Protein AF-A0A969AGQ4-F1 (afdb_monomer)

Foldseek 3Di:
DKAKEWEDELQQLGADDFPNHTFIDIAPQFQLCVVQNPNKHKYWYFDFFLRRDLVSQQDHPCWHFQAADFRTTITINDPPPNCQQAVDLLQRLLPVCLGRQHFPHKDKDFQFKEFEAALVQLDAPPLDDSVVSNQADHQQEHEFEQVVCVVRVHQGQWKFWKWKWFADDVLANGIKIFFFIYGYDHQVPPRNGGRIYHYLNRISRRYDQWDQDPVVRDTDGDSRRRDRYMDGGIMTMGGRGIFWKFWFFCWQLNQQQQQQLLVPQLLVLLLVLLVLCLVPQFPLLSLLVVLLVVVCNRLVRLVCSVPPPDDPPDDDCVVPPPSLVVSDPDVVSSCSNVVSVCCSVDPVDCSQAPVNLVVSLVSSLVSLLCLLGSRSDIFIWFQEDEGQVDDAQEKEDPVDDAQFWKWKAFPPRLHLQLIDTGGYHHDPPDRDHHNYMYDHNVNCVSNVHGRSGTIMGMDGCVSRVSSNVSSVVCNPPVNDFPDADQDDFAGDDDDSSVSNSQLNDFCLVVLSLLSSLLSQLLQQLVQPDLVCLLVQLLVLLVLLLVLLPDDDDPLCPVLNVLSVVSVLVNVLSVVVVCCVPPVVVVVCVVVPDPPDVSDADSVRSNVSSVSSSVSSSNLSNSSVNQSSQRVCSSSHSGHRDPVSSVSSCSSSVPPDAQLSVCSPPPCDLQPDQGDADGDGSSSVSSVSSRVSRDHRPSHHDPPVVCVVVCPPPDDDPVRVVVVVVLCVVLVSLVVSLVVLVVLQVVCVPGQFKWKWWADPVGDIFIFTADSVFAPQPCLSPDQKWFWKWADDPPWIWIKTFDPPAWDQDPVRDTDGDIGTRHTTDPVRCVVCVVVVVVQCVVVVHSMGGPGMTGIDIDGGRHVVSSVSSVVVSVVSVVVVVVVPD

Radius of gyration: 31.11 Å; Cα contacts (8 Å, |Δi|>4): 1659; chains: 1; bounding box: 88×91×69 Å

pLDDT: mean 85.8, std 12.48, range [37.34, 98.5]

Secondary structure (DSSP, 8-state):
--EEEEEEETTT-PBPEETTEE-EEEE-S-HHHHHHGGGS-EEEEEP-TTT--HHHHS-BTTBEEEEEETTEEEEESSTTHHHHH-SSHHHHHHSTHHHH---SEEEEEEEEEEEEE-TTT--STTSS-HHHHTTT-BTTEEEEEHHHHHHTT--TT--EEEEEEEPSBTTB-S-EEEEEEEEEE--TTSTT--SEEEEGGGB-TT--SEEE-TTT--EEEPTTSPPSEEEEEEEEEEEEEE---EEEE--HHHHTT-HHHIIIIIHHHHHHHHHHHHHHTT-HHHHHHHHHHHHHHHHHHHHHHHHTT--GGG--GGG-HHHHHHH-S-HHHHHHHHHHHHHHHTT--STTSHHHHHHHHHHHHHHHHHHHTTTTSEEEE-EEEE-TTSPTTEEE-TTS-TT-EEEEE-SS-SSGGGEEEEEE---TTPPP-TTEEEE-HHHHHHTT--TTT---EEEEGGG-HHHHHHHHHHTSTTTSPPPPP-PPPPPP-S-HHHHHHHHT---HHHHHHHHHHHHHHHHHHHHS-TTTHHHHHHHHHHHHHHHHTS---GGGGGGHHHHHHHHHHHHHHHHHHHHTSHHHHHHHHHHT------SPPHHHHHHHHHHHHHHHHHHHHHHHHHHHHHHTGGG-S----HHHHHHHHHHTTSS--HHHHGGG-TTBTTTBPPP--S-SHHHHHHHHHHHH-------PPPGGGGGGGGTT-PPPHHHHHHHHHHHHHHHHHHHHHHHHHHHHHHTTT----EEEEE-TTS-EEEEE--TTT---TTTTT-SEEEEEEEEETTEEEEEEEEEEEEEE-TTS-EEEEEEEEEEE-HHHHHHTHHHHHHHHHHHTSSEEEEEEEEEEEEPPP-HHHHHHHHHHHHHHHHHHHHH--

Solvent-accessible surface area (backbone atoms only — not comparable to full-atom values): 46843 Å² total; per-residue (Å²): 127,62,38,59,32,40,34,27,28,32,77,74,70,42,66,39,62,58,95,90,36,72,40,64,45,77,48,45,41,22,51,45,40,77,74,43,45,84,83,53,58,44,28,34,35,40,67,36,82,78,67,51,50,49,78,42,43,60,59,55,98,78,16,28,66,43,34,18,42,45,51,44,32,37,22,23,58,59,79,69,60,32,56,59,55,18,72,43,57,51,26,22,33,44,43,28,50,63,31,75,42,57,22,81,39,53,45,76,46,70,76,38,37,34,39,28,29,32,50,87,70,11,48,24,72,78,70,50,61,32,77,62,42,34,69,55,30,19,67,15,22,22,30,28,11,54,67,56,43,49,74,66,72,50,64,84,58,38,26,28,24,39,36,30,38,31,61,58,48,85,95,33,77,43,35,29,38,37,45,13,26,35,34,56,43,87,26,64,81,49,85,87,39,36,43,32,36,41,15,48,70,19,44,40,72,36,55,73,51,58,44,76,38,85,90,77,75,46,74,44,73,41,82,62,55,79,70,47,22,80,46,67,41,54,36,38,45,21,42,52,44,72,35,47,51,36,78,39,59,57,22,50,63,55,33,36,77,30,49,60,17,28,61,70,44,46,40,60,57,36,52,53,49,48,56,53,44,68,77,22,61,78,35,68,66,49,43,47,50,52,51,44,51,52,51,49,60,62,41,47,52,62,54,45,66,78,59,64,77,67,70,78,87,80,73,73,70,87,83,45,62,69,60,54,62,70,70,40,95,43,71,68,61,46,49,51,46,55,51,50,50,53,28,71,75,60,77,65,71,59,62,38,31,60,71,45,36,52,50,52,48,53,48,52,16,49,53,48,47,24,34,25,33,45,32,67,49,61,29,45,23,26,26,41,38,58,32,72,87,44,51,81,59,31,31,31,44,90,91,51,61,70,71,36,51,30,34,39,37,43,84,82,51,62,59,67,71,40,47,48,78,28,37,26,45,75,66,86,96,57,85,76,42,57,23,44,32,33,28,10,60,70,39,32,52,69,39,78,44,58,15,56,60,40,56,39,36,36,43,59,27,83,82,27,55,47,36,43,52,48,51,57,54,42,59,34,85,91,54,39,62,54,87,57,71,81,73,82,72,40,79,53,79,79,56,51,45,49,40,32,61,64,34,30,61,71,53,42,70,61,42,48,52,49,20,48,48,27,39,32,51,25,42,28,50,76,52,56,54,82,89,49,43,60,61,51,49,46,56,39,17,49,51,37,29,64,54,51,76,52,88,67,53,81,84,48,48,87,47,48,67,62,33,51,54,24,39,52,54,28,49,28,51,50,49,42,65,42,61,75,35,74,72,52,45,53,50,44,65,71,73,68,58,75,90,66,80,45,66,75,50,73,67,56,45,52,52,51,28,54,51,48,26,53,46,28,44,52,48,33,21,49,40,39,36,35,34,52,37,23,74,36,20,54,69,18,58,49,62,54,54,68,66,57,54,49,51,55,48,56,61,52,57,53,71,76,62,41,46,71,66,37,69,81,44,85,50,38,50,52,76,40,69,63,51,64,87,65,62,23,34,44,22,52,32,30,53,55,40,48,76,66,61,67,72,75,70,69,70,54,54,68,75,75,73,58,54,68,83,50,71,90,64,85,74,55,73,66,57,49,52,50,51,49,50,54,50,55,52,46,54,50,36,45,50,53,20,49,54,43,39,54,51,19,60,79,24,66,91,57,60,35,42,34,36,40,38,31,38,99,85,66,56,68,42,39,31,41,32,44,58,90,50,38,63,37,92,58,71,90,76,51,57,58,44,43,34,33,34,38,61,53,92,95,44,41,38,32,28,31,55,46,88,97,41,71,38,73,46,101,84,73,44,83,40,75,24,67,31,34,44,17,36,51,37,68,66,40,49,62,79,40,40,69,60,52,51,54,45,32,71,71,57,78,40,63,49,38,82,72,44,72,23,42,44,45,76,43,76,50,60,46,70,67,53,29,54,47,35,45,48,52,32,49,52,51,52,51,55,48,60,76,67,56,131

Nearest PDB structures (foldseek):
  7y7p-assembly1_B  TM=4.458E-01  e=4.172E-10  Neurospora crassa
  8q3b-assembly1_A  TM=5.374E-01  e=2.418E-01  African swine fever virus BA71V
  8yqt-assembly1_A  TM=3.810E-01  e=1.226E-01  African swine fever virus

Structure (mmCIF, N/CA/C/O backbone):
data_AF-A0A969AGQ4-F1
#
_entry.id   AF-A0A969AGQ4-F1
#
loop_
_atom_site.group_PDB
_atom_site.id
_atom_site.type_symbol
_atom_site.label_atom_id
_atom_site.label_alt_id
_atom_site.label_comp_id
_atom_site.label_asym_id
_atom_site.label_entity_id
_atom_site.label_seq_id
_atom_site.pdbx_PDB_ins_code
_atom_site.Cartn_x
_atom_site.Cartn_y
_atom_site.Cartn_z
_atom_site.occupancy
_atom_site.B_iso_or_equiv
_atom_site.auth_seq_id
_atom_site.auth_comp_id
_atom_site.auth_asym_id
_atom_site.auth_atom_id
_atom_site.pdbx_PDB_model_num
ATOM 1 N N . MET A 1 1 ? -17.184 -13.479 21.673 1.00 61.53 1 MET A N 1
ATOM 2 C CA . MET A 1 1 ? -17.716 -12.237 22.286 1.00 61.53 1 MET A CA 1
ATOM 3 C C . MET A 1 1 ? -17.306 -11.111 21.332 1.00 61.53 1 MET A C 1
ATOM 5 O O . MET A 1 1 ? -16.893 -11.427 20.228 1.00 61.53 1 MET A O 1
ATOM 9 N N . SER A 1 2 ? -17.476 -9.827 21.642 1.00 82.44 2 SER A N 1
ATOM 10 C CA . SER A 1 2 ? -16.958 -8.757 20.772 1.00 82.44 2 SER A CA 1
ATOM 11 C C . SER A 1 2 ? -16.582 -7.532 21.597 1.00 82.44 2 SER A C 1
ATOM 13 O O . SER A 1 2 ? -17.134 -7.312 22.680 1.00 82.44 2 SER A O 1
ATOM 15 N N . ILE A 1 3 ? -15.619 -6.744 21.116 1.00 89.44 3 ILE A N 1
ATOM 16 C CA . ILE A 1 3 ? -15.271 -5.451 21.722 1.00 89.44 3 ILE A CA 1
ATOM 17 C C . ILE A 1 3 ? -15.960 -4.323 20.952 1.00 89.44 3 ILE A C 1
ATOM 19 O O . ILE A 1 3 ? -15.864 -4.246 19.730 1.00 89.44 3 ILE A O 1
ATOM 23 N N . ALA A 1 4 ? -16.649 -3.434 21.671 1.00 90.38 4 ALA A N 1
ATOM 24 C CA . ALA A 1 4 ? -17.336 -2.279 21.095 1.00 90.38 4 ALA A CA 1
ATOM 25 C C . ALA A 1 4 ? -16.501 -0.998 21.250 1.00 90.38 4 ALA A C 1
ATOM 27 O O . ALA A 1 4 ? -16.007 -0.687 22.338 1.00 90.38 4 ALA A O 1
ATOM 28 N N . LEU A 1 5 ? -16.365 -0.244 20.160 1.00 90.25 5 LEU A N 1
ATOM 29 C CA . LEU A 1 5 ? -15.481 0.911 20.026 1.00 90.25 5 LEU A CA 1
ATOM 30 C C . LEU A 1 5 ? -16.274 2.139 19.578 1.00 90.25 5 LEU A C 1
ATOM 32 O O . LEU A 1 5 ? -16.629 2.271 18.411 1.00 90.25 5 LEU A O 1
ATOM 36 N N . GLU A 1 6 ? -16.536 3.056 20.505 1.00 91.50 6 GLU A N 1
ATOM 37 C CA . GLU A 1 6 ? -17.199 4.330 20.201 1.00 91.50 6 GLU A CA 1
ATOM 38 C C . GLU A 1 6 ? -16.200 5.356 19.648 1.00 91.50 6 GLU A C 1
ATOM 40 O O . GLU A 1 6 ? -15.173 5.629 20.284 1.00 91.50 6 GLU A O 1
ATOM 45 N N . T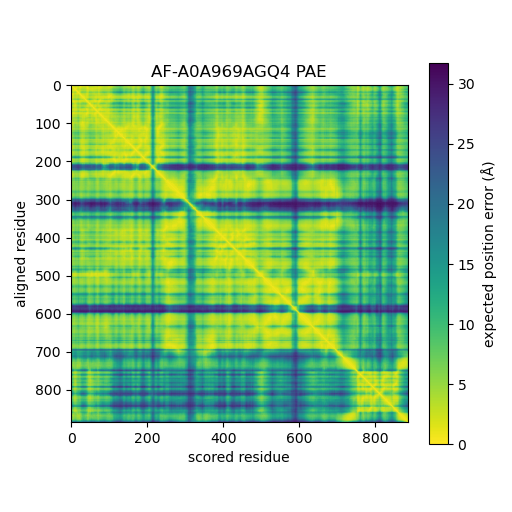YR A 1 7 ? -16.502 5.947 18.490 1.00 89.56 7 TYR A N 1
ATOM 46 C CA . TYR A 1 7 ? -15.660 6.968 17.865 1.00 89.56 7 TYR A CA 1
ATOM 47 C C . TYR A 1 7 ? -15.855 8.350 1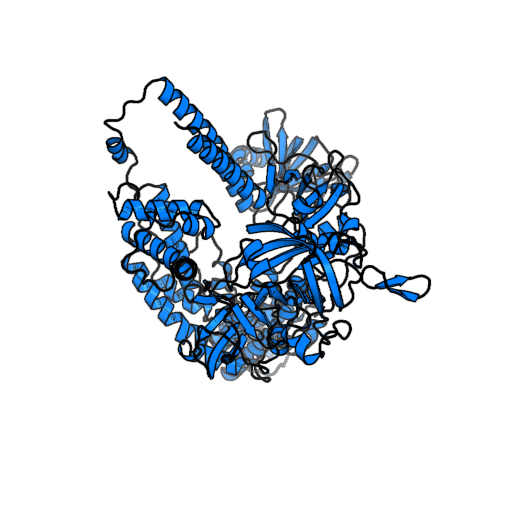8.482 1.00 89.56 7 TYR A C 1
ATOM 49 O O . TYR A 1 7 ? -16.978 8.810 18.689 1.00 89.56 7 TYR A O 1
ATOM 57 N N . PHE A 1 8 ? -14.753 9.077 18.671 1.00 89.69 8 PHE A N 1
ATOM 58 C CA . PHE A 1 8 ? -14.789 10.481 19.068 1.00 89.69 8 PHE A CA 1
ATOM 59 C C . PHE A 1 8 ? -13.665 11.308 18.432 1.00 89.69 8 PHE A C 1
ATOM 61 O O . PHE A 1 8 ? -12.603 10.822 18.034 1.00 89.69 8 PHE A O 1
ATOM 68 N N . CYS A 1 9 ? -13.896 12.614 18.359 1.00 86.94 9 CYS A N 1
ATOM 69 C CA . CYS A 1 9 ? -12.924 13.591 17.896 1.00 86.94 9 CYS A CA 1
ATOM 70 C C . CYS A 1 9 ? -12.016 14.009 19.052 1.00 86.94 9 CYS A C 1
ATOM 72 O O . CYS A 1 9 ? -12.480 14.684 19.972 1.00 86.94 9 CYS A O 1
ATOM 74 N N . THR A 1 10 ? -10.721 13.679 18.986 1.00 87.00 10 THR A N 1
ATOM 75 C CA . THR A 1 10 ? -9.775 14.005 20.075 1.00 87.00 10 THR A CA 1
ATOM 76 C C . THR A 1 10 ? -9.729 15.500 20.362 1.00 87.00 10 THR A C 1
ATOM 78 O O . THR A 1 10 ? -9.738 15.902 21.517 1.00 87.00 10 THR A O 1
ATOM 81 N N . LYS A 1 11 ? -9.802 16.338 19.318 1.00 85.81 11 LYS A N 1
ATOM 82 C CA . LYS A 1 11 ? -9.702 17.792 19.481 1.00 85.81 11 LYS A CA 1
ATOM 83 C C . LYS A 1 11 ? -10.901 18.436 20.174 1.00 85.81 11 LYS A C 1
ATOM 85 O O . LYS A 1 11 ? -10.750 19.433 20.869 1.00 85.81 11 LYS A O 1
ATOM 90 N N . THR A 1 12 ? -12.106 17.928 19.926 1.00 83.88 12 THR A N 1
ATOM 91 C CA . THR A 1 12 ? -13.344 18.526 20.466 1.00 83.88 12 THR A CA 1
ATOM 92 C C . THR A 1 12 ? -13.901 17.752 21.655 1.00 83.88 12 THR A C 1
ATOM 94 O O . THR A 1 12 ? -14.784 18.255 22.344 1.00 83.88 12 THR A O 1
ATOM 97 N N . GLY A 1 13 ? -13.437 16.518 21.867 1.00 86.12 13 GLY A N 1
ATOM 98 C CA . GLY A 1 13 ? -13.985 15.581 22.842 1.00 86.12 13 GLY A CA 1
ATOM 99 C C . GLY A 1 13 ? -15.405 15.101 22.524 1.00 86.12 13 GLY A C 1
ATOM 100 O O . GLY A 1 13 ? -16.003 14.436 23.365 1.00 86.12 13 GLY A O 1
ATOM 101 N N . LYS A 1 14 ? -15.965 15.443 21.356 1.00 85.31 14 LYS A N 1
ATOM 102 C CA . LYS A 1 14 ? -17.327 15.063 20.960 1.00 85.31 14 LYS A CA 1
ATOM 103 C C . LYS A 1 14 ? -17.347 13.687 20.287 1.00 85.31 14 LYS A C 1
ATOM 105 O O . LYS A 1 14 ? -16.404 13.395 19.539 1.00 85.31 14 LYS A O 1
ATOM 110 N N . PRO A 1 15 ? -18.404 12.881 20.501 1.00 87.38 15 PRO A N 1
ATOM 111 C CA . PRO A 1 15 ? -18.605 11.655 19.741 1.00 87.38 15 PRO A CA 1
ATOM 112 C C . PRO A 1 15 ? -18.725 11.973 18.249 1.00 87.38 15 PRO A C 1
ATOM 114 O O . PRO A 1 15 ? -19.138 13.069 17.853 1.00 87.38 15 PRO A O 1
ATOM 117 N N . ILE A 1 16 ? -18.333 11.017 17.418 1.00 82.94 16 ILE A N 1
ATOM 118 C CA . ILE A 1 16 ? -18.663 11.048 15.998 1.00 82.94 16 ILE A CA 1
ATOM 119 C C . ILE A 1 16 ? -20.050 10.448 15.869 1.00 82.94 16 ILE A C 1
ATOM 121 O O . ILE A 1 16 ? -20.261 9.309 16.274 1.00 82.94 16 ILE A O 1
ATOM 125 N N . GLU A 1 17 ? -20.992 11.217 15.338 1.00 80.19 17 GLU A N 1
ATOM 126 C CA . GLU A 1 17 ? -22.386 10.802 15.254 1.00 80.19 17 GLU A CA 1
ATOM 127 C C . GLU A 1 17 ? -22.818 10.559 13.808 1.00 80.19 17 GLU A C 1
ATOM 129 O O . GLU A 1 17 ? -22.425 11.287 12.895 1.00 80.19 17 GLU A O 1
ATOM 134 N N . VAL A 1 18 ? -23.680 9.561 13.625 1.00 68.62 18 VAL A N 1
ATOM 135 C CA . VAL A 1 18 ? -24.434 9.302 12.396 1.00 68.62 18 VAL A CA 1
ATOM 136 C C . VAL A 1 18 ? -25.914 9.316 12.776 1.00 68.62 18 VAL A C 1
ATOM 138 O O . VAL A 1 18 ? -26.334 8.560 13.648 1.00 68.62 18 VAL A O 1
ATOM 141 N N . ASP A 1 19 ? -26.692 10.223 12.176 1.00 67.81 19 ASP A N 1
ATOM 142 C CA . ASP A 1 19 ? -28.117 10.444 12.499 1.00 67.81 19 ASP A CA 1
ATOM 143 C C . ASP A 1 19 ? -28.388 10.689 14.004 1.00 67.81 19 ASP A C 1
ATOM 145 O O . ASP A 1 19 ? -29.305 10.135 14.610 1.00 67.81 19 ASP A O 1
ATOM 149 N N . GLY A 1 20 ? -27.530 11.494 14.645 1.00 73.38 20 GLY A N 1
ATOM 150 C CA . GLY A 1 20 ? -27.658 11.859 16.063 1.00 73.38 20 GLY A CA 1
ATOM 151 C C . GLY A 1 20 ? -27.362 10.726 17.053 1.00 73.38 20 GLY A C 1
ATOM 152 O O . GLY A 1 20 ? -27.701 10.840 18.232 1.00 73.38 20 GLY A O 1
ATOM 153 N N . LYS A 1 21 ? -26.757 9.623 16.593 1.00 78.00 21 LYS A N 1
ATOM 154 C CA . LYS A 1 21 ? -26.288 8.519 17.440 1.00 78.00 21 LYS A CA 1
ATOM 155 C C . LYS A 1 21 ? -24.775 8.354 17.327 1.00 78.00 21 LYS A C 1
ATOM 157 O O . LYS A 1 21 ? -24.261 8.479 16.216 1.00 78.00 21 LYS A O 1
ATOM 162 N N . PRO A 1 22 ? -24.066 8.017 18.419 1.00 84.50 22 PRO A N 1
ATOM 163 C CA . PRO A 1 22 ? -22.644 7.706 18.357 1.00 84.50 22 PRO A CA 1
ATOM 164 C C . PRO A 1 22 ? -22.358 6.559 17.390 1.00 84.50 22 PRO A C 1
ATOM 166 O O . PRO A 1 22 ? -23.046 5.536 17.386 1.00 84.50 22 PRO A O 1
ATOM 169 N N . LEU A 1 23 ? -21.321 6.735 16.584 1.00 83.44 23 LEU A N 1
ATOM 170 C CA . LEU A 1 23 ? -20.797 5.717 15.695 1.00 83.44 23 LEU A CA 1
ATOM 171 C C . LEU A 1 23 ? -19.988 4.702 16.508 1.00 83.44 23 LEU A C 1
ATOM 173 O O . LEU A 1 23 ? -19.036 5.070 17.200 1.00 83.44 23 LEU A O 1
ATOM 177 N N . ILE A 1 24 ? -20.365 3.427 16.414 1.00 86.31 24 ILE A N 1
ATOM 178 C CA . ILE A 1 24 ? -19.746 2.321 17.152 1.00 86.31 24 ILE A CA 1
ATOM 179 C C . ILE A 1 24 ? -19.251 1.270 16.155 1.00 86.31 24 ILE A C 1
ATOM 181 O O . ILE A 1 24 ? -19.992 0.857 15.268 1.00 86.31 24 ILE A O 1
ATOM 185 N N . GLU A 1 25 ? -18.007 0.825 16.316 1.00 85.31 25 GLU A N 1
ATOM 186 C CA . GLU A 1 25 ? -17.419 -0.315 15.603 1.00 85.31 25 GLU A CA 1
ATOM 187 C C . GLU A 1 25 ? -17.310 -1.507 16.560 1.00 85.31 25 GLU A C 1
ATOM 189 O O . GLU A 1 25 ? -16.776 -1.378 17.659 1.00 85.31 25 GLU A O 1
ATOM 194 N N . ALA A 1 26 ? -17.813 -2.670 16.151 1.00 86.25 26 ALA A N 1
ATOM 195 C CA . ALA A 1 26 ? -17.558 -3.934 16.837 1.00 86.25 26 ALA A CA 1
ATOM 196 C C . ALA A 1 26 ? -16.375 -4.650 16.172 1.00 86.25 26 ALA A C 1
ATOM 198 O O . ALA A 1 26 ? -16.351 -4.731 14.939 1.00 86.25 26 ALA A O 1
ATOM 199 N N . LEU A 1 27 ? -15.433 -5.152 16.980 1.00 86.19 27 LEU A N 1
ATOM 200 C CA . LEU A 1 27 ? -14.355 -6.045 16.540 1.00 86.19 27 LEU A CA 1
ATOM 201 C C . LEU A 1 27 ? -14.487 -7.417 17.199 1.00 86.19 27 LEU A C 1
ATOM 203 O O . LEU A 1 27 ? -14.771 -7.514 18.398 1.00 86.19 27 LEU A O 1
ATOM 207 N N . GLU A 1 28 ? -14.196 -8.449 16.419 1.00 89.38 28 GLU A N 1
ATOM 208 C CA . GLU A 1 28 ? -14.287 -9.859 16.809 1.00 89.38 28 GLU A CA 1
ATOM 209 C C . GLU A 1 28 ? -12.995 -10.604 16.462 1.00 89.38 28 GLU A C 1
ATOM 211 O O . GLU A 1 28 ? -12.220 -10.174 15.600 1.00 89.38 28 GLU A O 1
ATOM 216 N N . ASN A 1 29 ? -12.737 -11.718 17.152 1.00 92.12 29 ASN A N 1
ATOM 217 C CA . ASN A 1 29 ? -11.579 -12.585 16.911 1.00 92.12 29 ASN A CA 1
ATOM 218 C C . ASN A 1 29 ? -10.251 -11.819 17.019 1.00 92.12 29 ASN A C 1
ATOM 220 O O . ASN A 1 29 ? -9.354 -11.950 16.184 1.00 92.12 29 ASN A O 1
ATOM 224 N N . THR A 1 30 ? -10.129 -10.968 18.038 1.00 93.88 30 THR A N 1
ATOM 225 C CA . THR A 1 30 ? -8.931 -10.143 18.255 1.00 93.88 30 THR A CA 1
ATOM 226 C C . THR A 1 30 ? -8.157 -10.585 19.491 1.00 93.88 30 THR A C 1
ATOM 228 O O . THR A 1 30 ? -8.722 -11.048 20.480 1.00 93.88 30 THR A O 1
ATOM 231 N N . ALA A 1 31 ? -6.847 -10.334 19.499 1.00 94.12 31 ALA A N 1
ATOM 232 C CA . ALA A 1 31 ? -6.041 -10.510 20.705 1.00 94.12 31 ALA A CA 1
ATOM 233 C C . ALA A 1 31 ? -6.490 -9.579 21.853 1.00 94.12 31 ALA A C 1
ATOM 235 O O . ALA A 1 31 ? -6.373 -9.942 23.022 1.00 94.12 31 ALA A O 1
ATOM 236 N N . ALA A 1 32 ? -7.026 -8.392 21.544 1.00 93.69 32 ALA A N 1
ATOM 237 C CA . ALA A 1 32 ? -7.621 -7.496 22.536 1.00 93.69 32 ALA A CA 1
ATOM 238 C C . ALA A 1 32 ? -8.873 -8.107 23.189 1.00 93.69 32 ALA A C 1
ATOM 240 O O . ALA A 1 32 ? -9.026 -8.007 24.405 1.00 93.69 32 ALA A O 1
ATOM 241 N N . GLU A 1 33 ? -9.734 -8.764 22.408 1.00 93.56 33 GLU A N 1
ATOM 242 C CA . GLU A 1 33 ? -10.885 -9.510 22.928 1.00 93.56 33 GLU A CA 1
ATOM 243 C C . GLU A 1 33 ? -10.426 -10.641 23.853 1.00 93.56 33 GLU A C 1
ATOM 245 O O . GLU A 1 33 ? -10.896 -10.729 24.983 1.00 93.56 33 GLU A O 1
ATOM 250 N N . TYR A 1 34 ? -9.449 -11.444 23.425 1.00 93.75 34 TYR A N 1
ATOM 251 C CA . TYR A 1 34 ? -8.895 -12.536 24.231 1.00 93.75 34 TYR A CA 1
ATOM 252 C C . TYR A 1 34 ? -8.281 -12.067 25.565 1.00 93.75 34 TYR A C 1
ATOM 254 O O . TYR A 1 34 ? -8.389 -12.743 26.592 1.00 93.75 34 TYR A O 1
ATOM 262 N N . LEU A 1 35 ? -7.616 -10.909 25.565 1.00 92.38 35 LEU A N 1
ATOM 263 C CA . LEU A 1 35 ? -6.961 -10.367 26.757 1.00 92.38 35 LEU A CA 1
ATOM 264 C C . LEU A 1 35 ? -7.925 -9.689 27.730 1.00 92.38 35 LEU A C 1
ATOM 266 O O . LEU A 1 35 ? -7.689 -9.734 28.937 1.00 92.38 35 LEU A O 1
ATOM 270 N N . TYR A 1 36 ? -8.949 -9.005 27.219 1.00 91.69 36 TYR A N 1
ATOM 271 C CA . TYR A 1 36 ? -9.719 -8.040 28.008 1.00 91.69 36 TYR A CA 1
ATOM 272 C C . TYR A 1 36 ? -11.230 -8.285 28.009 1.00 91.69 36 TYR A C 1
ATOM 274 O O . TYR A 1 36 ? -11.911 -7.782 28.902 1.00 91.69 36 TYR A O 1
ATOM 282 N N . GLY A 1 37 ? -11.755 -9.034 27.037 1.00 85.31 37 GLY A N 1
ATOM 283 C CA . GLY A 1 37 ? -13.174 -9.357 26.908 1.00 85.31 37 GLY A CA 1
ATOM 284 C C . GLY A 1 37 ? -14.096 -8.144 27.066 1.00 85.31 37 GLY A C 1
ATOM 285 O O . GLY A 1 37 ? -13.789 -7.032 26.632 1.00 85.31 37 GLY A O 1
ATOM 286 N N . SER A 1 38 ? -15.227 -8.360 27.739 1.00 84.00 38 SER A N 1
ATOM 287 C CA . SER A 1 38 ? -16.198 -7.317 28.098 1.00 84.00 38 SER A CA 1
ATOM 288 C C . SER A 1 38 ? -15.804 -6.483 29.323 1.00 84.00 38 SER A C 1
ATOM 290 O O . SER A 1 38 ? -16.528 -5.559 29.695 1.00 84.00 38 SER A O 1
ATOM 292 N N . ASP A 1 39 ? -14.681 -6.795 29.972 1.00 87.44 39 ASP A N 1
ATOM 293 C CA . ASP A 1 39 ? -14.287 -6.161 31.232 1.00 87.44 39 ASP A CA 1
ATOM 294 C C . ASP A 1 39 ? -13.720 -4.752 31.044 1.00 87.44 39 ASP A C 1
ATOM 296 O O . ASP A 1 39 ? -13.500 -4.045 32.030 1.00 87.44 39 ASP A O 1
ATOM 300 N N . VAL A 1 40 ? -13.428 -4.355 29.804 1.00 92.38 40 VAL A N 1
ATOM 301 C CA . VAL A 1 40 ? -12.838 -3.063 29.450 1.00 92.38 40 VAL A CA 1
ATOM 302 C C . VAL A 1 40 ? -13.738 -2.337 28.462 1.00 92.38 40 VAL A C 1
ATOM 304 O O . VAL A 1 40 ? -14.127 -2.892 27.434 1.00 92.38 40 VAL A O 1
ATOM 307 N N . LYS A 1 41 ? -14.037 -1.067 28.744 1.00 93.50 41 LYS A N 1
ATOM 308 C CA . LYS A 1 41 ? -14.806 -0.208 27.840 1.00 93.50 41 LYS A CA 1
ATOM 309 C C . LYS A 1 41 ? -13.871 0.611 26.975 1.00 93.50 41 LYS A C 1
ATOM 311 O O . LYS A 1 41 ? -13.093 1.424 27.479 1.00 93.50 41 LYS A O 1
ATOM 316 N N . TRP A 1 42 ? -14.033 0.475 25.667 1.00 94.00 42 TRP A N 1
ATOM 317 C CA . TRP A 1 42 ? -13.162 1.122 24.702 1.00 94.00 42 TRP A CA 1
ATOM 318 C C . TRP A 1 42 ? -13.795 2.351 24.039 1.00 94.00 42 TRP A C 1
ATOM 320 O O . TRP A 1 42 ? -15.013 2.544 24.044 1.00 94.00 42 TRP A O 1
ATOM 330 N N . SER A 1 43 ? -12.942 3.214 23.495 1.00 94.19 43 SER A N 1
ATOM 331 C CA . SER A 1 43 ? -13.278 4.276 22.540 1.00 94.19 43 SER A CA 1
ATOM 332 C C . SER A 1 43 ? -12.134 4.436 21.543 1.00 94.19 43 SER A C 1
ATOM 334 O O . SER A 1 43 ? -10.977 4.181 21.888 1.00 94.19 43 SER A O 1
ATOM 336 N N . ILE A 1 44 ? -12.437 4.903 20.333 1.00 92.00 44 ILE A N 1
ATOM 337 C CA . ILE A 1 44 ? -11.435 5.255 19.324 1.00 92.00 44 ILE A CA 1
ATOM 338 C C . ILE A 1 44 ? -11.413 6.769 19.147 1.00 92.00 44 ILE A C 1
ATOM 340 O O . ILE A 1 44 ? -12.376 7.376 18.683 1.00 92.00 44 ILE A O 1
ATOM 344 N N . GLY A 1 45 ? -10.285 7.371 19.509 1.00 90.00 45 GLY A N 1
ATOM 345 C CA . GLY A 1 45 ? -10.006 8.774 19.258 1.00 90.00 45 GLY A CA 1
ATOM 346 C C . GLY A 1 45 ? -9.392 8.972 17.879 1.00 90.00 45 GLY A C 1
ATOM 347 O O . GLY A 1 45 ? -8.486 8.237 17.483 1.00 90.00 45 GLY A O 1
ATOM 348 N N . ILE A 1 46 ? -9.858 9.998 17.171 1.00 81.06 46 ILE A N 1
ATOM 349 C CA . ILE A 1 46 ? -9.295 10.416 15.883 1.00 81.06 46 ILE A CA 1
ATOM 350 C C . ILE A 1 46 ? -8.442 11.651 16.050 1.00 81.06 46 ILE A C 1
ATOM 352 O O . ILE A 1 46 ? -8.884 12.652 16.627 1.00 81.06 46 ILE A O 1
ATOM 356 N N . VAL A 1 47 ? -7.233 11.573 15.506 1.00 81.25 47 VAL A N 1
ATOM 357 C CA . VAL A 1 47 ? -6.265 12.665 15.480 1.00 81.25 47 VAL A CA 1
ATOM 358 C C . VAL A 1 47 ? -6.288 13.404 14.159 1.00 81.25 47 VAL A C 1
ATOM 360 O O . VAL A 1 47 ? -6.511 12.825 13.101 1.00 81.25 47 VAL A O 1
ATOM 363 N N . TYR A 1 48 ? -6.009 14.699 14.239 1.00 77.06 48 TYR A N 1
ATOM 364 C CA . TYR A 1 48 ? -5.880 15.568 13.082 1.00 77.06 48 TYR A CA 1
ATOM 365 C C . TYR A 1 48 ? -4.421 16.018 12.990 1.00 77.06 48 TYR A C 1
ATOM 367 O O . TYR A 1 48 ? -3.951 16.704 13.909 1.00 77.06 48 TYR A O 1
ATOM 375 N N . PRO A 1 49 ? -3.683 15.628 11.935 1.00 71.62 49 PRO A N 1
ATOM 376 C CA . PRO A 1 49 ? -2.262 15.934 11.815 1.00 71.62 49 PRO A CA 1
ATOM 377 C C . PRO A 1 49 ? -1.994 17.433 11.967 1.00 71.62 49 PRO A C 1
ATOM 379 O O . PRO A 1 49 ? -2.634 18.272 11.331 1.00 71.62 49 PRO A O 1
ATOM 382 N N . GLY A 1 50 ? -1.057 17.772 12.855 1.00 73.00 50 GLY A N 1
ATOM 383 C CA . GLY A 1 50 ? -0.671 19.157 13.128 1.00 73.00 50 GLY A CA 1
ATOM 384 C C . GLY A 1 50 ? -1.712 20.007 13.868 1.00 73.00 50 GLY A C 1
ATOM 385 O O . GLY A 1 50 ? -1.480 21.203 14.050 1.00 73.00 50 GLY A O 1
ATOM 386 N N . ILE A 1 51 ? -2.841 19.423 14.283 1.00 79.38 51 ILE A N 1
ATOM 387 C CA . ILE A 1 51 ? -3.924 20.098 15.014 1.00 79.38 51 ILE A CA 1
ATOM 388 C C . ILE A 1 51 ? -4.148 19.466 16.392 1.00 79.38 51 ILE A C 1
ATOM 390 O O . ILE A 1 51 ? -4.277 20.197 17.379 1.00 79.38 51 ILE A O 1
ATOM 394 N N . SER A 1 52 ? -4.227 18.134 16.459 1.00 85.06 52 SER A N 1
ATOM 395 C CA . SER A 1 52 ? -4.319 17.414 17.731 1.00 85.06 52 SER A CA 1
ATOM 396 C C . SER A 1 52 ? -3.017 17.582 18.517 1.00 85.06 52 SER A C 1
ATOM 398 O O . SER A 1 52 ? -1.926 17.452 17.963 1.00 85.06 52 SER A O 1
ATOM 400 N N . THR A 1 53 ? -3.141 17.889 19.803 1.00 88.06 53 THR A N 1
ATOM 401 C CA . THR A 1 53 ? -2.041 18.097 20.753 1.00 88.06 53 THR A CA 1
ATOM 402 C C . THR A 1 53 ? -2.000 16.976 21.783 1.00 88.06 53 THR A C 1
ATOM 404 O O . THR A 1 53 ? -2.980 16.257 21.950 1.00 88.06 53 THR A O 1
ATOM 407 N N . GLU A 1 54 ? -0.888 16.842 22.510 1.00 91.31 54 GLU A N 1
ATOM 408 C CA . GLU A 1 54 ? -0.751 15.837 23.578 1.00 91.31 54 GLU A CA 1
ATOM 409 C C . GLU A 1 54 ? -1.894 15.931 24.600 1.00 91.31 54 GLU A C 1
ATOM 411 O O . GLU A 1 54 ? -2.520 14.925 24.920 1.00 91.31 54 GLU A O 1
ATOM 416 N N . ASP A 1 55 ? -2.247 17.153 25.013 1.00 89.31 55 ASP A N 1
ATOM 417 C CA . ASP A 1 55 ? -3.332 17.398 25.969 1.00 89.31 55 ASP A CA 1
ATOM 418 C C . ASP A 1 55 ? -4.696 16.873 25.494 1.00 89.31 55 ASP A C 1
ATOM 420 O O . ASP A 1 55 ? -5.499 16.428 26.316 1.00 89.31 55 ASP A O 1
ATOM 424 N N . ASP A 1 56 ? -4.943 16.869 24.177 1.00 90.00 56 ASP A N 1
ATOM 425 C CA . ASP A 1 56 ? -6.195 16.364 23.598 1.00 90.00 56 ASP A CA 1
ATOM 426 C C . ASP A 1 56 ? -6.309 14.832 23.753 1.00 90.00 56 ASP A C 1
ATOM 428 O O . ASP A 1 56 ? -7.393 14.263 23.610 1.00 90.00 56 ASP A O 1
ATOM 432 N N . LEU A 1 57 ? -5.190 14.146 24.019 1.00 92.44 57 LEU A N 1
ATOM 433 C CA . LEU A 1 57 ? -5.092 12.688 24.090 1.00 92.44 57 LEU A CA 1
ATOM 434 C C . LEU A 1 57 ? -4.997 12.136 25.511 1.00 92.44 57 LEU A C 1
ATOM 436 O O . LEU A 1 57 ? -5.109 10.926 25.698 1.00 92.44 57 LEU A O 1
ATOM 440 N N . THR A 1 58 ? -4.830 12.994 26.514 1.00 86.00 58 THR A N 1
ATOM 441 C CA . THR A 1 58 ? -4.615 12.560 27.899 1.00 86.00 58 THR A CA 1
ATOM 442 C C . THR A 1 58 ? -5.813 11.788 28.455 1.00 86.00 58 THR A C 1
ATOM 444 O O . THR A 1 58 ? -5.657 10.772 29.140 1.00 86.00 58 THR A O 1
ATOM 447 N N . LYS A 1 59 ? -7.036 12.280 28.209 1.00 87.75 59 LYS A N 1
ATOM 448 C CA . LYS A 1 59 ? -8.256 11.694 28.778 1.00 87.75 59 LYS A CA 1
ATOM 449 C C . LYS A 1 59 ? -9.505 12.063 27.987 1.00 87.75 59 LYS A C 1
ATOM 451 O O . LYS A 1 59 ? -9.723 13.226 27.666 1.00 87.75 59 LYS A O 1
ATOM 456 N N . HIS A 1 60 ? -10.389 11.091 27.799 1.00 88.31 60 HIS A N 1
ATOM 457 C CA . HIS A 1 60 ? -11.718 11.294 27.230 1.00 88.31 60 HIS A CA 1
ATOM 458 C C . HIS A 1 60 ? -12.764 10.547 28.062 1.00 88.31 60 HIS A C 1
ATOM 460 O O . HIS A 1 60 ? -12.702 9.330 28.175 1.00 88.31 60 HIS A O 1
ATOM 466 N N . GLN A 1 61 ? -13.709 11.268 28.676 1.00 88.75 61 GLN A N 1
ATOM 467 C CA . GLN A 1 61 ? -14.825 10.685 29.446 1.00 88.75 61 GLN A CA 1
ATOM 468 C C . GLN A 1 61 ? -14.419 9.583 30.452 1.00 88.75 61 GLN A C 1
ATOM 470 O O . GLN A 1 61 ? -15.070 8.551 30.573 1.00 88.75 61 GLN A O 1
ATOM 475 N N . GLY A 1 62 ? -13.314 9.772 31.179 1.00 90.19 62 GLY A N 1
ATOM 476 C CA . GLY A 1 62 ? -12.835 8.748 32.120 1.00 90.19 62 GLY A CA 1
ATOM 477 C C . GLY A 1 62 ? -11.915 7.689 31.508 1.00 90.19 62 GLY A C 1
ATOM 478 O O . GLY A 1 62 ? -11.276 6.973 32.268 1.00 90.19 62 GLY A O 1
ATOM 479 N N . LYS A 1 63 ? -11.792 7.634 30.179 1.00 94.69 63 LYS A N 1
ATOM 480 C CA . LYS A 1 63 ? -10.918 6.721 29.436 1.00 94.69 63 LYS A CA 1
ATOM 481 C C . LYS A 1 63 ? -9.568 7.368 29.118 1.00 94.69 63 LYS A C 1
ATOM 483 O O . LYS A 1 63 ? -9.485 8.578 28.905 1.00 94.69 63 LYS A O 1
ATOM 488 N N . TYR A 1 64 ? -8.525 6.551 29.052 1.00 94.31 64 TYR A N 1
ATOM 489 C CA . TYR A 1 64 ? -7.126 6.944 28.874 1.00 94.31 64 TYR A CA 1
ATOM 490 C C . TYR A 1 64 ? -6.538 6.270 27.642 1.00 94.31 64 TYR A C 1
ATOM 492 O O . TYR A 1 64 ? -6.820 5.093 27.405 1.00 94.31 64 TYR A O 1
ATOM 500 N N . LEU A 1 65 ? -5.679 6.968 26.902 1.00 95.00 65 LEU A N 1
ATOM 501 C CA . LEU A 1 65 ? -4.999 6.407 25.739 1.00 95.00 65 LEU A CA 1
ATOM 502 C C . LEU A 1 65 ? -4.112 5.215 26.149 1.00 95.00 65 LEU A C 1
ATOM 504 O O . LEU A 1 65 ? -3.221 5.354 26.985 1.00 95.00 65 LEU A O 1
ATOM 508 N N . GLN A 1 66 ? -4.363 4.032 25.579 1.00 93.69 66 GLN A N 1
ATOM 509 C CA . GLN A 1 66 ? -3.598 2.808 25.872 1.00 93.69 66 GLN A CA 1
ATOM 510 C C . GLN A 1 66 ? -2.808 2.296 24.669 1.00 93.69 66 GLN A C 1
ATOM 512 O O . GLN A 1 66 ? -1.671 1.862 24.826 1.00 93.69 66 GLN A O 1
ATOM 517 N N . PHE A 1 67 ? -3.370 2.361 23.462 1.00 93.69 67 PHE A N 1
ATOM 518 C CA . PHE A 1 67 ? -2.724 1.824 22.261 1.00 93.69 67 PHE A CA 1
ATOM 519 C C . PHE A 1 67 ? -2.956 2.737 21.060 1.00 93.69 67 PHE A C 1
ATOM 521 O O . PHE A 1 67 ? -3.911 3.513 21.047 1.00 93.69 67 PHE A O 1
ATOM 528 N N . SER A 1 68 ? -2.133 2.611 20.019 1.00 90.50 68 SER A N 1
ATOM 529 C CA . SER A 1 68 ? -2.414 3.249 18.732 1.00 90.50 68 SER A CA 1
ATOM 530 C C . SER A 1 68 ? -2.074 2.364 17.535 1.00 90.50 68 SER A C 1
ATOM 532 O O . SER A 1 68 ? -1.286 1.421 17.609 1.00 90.50 68 SER A O 1
ATOM 534 N N . LYS A 1 69 ? -2.742 2.648 16.416 1.00 85.31 69 LYS A N 1
ATOM 535 C CA . LYS A 1 69 ? -2.509 2.056 15.098 1.00 85.31 69 LYS A CA 1
ATOM 536 C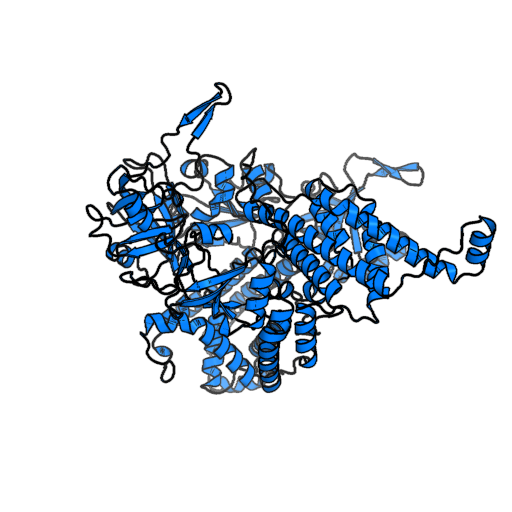 C . LYS A 1 69 ? -2.701 3.158 14.063 1.00 85.31 69 LYS A C 1
ATOM 538 O O . LYS A 1 69 ? -3.834 3.421 13.668 1.00 85.31 69 LYS A O 1
ATOM 543 N N . LYS A 1 70 ? -1.599 3.773 13.622 1.00 79.75 70 LYS A N 1
ATOM 544 C CA . LYS A 1 70 ? -1.636 4.969 12.768 1.00 79.75 70 LYS A CA 1
ATOM 545 C C . LYS A 1 70 ? -2.565 6.032 13.385 1.00 79.75 70 LYS A C 1
ATOM 547 O O . LYS A 1 70 ? -2.388 6.389 14.546 1.00 79.75 70 LYS A O 1
ATOM 552 N N . ASP A 1 71 ? -3.564 6.488 12.647 1.00 77.38 71 ASP A N 1
ATOM 553 C CA . ASP A 1 71 ? -4.546 7.499 13.036 1.00 77.38 71 ASP A CA 1
ATOM 554 C C . ASP A 1 71 ? -5.634 6.997 14.008 1.00 77.38 71 ASP A C 1
ATOM 556 O O . ASP A 1 71 ? -6.427 7.800 14.503 1.00 77.38 71 ASP A O 1
ATOM 560 N N . ARG A 1 72 ? -5.667 5.693 14.325 1.00 85.62 72 ARG A N 1
ATOM 561 C CA . ARG A 1 72 ? -6.603 5.091 15.292 1.00 85.62 72 ARG A CA 1
ATOM 562 C C . ARG A 1 72 ? -5.975 5.027 16.683 1.00 85.62 72 ARG A C 1
ATOM 564 O O . ARG A 1 72 ? -5.029 4.266 16.904 1.00 85.62 72 ARG A O 1
ATOM 571 N N . LEU A 1 73 ? -6.528 5.780 17.633 1.00 91.94 73 LEU A N 1
ATOM 572 C CA . LEU A 1 73 ? -6.077 5.811 19.027 1.00 91.94 73 LEU A CA 1
ATOM 573 C C . LEU A 1 73 ? -7.074 5.113 19.955 1.00 91.94 73 LEU A C 1
ATOM 575 O O . LEU A 1 73 ? -8.223 5.532 20.042 1.00 91.94 73 LEU A O 1
ATOM 579 N N . TYR A 1 74 ? -6.646 4.083 20.680 1.00 94.00 74 TYR A N 1
ATOM 580 C CA . TYR A 1 74 ? -7.519 3.263 21.524 1.00 94.00 74 TYR A CA 1
ATOM 581 C C . TYR A 1 74 ? -7.475 3.729 22.978 1.00 94.00 74 TYR A C 1
ATOM 583 O O . TYR A 1 74 ? -6.443 3.631 23.652 1.00 94.00 74 TYR A O 1
ATOM 591 N N . PHE A 1 75 ? -8.616 4.207 23.463 1.00 95.62 75 PHE A N 1
ATOM 592 C CA . PHE A 1 75 ? -8.832 4.669 24.829 1.00 95.62 75 PHE A CA 1
ATOM 593 C C . PHE A 1 75 ? -9.579 3.610 25.636 1.00 95.62 75 PHE A C 1
ATOM 595 O O . PHE A 1 75 ? -10.532 3.022 25.134 1.00 95.62 75 PHE A O 1
ATOM 602 N N . SER A 1 76 ? -9.181 3.409 26.891 1.00 95.19 76 SER A N 1
ATOM 603 C CA . SER A 1 76 ? -9.785 2.439 27.816 1.00 95.19 76 SER A CA 1
ATOM 604 C C . SER A 1 76 ? -10.124 3.090 29.151 1.00 95.19 76 SER A C 1
ATOM 606 O O . SER A 1 76 ? -9.379 3.945 29.635 1.00 95.19 76 SER A O 1
ATOM 608 N N . ASP A 1 77 ? -11.223 2.665 29.768 1.00 95.19 77 ASP A N 1
ATOM 609 C CA . ASP A 1 77 ? -11.596 3.041 31.136 1.00 95.19 77 ASP A CA 1
ATOM 610 C C . ASP A 1 77 ? -10.663 2.447 32.206 1.00 95.19 77 ASP A C 1
ATOM 612 O O . ASP A 1 77 ? -10.568 2.985 33.310 1.00 95.19 77 ASP A O 1
ATOM 616 N N . LYS A 1 78 ? -9.910 1.396 31.869 1.00 93.50 78 LYS A N 1
ATOM 617 C CA . LYS A 1 78 ? -8.816 0.865 32.690 1.00 93.50 78 LYS A CA 1
ATOM 618 C C . LYS A 1 78 ? -7.462 1.430 32.241 1.00 93.50 78 LYS A C 1
ATOM 620 O O . LYS A 1 78 ? -7.052 1.177 31.102 1.00 93.50 78 LYS A O 1
ATOM 625 N N . PRO A 1 79 ? -6.737 2.162 33.105 1.00 90.50 79 PRO A N 1
ATOM 626 C CA . PRO A 1 79 ? -5.383 2.613 32.807 1.00 90.50 79 PRO A CA 1
ATOM 627 C C . PRO A 1 79 ? -4.363 1.472 32.954 1.00 90.50 79 PRO A C 1
ATOM 629 O O . PRO A 1 79 ? -4.583 0.504 33.678 1.00 90.50 79 PRO A O 1
ATOM 632 N N . GLY A 1 80 ? -3.207 1.607 32.301 1.00 89.50 80 GLY A N 1
ATOM 633 C CA . GLY A 1 80 ? -2.056 0.716 32.488 1.00 89.50 80 GLY A CA 1
ATOM 634 C C . GLY A 1 80 ? -2.085 -0.578 31.670 1.00 89.50 80 GLY A C 1
ATOM 635 O O . GLY A 1 80 ? -1.123 -1.343 31.740 1.00 89.50 80 GLY A O 1
ATOM 636 N N . LEU A 1 81 ? -3.122 -0.805 30.855 1.00 92.69 81 LEU A N 1
ATOM 637 C CA . LEU A 1 81 ? -3.233 -1.987 29.989 1.00 92.69 81 LEU A CA 1
ATOM 638 C C . LEU A 1 81 ? -2.067 -2.083 29.003 1.00 92.69 81 LEU A C 1
ATOM 640 O O . LEU A 1 81 ? -1.541 -3.171 28.780 1.00 92.69 81 LEU A O 1
ATOM 644 N N . ARG A 1 82 ? -1.600 -0.939 28.479 1.00 92.06 82 ARG A N 1
ATOM 645 C CA . ARG A 1 82 ? -0.434 -0.884 27.585 1.00 92.06 82 ARG A CA 1
ATOM 646 C C . ARG A 1 82 ? 0.771 -1.596 28.182 1.00 92.06 82 ARG A C 1
ATOM 648 O O . ARG A 1 82 ? 1.332 -2.473 27.539 1.00 92.06 82 ARG A O 1
ATOM 655 N N . SER A 1 83 ? 1.138 -1.237 29.411 1.00 88.94 83 SER A N 1
ATOM 656 C CA . SER A 1 83 ? 2.345 -1.724 30.089 1.00 88.94 83 SER A CA 1
ATOM 657 C C . SER A 1 83 ? 2.310 -3.224 30.386 1.00 88.94 83 SER A C 1
ATOM 659 O O . SER A 1 83 ? 3.358 -3.828 30.604 1.00 88.94 83 SER A O 1
ATOM 661 N N . GLN A 1 84 ? 1.122 -3.839 30.368 1.0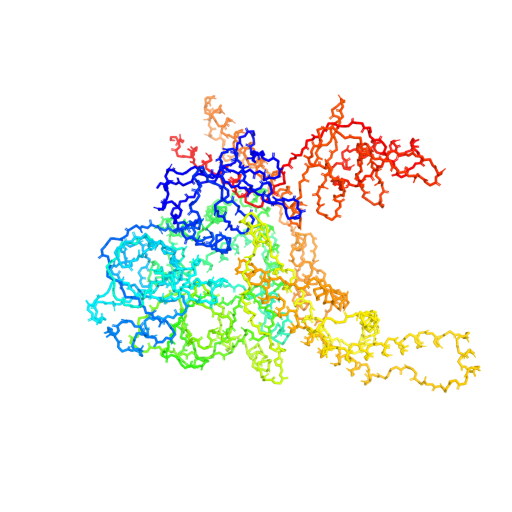0 88.38 84 GLN A N 1
ATOM 662 C CA . GLN A 1 84 ? 0.977 -5.286 30.516 1.00 88.38 84 GLN A CA 1
ATOM 663 C C . GLN A 1 84 ? 1.479 -6.046 29.289 1.00 88.38 84 GLN A C 1
ATOM 665 O O . GLN A 1 84 ? 1.875 -7.194 29.443 1.00 88.38 84 GLN A O 1
ATOM 670 N N . ILE A 1 85 ? 1.487 -5.424 28.103 1.00 88.56 85 ILE A N 1
ATOM 671 C CA . ILE A 1 85 ? 1.914 -6.031 26.830 1.00 88.56 85 ILE A CA 1
ATOM 672 C C . ILE A 1 85 ? 3.196 -5.374 26.305 1.00 88.56 85 ILE A C 1
ATOM 674 O O . ILE A 1 85 ? 4.152 -6.057 25.953 1.00 88.56 85 ILE A O 1
ATOM 678 N N . PHE A 1 86 ? 3.222 -4.043 26.285 1.00 89.31 86 PHE A N 1
ATOM 679 C CA . PHE A 1 86 ? 4.288 -3.217 25.735 1.00 89.31 86 PHE A CA 1
ATOM 680 C C . PHE A 1 86 ? 4.941 -2.409 26.851 1.00 89.31 86 PHE A C 1
ATOM 682 O O . PHE A 1 86 ? 4.351 -1.472 27.394 1.00 89.31 86 PHE A O 1
ATOM 689 N N . ASP A 1 87 ? 6.173 -2.760 27.195 1.00 82.38 87 ASP A N 1
ATOM 690 C CA . ASP A 1 87 ? 6.882 -2.192 28.344 1.00 82.38 87 ASP A CA 1
ATOM 691 C C . ASP A 1 87 ? 7.266 -0.712 28.165 1.00 82.38 87 ASP A C 1
ATOM 693 O O . ASP A 1 87 ? 7.440 0.004 29.151 1.00 82.38 87 ASP A O 1
ATOM 697 N N . GLU A 1 88 ? 7.306 -0.225 26.924 1.00 85.31 88 GLU A N 1
ATOM 698 C CA . GLU A 1 88 ? 7.595 1.167 26.584 1.00 85.31 88 GLU A CA 1
ATOM 699 C C . GLU A 1 88 ? 6.494 1.819 25.735 1.00 85.31 88 GLU A C 1
ATOM 701 O O . GLU A 1 88 ? 5.872 1.157 24.896 1.00 85.31 88 GLU A O 1
ATOM 706 N N . PRO A 1 89 ? 6.248 3.134 25.913 1.00 88.25 89 PRO A N 1
ATOM 707 C CA . PRO A 1 89 ? 5.280 3.885 25.115 1.00 88.25 89 PRO A CA 1
ATOM 708 C C . PRO A 1 89 ? 5.464 3.714 23.602 1.00 88.25 89 PRO A C 1
ATOM 710 O O . PRO A 1 89 ? 4.495 3.476 22.888 1.00 88.25 89 PRO A O 1
ATOM 713 N N . HIS A 1 90 ? 6.711 3.743 23.123 1.00 88.06 90 HIS A N 1
ATOM 714 C CA . HIS A 1 90 ? 7.051 3.546 21.714 1.00 88.06 90 HIS A CA 1
ATOM 715 C C . HIS A 1 90 ? 6.399 2.296 21.101 1.00 88.06 90 HIS A C 1
ATOM 717 O O . HIS A 1 90 ? 5.820 2.351 20.014 1.00 88.06 90 HIS A O 1
ATOM 723 N N . PHE A 1 91 ? 6.446 1.176 21.815 1.00 87.38 91 PHE A N 1
ATOM 724 C CA . PHE A 1 91 ? 5.924 -0.091 21.322 1.00 87.38 91 PHE A CA 1
ATOM 725 C C . PHE A 1 91 ? 4.399 -0.141 21.286 1.00 87.38 91 PHE A C 1
ATOM 727 O O . PHE A 1 91 ? 3.839 -0.746 20.373 1.00 87.38 91 PHE A O 1
ATOM 734 N N . GLY A 1 92 ? 3.728 0.564 22.202 1.00 87.38 92 GLY A N 1
ATOM 735 C CA . GLY A 1 92 ? 2.273 0.726 22.163 1.00 87.38 92 GLY A CA 1
ATOM 736 C C . GLY A 1 92 ? 1.771 1.422 20.897 1.00 87.38 92 GLY A C 1
ATOM 737 O O . GLY A 1 92 ? 0.642 1.164 20.480 1.00 87.38 92 GLY A O 1
ATOM 738 N N . ALA A 1 93 ? 2.615 2.250 20.272 1.00 85.69 93 ALA A N 1
ATOM 739 C CA . ALA A 1 93 ? 2.304 2.917 19.013 1.00 85.69 93 ALA A CA 1
ATOM 740 C C . ALA A 1 93 ? 2.741 2.107 17.790 1.00 85.69 93 ALA A C 1
ATOM 742 O O . ALA A 1 93 ? 2.006 2.006 16.810 1.00 85.69 93 ALA A O 1
ATOM 743 N N . ALA A 1 94 ? 3.909 1.467 17.864 1.00 82.69 94 ALA A N 1
ATOM 744 C CA . ALA A 1 94 ? 4.437 0.668 16.763 1.00 82.69 94 ALA A CA 1
ATOM 745 C C . ALA A 1 94 ? 3.675 -0.641 16.527 1.00 82.69 94 ALA A C 1
ATOM 747 O O . ALA A 1 94 ? 3.549 -1.101 15.389 1.00 82.69 94 ALA A O 1
ATOM 748 N N . TYR A 1 95 ? 3.172 -1.250 17.601 1.00 86.88 95 TYR A N 1
ATOM 749 C CA . TYR A 1 95 ? 2.637 -2.609 17.588 1.00 86.88 95 TYR A CA 1
ATOM 750 C C . TYR A 1 95 ? 1.210 -2.715 18.131 1.00 86.88 95 TYR A C 1
ATOM 752 O O . TYR A 1 95 ? 0.692 -3.824 18.224 1.00 86.88 95 TYR A O 1
ATOM 760 N N . GLY A 1 96 ? 0.515 -1.601 18.399 1.00 87.19 96 GLY A N 1
ATOM 761 C CA . GLY A 1 96 ? -0.888 -1.642 18.838 1.00 87.19 96 GLY A CA 1
ATOM 762 C C . GLY A 1 96 ? -1.809 -2.375 17.851 1.00 87.19 96 GLY A C 1
ATOM 763 O O . GLY A 1 96 ? -2.777 -3.018 18.251 1.00 87.19 96 GLY A O 1
ATOM 764 N N . SER A 1 97 ? -1.450 -2.394 16.563 1.00 85.31 97 SER A N 1
ATOM 765 C CA . SER A 1 97 ? -2.144 -3.184 15.536 1.00 85.31 97 SER A CA 1
ATOM 766 C C . SER A 1 97 ? -2.173 -4.698 15.776 1.00 85.31 97 SER A C 1
ATOM 768 O O . SER A 1 97 ? -3.049 -5.356 15.220 1.00 85.31 97 SER A O 1
ATOM 770 N N . LEU A 1 98 ? -1.260 -5.245 16.588 1.00 90.25 98 LEU A N 1
ATOM 771 C CA . LEU A 1 98 ? -1.241 -6.668 16.935 1.00 90.25 98 LEU A CA 1
ATOM 772 C C . LEU A 1 98 ? -2.426 -7.068 17.817 1.00 90.25 98 LEU A C 1
ATOM 774 O O . LEU A 1 98 ? -2.828 -8.223 17.783 1.00 90.25 98 LEU A O 1
ATOM 778 N N . LEU A 1 99 ? -2.982 -6.124 18.583 1.00 92.25 99 LEU A N 1
ATOM 779 C CA . LEU A 1 99 ? -4.073 -6.399 19.516 1.00 92.25 99 LEU A CA 1
ATOM 780 C C . LEU A 1 99 ? -5.449 -6.238 18.870 1.00 92.25 99 LEU A C 1
ATOM 782 O O . LEU A 1 99 ? -6.328 -7.052 19.108 1.00 92.25 99 LEU A O 1
ATOM 786 N N . PHE A 1 100 ? -5.623 -5.208 18.040 1.00 91.06 100 PHE A N 1
ATOM 787 C CA . PHE A 1 100 ? -6.922 -4.829 17.460 1.00 91.06 100 PHE A CA 1
ATOM 788 C C . PHE A 1 100 ? -7.098 -5.270 15.998 1.00 91.06 100 PHE A C 1
ATOM 790 O O . PHE A 1 100 ? -8.005 -4.808 15.312 1.00 91.06 100 PHE A O 1
ATOM 797 N N . GLY A 1 101 ? -6.187 -6.087 15.466 1.00 88.19 101 GLY A N 1
ATOM 798 C CA . GLY A 1 101 ? -6.379 -6.723 14.165 1.00 88.19 101 GLY A CA 1
ATOM 799 C C . GLY A 1 101 ? -7.280 -7.944 14.309 1.00 88.19 101 GLY A C 1
ATOM 800 O O . GLY A 1 101 ? -6.901 -8.873 15.014 1.00 88.19 101 GLY A O 1
ATOM 801 N N . GLU A 1 102 ? -8.436 -7.939 13.647 1.00 88.00 102 GLU A N 1
ATOM 802 C CA . GLU A 1 102 ? -9.347 -9.095 13.598 1.00 88.00 102 GLU A CA 1
ATOM 803 C C . GLU A 1 102 ? -8.635 -10.306 12.989 1.00 88.00 102 GLU A C 1
ATOM 805 O O . GLU A 1 102 ? -7.742 -10.157 12.159 1.00 88.00 102 GLU A O 1
ATOM 810 N N . CYS A 1 103 ? -8.999 -11.510 13.380 1.00 91.25 103 CYS A N 1
ATOM 811 C CA . CYS A 1 103 ? -8.567 -12.743 12.729 1.00 91.25 103 CYS A CA 1
ATOM 812 C C . CYS A 1 103 ? -9.789 -13.411 12.094 1.00 91.25 103 CYS A C 1
ATOM 814 O O . CYS A 1 103 ? -10.918 -13.084 12.455 1.00 91.25 103 CYS A O 1
ATOM 816 N N . LYS A 1 104 ? -9.584 -14.337 11.150 1.00 88.00 104 LYS A N 1
ATOM 817 C CA . LYS A 1 104 ? -10.668 -15.229 10.711 1.00 88.00 104 LYS A CA 1
ATOM 818 C C . LYS A 1 104 ? -11.209 -15.996 11.917 1.00 88.00 104 LYS A C 1
ATOM 820 O O . LYS A 1 104 ? -12.398 -15.961 12.194 1.00 88.00 104 LYS A O 1
ATOM 825 N N . TYR A 1 105 ? -10.284 -16.570 12.683 1.00 88.06 105 TYR A N 1
ATOM 826 C CA . TYR A 1 105 ? -10.544 -17.296 13.919 1.00 88.06 105 TYR A CA 1
ATOM 827 C C . TYR A 1 105 ? -9.501 -16.908 14.966 1.00 88.06 105 TYR A C 1
ATOM 829 O O . TYR A 1 105 ? -8.355 -16.599 14.617 1.00 88.06 105 TYR A O 1
ATOM 837 N N . PHE A 1 106 ? -9.890 -16.913 16.238 1.00 93.62 106 PHE A N 1
ATOM 838 C CA . PHE A 1 106 ? -8.985 -16.717 17.368 1.00 93.62 106 PHE A CA 1
ATOM 839 C C . PHE A 1 106 ? -9.409 -17.638 18.511 1.00 93.62 106 PHE A C 1
ATOM 841 O O . PHE A 1 106 ? -10.558 -17.593 18.949 1.00 93.62 106 PHE A O 1
ATOM 848 N N . SER A 1 107 ? -8.498 -18.474 18.998 1.00 93.50 107 SER A N 1
ATOM 849 C CA . SER A 1 107 ? -8.809 -19.499 19.997 1.00 93.50 107 SER A CA 1
ATOM 850 C C . SER A 1 107 ? -7.703 -19.615 21.037 1.00 93.50 107 SER A C 1
ATOM 852 O O . SER A 1 107 ? -6.536 -19.354 20.755 1.00 93.50 107 SER A O 1
ATOM 854 N N . GLU A 1 108 ? -8.080 -19.992 22.256 1.00 95.81 108 GLU A N 1
ATOM 855 C CA . GLU A 1 108 ? -7.130 -20.405 23.287 1.00 95.81 108 GLU A CA 1
ATOM 856 C C . GLU A 1 108 ? -6.854 -21.901 23.139 1.00 95.81 108 GLU A C 1
ATOM 858 O O . GLU A 1 108 ? -7.777 -22.693 22.943 1.00 95.81 108 GLU A O 1
ATOM 863 N N . VAL A 1 109 ? -5.581 -22.270 23.210 1.00 96.25 109 VAL A N 1
ATOM 864 C CA . VAL A 1 109 ? -5.121 -23.658 23.271 1.00 96.25 109 VAL A CA 1
ATOM 865 C C . VAL A 1 109 ? -4.270 -23.824 24.519 1.00 96.25 109 VAL A C 1
ATOM 867 O O . VAL A 1 109 ? -3.448 -22.961 24.828 1.00 96.25 109 VAL A O 1
ATOM 870 N N . GLU A 1 110 ? -4.511 -24.900 25.257 1.00 96.50 110 GLU A N 1
ATOM 871 C CA . GLU A 1 110 ? -3.939 -25.149 26.581 1.00 96.50 110 GLU A CA 1
ATOM 872 C C . GLU A 1 110 ? -2.952 -26.313 26.535 1.00 96.50 110 GLU A C 1
ATOM 874 O O . GLU A 1 110 ? -3.104 -27.226 25.722 1.00 96.50 110 GLU A O 1
ATOM 879 N N . ASP A 1 111 ? -1.954 -26.269 27.421 1.00 95.38 111 ASP A N 1
ATOM 880 C CA . ASP A 1 111 ? -0.979 -27.342 27.647 1.00 95.38 111 ASP A CA 1
ATOM 881 C C . ASP A 1 111 ? -0.271 -27.855 26.377 1.00 95.38 111 ASP A C 1
ATOM 883 O O . ASP A 1 111 ? 0.117 -29.023 26.296 1.00 95.38 111 ASP A O 1
ATOM 887 N N . ILE A 1 112 ? -0.063 -26.980 25.385 1.00 96.44 112 ILE A N 1
ATOM 888 C CA . ILE A 1 112 ? 0.630 -27.347 24.147 1.00 96.44 112 ILE A CA 1
ATOM 889 C C . ILE A 1 112 ? 2.143 -27.305 24.332 1.00 96.44 112 ILE A C 1
ATOM 891 O O . ILE A 1 112 ? 2.689 -26.431 25.015 1.00 96.44 112 ILE A O 1
ATOM 895 N N . LYS A 1 113 ? 2.840 -28.235 23.685 1.00 97.06 113 LYS A N 1
ATOM 896 C CA . LYS A 1 113 ? 4.292 -28.347 23.747 1.00 97.06 113 LYS A CA 1
ATOM 897 C C . LYS A 1 113 ? 4.944 -27.524 22.646 1.00 97.06 113 LYS A C 1
ATOM 899 O O . LYS A 1 113 ? 4.769 -27.786 21.455 1.00 97.06 113 LYS A O 1
ATOM 904 N N . VAL A 1 114 ? 5.719 -26.526 23.055 1.00 97.25 114 VAL A N 1
ATOM 905 C CA . VAL A 1 114 ? 6.291 -25.508 22.173 1.00 97.25 114 VAL A CA 1
ATOM 906 C C . VAL A 1 114 ? 7.812 -25.545 22.228 1.00 97.25 114 VAL A C 1
ATOM 908 O O . VAL A 1 114 ? 8.398 -25.459 23.307 1.00 97.25 114 VAL A O 1
ATOM 911 N N . LEU A 1 115 ? 8.454 -25.615 21.063 1.00 97.62 115 LEU A N 1
ATOM 912 C CA . LEU A 1 115 ? 9.893 -25.401 20.918 1.00 97.62 115 LEU A CA 1
ATOM 913 C C . LEU A 1 115 ? 10.156 -23.976 20.428 1.00 97.62 115 LEU A C 1
ATOM 915 O O . LEU A 1 115 ? 9.630 -23.556 19.399 1.00 97.62 115 LEU A O 1
ATOM 919 N N . ILE A 1 116 ? 10.996 -23.236 21.142 1.00 96.69 116 ILE A N 1
ATOM 920 C CA . ILE A 1 116 ? 11.432 -21.894 20.752 1.00 96.69 116 ILE A CA 1
ATOM 921 C C . ILE A 1 116 ? 12.874 -21.972 20.267 1.00 96.69 116 ILE A C 1
ATOM 923 O O . ILE A 1 116 ? 13.752 -22.444 20.993 1.00 96.69 116 ILE A O 1
ATOM 927 N N . VAL A 1 117 ? 13.113 -21.489 19.050 1.00 96.19 117 VAL A N 1
ATOM 928 C CA . VAL A 1 117 ? 14.417 -21.540 18.376 1.00 96.19 117 VAL A CA 1
ATOM 929 C C . VAL A 1 117 ? 14.890 -20.126 18.057 1.00 96.19 117 VAL A C 1
ATOM 931 O O . VAL A 1 117 ? 14.118 -19.305 17.560 1.00 96.19 117 VAL A O 1
ATOM 934 N N . ASP A 1 118 ? 16.160 -19.826 18.315 1.00 94.06 118 ASP A N 1
ATOM 935 C CA . ASP A 1 118 ? 16.792 -18.613 17.796 1.00 94.06 118 ASP A CA 1
ATOM 936 C C . ASP A 1 118 ? 17.019 -18.767 16.284 1.00 94.06 118 ASP A C 1
ATOM 938 O O . ASP A 1 118 ? 17.796 -19.609 15.839 1.00 94.06 118 ASP A O 1
ATOM 942 N N . ASP A 1 119 ? 16.315 -17.980 15.471 1.00 90.94 119 ASP A N 1
ATOM 943 C CA . ASP A 1 119 ? 16.373 -18.087 14.013 1.00 90.94 119 ASP A CA 1
ATOM 944 C C . ASP A 1 119 ? 17.691 -17.589 13.405 1.00 90.94 119 ASP A C 1
ATOM 946 O O . ASP A 1 119 ? 17.922 -17.805 12.215 1.00 90.94 119 ASP A O 1
ATOM 950 N N . GLU A 1 120 ? 18.575 -16.939 14.168 1.00 89.94 120 GLU A N 1
ATOM 951 C CA . GLU A 1 120 ? 19.928 -16.564 13.732 1.00 89.94 120 GLU A CA 1
ATOM 952 C C . GLU A 1 120 ? 20.953 -17.667 13.969 1.00 89.94 120 GLU A C 1
ATOM 954 O O . GLU A 1 120 ? 21.798 -17.896 13.100 1.00 89.94 120 GLU A O 1
ATOM 959 N N . THR A 1 121 ? 20.885 -18.343 15.116 1.00 93.31 121 THR A N 1
ATOM 960 C CA . THR A 1 121 ? 21.920 -19.298 15.543 1.00 93.31 121 THR A CA 1
ATOM 961 C C . THR A 1 121 ? 21.478 -20.755 15.491 1.00 93.31 121 THR A C 1
ATOM 963 O O . THR A 1 121 ? 22.329 -21.630 15.402 1.00 93.31 121 THR A O 1
ATOM 966 N N . GLY A 1 122 ? 20.176 -21.040 15.536 1.00 93.69 122 GLY A N 1
ATOM 967 C CA . GLY A 1 122 ? 19.641 -22.390 15.731 1.00 93.69 122 GLY A CA 1
ATOM 968 C C . GLY A 1 122 ? 19.622 -22.843 17.191 1.00 93.69 122 GLY A C 1
ATOM 969 O O . GLY A 1 122 ? 19.235 -23.979 17.472 1.00 93.69 122 GLY A O 1
ATOM 970 N N . GLU A 1 123 ? 20.025 -21.985 18.133 1.00 96.62 123 GLU A N 1
ATOM 971 C CA . GLU A 1 123 ? 19.993 -22.311 19.556 1.00 96.62 123 GLU A CA 1
ATOM 972 C C . GLU A 1 123 ? 18.557 -22.637 19.988 1.00 96.62 123 GLU A C 1
ATOM 974 O O . GLU A 1 123 ? 17.618 -21.894 19.712 1.00 96.62 123 GLU A O 1
ATOM 979 N N . CYS A 1 124 ? 18.386 -23.765 20.675 1.00 95.69 124 CYS A N 1
ATOM 980 C CA . CYS A 1 124 ? 17.096 -24.245 21.176 1.00 95.69 124 CYS A CA 1
ATOM 981 C C . CYS A 1 124 ? 17.257 -24.978 22.519 1.00 95.69 124 CYS A C 1
ATOM 983 O O . CYS A 1 124 ? 16.649 -26.017 22.761 1.00 95.69 124 CYS A O 1
ATOM 985 N N . GLY A 1 125 ? 18.157 -24.489 23.380 1.00 92.50 125 GLY A N 1
ATOM 986 C CA . GLY A 1 125 ? 18.437 -25.109 24.682 1.00 92.50 125 GLY A CA 1
ATOM 987 C C . GLY A 1 125 ? 19.166 -26.460 24.603 1.00 92.50 125 GLY A C 1
ATOM 988 O O . GLY A 1 125 ? 19.111 -27.239 25.550 1.00 92.50 125 GLY A O 1
ATOM 989 N N . GLY A 1 126 ? 19.832 -26.756 23.481 1.00 92.31 126 GLY A N 1
ATOM 990 C CA . GLY A 1 126 ? 20.554 -28.018 23.262 1.00 92.31 126 GLY A CA 1
ATOM 991 C C . GLY A 1 126 ? 19.660 -29.221 22.941 1.00 92.31 126 GLY A C 1
ATOM 992 O O . GLY A 1 126 ? 20.128 -30.355 23.009 1.00 92.31 126 GLY A O 1
ATOM 993 N N . ILE A 1 127 ? 18.388 -28.985 22.604 1.00 94.12 127 ILE A N 1
ATOM 994 C CA . ILE A 1 127 ? 17.401 -30.032 22.304 1.00 94.12 127 ILE A CA 1
ATOM 995 C C . ILE A 1 127 ? 17.660 -30.665 20.932 1.00 94.12 127 ILE A C 1
ATOM 997 O O . ILE A 1 127 ? 17.614 -31.886 20.791 1.00 94.12 127 ILE A O 1
ATOM 1001 N N . LEU A 1 128 ? 17.954 -29.836 19.927 1.00 94.94 128 LEU A N 1
ATOM 1002 C CA . LEU A 1 128 ? 18.310 -30.248 18.571 1.00 94.94 128 LEU A CA 1
ATOM 1003 C C . LEU A 1 128 ? 19.680 -29.667 18.186 1.00 94.94 128 LEU A C 1
ATOM 1005 O O . LEU A 1 128 ? 20.064 -28.613 18.701 1.00 94.94 128 LEU A O 1
ATOM 1009 N N . PRO A 1 129 ? 20.414 -30.303 17.254 1.00 95.44 129 PRO A N 1
ATOM 1010 C CA . PRO A 1 129 ? 21.550 -29.661 16.601 1.00 95.44 129 PRO A CA 1
ATOM 1011 C C . PRO A 1 129 ? 21.121 -28.349 15.927 1.00 95.44 129 PRO A C 1
ATOM 1013 O O . PRO A 1 129 ? 20.098 -28.319 15.243 1.00 95.44 129 PRO A O 1
ATOM 1016 N N . GLU A 1 130 ? 21.923 -27.292 16.069 1.00 95.00 130 GLU A N 1
ATOM 1017 C CA . GLU A 1 130 ? 21.613 -25.939 15.569 1.00 95.00 130 GLU A CA 1
ATOM 1018 C C . GLU A 1 130 ? 21.233 -25.926 14.079 1.00 95.00 130 GLU A C 1
ATOM 1020 O O . GLU A 1 130 ? 20.224 -25.341 13.691 1.00 95.00 130 GLU A O 1
ATOM 1025 N N . GLU A 1 131 ? 21.980 -26.655 13.245 1.00 91.81 131 GLU A N 1
ATOM 1026 C CA . GLU A 1 131 ? 21.698 -26.765 11.809 1.00 91.81 131 GLU A CA 1
ATOM 1027 C C . GLU A 1 131 ? 20.332 -27.399 11.511 1.00 91.81 131 GLU A C 1
ATOM 1029 O O . GLU A 1 131 ? 19.684 -27.015 10.542 1.00 91.81 131 GLU A O 1
ATOM 1034 N N . GLN A 1 132 ? 19.874 -28.345 12.340 1.00 91.94 132 GLN A N 1
ATOM 1035 C CA . GLN A 1 132 ? 18.557 -28.972 12.187 1.00 91.94 132 GLN A CA 1
ATOM 1036 C C . GLN A 1 132 ? 17.444 -28.049 12.681 1.00 91.94 132 GLN A C 1
ATOM 1038 O O . GLN A 1 132 ? 16.407 -27.936 12.030 1.00 91.94 132 GLN A O 1
ATOM 1043 N N . ALA A 1 133 ? 17.670 -27.346 13.792 1.00 93.50 133 ALA A N 1
ATOM 1044 C CA . ALA A 1 133 ? 16.718 -26.380 14.327 1.00 93.50 133 ALA A CA 1
ATOM 1045 C C . ALA A 1 133 ? 16.474 -25.223 13.339 1.00 93.50 133 ALA A C 1
ATOM 1047 O O . ALA A 1 133 ? 15.329 -24.826 13.123 1.00 93.50 133 ALA A O 1
ATOM 1048 N N . LEU A 1 134 ? 17.520 -24.754 12.648 1.00 92.06 134 LEU A N 1
ATOM 1049 C CA . LEU A 1 134 ? 17.420 -23.733 11.596 1.00 92.06 134 LEU A CA 1
ATOM 1050 C C . LEU A 1 134 ? 16.587 -24.164 10.380 1.00 92.06 134 LEU A C 1
ATOM 1052 O O . LEU A 1 134 ? 16.183 -23.308 9.596 1.00 92.06 134 LEU A O 1
ATOM 1056 N N . LEU A 1 135 ? 16.313 -25.454 10.176 1.00 90.31 135 LEU A N 1
ATOM 1057 C CA . LEU A 1 135 ? 15.403 -25.898 9.109 1.00 90.31 135 LEU A CA 1
ATOM 1058 C C . LEU A 1 135 ? 13.928 -25.665 9.467 1.00 90.31 135 LEU A C 1
ATOM 1060 O O . LEU A 1 135 ? 13.076 -25.603 8.578 1.00 90.31 135 LEU A O 1
ATOM 1064 N N . LEU A 1 136 ? 13.629 -25.525 10.759 1.00 91.50 136 LEU A N 1
ATOM 1065 C CA . LEU A 1 136 ? 12.271 -25.385 11.278 1.00 91.50 136 LEU A CA 1
ATOM 1066 C C . LEU A 1 136 ? 11.827 -23.923 11.391 1.00 91.50 136 LEU A C 1
ATOM 1068 O O . LEU A 1 136 ? 10.635 -23.674 11.516 1.00 91.50 136 LEU A O 1
ATOM 1072 N N . VAL A 1 137 ? 12.739 -22.951 11.341 1.00 91.75 137 VAL A N 1
ATOM 1073 C CA . VAL A 1 137 ? 12.412 -21.538 11.590 1.00 91.75 137 VAL A CA 1
ATOM 1074 C C . VAL A 1 137 ? 13.089 -20.576 10.617 1.00 91.75 137 VAL A C 1
ATOM 1076 O O . VAL A 1 137 ? 14.091 -20.893 9.976 1.00 91.75 137 VAL A O 1
ATOM 1079 N N . GLY A 1 138 ? 12.548 -19.361 10.543 1.00 86.44 138 GLY A N 1
ATOM 1080 C CA . GLY A 1 138 ? 13.147 -18.219 9.855 1.00 86.44 138 GLY A CA 1
ATOM 1081 C C . GLY A 1 138 ? 12.724 -16.893 10.489 1.00 86.44 138 GLY A C 1
ATOM 1082 O O . GLY A 1 138 ? 12.011 -16.870 11.496 1.00 86.44 138 GLY A O 1
ATOM 1083 N N . ASP A 1 139 ? 13.131 -15.773 9.885 1.00 84.81 139 ASP A N 1
ATOM 1084 C CA . ASP A 1 139 ? 12.756 -14.452 10.402 1.00 84.81 139 ASP A CA 1
ATOM 1085 C C . ASP A 1 139 ? 11.249 -14.204 10.201 1.00 84.81 139 ASP A C 1
ATOM 1087 O O . ASP A 1 139 ? 10.786 -13.909 9.096 1.00 84.81 139 ASP A O 1
ATOM 1091 N N . GLY A 1 140 ? 10.476 -14.358 11.279 1.00 87.69 140 GLY A N 1
ATOM 1092 C CA . GLY A 1 140 ? 9.018 -14.277 11.285 1.00 87.69 140 GLY A CA 1
ATOM 1093 C C . GLY A 1 140 ? 8.305 -15.573 10.886 1.00 87.69 140 GLY A C 1
ATOM 1094 O O . GLY A 1 140 ? 7.080 -15.556 10.785 1.00 87.69 140 GLY A O 1
ATOM 1095 N N . ASP A 1 141 ? 9.021 -16.683 10.699 1.00 91.25 141 ASP A N 1
ATOM 1096 C CA . ASP A 1 141 ? 8.500 -17.962 10.189 1.00 91.25 141 ASP A CA 1
ATOM 1097 C C . ASP A 1 141 ? 8.674 -19.101 11.209 1.00 91.25 141 ASP A C 1
ATOM 1099 O O . ASP A 1 141 ? 9.743 -19.242 11.805 1.00 91.25 141 ASP A O 1
ATOM 1103 N N . GLY A 1 142 ? 7.634 -19.924 11.376 1.00 94.88 142 GLY A N 1
ATOM 1104 C CA . GLY A 1 142 ? 7.610 -21.066 12.298 1.00 94.88 142 GLY A CA 1
ATOM 1105 C C . GLY A 1 142 ? 6.769 -22.239 11.781 1.00 94.88 142 GLY A C 1
ATOM 1106 O O . GLY A 1 142 ? 6.259 -22.222 10.654 1.00 94.88 142 GLY A O 1
ATOM 1107 N N . ARG A 1 143 ? 6.622 -23.287 12.594 1.00 95.25 143 ARG A N 1
ATOM 1108 C CA . ARG A 1 143 ? 5.933 -24.537 12.222 1.00 95.25 143 ARG A CA 1
ATOM 1109 C C . ARG A 1 143 ? 4.866 -24.901 13.236 1.00 95.25 143 ARG A C 1
ATOM 1111 O O . ARG A 1 143 ? 4.997 -24.585 14.413 1.00 95.25 143 ARG A O 1
ATOM 1118 N N . ILE A 1 144 ? 3.826 -25.573 12.774 1.00 96.44 144 ILE A N 1
ATOM 1119 C CA . ILE A 1 144 ? 2.706 -26.036 13.594 1.00 96.44 144 ILE A CA 1
ATOM 1120 C C . ILE A 1 144 ? 2.390 -27.481 13.221 1.00 96.44 144 ILE A C 1
ATOM 1122 O O . ILE A 1 144 ? 2.475 -27.837 12.048 1.00 96.44 144 ILE A O 1
ATOM 1126 N N . ASP A 1 145 ? 2.059 -28.314 14.200 1.00 96.38 145 ASP A N 1
ATOM 1127 C CA . ASP A 1 145 ? 1.679 -29.696 13.926 1.00 96.38 145 ASP A CA 1
ATOM 1128 C C . ASP A 1 145 ? 0.319 -29.750 13.222 1.00 96.38 145 ASP A C 1
ATOM 1130 O O . ASP A 1 145 ? -0.556 -28.918 13.484 1.00 96.38 145 ASP A O 1
ATOM 1134 N N . HIS A 1 146 ? 0.109 -30.739 12.351 1.00 94.38 146 HIS A N 1
ATOM 1135 C CA . HIS A 1 146 ? -1.160 -30.907 11.636 1.00 94.38 146 HIS A CA 1
ATOM 1136 C C . HIS A 1 146 ? -2.367 -30.986 12.575 1.00 94.38 146 HIS A C 1
ATOM 1138 O O . HIS A 1 146 ? -3.408 -30.408 12.267 1.00 94.38 146 HIS A O 1
ATOM 1144 N N . LYS A 1 147 ? -2.232 -31.642 13.733 1.00 93.88 147 LYS A N 1
ATOM 1145 C CA . LYS A 1 147 ? -3.335 -31.796 14.686 1.00 93.88 147 LYS A CA 1
ATOM 1146 C C . LYS A 1 147 ? -3.743 -30.460 15.302 1.00 93.88 147 LYS A C 1
ATOM 1148 O O . LYS A 1 147 ? -4.930 -30.147 15.362 1.00 93.88 147 LYS A O 1
ATOM 1153 N N . LEU A 1 148 ? -2.769 -29.666 15.754 1.00 95.69 148 LEU A N 1
ATOM 1154 C CA . LEU A 1 148 ? -3.047 -28.338 16.307 1.00 95.69 148 LEU A CA 1
ATOM 1155 C C . LEU A 1 148 ? -3.549 -27.390 15.212 1.00 95.69 148 LEU A C 1
ATOM 1157 O O . LEU A 1 148 ? -4.445 -26.582 15.443 1.00 95.69 148 LEU A O 1
ATOM 1161 N N . HIS A 1 149 ? -2.996 -27.501 14.007 1.00 95.31 149 HIS A N 1
ATOM 1162 C CA . HIS A 1 149 ? -3.419 -26.723 12.849 1.00 95.31 149 HIS A CA 1
ATOM 1163 C C . HIS A 1 149 ? -4.902 -26.955 12.513 1.00 95.31 149 HIS A C 1
ATOM 1165 O O . HIS A 1 149 ? -5.637 -25.972 12.383 1.00 95.31 149 HIS A O 1
ATOM 1171 N N . GLU A 1 150 ? -5.351 -28.213 12.479 1.00 93.38 150 GLU A N 1
ATOM 1172 C CA . GLU A 1 150 ? -6.756 -28.603 12.277 1.00 93.38 150 GLU A CA 1
ATOM 1173 C C . GLU A 1 150 ? -7.655 -28.151 13.436 1.00 93.38 150 GLU A C 1
ATOM 1175 O O . GLU A 1 150 ? -8.725 -27.589 13.203 1.00 93.38 150 GLU A O 1
ATOM 1180 N N . GLN A 1 151 ? -7.208 -28.312 14.689 1.00 93.44 151 GLN A N 1
ATOM 1181 C CA . GLN A 1 151 ? -7.957 -27.881 15.879 1.00 93.44 151 GLN A CA 1
ATOM 1182 C C . GLN A 1 151 ? -8.317 -26.386 15.849 1.00 93.44 151 GLN A C 1
ATOM 1184 O O . GLN A 1 151 ? -9.351 -25.987 16.382 1.00 93.44 151 GLN A O 1
ATOM 1189 N N . LEU A 1 152 ? -7.478 -25.557 15.226 1.00 92.00 152 LEU A N 1
ATOM 1190 C CA . LEU A 1 152 ? -7.701 -24.116 15.079 1.00 92.00 152 LEU A CA 1
ATOM 1191 C C . LEU A 1 152 ? -8.646 -23.747 13.921 1.00 92.00 152 LEU A C 1
ATOM 1193 O O . LEU A 1 152 ? -8.852 -22.559 13.669 1.00 92.00 152 LEU A O 1
ATOM 1197 N N . GLY A 1 153 ? -9.200 -24.732 13.207 1.00 88.50 153 GLY A N 1
ATOM 1198 C CA . GLY A 1 153 ? -10.090 -24.512 12.065 1.00 88.50 153 GLY A CA 1
ATOM 1199 C C . GLY A 1 153 ? -9.369 -23.983 10.824 1.00 88.50 153 GLY A C 1
ATOM 1200 O O . GLY A 1 153 ? -9.974 -23.318 9.985 1.00 88.50 153 GLY A O 1
ATOM 1201 N N . ASN A 1 154 ? -8.058 -24.214 10.712 1.00 90.06 154 ASN A N 1
ATOM 1202 C CA . ASN A 1 154 ? -7.288 -23.769 9.555 1.00 90.06 154 ASN A CA 1
ATOM 1203 C C . ASN A 1 154 ? -7.481 -24.708 8.353 1.00 90.06 154 ASN A C 1
ATOM 1205 O O . ASN A 1 154 ? -7.780 -25.890 8.498 1.00 90.06 154 ASN A O 1
ATOM 1209 N N . ILE A 1 155 ? -7.229 -24.190 7.148 1.00 86.81 155 ILE A N 1
ATOM 1210 C CA . ILE A 1 155 ? -7.336 -24.964 5.903 1.00 86.81 155 ILE A CA 1
ATOM 1211 C C . ILE A 1 155 ? -6.167 -25.958 5.807 1.00 86.81 155 ILE A C 1
ATOM 1213 O O . ILE A 1 155 ? -5.022 -25.493 5.783 1.00 86.81 155 ILE A O 1
ATOM 1217 N N . PRO A 1 156 ? -6.402 -27.280 5.685 1.00 86.50 156 PRO A N 1
ATOM 1218 C CA . PRO A 1 156 ? -5.349 -28.297 5.696 1.00 86.50 156 PRO A CA 1
ATOM 1219 C C . PRO A 1 156 ? -4.134 -27.964 4.817 1.00 86.50 156 PRO A C 1
ATOM 1221 O O . PRO A 1 156 ? -4.263 -27.393 3.731 1.00 86.50 156 PRO A O 1
ATOM 1224 N N . SER A 1 157 ? -2.938 -28.299 5.311 1.00 87.19 157 SER A N 1
ATOM 1225 C CA . SER A 1 157 ? -1.646 -28.092 4.629 1.00 87.19 157 SER A CA 1
ATOM 1226 C C . SER A 1 157 ? -1.339 -26.641 4.209 1.00 87.19 157 SER A C 1
ATOM 1228 O O . SER A 1 157 ? -0.428 -26.402 3.420 1.00 87.19 157 SER A O 1
ATOM 1230 N N . THR A 1 158 ? -2.077 -25.649 4.719 1.00 91.12 158 THR A N 1
ATOM 1231 C CA . THR A 1 158 ? -1.938 -24.246 4.307 1.00 91.12 158 THR A CA 1
ATOM 1232 C C . THR A 1 158 ? -1.215 -23.424 5.372 1.00 91.12 158 THR A C 1
ATOM 1234 O O . THR A 1 158 ? -1.634 -23.371 6.532 1.00 91.12 158 THR A O 1
ATOM 1237 N N . GLN A 1 159 ? -0.137 -22.745 4.968 1.00 94.19 159 GLN A N 1
ATOM 1238 C CA . GLN A 1 159 ? 0.522 -21.730 5.795 1.00 94.19 159 GLN A CA 1
ATOM 1239 C C . GLN A 1 159 ? -0.463 -20.596 6.106 1.00 94.19 159 GLN A C 1
ATOM 1241 O O . GLN A 1 159 ? -1.292 -20.245 5.271 1.00 94.19 159 GLN A O 1
ATOM 1246 N N . PHE A 1 160 ? -0.353 -19.963 7.269 1.00 94.75 160 PHE A N 1
ATOM 1247 C CA . PHE A 1 160 ? -1.161 -18.789 7.592 1.00 94.75 160 PHE A CA 1
ATOM 1248 C C . PHE A 1 160 ? -0.367 -17.719 8.338 1.00 94.75 160 PHE A C 1
ATOM 1250 O O . PHE A 1 160 ? 0.635 -17.997 8.999 1.00 94.75 160 PHE A O 1
ATOM 1257 N N . GLN A 1 161 ? -0.827 -16.471 8.247 1.00 95.31 161 GLN A N 1
ATOM 1258 C CA . GLN A 1 161 ? -0.308 -15.366 9.040 1.00 95.31 161 GLN A CA 1
ATOM 1259 C C . GLN A 1 161 ? -0.884 -15.439 10.458 1.00 95.31 161 GLN A C 1
ATOM 1261 O O . GLN A 1 161 ? -2.091 -15.300 10.658 1.00 95.31 161 GLN A O 1
ATOM 1266 N N . VAL A 1 162 ? -0.015 -15.590 11.456 1.00 95.00 162 VAL A N 1
ATOM 1267 C CA . VAL A 1 162 ? -0.406 -15.725 12.861 1.00 95.00 162 VAL A CA 1
ATOM 1268 C C . VAL A 1 162 ? -0.444 -14.373 13.579 1.00 95.00 162 VAL A C 1
ATOM 1270 O O . VAL A 1 162 ? 0.410 -13.489 13.390 1.00 95.00 162 VAL A O 1
ATOM 1273 N N . ARG A 1 163 ? -1.447 -14.209 14.440 1.00 94.25 163 ARG A N 1
ATOM 1274 C CA . ARG A 1 163 ? -1.480 -13.222 15.526 1.00 94.25 163 ARG A CA 1
ATOM 1275 C C . ARG A 1 163 ? -1.785 -13.968 16.809 1.00 94.25 163 ARG A C 1
ATOM 1277 O O . ARG A 1 163 ? -2.739 -14.727 16.846 1.00 94.25 163 ARG A O 1
ATOM 1284 N N . GLY A 1 164 ? -1.006 -13.755 17.857 1.00 94.31 164 GLY A N 1
ATOM 1285 C CA . GLY A 1 164 ? -1.258 -14.448 19.114 1.00 94.31 164 GLY A CA 1
ATOM 1286 C C . GLY A 1 164 ? -0.751 -13.701 20.328 1.00 94.31 164 GLY A C 1
ATOM 1287 O O . GLY A 1 164 ? -0.033 -12.702 20.215 1.00 94.31 164 GLY A O 1
ATOM 1288 N N . VAL A 1 165 ? -1.153 -14.190 21.494 1.00 95.25 165 VAL A N 1
ATOM 1289 C CA . VAL A 1 165 ? -0.711 -13.702 22.794 1.00 95.25 165 VAL A CA 1
ATOM 1290 C C . VAL A 1 165 ? -0.512 -14.881 23.737 1.00 95.25 165 VAL A C 1
ATOM 1292 O O . VAL A 1 165 ? -1.415 -15.684 23.949 1.00 95.25 165 VAL A O 1
ATOM 1295 N N . ILE A 1 166 ? 0.661 -14.932 24.352 1.00 94.88 166 ILE A N 1
ATOM 1296 C CA . ILE A 1 166 ? 0.979 -15.814 25.472 1.00 94.88 166 ILE A CA 1
ATOM 1297 C C . ILE A 1 166 ? 0.798 -14.977 26.736 1.00 94.88 166 ILE A C 1
ATOM 1299 O O . ILE A 1 166 ? 1.472 -13.954 26.880 1.00 94.88 166 ILE A O 1
ATOM 1303 N N . LYS A 1 167 ? -0.117 -15.351 27.633 1.00 94.06 167 LYS A N 1
ATOM 1304 C CA . LYS A 1 167 ? -0.239 -14.694 28.947 1.00 94.06 167 LYS A CA 1
ATOM 1305 C C . LYS A 1 167 ? 0.955 -15.087 29.828 1.00 94.06 167 LYS A C 1
ATOM 1307 O O . LYS A 1 167 ? 1.571 -16.126 29.614 1.00 94.06 167 LYS A O 1
ATOM 1312 N N . SER A 1 168 ? 1.311 -14.250 30.801 1.00 91.31 168 SER A N 1
ATOM 1313 C CA . SER A 1 168 ? 2.365 -14.588 31.763 1.00 91.31 168 SER A CA 1
ATOM 1314 C C . SER A 1 168 ? 2.019 -15.881 32.503 1.00 91.31 168 SER A C 1
ATOM 1316 O O . SER A 1 168 ? 0.934 -15.976 33.078 1.00 91.31 168 SER A O 1
ATOM 1318 N N . GLN A 1 169 ? 2.945 -16.833 32.507 1.00 93.25 169 GLN A N 1
ATOM 1319 C CA . GLN A 1 169 ? 2.796 -18.168 33.087 1.00 93.25 169 GLN A CA 1
ATOM 1320 C C . GLN A 1 169 ? 4.177 -18.740 33.443 1.00 93.25 169 GLN A C 1
ATOM 1322 O O . GLN A 1 169 ? 5.187 -18.042 33.330 1.00 93.25 169 GLN A O 1
ATOM 1327 N N . GLU A 1 170 ? 4.246 -19.988 33.907 1.00 88.56 170 GLU A N 1
ATOM 1328 C CA . GLU A 1 170 ? 5.525 -20.626 34.234 1.00 88.56 170 GLU A CA 1
ATOM 1329 C C . GLU A 1 170 ? 6.483 -20.600 33.027 1.00 88.56 170 GLU A C 1
ATOM 1331 O O . GLU A 1 170 ? 6.088 -20.834 31.888 1.00 88.56 170 GLU A O 1
ATOM 1336 N N . GLY A 1 171 ? 7.738 -20.202 33.254 1.00 85.06 171 GLY A N 1
ATOM 1337 C CA . GLY A 1 171 ? 8.733 -20.006 32.191 1.00 85.06 171 GLY A CA 1
ATOM 1338 C C . GLY A 1 171 ? 8.572 -18.725 31.354 1.00 85.06 171 GLY A C 1
ATOM 1339 O O . GLY A 1 171 ? 9.533 -18.312 30.704 1.00 85.06 171 GLY A O 1
ATOM 1340 N N . ILE A 1 172 ? 7.420 -18.042 31.410 1.00 88.94 172 ILE A N 1
ATOM 1341 C CA . ILE A 1 172 ? 7.112 -16.817 30.653 1.00 88.94 172 ILE A CA 1
ATOM 1342 C C . ILE A 1 172 ? 6.677 -15.694 31.607 1.00 88.94 172 ILE A C 1
ATOM 1344 O O . ILE A 1 172 ? 5.507 -15.516 31.937 1.00 88.94 172 ILE A O 1
ATOM 1348 N N . ASN A 1 173 ? 7.630 -14.855 32.008 1.00 86.75 173 ASN A N 1
ATOM 1349 C CA . ASN A 1 173 ? 7.432 -13.872 33.086 1.00 86.75 173 ASN A CA 1
ATOM 1350 C C . ASN A 1 173 ? 6.590 -12.635 32.711 1.00 86.75 173 ASN A C 1
ATOM 1352 O O . ASN A 1 173 ? 6.392 -11.747 33.541 1.00 86.75 173 ASN A O 1
ATOM 1356 N N . ALA A 1 174 ? 6.136 -12.517 31.463 1.00 88.25 174 ALA A N 1
ATOM 1357 C CA . ALA A 1 174 ? 5.318 -11.401 30.997 1.00 88.25 174 ALA A CA 1
ATOM 1358 C C . ALA A 1 174 ? 4.535 -11.785 29.740 1.00 88.25 174 ALA A C 1
ATOM 1360 O O . ALA A 1 174 ? 5.000 -12.625 28.976 1.00 88.25 174 ALA A O 1
ATOM 1361 N N . ASN A 1 175 ? 3.403 -11.119 29.486 1.00 91.44 175 ASN A N 1
ATOM 1362 C CA . ASN A 1 175 ? 2.611 -11.375 28.283 1.00 91.44 175 ASN A CA 1
ATOM 1363 C C . ASN A 1 175 ? 3.444 -11.146 27.009 1.00 91.44 175 ASN A C 1
ATOM 1365 O O . ASN A 1 175 ? 4.022 -10.064 26.850 1.00 91.44 175 ASN A O 1
ATOM 1369 N N . GLN A 1 176 ? 3.465 -12.111 26.093 1.00 92.00 176 GLN A N 1
ATOM 1370 C CA . GLN A 1 176 ? 4.217 -12.050 24.837 1.00 92.00 176 GLN A CA 1
ATOM 1371 C C . GLN A 1 176 ? 3.268 -12.009 23.652 1.00 92.00 176 GLN A C 1
ATOM 1373 O O . GLN A 1 176 ? 2.337 -12.800 23.571 1.00 92.00 176 GLN A O 1
ATOM 1378 N N . THR A 1 177 ? 3.515 -11.105 22.711 1.00 93.69 177 THR A N 1
ATOM 1379 C CA . THR A 1 177 ? 2.835 -11.120 21.415 1.00 93.69 177 THR A CA 1
ATOM 1380 C C . THR A 1 177 ? 3.495 -12.140 20.492 1.00 93.69 177 THR A C 1
ATOM 1382 O O . THR A 1 177 ? 4.706 -12.351 20.559 1.00 93.69 177 THR A O 1
ATOM 1385 N N . ILE A 1 178 ? 2.695 -12.738 19.611 1.00 93.94 178 ILE A N 1
ATOM 1386 C CA . ILE A 1 178 ? 3.136 -13.606 18.520 1.00 93.94 178 ILE A CA 1
ATOM 1387 C C . ILE A 1 178 ? 2.777 -12.911 17.207 1.00 93.94 178 ILE A C 1
ATOM 1389 O O . ILE A 1 178 ? 1.619 -12.530 16.989 1.00 93.94 178 ILE A O 1
ATOM 1393 N N . LYS A 1 179 ? 3.764 -12.731 16.327 1.00 93.06 179 LYS A N 1
ATOM 1394 C CA . LYS A 1 179 ? 3.567 -12.193 14.977 1.00 93.06 179 LYS A CA 1
ATOM 1395 C C . LYS A 1 179 ? 4.467 -12.916 13.983 1.00 93.06 179 LYS A C 1
ATOM 1397 O O . LYS A 1 179 ? 5.681 -12.894 14.139 1.00 93.06 179 LYS A O 1
ATOM 1402 N N . GLY A 1 180 ? 3.878 -13.437 12.915 1.00 94.12 180 GLY A N 1
ATOM 1403 C CA . GLY A 1 180 ? 4.634 -14.042 11.829 1.00 94.12 180 GLY A CA 1
ATOM 1404 C C . GLY A 1 180 ? 3.749 -14.899 10.943 1.00 94.12 180 GLY A C 1
ATOM 1405 O O . GLY A 1 180 ? 2.560 -14.606 10.794 1.00 94.12 180 GLY A O 1
ATOM 1406 N N . THR A 1 181 ? 4.312 -15.983 10.429 1.00 95.69 181 THR A N 1
ATOM 1407 C CA . THR A 1 181 ? 3.596 -17.047 9.731 1.00 95.69 181 THR A CA 1
ATOM 1408 C C . THR A 1 181 ? 3.880 -18.418 10.348 1.00 95.69 181 THR A C 1
ATOM 1410 O O . THR A 1 181 ? 4.919 -18.628 10.973 1.00 95.69 181 THR A O 1
ATOM 1413 N N . LEU A 1 182 ? 2.936 -19.346 10.204 1.00 95.88 182 LEU A N 1
ATOM 1414 C CA . LEU A 1 182 ? 3.084 -20.741 10.616 1.00 95.88 182 LEU A CA 1
ATOM 1415 C C . LEU A 1 182 ? 2.715 -21.646 9.451 1.00 95.88 182 LEU A C 1
ATOM 1417 O O . LEU A 1 182 ? 1.677 -21.439 8.821 1.00 95.88 182 LEU A O 1
ATOM 1421 N N . ALA A 1 183 ? 3.558 -22.638 9.179 1.00 94.25 183 ALA A N 1
ATOM 1422 C CA . ALA A 1 183 ? 3.294 -23.664 8.178 1.00 94.25 183 ALA A CA 1
ATOM 1423 C C . ALA A 1 183 ? 3.091 -25.036 8.837 1.00 94.25 183 ALA A C 1
ATOM 1425 O O . ALA A 1 183 ? 3.883 -25.393 9.718 1.00 94.25 183 ALA A O 1
ATOM 1426 N N . PRO A 1 184 ? 2.051 -25.788 8.438 1.00 94.06 184 PRO A N 1
ATOM 1427 C CA . PRO A 1 184 ? 1.812 -27.121 8.962 1.00 94.06 184 PRO A CA 1
ATOM 1428 C C . PRO A 1 184 ? 2.890 -28.097 8.488 1.00 94.06 184 PRO A C 1
ATOM 1430 O O . PRO A 1 184 ? 3.230 -28.109 7.308 1.00 94.06 184 PRO A O 1
ATOM 1433 N N . VAL A 1 185 ? 3.424 -28.893 9.409 1.00 91.94 185 VAL A N 1
ATOM 1434 C CA . VAL A 1 185 ? 4.336 -30.017 9.139 1.00 91.94 185 VAL A CA 1
ATOM 1435 C C . VAL A 1 185 ? 4.141 -31.080 10.217 1.00 91.94 185 VAL A C 1
ATOM 1437 O O . VAL A 1 185 ? 3.668 -30.766 11.310 1.00 91.94 185 VAL A O 1
ATOM 1440 N N . ASN A 1 186 ? 4.569 -32.315 9.964 1.00 91.62 186 ASN A N 1
ATOM 1441 C CA . ASN A 1 186 ? 4.617 -33.323 11.016 1.00 91.62 186 ASN A CA 1
ATOM 1442 C C . ASN A 1 186 ? 5.718 -32.991 12.042 1.00 91.62 186 ASN A C 1
ATOM 1444 O O . ASN A 1 186 ? 6.912 -33.113 11.751 1.00 91.62 186 ASN A O 1
ATOM 1448 N N . LEU A 1 187 ? 5.313 -32.584 13.245 1.00 94.19 187 LEU A N 1
ATOM 1449 C CA . LEU A 1 187 ? 6.223 -32.275 14.348 1.00 94.19 187 LEU A CA 1
ATOM 1450 C C . LEU A 1 187 ? 6.318 -33.408 15.379 1.00 94.19 187 LEU A C 1
ATOM 1452 O O . LEU A 1 187 ? 7.129 -33.302 16.304 1.00 94.19 187 LEU A O 1
ATOM 1456 N N . SER A 1 188 ? 5.559 -34.502 15.225 1.00 87.06 188 SER A N 1
ATOM 1457 C CA . SER A 1 188 ? 5.574 -35.633 16.167 1.00 87.06 188 SER A CA 1
ATOM 1458 C C . SER A 1 188 ? 6.940 -36.304 16.267 1.00 87.06 188 SER A C 1
ATOM 1460 O O . SER A 1 188 ? 7.321 -36.779 17.335 1.00 87.06 188 SER A O 1
ATOM 1462 N N . ASP A 1 189 ? 7.681 -36.309 15.159 1.00 84.94 189 ASP A N 1
ATOM 1463 C CA . ASP A 1 189 ? 8.953 -37.024 15.025 1.00 84.94 189 ASP A CA 1
ATOM 1464 C C . ASP A 1 189 ? 10.170 -36.118 15.280 1.00 84.94 189 ASP A C 1
ATOM 1466 O O . ASP A 1 189 ? 11.319 -36.562 15.227 1.00 84.94 189 ASP A O 1
ATOM 1470 N N . ILE A 1 190 ? 9.938 -34.834 15.570 1.00 87.81 190 ILE A N 1
ATOM 1471 C CA . ILE A 1 190 ? 10.993 -33.869 15.870 1.00 87.81 190 ILE A CA 1
ATOM 1472 C C . ILE A 1 190 ? 11.293 -33.897 17.367 1.00 87.81 190 ILE A C 1
ATOM 1474 O O . ILE A 1 190 ? 10.460 -33.529 18.193 1.00 87.81 190 ILE A O 1
ATOM 1478 N N . GLY A 1 191 ? 12.512 -34.304 17.731 1.00 85.44 191 GLY A N 1
ATOM 1479 C CA . GLY A 1 191 ? 12.952 -34.365 19.124 1.00 85.44 191 GLY A CA 1
ATOM 1480 C C . GLY A 1 191 ? 12.070 -35.296 19.957 1.00 85.44 191 GLY A C 1
ATOM 1481 O O . GLY A 1 191 ? 12.154 -36.514 19.830 1.00 85.44 191 GLY A O 1
ATOM 1482 N N . SER A 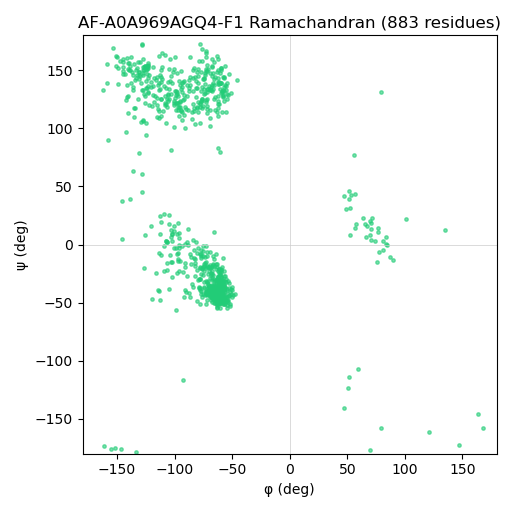1 192 ? 11.238 -34.720 20.825 1.00 87.19 192 SER A N 1
ATOM 1483 C CA . SER A 1 192 ? 10.301 -35.458 21.683 1.00 87.19 192 SER A CA 1
ATOM 1484 C C . SER A 1 192 ? 8.826 -35.230 21.315 1.00 87.19 192 SER A C 1
ATOM 1486 O O . SER A 1 192 ? 7.947 -35.467 22.147 1.00 87.19 192 SER A O 1
ATOM 1488 N N . GLY A 1 193 ? 8.568 -34.752 20.094 1.00 93.69 193 GLY A N 1
ATOM 1489 C CA . GLY A 1 193 ? 7.253 -34.358 19.592 1.00 93.69 193 GLY A CA 1
ATOM 1490 C C . GLY A 1 193 ? 6.845 -32.972 20.089 1.00 93.69 193 GLY A C 1
ATOM 1491 O O . GLY A 1 193 ? 6.941 -32.701 21.290 1.00 93.69 193 GLY A O 1
ATOM 1492 N N . TYR A 1 194 ? 6.394 -32.108 19.179 1.00 96.94 194 TYR A N 1
ATOM 1493 C CA . TYR A 1 194 ? 5.962 -30.733 19.466 1.00 96.94 194 TYR A CA 1
ATOM 1494 C C . TYR A 1 194 ? 4.634 -30.422 18.781 1.00 96.94 194 TYR A C 1
ATOM 1496 O O . TYR A 1 194 ? 4.373 -30.925 17.697 1.00 96.94 194 TYR A O 1
ATOM 1504 N N . ASP A 1 195 ? 3.828 -29.545 19.374 1.00 97.38 195 ASP A N 1
ATOM 1505 C CA . ASP A 1 195 ? 2.622 -29.016 18.729 1.00 97.38 195 ASP A CA 1
ATOM 1506 C C . ASP A 1 195 ? 2.938 -27.743 17.924 1.00 97.38 195 ASP A C 1
ATOM 1508 O O . ASP A 1 195 ? 2.263 -27.414 16.945 1.00 97.38 195 ASP A O 1
ATOM 1512 N N . LEU A 1 196 ? 3.976 -27.008 18.338 1.00 97.31 196 LEU A N 1
ATOM 1513 C CA . LEU A 1 196 ? 4.356 -25.724 17.758 1.00 97.31 196 LEU A CA 1
ATOM 1514 C C . LEU A 1 196 ? 5.873 -25.498 17.848 1.00 97.31 196 LEU A C 1
ATOM 1516 O O . LEU A 1 196 ? 6.490 -25.732 18.886 1.00 97.31 196 LEU A O 1
ATOM 1520 N N . VAL A 1 197 ? 6.469 -24.970 16.781 1.00 97.31 197 VAL A N 1
ATOM 1521 C CA . VAL A 1 197 ? 7.841 -24.449 16.770 1.00 97.31 197 VAL A CA 1
ATOM 1522 C C . VAL A 1 197 ? 7.791 -22.973 16.402 1.00 97.31 197 VAL A C 1
ATOM 1524 O O . VAL A 1 197 ? 7.331 -22.614 15.316 1.00 97.31 197 VAL A O 1
ATOM 1527 N N . LEU A 1 198 ? 8.269 -22.113 17.298 1.00 96.56 198 LEU A N 1
ATOM 1528 C CA . LEU A 1 198 ? 8.305 -20.667 17.093 1.00 96.56 198 LEU A CA 1
ATOM 1529 C C . LEU A 1 198 ? 9.738 -20.179 16.960 1.00 96.56 198 LEU A C 1
ATOM 1531 O O . LEU A 1 198 ? 10.623 -20.583 17.719 1.00 96.56 198 LEU A O 1
ATOM 1535 N N . SER A 1 199 ? 9.951 -19.240 16.044 1.00 94.25 199 SER A N 1
ATOM 1536 C CA . SER A 1 199 ? 11.195 -18.489 16.034 1.00 94.25 199 SER A CA 1
ATOM 1537 C C . SER A 1 199 ? 11.190 -17.423 17.124 1.00 94.25 199 SER A C 1
ATOM 1539 O O . SER A 1 199 ? 10.155 -16.835 17.464 1.00 94.25 199 SER A O 1
ATOM 1541 N N . LYS A 1 200 ? 12.368 -17.119 17.663 1.00 91.69 200 LYS A N 1
ATOM 1542 C CA . LYS A 1 200 ? 12.541 -16.030 18.622 1.00 91.69 200 LYS A CA 1
ATOM 1543 C C . LYS A 1 200 ? 12.085 -14.702 18.024 1.00 91.69 200 LYS A C 1
ATOM 1545 O O . LYS A 1 200 ? 11.473 -13.894 18.727 1.00 91.69 200 LYS A O 1
ATOM 1550 N N . SER A 1 201 ? 12.307 -14.481 16.726 1.00 89.62 201 SER A N 1
ATOM 1551 C CA . SER A 1 201 ? 11.856 -13.261 16.066 1.00 89.62 201 SER A CA 1
ATOM 1552 C C . SER A 1 201 ? 10.326 -13.140 15.965 1.00 89.62 201 SER A C 1
ATOM 1554 O O . SER A 1 201 ? 9.837 -12.012 15.857 1.00 89.62 201 SER A O 1
ATOM 1556 N N . GLN A 1 202 ? 9.545 -14.222 16.091 1.00 92.50 202 GLN A N 1
ATOM 1557 C CA . GLN A 1 202 ? 8.075 -14.156 16.153 1.00 92.50 202 GLN A CA 1
ATOM 1558 C C . GLN A 1 202 ? 7.534 -13.653 17.498 1.00 92.50 202 GLN A C 1
ATOM 1560 O O . GLN A 1 202 ? 6.385 -13.203 17.563 1.00 92.50 202 GLN A O 1
ATOM 1565 N N . LEU A 1 203 ? 8.341 -13.707 18.561 1.00 91.75 203 LEU A N 1
ATOM 1566 C CA . LEU A 1 203 ? 7.910 -13.469 19.936 1.00 91.75 203 LEU A CA 1
ATOM 1567 C C . LEU A 1 203 ? 8.246 -12.066 20.444 1.00 91.75 203 LEU A C 1
ATOM 1569 O O . LEU A 1 203 ? 9.221 -11.430 20.044 1.00 91.75 203 LEU A O 1
ATOM 1573 N N . GLY A 1 204 ? 7.422 -11.583 21.375 1.00 83.88 204 GLY A N 1
ATOM 1574 C CA . GLY A 1 204 ? 7.740 -10.420 22.206 1.00 83.88 204 GLY A CA 1
ATOM 1575 C C . GLY A 1 204 ? 7.895 -9.113 21.431 1.00 83.88 204 GLY A C 1
ATOM 1576 O O . GLY A 1 204 ? 8.547 -8.180 21.912 1.00 83.88 204 GLY A O 1
ATOM 1577 N N . LYS A 1 205 ? 7.295 -9.011 20.232 1.00 84.06 205 LYS A N 1
ATOM 1578 C CA . LYS A 1 205 ? 7.290 -7.765 19.457 1.00 84.06 205 LYS A CA 1
ATOM 1579 C C . LYS A 1 205 ? 6.701 -6.656 20.328 1.00 84.06 205 LYS A C 1
ATOM 1581 O O . LYS A 1 205 ? 5.517 -6.672 20.661 1.00 84.06 205 LYS A O 1
ATOM 1586 N N . GLY A 1 206 ? 7.542 -5.685 20.672 1.00 76.06 206 GLY A N 1
ATOM 1587 C CA . GLY A 1 206 ? 7.159 -4.562 21.518 1.00 76.06 206 GLY A CA 1
ATOM 1588 C C . GLY A 1 206 ? 7.583 -4.655 22.988 1.00 76.06 206 GLY A C 1
ATOM 1589 O O . GLY A 1 206 ? 6.983 -3.978 23.822 1.00 76.06 206 GLY A O 1
ATOM 1590 N N . ARG A 1 207 ? 8.610 -5.453 23.308 1.00 80.00 207 ARG A N 1
ATOM 1591 C CA . ARG A 1 207 ? 9.317 -5.416 24.597 1.00 80.00 207 ARG A CA 1
ATOM 1592 C C . ARG A 1 207 ? 10.823 -5.222 24.424 1.00 80.00 207 ARG A C 1
ATOM 1594 O O . ARG A 1 207 ? 11.398 -5.653 23.425 1.00 80.00 207 ARG A O 1
ATOM 1601 N N . LYS A 1 208 ? 11.479 -4.588 25.402 1.00 68.31 208 LYS A N 1
ATOM 1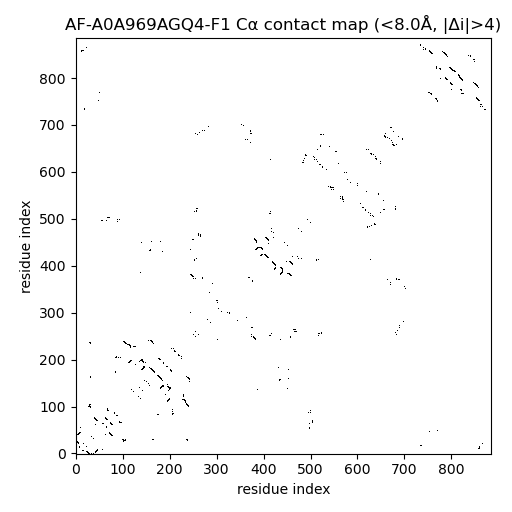602 C CA . LYS A 1 208 ? 12.946 -4.549 25.498 1.00 68.31 208 LYS A CA 1
ATOM 1603 C C . LYS A 1 208 ? 13.464 -5.732 26.308 1.00 68.31 208 LYS A C 1
ATOM 1605 O O . LYS A 1 208 ? 13.126 -5.896 27.476 1.00 68.31 208 LYS A O 1
ATOM 1610 N N . ASN A 1 209 ? 14.417 -6.455 25.729 1.00 59.84 209 ASN A N 1
ATOM 1611 C CA . ASN A 1 209 ? 15.134 -7.532 26.420 1.00 59.84 209 ASN A CA 1
ATOM 1612 C C . ASN A 1 209 ? 16.222 -6.997 27.379 1.00 59.84 209 ASN A C 1
ATOM 1614 O O . ASN A 1 209 ? 16.642 -7.677 28.312 1.00 59.84 209 ASN A O 1
ATOM 1618 N N . LYS A 1 210 ? 16.661 -5.741 27.194 1.00 57.16 210 LYS A N 1
ATOM 1619 C CA . LYS A 1 210 ? 17.718 -5.094 27.989 1.00 57.16 210 LYS A CA 1
ATOM 1620 C C . LYS A 1 210 ? 17.279 -3.700 28.441 1.00 57.16 210 LYS A C 1
ATOM 1622 O O . LYS A 1 210 ? 16.914 -2.865 27.614 1.00 57.16 210 LYS A O 1
ATOM 1627 N N . LEU A 1 211 ? 17.338 -3.447 29.746 1.00 51.78 211 LEU A N 1
ATOM 1628 C CA . LEU A 1 211 ? 17.242 -2.114 30.342 1.00 51.78 211 LEU A CA 1
ATOM 1629 C C . LEU A 1 211 ? 18.628 -1.471 30.318 1.00 51.78 211 LEU A C 1
ATOM 1631 O O . LEU A 1 211 ? 19.608 -2.098 30.718 1.00 51.78 211 LEU A O 1
ATOM 1635 N N . TYR A 1 212 ? 18.714 -0.225 29.868 1.00 46.72 212 TYR A N 1
ATOM 1636 C CA . TYR A 1 212 ? 19.910 0.586 30.061 1.00 46.72 212 TYR A CA 1
ATOM 1637 C C . TYR A 1 212 ? 19.712 1.421 31.322 1.00 46.72 212 TYR A C 1
ATOM 1639 O O . TYR A 1 212 ? 18.795 2.239 31.376 1.00 46.72 212 TYR A O 1
ATOM 1647 N N . ASP A 1 213 ? 20.526 1.186 32.347 1.00 49.34 213 ASP A N 1
ATOM 1648 C CA . ASP A 1 213 ? 20.565 2.062 33.510 1.00 49.34 213 ASP A CA 1
ATOM 1649 C C . ASP A 1 213 ? 21.470 3.257 33.190 1.00 49.34 213 ASP A C 1
ATOM 1651 O O . ASP A 1 213 ? 22.696 3.153 33.173 1.00 49.34 213 ASP A O 1
ATOM 1655 N N . GLU A 1 214 ? 20.851 4.405 32.916 1.00 47.16 214 GLU A N 1
ATOM 1656 C CA . GLU A 1 214 ? 21.553 5.645 32.572 1.00 47.16 214 GLU A CA 1
ATOM 1657 C C . GLU A 1 214 ? 22.461 6.167 33.696 1.00 47.16 214 GLU A C 1
ATOM 1659 O O . GLU A 1 214 ? 23.407 6.901 33.416 1.00 47.16 214 GLU A O 1
ATOM 1664 N N . LYS A 1 215 ? 22.215 5.792 34.960 1.00 48.41 215 LYS A N 1
ATOM 1665 C CA . LYS A 1 215 ? 23.020 6.245 36.107 1.00 48.41 215 LYS A CA 1
ATOM 1666 C C . LYS A 1 215 ? 24.256 5.389 36.329 1.00 48.41 215 LYS A C 1
ATOM 1668 O O . LYS A 1 215 ? 25.271 5.908 36.784 1.00 48.41 215 LYS A O 1
ATOM 1673 N N . THR A 1 216 ? 24.165 4.093 36.052 1.00 58.00 216 THR A N 1
ATOM 1674 C CA . THR A 1 216 ? 25.274 3.153 36.276 1.00 58.00 216 THR A CA 1
ATOM 1675 C C . THR A 1 216 ? 26.014 2.791 34.990 1.00 58.00 216 THR A C 1
ATOM 1677 O O . THR A 1 216 ? 27.121 2.264 35.057 1.00 58.00 216 THR A O 1
ATOM 1680 N N . GLY A 1 217 ? 25.437 3.076 33.818 1.00 49.97 217 GLY A N 1
ATOM 1681 C CA . GLY A 1 217 ? 25.963 2.655 32.516 1.00 49.97 217 GLY A CA 1
ATOM 1682 C C . GLY A 1 217 ? 25.853 1.144 32.277 1.00 49.97 217 GLY A C 1
ATOM 1683 O O . GLY A 1 217 ? 26.404 0.631 31.301 1.00 49.97 217 GLY A O 1
ATOM 1684 N N . ILE A 1 218 ? 25.163 0.414 33.159 1.00 45.50 218 ILE A N 1
ATOM 1685 C CA . ILE A 1 218 ? 25.061 -1.045 33.124 1.00 45.50 218 ILE A CA 1
ATOM 1686 C C . ILE A 1 218 ? 23.803 -1.447 32.353 1.00 45.50 218 ILE A C 1
ATOM 1688 O O . ILE A 1 218 ? 22.697 -0.962 32.599 1.00 45.50 218 ILE A O 1
ATOM 1692 N N . ARG A 1 219 ? 23.967 -2.384 31.415 1.00 48.06 219 ARG A N 1
ATOM 1693 C CA . ARG A 1 219 ? 22.841 -3.071 30.776 1.00 48.06 219 ARG A CA 1
ATOM 1694 C C . ARG A 1 219 ? 22.344 -4.163 31.716 1.00 48.06 219 ARG A C 1
ATOM 1696 O O . ARG A 1 219 ? 23.060 -5.128 31.963 1.00 48.06 219 ARG A O 1
ATOM 1703 N N . ILE A 1 220 ? 21.125 -4.016 32.218 1.00 53.06 220 ILE A N 1
ATOM 1704 C CA . ILE A 1 220 ? 20.460 -5.023 33.047 1.00 53.06 220 ILE A CA 1
ATOM 1705 C C . ILE A 1 220 ? 19.550 -5.840 32.126 1.00 53.06 220 ILE A C 1
ATOM 1707 O O . ILE A 1 220 ? 18.673 -5.282 31.461 1.00 53.06 220 ILE A O 1
ATOM 1711 N N . ASN A 1 221 ? 19.753 -7.156 32.057 1.00 52.00 221 ASN A N 1
ATOM 1712 C CA . ASN A 1 221 ? 18.829 -8.039 31.344 1.00 52.00 221 ASN A CA 1
ATOM 1713 C C . ASN A 1 221 ? 17.472 -8.012 32.056 1.00 52.00 221 ASN A C 1
ATOM 1715 O O . ASN A 1 221 ? 17.400 -8.237 33.267 1.00 52.00 221 ASN A O 1
ATOM 1719 N N . ARG A 1 222 ? 16.389 -7.739 31.323 1.00 55.12 222 ARG A N 1
ATOM 1720 C CA . ARG A 1 222 ? 15.046 -7.966 31.867 1.00 55.12 222 ARG A CA 1
ATOM 1721 C C . ARG A 1 222 ? 14.771 -9.468 31.817 1.00 55.12 222 ARG A C 1
ATOM 1723 O O . ARG A 1 222 ? 14.976 -10.090 30.783 1.00 55.12 222 ARG A O 1
ATOM 1730 N N . GLN A 1 223 ? 14.221 -10.031 32.892 1.00 59.47 223 GLN A N 1
ATOM 1731 C CA . GLN A 1 223 ? 13.748 -11.428 32.953 1.00 59.47 223 GLN A CA 1
ATOM 1732 C C . GLN A 1 223 ? 12.542 -11.720 32.026 1.00 59.47 223 GLN A C 1
ATOM 1734 O O . GLN A 1 223 ? 11.899 -12.754 32.161 1.00 59.47 223 GLN A O 1
ATOM 1739 N N . THR A 1 224 ? 12.184 -10.804 31.121 1.00 65.00 224 THR A N 1
ATOM 1740 C CA . THR A 1 224 ? 11.000 -10.893 30.253 1.00 65.00 224 THR A CA 1
ATOM 1741 C C . THR A 1 224 ? 11.305 -11.416 28.851 1.00 65.00 224 THR A C 1
ATOM 1743 O O . THR A 1 224 ? 10.365 -11.629 28.088 1.00 65.00 224 THR A O 1
ATOM 1746 N N . GLU A 1 225 ? 12.583 -11.572 28.488 1.00 78.69 225 GLU A N 1
ATOM 1747 C CA . GLU A 1 225 ? 12.985 -12.207 27.229 1.00 78.69 225 GLU A CA 1
ATOM 1748 C C . GLU A 1 225 ? 12.748 -13.713 27.317 1.00 78.69 225 GLU A C 1
ATOM 1750 O O . GLU A 1 225 ? 13.276 -14.379 28.212 1.00 78.69 225 GLU A O 1
ATOM 1755 N N . VAL A 1 226 ? 11.977 -14.237 26.368 1.00 86.81 226 VAL A N 1
ATOM 1756 C CA . VAL A 1 226 ? 11.773 -15.677 26.238 1.00 86.81 226 VAL A CA 1
ATOM 1757 C C . VAL A 1 226 ? 13.057 -16.302 25.707 1.00 86.81 226 VAL A C 1
ATOM 1759 O O . VAL A 1 226 ? 13.592 -15.853 24.691 1.00 86.81 226 VAL A O 1
ATOM 1762 N N . GLN A 1 227 ? 13.577 -17.289 26.430 1.00 90.44 227 GLN A N 1
ATOM 1763 C CA . GLN A 1 227 ? 14.796 -17.984 26.037 1.00 90.44 227 GLN A CA 1
ATOM 1764 C C . GLN A 1 227 ? 14.468 -19.086 25.023 1.00 90.44 227 GLN A C 1
ATOM 1766 O O . GLN A 1 227 ? 13.353 -19.609 25.032 1.00 90.44 227 GLN A O 1
ATOM 1771 N N . PRO A 1 228 ? 15.406 -19.451 24.138 1.00 94.75 228 PRO A N 1
ATOM 1772 C CA . PRO A 1 228 ? 15.247 -20.651 23.333 1.00 94.75 228 PRO A CA 1
ATOM 1773 C C . PRO A 1 228 ? 15.184 -21.906 24.213 1.00 94.75 228 PRO A C 1
ATOM 1775 O O . PRO A 1 228 ? 15.888 -22.003 25.220 1.00 94.75 228 PRO A O 1
ATOM 1778 N N . GLY A 1 229 ? 14.354 -22.873 23.829 1.00 95.56 229 GLY A N 1
ATOM 1779 C CA . GLY A 1 229 ? 14.116 -24.089 24.606 1.00 95.56 229 GLY A CA 1
ATOM 1780 C C . GLY A 1 229 ? 12.694 -24.625 24.475 1.00 95.56 229 GLY A C 1
ATOM 1781 O O . GLY A 1 229 ? 11.905 -24.151 23.659 1.00 95.56 229 GLY A O 1
ATOM 1782 N N . GLU A 1 230 ? 12.382 -25.633 25.285 1.00 95.69 230 GLU A N 1
ATOM 1783 C CA . GLU A 1 230 ? 11.071 -26.284 25.334 1.00 95.69 230 GLU A CA 1
ATOM 1784 C C . GLU A 1 230 ? 10.193 -25.706 26.443 1.00 95.69 230 GLU A C 1
ATOM 1786 O O . GLU A 1 230 ? 10.659 -25.426 27.550 1.00 95.69 230 GLU A O 1
ATOM 1791 N N . TYR A 1 231 ? 8.907 -25.565 26.132 1.00 96.00 231 TYR A N 1
ATOM 1792 C CA . TYR A 1 231 ? 7.891 -25.023 27.017 1.00 96.00 231 TYR A CA 1
ATOM 1793 C C . TYR A 1 231 ? 6.581 -25.804 26.886 1.00 96.00 231 TYR A C 1
ATOM 1795 O O . TYR A 1 231 ? 6.254 -26.306 25.812 1.00 96.00 231 TYR A O 1
ATOM 1803 N N . ILE A 1 232 ? 5.801 -25.839 27.966 1.00 97.00 232 ILE A N 1
ATOM 1804 C CA . ILE A 1 232 ? 4.379 -26.200 27.938 1.00 97.00 232 ILE A CA 1
ATOM 1805 C C . ILE A 1 232 ? 3.602 -24.911 28.183 1.00 97.00 232 ILE A C 1
ATOM 1807 O O . ILE A 1 232 ? 3.837 -24.245 29.192 1.00 97.00 232 ILE A O 1
ATOM 1811 N N . LEU A 1 233 ? 2.753 -24.513 27.236 1.00 96.62 233 LEU A N 1
ATOM 1812 C CA . LEU A 1 233 ? 2.154 -23.180 27.219 1.00 96.62 233 LEU A CA 1
ATOM 1813 C C . LEU A 1 233 ? 0.653 -23.226 26.946 1.00 96.62 233 LEU A C 1
ATOM 1815 O O . LEU A 1 233 ? 0.199 -23.939 26.057 1.00 96.62 233 LEU A O 1
ATOM 1819 N N . THR A 1 234 ? -0.081 -22.336 27.612 1.00 97.44 234 THR A N 1
ATOM 1820 C CA . THR A 1 234 ? -1.396 -21.878 27.149 1.00 97.44 234 THR A CA 1
ATOM 1821 C C . THR A 1 234 ? -1.235 -20.622 26.294 1.00 97.44 234 THR A C 1
ATOM 1823 O O . THR A 1 234 ? -0.567 -19.662 26.703 1.00 97.44 234 THR A O 1
ATOM 1826 N N . ILE A 1 235 ? -1.818 -20.615 25.093 1.00 96.56 235 ILE A N 1
ATOM 1827 C CA . ILE A 1 235 ? -1.643 -19.554 24.089 1.00 96.56 235 ILE A CA 1
ATOM 1828 C C . ILE A 1 235 ? -2.989 -19.178 23.465 1.00 96.56 235 ILE A C 1
ATOM 1830 O O . ILE A 1 235 ? -3.733 -20.038 23.006 1.00 96.56 235 ILE A O 1
ATOM 1834 N N . GLY A 1 236 ? -3.267 -17.876 23.364 1.00 96.88 236 GLY A N 1
ATOM 1835 C CA . GLY A 1 236 ? -4.280 -17.357 22.447 1.00 96.88 236 GLY A CA 1
ATOM 1836 C C . GLY A 1 236 ? -3.684 -17.208 21.050 1.00 96.88 236 GLY A C 1
ATOM 1837 O O . GLY A 1 236 ? -2.775 -16.396 20.861 1.00 96.88 236 GLY A O 1
ATOM 1838 N N . ILE A 1 237 ? -4.166 -17.970 20.076 1.00 96.62 237 ILE A N 1
ATOM 1839 C CA . ILE A 1 237 ? -3.648 -18.003 18.707 1.00 96.62 237 ILE A CA 1
ATOM 1840 C C . ILE A 1 237 ? -4.765 -17.711 17.706 1.00 96.62 237 ILE A C 1
ATOM 1842 O O . ILE A 1 237 ? -5.876 -18.226 17.802 1.00 96.62 237 ILE A O 1
ATOM 1846 N N . GLY A 1 238 ? -4.463 -16.855 16.737 1.00 95.38 238 GLY A N 1
ATOM 1847 C CA . GLY A 1 238 ? -5.393 -16.441 15.703 1.00 95.38 238 GLY A CA 1
ATOM 1848 C C . GLY A 1 238 ? -4.796 -16.533 14.312 1.00 95.38 238 GLY A C 1
ATOM 1849 O O . GLY A 1 238 ? -3.622 -16.214 14.081 1.00 95.38 238 GLY A O 1
ATOM 1850 N N . ASN A 1 239 ? -5.646 -16.934 13.374 1.00 94.88 239 ASN A N 1
ATOM 1851 C CA . ASN A 1 239 ? -5.347 -16.953 11.953 1.00 94.88 239 ASN A CA 1
ATOM 1852 C C . ASN A 1 239 ? -5.823 -15.649 11.316 1.00 94.88 239 ASN A C 1
ATOM 1854 O O . ASN A 1 239 ? -7.022 -15.423 11.146 1.00 94.88 239 ASN A O 1
ATOM 1858 N N . ARG A 1 240 ? -4.884 -14.772 10.955 1.00 91.75 240 ARG A N 1
ATOM 1859 C CA . ARG A 1 240 ? -5.210 -13.502 10.300 1.00 91.75 240 ARG A CA 1
ATOM 1860 C C . ARG A 1 240 ? -5.553 -13.693 8.827 1.00 91.75 240 ARG A C 1
ATOM 1862 O O . ARG A 1 240 ? -6.461 -13.029 8.334 1.00 91.75 240 ARG A O 1
ATOM 1869 N N . GLU A 1 241 ? -4.793 -14.527 8.128 1.00 90.00 241 GLU A N 1
ATOM 1870 C CA . GLU A 1 241 ? -4.970 -14.790 6.703 1.00 90.00 241 GLU A CA 1
ATOM 1871 C C . GLU A 1 241 ? -4.260 -16.087 6.297 1.00 90.00 241 GLU A C 1
ATOM 1873 O O . GLU A 1 241 ? -3.079 -16.263 6.593 1.00 90.00 241 GLU A O 1
ATOM 1878 N N . ASN A 1 242 ? -4.949 -16.949 5.547 1.00 90.88 242 ASN A N 1
ATOM 1879 C CA . ASN A 1 242 ? -4.354 -18.129 4.923 1.00 90.88 242 ASN A CA 1
ATOM 1880 C C . ASN A 1 242 ? -3.506 -17.746 3.701 1.00 90.88 242 ASN A C 1
ATOM 1882 O O . ASN A 1 242 ? -3.877 -16.872 2.912 1.00 90.88 242 ASN A O 1
ATOM 1886 N N . ALA A 1 243 ? -2.384 -18.435 3.507 1.00 91.25 243 ALA A N 1
ATOM 1887 C CA . ALA A 1 243 ? -1.579 -18.338 2.301 1.00 91.25 243 ALA A CA 1
ATOM 1888 C C . ALA A 1 243 ? -2.425 -18.733 1.097 1.00 91.25 243 ALA A C 1
ATOM 1890 O O . ALA A 1 243 ? -3.087 -19.767 1.109 1.00 91.25 243 ALA A O 1
ATOM 1891 N N . ARG A 1 244 ? -2.404 -17.915 0.047 1.00 86.19 244 ARG A N 1
ATOM 1892 C CA . ARG A 1 244 ? -3.123 -18.147 -1.206 1.00 86.19 244 ARG A CA 1
ATOM 1893 C C . ARG A 1 244 ? -2.305 -17.670 -2.380 1.00 86.19 244 ARG A C 1
ATOM 1895 O O . ARG A 1 244 ? -1.581 -16.685 -2.271 1.00 86.19 244 ARG A O 1
ATOM 1902 N N . THR A 1 245 ? -2.456 -18.385 -3.484 1.00 84.75 245 THR A N 1
ATOM 1903 C CA . THR A 1 245 ? -1.917 -17.975 -4.769 1.00 84.75 245 THR A CA 1
ATOM 1904 C C . THR A 1 245 ? -2.988 -17.172 -5.487 1.00 84.75 245 THR A C 1
ATOM 1906 O O . THR A 1 245 ? -4.014 -17.726 -5.871 1.00 84.75 245 THR A O 1
ATOM 1909 N N . VAL A 1 246 ? -2.755 -15.872 -5.643 1.00 83.94 246 VAL A N 1
ATOM 1910 C CA . VAL A 1 246 ? -3.681 -14.948 -6.314 1.00 83.94 246 VAL A CA 1
ATOM 1911 C C . VAL A 1 246 ? -2.977 -14.228 -7.452 1.00 83.94 246 VAL A C 1
ATOM 1913 O O . VAL A 1 246 ? -1.766 -14.024 -7.416 1.00 83.94 246 VAL A O 1
ATOM 1916 N N . GLU A 1 247 ? -3.736 -13.798 -8.450 1.00 86.75 247 GLU A N 1
ATOM 1917 C CA . GLU A 1 247 ? -3.234 -12.872 -9.459 1.00 86.75 247 GLU A CA 1
ATOM 1918 C C . GLU A 1 247 ? -3.176 -11.451 -8.885 1.00 86.75 247 GLU A C 1
ATOM 1920 O O . GLU A 1 247 ? -4.171 -10.915 -8.391 1.00 86.75 247 GLU A O 1
ATOM 1925 N N . ALA A 1 248 ? -2.004 -10.826 -8.954 1.00 88.81 248 ALA A N 1
ATOM 1926 C CA . ALA A 1 248 ? -1.770 -9.464 -8.499 1.00 88.81 248 ALA A CA 1
ATOM 1927 C C . ALA A 1 248 ? -1.213 -8.604 -9.637 1.00 88.81 248 ALA A C 1
ATOM 1929 O O . ALA A 1 248 ? -0.332 -9.014 -10.389 1.00 88.81 248 ALA A O 1
ATOM 1930 N N . ALA A 1 249 ? -1.739 -7.387 -9.756 1.00 91.19 249 ALA A N 1
ATOM 1931 C CA . ALA A 1 249 ? -1.315 -6.425 -10.767 1.00 91.19 249 ALA A CA 1
ATOM 1932 C C . ALA A 1 249 ? 0.101 -5.893 -10.491 1.00 91.19 249 ALA A C 1
ATOM 1934 O O . ALA A 1 249 ? 0.390 -5.497 -9.360 1.00 91.19 249 ALA A O 1
ATOM 1935 N N . THR A 1 250 ? 0.944 -5.796 -11.523 1.00 90.44 250 THR A N 1
ATOM 1936 C CA . THR A 1 250 ? 2.284 -5.182 -11.427 1.00 90.44 250 THR A CA 1
ATOM 1937 C C . THR A 1 250 ? 2.199 -3.653 -11.307 1.00 90.44 250 THR A C 1
ATOM 1939 O O . THR A 1 250 ? 2.723 -3.060 -10.362 1.00 90.44 250 THR A O 1
ATOM 1942 N N . GLY A 1 251 ? 1.455 -3.012 -12.217 1.00 91.69 251 GLY A N 1
ATOM 1943 C CA . GLY A 1 251 ? 1.114 -1.586 -12.199 1.00 91.69 251 GLY A CA 1
ATOM 1944 C C . GLY A 1 251 ? 2.272 -0.613 -12.473 1.00 91.69 251 GLY A C 1
ATOM 1945 O O . GLY A 1 251 ? 3.407 -1.005 -12.736 1.00 91.69 251 GLY A O 1
ATOM 1946 N N . ALA A 1 252 ? 1.984 0.692 -12.392 1.00 93.69 252 ALA A N 1
ATOM 1947 C CA . ALA A 1 252 ? 2.904 1.741 -12.851 1.00 93.69 252 ALA A CA 1
ATOM 1948 C C . ALA A 1 252 ? 4.256 1.768 -12.111 1.00 93.69 252 ALA A C 1
ATOM 1950 O O . ALA A 1 252 ? 5.277 2.075 -12.718 1.00 93.69 252 ALA A O 1
ATOM 1951 N N . GLN A 1 253 ? 4.281 1.406 -10.821 1.00 89.56 253 GLN A N 1
ATOM 1952 C CA . GLN A 1 253 ? 5.526 1.314 -10.043 1.00 89.56 253 GLN A CA 1
ATOM 1953 C C . GLN A 1 253 ? 6.495 0.264 -10.598 1.00 89.56 253 GLN A C 1
ATOM 1955 O O . GLN A 1 253 ? 7.704 0.439 -10.488 1.00 89.56 253 GLN A O 1
ATOM 1960 N N . TYR A 1 254 ? 5.975 -0.815 -11.187 1.00 93.56 254 TYR A N 1
ATOM 1961 C CA . TYR A 1 254 ? 6.791 -1.851 -11.808 1.00 93.56 254 TYR A CA 1
ATOM 1962 C C . TYR A 1 254 ? 7.292 -1.397 -13.185 1.00 93.56 254 TYR A C 1
ATOM 1964 O O . TYR A 1 254 ? 8.492 -1.411 -13.449 1.00 93.56 254 TYR A O 1
ATOM 1972 N N . TRP A 1 255 ? 6.381 -0.924 -14.041 1.00 95.69 255 TRP A N 1
ATOM 1973 C CA . TRP A 1 255 ? 6.690 -0.630 -15.444 1.00 95.69 255 TRP A CA 1
ATOM 1974 C C . TRP A 1 255 ? 7.500 0.648 -15.670 1.00 95.69 255 TRP A C 1
ATOM 1976 O O . TRP A 1 255 ? 8.233 0.719 -16.652 1.00 95.69 255 TRP A O 1
ATOM 1986 N N . VAL A 1 256 ? 7.431 1.644 -14.775 1.00 94.81 256 VAL A N 1
ATOM 1987 C CA . VAL A 1 256 ? 8.139 2.927 -14.966 1.00 94.81 256 VAL A CA 1
ATOM 1988 C C . VAL A 1 256 ? 9.655 2.753 -15.115 1.00 94.81 256 VAL A C 1
ATOM 1990 O O . VAL A 1 256 ? 10.288 3.486 -15.867 1.00 94.81 256 VAL A O 1
ATOM 1993 N N . GLY A 1 257 ? 10.230 1.759 -14.430 1.00 93.88 257 GLY A N 1
ATOM 1994 C CA . GLY A 1 257 ? 11.657 1.442 -14.479 1.00 93.88 257 GLY A CA 1
ATOM 1995 C C . GLY A 1 257 ? 12.047 0.423 -15.548 1.00 93.88 257 GLY A C 1
ATOM 1996 O O . GLY A 1 257 ? 13.233 0.105 -15.641 1.00 93.88 257 GLY A O 1
ATOM 1997 N N . LEU A 1 258 ? 11.092 -0.083 -16.332 1.00 96.31 258 LEU A N 1
ATOM 1998 C CA . LEU A 1 258 ? 11.276 -1.175 -17.293 1.00 96.31 258 LEU A CA 1
ATOM 1999 C C . LEU A 1 258 ? 10.748 -0.795 -18.689 1.00 96.31 258 LEU A C 1
ATOM 2001 O O . LEU A 1 258 ? 9.808 -1.417 -19.183 1.00 96.31 258 LEU A O 1
ATOM 2005 N N . PRO A 1 259 ? 11.293 0.254 -19.332 1.00 95.75 259 PRO A N 1
ATOM 2006 C CA . PRO A 1 259 ? 10.809 0.721 -20.625 1.00 95.75 259 PRO A CA 1
ATOM 2007 C C . PRO A 1 259 ? 10.817 -0.320 -21.744 1.00 95.75 259 PRO A C 1
ATOM 2009 O O . PRO A 1 259 ? 9.930 -0.259 -22.592 1.00 95.75 259 PRO A O 1
ATOM 2012 N N . LYS A 1 260 ? 11.797 -1.232 -21.792 1.00 96.88 260 LYS A N 1
ATOM 2013 C CA . LYS A 1 260 ? 11.845 -2.273 -22.835 1.00 96.88 260 LYS A CA 1
ATOM 2014 C C . LYS A 1 260 ? 10.862 -3.396 -22.526 1.00 96.88 260 LYS A C 1
ATOM 2016 O O . LYS A 1 260 ? 10.210 -3.898 -23.435 1.00 96.88 260 LYS A O 1
ATOM 2021 N N . GLY A 1 261 ? 10.740 -3.774 -21.254 1.00 97.38 261 GLY A N 1
ATOM 2022 C CA . GLY A 1 261 ? 9.722 -4.719 -20.797 1.00 97.38 261 GLY A CA 1
ATOM 2023 C C . GLY A 1 261 ? 8.301 -4.204 -21.039 1.00 97.38 261 GLY A C 1
ATOM 2024 O O . GLY A 1 261 ? 7.454 -4.936 -21.544 1.00 97.38 261 GLY A O 1
ATOM 2025 N N . ALA A 1 262 ? 8.048 -2.925 -20.753 1.00 97.56 262 ALA A N 1
ATOM 2026 C CA . ALA A 1 262 ? 6.755 -2.292 -20.990 1.00 97.56 262 ALA A CA 1
ATOM 2027 C C . ALA A 1 262 ? 6.382 -2.293 -22.480 1.00 97.56 262 ALA A C 1
ATOM 2029 O O . ALA A 1 262 ? 5.260 -2.641 -22.826 1.00 97.56 262 ALA A O 1
ATOM 2030 N N . GLU A 1 263 ? 7.326 -1.954 -23.357 1.00 97.88 263 GLU A N 1
ATOM 2031 C CA . GLU A 1 263 ? 7.111 -1.900 -24.807 1.00 97.88 263 GLU A CA 1
ATOM 2032 C C . GLU A 1 263 ? 6.914 -3.283 -25.436 1.00 97.88 263 GLU A C 1
ATOM 2034 O O . GLU A 1 263 ? 5.997 -3.476 -26.225 1.00 97.88 263 GLU A O 1
ATOM 2039 N N . ASN A 1 264 ? 7.745 -4.261 -25.073 1.00 98.12 264 ASN A N 1
ATOM 2040 C CA . ASN A 1 264 ? 7.776 -5.538 -25.787 1.00 98.12 264 ASN A CA 1
ATOM 2041 C C . ASN A 1 264 ? 6.961 -6.648 -25.116 1.00 98.12 264 ASN A C 1
ATOM 2043 O O . ASN A 1 264 ? 6.531 -7.572 -25.802 1.00 98.12 264 ASN A O 1
ATOM 2047 N N . ASP A 1 265 ? 6.738 -6.578 -23.800 1.00 97.88 265 ASP A N 1
ATOM 2048 C CA . ASP A 1 265 ? 6.012 -7.622 -23.071 1.00 97.88 265 ASP A CA 1
ATOM 2049 C C . ASP A 1 265 ? 4.665 -7.124 -22.516 1.00 97.88 265 ASP A C 1
ATOM 2051 O O . ASP A 1 265 ? 3.676 -7.862 -22.568 1.00 97.88 265 ASP A O 1
ATOM 2055 N N . ALA A 1 266 ? 4.581 -5.896 -21.988 1.00 97.88 266 ALA A N 1
ATOM 2056 C CA . ALA A 1 266 ? 3.330 -5.374 -21.423 1.00 97.88 266 ALA A CA 1
ATOM 2057 C C . ALA A 1 266 ? 2.369 -4.846 -22.497 1.00 97.88 266 ALA A C 1
ATOM 2059 O O . ALA A 1 266 ? 1.192 -5.209 -22.493 1.00 97.88 266 ALA A O 1
ATOM 2060 N N . LEU A 1 267 ? 2.862 -4.012 -23.417 1.00 98.19 267 LEU A N 1
ATOM 2061 C CA . LEU A 1 267 ? 2.051 -3.343 -24.433 1.00 98.19 267 LEU A CA 1
ATOM 2062 C C . LEU A 1 267 ? 1.253 -4.327 -25.303 1.00 98.19 267 LEU A C 1
ATOM 2064 O O . LEU A 1 267 ? 0.054 -4.102 -25.433 1.00 98.19 267 LEU A O 1
ATOM 2068 N N . PRO A 1 268 ? 1.800 -5.459 -25.799 1.00 98.06 268 PRO A N 1
ATOM 2069 C CA . PRO A 1 268 ? 1.001 -6.407 -26.582 1.00 98.06 268 PRO A CA 1
ATOM 2070 C C . PRO A 1 268 ? -0.192 -6.988 -25.808 1.00 98.06 268 PRO A C 1
ATOM 2072 O O . PRO A 1 268 ? -1.272 -7.186 -26.362 1.00 98.06 268 PRO A O 1
ATOM 2075 N N . ARG A 1 269 ? -0.026 -7.224 -24.499 1.00 97.50 269 ARG A N 1
ATOM 2076 C CA . ARG A 1 269 ? -1.102 -7.712 -23.618 1.00 97.50 269 ARG A CA 1
ATOM 2077 C C . ARG A 1 269 ? -2.153 -6.631 -23.373 1.00 97.50 269 ARG A C 1
ATOM 2079 O O . ARG A 1 269 ? -3.343 -6.928 -23.312 1.00 97.50 269 ARG A O 1
ATOM 2086 N N . ILE A 1 270 ? -1.713 -5.380 -23.254 1.00 98.00 270 ILE A N 1
ATOM 2087 C CA . ILE A 1 270 ? -2.592 -4.213 -23.142 1.00 98.00 270 ILE A CA 1
ATOM 2088 C C . ILE A 1 270 ? -3.394 -4.025 -24.427 1.00 98.00 270 ILE A C 1
ATOM 2090 O O . ILE A 1 270 ? -4.608 -3.904 -24.352 1.00 98.00 270 ILE A O 1
ATOM 2094 N N . GLN A 1 271 ? -2.753 -4.085 -25.592 1.00 98.31 271 GLN A N 1
ATOM 2095 C CA . GLN A 1 271 ? -3.412 -3.992 -26.897 1.00 98.31 271 GLN A CA 1
ATOM 2096 C C . GLN A 1 271 ? -4.485 -5.062 -27.068 1.00 98.31 271 GLN A C 1
ATOM 2098 O O . GLN A 1 271 ? -5.612 -4.757 -27.449 1.00 98.31 271 GLN A O 1
ATOM 2103 N N . GLN A 1 272 ? -4.166 -6.309 -26.714 1.00 97.62 272 GLN A N 1
ATOM 2104 C CA . GLN A 1 272 ? -5.149 -7.385 -26.733 1.00 97.62 272 GLN A CA 1
ATOM 2105 C C . GLN A 1 272 ? -6.344 -7.072 -25.826 1.00 97.62 272 GLN A C 1
ATOM 2107 O O . GLN A 1 272 ? -7.490 -7.210 -26.253 1.00 97.62 272 GLN A O 1
ATOM 2112 N N . ARG A 1 273 ? -6.092 -6.591 -24.603 1.00 96.69 273 ARG A N 1
ATOM 2113 C CA . ARG A 1 273 ? -7.168 -6.210 -23.688 1.00 96.69 273 ARG A CA 1
ATOM 2114 C C . ARG A 1 273 ? -7.995 -5.033 -24.207 1.00 96.69 273 ARG A C 1
ATOM 2116 O O . ARG A 1 273 ? -9.210 -5.051 -24.063 1.00 96.69 273 ARG A O 1
ATOM 2123 N N . LEU A 1 274 ? -7.376 -4.026 -24.812 1.00 97.19 274 LEU A N 1
ATOM 2124 C CA . LEU A 1 274 ? -8.082 -2.870 -25.367 1.00 97.19 274 LEU A CA 1
ATOM 2125 C C . LEU A 1 274 ? -9.012 -3.281 -26.518 1.00 97.19 274 LEU A C 1
ATOM 2127 O O . LEU A 1 274 ? -10.162 -2.857 -26.540 1.00 97.19 274 LEU A O 1
ATOM 2131 N N . ILE A 1 275 ? -8.579 -4.200 -27.389 1.00 96.56 275 ILE A N 1
ATOM 2132 C CA . ILE A 1 275 ? -9.436 -4.783 -28.439 1.00 96.56 275 ILE A CA 1
ATOM 2133 C C . ILE A 1 275 ? -10.649 -5.508 -27.831 1.00 96.56 275 ILE A C 1
ATOM 2135 O O . ILE A 1 275 ? -11.766 -5.400 -28.345 1.00 96.56 275 ILE A O 1
ATOM 2139 N N . GLU A 1 276 ? -10.459 -6.246 -26.731 1.00 95.44 276 GLU A N 1
ATOM 2140 C CA . GLU A 1 276 ? -11.577 -6.862 -26.005 1.00 95.44 276 GLU A CA 1
ATOM 2141 C C . GLU A 1 276 ? -12.533 -5.797 -25.459 1.00 95.44 276 GLU A C 1
ATOM 2143 O O . GLU A 1 276 ? -13.745 -5.926 -25.647 1.00 95.44 276 GLU A O 1
ATOM 2148 N N . LEU A 1 277 ? -12.004 -4.736 -24.837 1.00 94.94 277 LEU A N 1
ATOM 2149 C CA . LEU A 1 277 ? -12.798 -3.637 -24.285 1.00 94.94 277 LEU A CA 1
ATOM 2150 C C . LEU A 1 277 ? -13.639 -2.944 -25.362 1.00 94.94 277 LEU A C 1
ATOM 2152 O O . LEU A 1 277 ? -14.846 -2.801 -25.170 1.00 94.94 277 LEU A O 1
ATOM 2156 N N . ASP A 1 278 ? -13.064 -2.627 -26.521 1.00 93.19 278 ASP A N 1
ATOM 2157 C CA . ASP A 1 278 ? -13.795 -2.028 -27.649 1.00 93.19 278 ASP A CA 1
ATOM 2158 C C . ASP A 1 278 ? -14.987 -2.891 -28.087 1.00 93.19 278 ASP A C 1
ATOM 2160 O O . ASP A 1 278 ? -16.057 -2.391 -28.441 1.00 93.19 278 ASP A O 1
ATOM 2164 N N . SER A 1 279 ? -14.829 -4.217 -28.031 1.00 93.44 279 SER A N 1
ATOM 2165 C CA . SER A 1 279 ? -15.865 -5.167 -28.447 1.00 93.44 279 SER A CA 1
ATOM 2166 C C . SER A 1 279 ? -17.039 -5.295 -27.460 1.00 93.44 279 SER A C 1
ATOM 2168 O O . SER A 1 279 ? -18.106 -5.819 -27.830 1.00 93.44 279 SER A O 1
ATOM 2170 N N . ILE A 1 280 ? -16.853 -4.837 -26.212 1.00 93.88 280 ILE A N 1
ATOM 2171 C CA . ILE A 1 280 ? -17.831 -4.962 -25.121 1.00 93.88 280 ILE A CA 1
ATOM 2172 C C . ILE A 1 280 ? -18.366 -3.623 -24.605 1.00 93.88 280 ILE A C 1
ATOM 2174 O O . ILE A 1 280 ? -19.479 -3.613 -24.088 1.00 93.88 280 ILE A O 1
ATOM 2178 N N . ALA A 1 281 ? -17.633 -2.515 -24.753 1.00 91.38 281 ALA A N 1
ATOM 2179 C CA . ALA A 1 281 ? -17.875 -1.254 -24.038 1.00 91.38 281 ALA A CA 1
ATOM 2180 C C . ALA A 1 281 ? -19.294 -0.682 -24.206 1.00 91.38 281 ALA A C 1
ATOM 2182 O O . ALA A 1 281 ? -19.820 -0.047 -23.295 1.00 91.38 281 ALA A O 1
ATOM 2183 N N . ASN A 1 282 ? -19.938 -0.953 -25.344 1.00 90.81 282 ASN A N 1
ATOM 2184 C CA . ASN A 1 282 ? -21.278 -0.461 -25.672 1.00 90.81 282 ASN A CA 1
ATOM 2185 C C . ASN A 1 282 ? -22.417 -1.453 -25.358 1.00 90.81 282 ASN A C 1
ATOM 2187 O O . ASN A 1 282 ? -23.567 -1.192 -25.709 1.00 90.81 282 ASN A O 1
ATOM 2191 N N . ASP A 1 283 ? -22.132 -2.597 -24.726 1.00 91.81 283 ASP A N 1
ATOM 2192 C CA . ASP A 1 283 ? -23.133 -3.612 -24.382 1.00 91.81 283 ASP A CA 1
ATOM 2193 C C . ASP A 1 283 ? -23.067 -3.972 -22.887 1.00 91.81 283 ASP A C 1
ATOM 2195 O O . ASP A 1 283 ? -22.162 -4.706 -22.478 1.00 91.81 283 ASP A O 1
ATOM 2199 N N . PRO A 1 284 ? -24.045 -3.546 -22.060 1.00 92.50 284 PRO A N 1
ATOM 2200 C CA . PRO A 1 284 ? -23.995 -3.769 -20.614 1.00 92.50 284 PRO A CA 1
ATOM 2201 C C . PRO A 1 284 ? -23.951 -5.257 -20.247 1.00 92.50 284 PRO A C 1
ATOM 2203 O O . PRO A 1 284 ? -23.379 -5.617 -19.221 1.00 92.50 284 PRO A O 1
ATOM 2206 N N . ARG A 1 285 ? -24.474 -6.144 -21.104 1.00 93.12 285 ARG A N 1
ATOM 2207 C CA . ARG A 1 285 ? -24.410 -7.599 -20.896 1.00 93.12 285 ARG A CA 1
ATOM 2208 C C . ARG A 1 285 ? -22.986 -8.104 -21.007 1.00 93.12 285 ARG A C 1
ATOM 2210 O O . ARG A 1 285 ? -22.530 -8.848 -20.149 1.00 93.12 285 ARG A O 1
ATOM 2217 N N . LYS A 1 286 ? -22.261 -7.669 -22.036 1.00 94.38 286 LYS A N 1
ATOM 2218 C CA . LYS A 1 286 ? -20.870 -8.083 -22.239 1.00 94.38 286 LYS A CA 1
ATOM 2219 C C . LYS A 1 286 ? -19.945 -7.498 -21.176 1.00 94.38 286 LYS A C 1
ATOM 2221 O O . LYS A 1 286 ? -19.055 -8.197 -20.711 1.00 94.38 286 LYS A O 1
ATOM 2226 N N . VAL A 1 287 ? -20.190 -6.257 -20.754 1.00 94.75 287 VAL A N 1
ATOM 2227 C CA . VAL A 1 287 ? -19.450 -5.634 -19.645 1.00 94.75 287 VAL A CA 1
ATOM 2228 C C . VAL A 1 287 ? -19.697 -6.380 -18.332 1.00 94.75 287 VAL A C 1
ATOM 2230 O O . VAL A 1 287 ? -18.758 -6.619 -17.578 1.00 94.75 287 VAL A O 1
ATOM 2233 N N . ALA A 1 288 ? -20.935 -6.804 -18.067 1.00 94.12 288 ALA A N 1
ATOM 2234 C CA . ALA A 1 288 ? -21.241 -7.621 -16.897 1.00 94.12 288 ALA A CA 1
ATOM 2235 C C . ALA A 1 288 ? -20.557 -8.994 -16.949 1.00 94.12 288 ALA A C 1
ATOM 2237 O O . ALA A 1 288 ? -19.996 -9.419 -15.943 1.00 94.12 288 ALA A O 1
ATOM 2238 N N . ILE A 1 289 ? -20.543 -9.658 -18.112 1.00 94.31 289 ILE A N 1
ATOM 2239 C CA . ILE A 1 289 ? -19.805 -10.918 -18.311 1.00 94.31 289 ILE A CA 1
ATOM 2240 C C . ILE A 1 289 ? -18.312 -10.712 -18.040 1.00 94.31 289 ILE A C 1
ATOM 2242 O O . ILE A 1 289 ? -17.700 -11.515 -17.345 1.00 94.31 289 ILE A O 1
ATOM 2246 N N . ASP A 1 290 ? -17.728 -9.625 -18.541 1.00 94.50 290 ASP A N 1
ATOM 2247 C CA . ASP A 1 290 ? -16.325 -9.294 -18.300 1.00 94.50 290 ASP A CA 1
ATOM 2248 C C . ASP A 1 290 ? -16.018 -9.079 -16.807 1.00 94.50 290 ASP A C 1
ATOM 2250 O O . ASP A 1 290 ? -15.033 -9.613 -16.288 1.00 94.50 290 ASP A O 1
ATOM 2254 N N . TYR A 1 291 ? -16.892 -8.363 -16.093 1.00 92.75 291 TYR A N 1
ATOM 2255 C CA . TYR A 1 291 ? -16.802 -8.202 -14.641 1.00 92.75 291 TYR A CA 1
ATOM 2256 C C . TYR A 1 291 ? -16.893 -9.547 -13.904 1.00 92.75 291 TYR A C 1
ATOM 2258 O O . TYR A 1 291 ? -16.050 -9.841 -13.055 1.00 92.75 291 TYR A O 1
ATOM 2266 N N . ILE A 1 292 ? -17.869 -10.390 -14.254 1.00 89.50 292 ILE A N 1
ATOM 2267 C CA . ILE A 1 292 ? -18.048 -11.731 -13.676 1.00 89.50 292 ILE A CA 1
ATOM 2268 C C . ILE A 1 292 ? -16.792 -12.570 -13.893 1.00 89.50 292 ILE A C 1
ATOM 2270 O O . ILE A 1 292 ? -16.243 -13.097 -12.932 1.00 89.50 292 ILE A O 1
ATOM 2274 N N . GLN A 1 293 ? -16.270 -12.619 -15.119 1.00 88.38 293 GLN A N 1
ATOM 2275 C CA . GLN A 1 293 ? -15.053 -13.366 -15.436 1.00 88.38 293 GLN A CA 1
ATOM 2276 C C . GLN A 1 293 ? -13.833 -12.837 -14.679 1.00 88.38 293 GLN A C 1
ATOM 2278 O O . GLN A 1 293 ? -12.981 -13.617 -14.253 1.00 88.38 293 GLN A O 1
ATOM 2283 N N . MET A 1 294 ? -13.715 -11.519 -14.495 1.00 86.56 294 MET A N 1
ATOM 2284 C CA . MET A 1 294 ? -12.660 -10.929 -13.670 1.00 86.56 294 MET A CA 1
ATOM 2285 C C . MET A 1 294 ? -12.757 -11.415 -12.218 1.00 86.56 294 MET A C 1
ATOM 2287 O O . MET A 1 294 ? -11.739 -11.801 -11.636 1.00 86.56 294 MET A O 1
ATOM 2291 N N . VAL A 1 295 ? -13.959 -11.404 -11.642 1.00 82.38 295 VAL A N 1
ATOM 2292 C CA . VAL A 1 295 ? -14.206 -11.888 -10.281 1.00 82.38 295 VAL A CA 1
ATOM 2293 C C . VAL A 1 295 ? -13.918 -13.388 -10.185 1.00 82.38 295 VAL A C 1
ATOM 2295 O O . VAL A 1 295 ? -13.120 -13.795 -9.348 1.00 82.38 295 VAL A O 1
ATOM 2298 N N . GLU A 1 296 ? -14.444 -14.209 -11.091 1.00 80.25 296 GLU A N 1
ATOM 2299 C CA . GLU A 1 296 ? -14.210 -15.658 -11.118 1.00 80.25 296 GLU A CA 1
ATOM 2300 C C . GLU A 1 296 ? -12.725 -16.008 -11.276 1.00 80.25 296 GLU A C 1
ATOM 2302 O O . GLU A 1 296 ? -12.229 -16.890 -10.576 1.00 80.25 296 GLU A O 1
ATOM 2307 N N . ARG A 1 297 ? -11.965 -15.290 -12.120 1.00 76.94 297 ARG A N 1
ATOM 2308 C CA . ARG A 1 297 ? -10.500 -15.458 -12.223 1.00 76.94 297 ARG A CA 1
ATOM 2309 C C . ARG A 1 297 ? -9.806 -15.211 -10.886 1.00 76.94 297 ARG A C 1
ATOM 2311 O O . ARG A 1 297 ? -8.930 -15.987 -10.508 1.00 76.94 297 ARG A O 1
ATOM 2318 N N . ARG A 1 298 ? -10.222 -14.174 -10.153 1.00 69.38 298 ARG A N 1
ATOM 2319 C CA . ARG A 1 298 ? -9.695 -13.861 -8.817 1.00 69.38 298 ARG A CA 1
ATOM 2320 C C . ARG A 1 298 ? -10.025 -14.956 -7.798 1.00 69.38 298 ARG A C 1
ATOM 2322 O O . ARG A 1 298 ? -9.191 -15.236 -6.943 1.00 69.38 298 ARG A O 1
ATOM 2329 N N . LEU A 1 299 ? -11.202 -15.570 -7.904 1.00 67.12 299 LEU A N 1
ATOM 2330 C CA . LEU A 1 299 ? -11.678 -16.617 -6.994 1.00 67.12 299 LEU A CA 1
ATOM 2331 C C . LEU A 1 299 ? -11.208 -18.029 -7.359 1.00 67.12 299 LEU A C 1
ATOM 2333 O O . LEU A 1 299 ? -11.244 -18.934 -6.530 1.00 67.12 299 LEU A O 1
ATOM 2337 N N . LYS A 1 300 ? -10.737 -18.242 -8.590 1.00 65.06 300 LYS A N 1
ATOM 2338 C CA . LYS A 1 300 ? -10.341 -19.554 -9.126 1.00 65.06 300 LYS A CA 1
ATOM 2339 C C . LYS A 1 300 ? -9.336 -20.303 -8.242 1.00 65.06 300 LYS A C 1
ATOM 2341 O O . LYS A 1 300 ? -9.358 -21.533 -8.206 1.00 65.06 300 LYS A O 1
ATOM 2346 N N . GLY A 1 301 ? -8.452 -19.580 -7.551 1.00 55.34 301 GLY A N 1
ATOM 2347 C CA . GLY A 1 301 ? -7.485 -20.151 -6.606 1.00 55.34 301 GLY A CA 1
ATOM 2348 C C . GLY A 1 301 ? -8.121 -20.680 -5.317 1.00 55.34 301 GLY A C 1
ATOM 2349 O O . GLY A 1 301 ? -7.676 -21.709 -4.807 1.00 55.34 301 GLY A O 1
ATOM 2350 N N . ASP A 1 302 ? -9.175 -20.020 -4.841 1.00 56.34 302 ASP A N 1
ATOM 2351 C CA . ASP A 1 302 ? -9.925 -20.416 -3.648 1.00 56.34 302 ASP A CA 1
ATOM 2352 C C . ASP A 1 302 ? -10.833 -21.622 -3.987 1.00 56.34 302 ASP A C 1
ATOM 2354 O O . ASP A 1 302 ? -10.738 -22.662 -3.337 1.00 56.34 302 ASP A O 1
ATOM 2358 N N . PHE A 1 303 ? -11.549 -21.590 -5.122 1.00 52.66 303 PHE A N 1
ATOM 2359 C CA . PHE A 1 303 ? -12.380 -22.716 -5.588 1.00 52.66 303 PHE A CA 1
ATOM 2360 C C . PHE A 1 303 ? -11.596 -24.008 -5.869 1.00 52.66 303 PHE A C 1
ATOM 2362 O O . PHE A 1 303 ? -12.043 -25.100 -5.516 1.00 52.66 303 PHE A O 1
ATOM 2369 N N . LYS A 1 304 ? -10.410 -23.927 -6.494 1.00 53.53 304 LYS A N 1
ATOM 2370 C CA . LYS A 1 304 ? -9.584 -25.117 -6.792 1.00 53.53 304 LYS A CA 1
ATOM 2371 C C . LYS A 1 304 ? -9.115 -25.862 -5.541 1.00 53.53 304 LYS A C 1
ATOM 2373 O O . LYS A 1 304 ? -8.881 -27.068 -5.619 1.00 53.53 304 LYS A O 1
ATOM 2378 N N . ARG A 1 305 ? -8.926 -25.155 -4.423 1.00 54.22 305 ARG A N 1
ATOM 2379 C CA . ARG A 1 305 ? -8.461 -25.750 -3.162 1.00 54.22 305 ARG A CA 1
ATOM 2380 C C . ARG A 1 305 ? -9.529 -26.583 -2.492 1.00 54.22 305 ARG A C 1
ATOM 2382 O O . ARG A 1 305 ? -9.221 -27.672 -2.030 1.00 54.22 305 ARG A O 1
ATOM 2389 N N . GLU A 1 306 ? -10.755 -26.084 -2.471 1.00 49.06 306 GLU A N 1
ATOM 2390 C CA . GLU A 1 306 ? -11.853 -26.776 -1.803 1.00 49.06 306 GLU A CA 1
ATOM 2391 C C . GLU A 1 306 ? -12.403 -27.943 -2.627 1.00 49.06 306 GLU A C 1
ATOM 2393 O O . GLU A 1 306 ? -12.833 -28.952 -2.078 1.00 49.06 306 GLU A O 1
ATOM 2398 N N . THR A 1 307 ? -12.331 -27.852 -3.958 1.00 41.09 307 THR A N 1
ATOM 2399 C CA . THR A 1 307 ? -12.981 -28.819 -4.860 1.00 41.09 307 THR A CA 1
ATOM 2400 C C . THR A 1 307 ? -12.068 -29.928 -5.383 1.00 41.09 307 THR A C 1
ATOM 2402 O O . THR A 1 307 ? -12.553 -30.854 -6.035 1.00 41.09 307 THR A O 1
ATOM 2405 N N . GLY A 1 308 ? -10.757 -29.858 -5.121 1.00 46.72 308 GLY A N 1
ATOM 2406 C CA . GLY A 1 308 ? -9.785 -30.865 -5.552 1.00 46.72 308 GLY A CA 1
ATOM 2407 C C . GLY A 1 308 ? -9.797 -31.098 -7.068 1.00 46.72 308 GLY A C 1
ATOM 2408 O O . GLY A 1 308 ? -10.314 -32.103 -7.541 1.00 46.72 308 GLY A O 1
ATOM 2409 N N . ASN A 1 309 ? -9.204 -30.185 -7.844 1.00 38.62 309 ASN A N 1
ATOM 2410 C CA . ASN A 1 309 ? -8.959 -30.305 -9.296 1.00 38.62 309 ASN A CA 1
ATOM 2411 C C . ASN A 1 309 ? -10.158 -30.655 -10.212 1.00 38.62 309 ASN A C 1
ATOM 2413 O O . ASN A 1 309 ? -9.939 -30.859 -11.409 1.00 38.62 309 ASN A O 1
ATOM 2417 N N . LYS A 1 310 ? -11.408 -30.680 -9.732 1.00 38.12 310 LYS A N 1
ATOM 2418 C CA . LYS A 1 310 ? -12.569 -30.762 -10.628 1.00 38.12 310 LYS A CA 1
ATOM 2419 C C . LYS A 1 310 ? -12.596 -29.515 -11.520 1.00 38.12 310 LYS A C 1
ATOM 2421 O O . LYS A 1 310 ? -12.520 -28.387 -11.038 1.00 38.12 310 LYS A O 1
ATOM 2426 N N . LEU A 1 311 ? -12.595 -29.739 -12.835 1.00 37.97 311 LEU A N 1
ATOM 2427 C CA . LEU A 1 311 ? -12.636 -28.688 -13.849 1.00 37.97 311 LEU A CA 1
ATOM 2428 C C . LEU A 1 311 ? -13.903 -27.843 -13.685 1.00 37.97 311 LEU A C 1
ATOM 2430 O O . LEU A 1 311 ? -14.979 -28.379 -13.456 1.00 37.97 311 LEU A O 1
ATOM 2434 N N . ILE A 1 312 ? -13.736 -26.531 -13.850 1.00 44.59 312 ILE A N 1
ATOM 2435 C CA . ILE A 1 312 ? -14.753 -25.476 -13.686 1.00 44.59 312 ILE A CA 1
ATOM 2436 C C . ILE A 1 312 ? -15.902 -25.591 -14.708 1.00 44.59 312 ILE A C 1
ATOM 2438 O O . ILE A 1 312 ? -16.912 -24.912 -14.582 1.00 44.59 312 ILE A O 1
ATOM 2442 N N . ASP A 1 313 ? -15.775 -26.475 -15.697 1.00 37.34 313 ASP A N 1
ATOM 2443 C CA . ASP A 1 313 ? -16.648 -26.490 -16.870 1.00 37.34 313 ASP A CA 1
ATOM 2444 C C . ASP A 1 313 ? -18.052 -27.092 -16.623 1.00 37.34 313 ASP A C 1
ATOM 2446 O O . ASP A 1 313 ? -18.916 -26.902 -17.470 1.00 37.34 313 ASP A O 1
ATOM 2450 N N . ASP A 1 314 ? -18.313 -27.727 -15.468 1.00 39.50 314 ASP A N 1
ATOM 2451 C CA . ASP A 1 314 ? -19.630 -28.290 -15.078 1.00 39.50 314 ASP A CA 1
ATOM 2452 C C . ASP A 1 314 ? -20.089 -27.801 -13.676 1.00 39.50 314 ASP A C 1
ATOM 2454 O O . ASP A 1 314 ? -20.490 -28.597 -12.824 1.00 39.50 314 ASP A O 1
ATOM 2458 N N . PHE A 1 315 ? -19.966 -26.502 -13.373 1.00 38.59 315 PHE A N 1
ATOM 2459 C CA . PHE A 1 315 ? -20.231 -25.969 -12.024 1.00 38.59 315 PHE A CA 1
ATOM 2460 C C . PHE A 1 315 ? -21.626 -25.347 -11.848 1.00 38.59 315 PHE A C 1
ATOM 2462 O O . PHE A 1 315 ? -21.949 -24.354 -12.497 1.00 38.59 315 PHE A O 1
ATOM 2469 N N . ASP A 1 316 ? -22.386 -25.880 -10.886 1.00 42.59 316 ASP A N 1
ATOM 2470 C CA . ASP A 1 316 ? -23.591 -25.273 -10.308 1.00 42.59 316 ASP A CA 1
ATOM 2471 C C . ASP A 1 316 ? -23.201 -24.597 -8.975 1.00 42.59 316 ASP A C 1
ATOM 2473 O O . ASP A 1 316 ? -22.588 -25.225 -8.109 1.00 42.59 316 ASP A O 1
ATOM 2477 N N . LEU A 1 317 ? -23.438 -23.288 -8.838 1.00 44.06 317 LEU A N 1
ATOM 2478 C CA . LEU A 1 317 ? -22.885 -22.462 -7.745 1.00 44.06 317 LEU A CA 1
ATOM 2479 C C . LEU A 1 317 ? -23.709 -22.479 -6.455 1.00 44.06 317 LEU A C 1
ATOM 2481 O O . LEU A 1 317 ? -23.210 -22.024 -5.423 1.00 44.06 317 LEU A O 1
ATOM 2485 N N . ASP A 1 318 ? -24.923 -23.026 -6.498 1.00 43.88 318 ASP A N 1
ATOM 2486 C CA . ASP A 1 318 ? -25.788 -23.161 -5.321 1.00 43.88 318 ASP A CA 1
ATOM 2487 C C . ASP A 1 318 ? -25.176 -24.085 -4.244 1.00 43.88 318 ASP A C 1
ATOM 2489 O O . ASP A 1 318 ? -25.523 -23.978 -3.068 1.00 43.88 318 ASP A O 1
ATOM 2493 N N . ASP A 1 319 ? -24.203 -24.930 -4.609 1.00 42.31 319 ASP A N 1
ATOM 2494 C CA . ASP A 1 319 ? -23.545 -25.880 -3.702 1.00 42.31 319 ASP A CA 1
ATOM 2495 C C . ASP A 1 319 ? -22.430 -25.264 -2.817 1.00 42.31 319 ASP A C 1
ATOM 2497 O O . ASP A 1 319 ? -21.916 -25.953 -1.935 1.00 42.31 319 ASP A O 1
ATOM 2501 N N . PHE A 1 320 ? -22.031 -23.993 -3.015 1.00 44.84 320 PHE A N 1
ATOM 2502 C 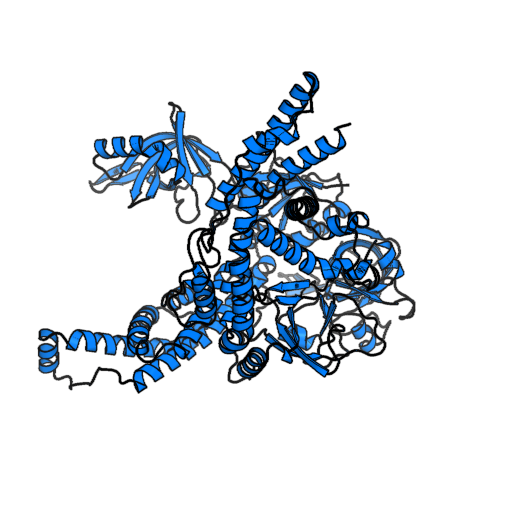CA . PHE A 1 320 ? -20.820 -23.416 -2.385 1.00 44.84 320 PHE A CA 1
ATOM 2503 C C . PHE A 1 320 ? -20.963 -21.972 -1.858 1.00 44.84 320 PHE A C 1
ATOM 2505 O O . PHE A 1 320 ? -20.026 -21.172 -1.953 1.00 44.84 320 PHE A O 1
ATOM 2512 N N . GLY A 1 321 ? -22.111 -21.633 -1.260 1.00 45.66 321 GLY A N 1
ATOM 2513 C CA . GLY A 1 321 ? -22.345 -20.319 -0.632 1.00 45.66 321 GLY A CA 1
ATOM 2514 C C . GLY A 1 321 ? -21.246 -19.883 0.353 1.00 45.66 321 GLY A C 1
ATOM 2515 O O . GLY A 1 321 ? -20.811 -18.737 0.314 1.00 45.66 321 GLY A O 1
ATOM 2516 N N . ASP A 1 322 ? -20.695 -20.811 1.140 1.00 40.22 322 ASP A N 1
ATOM 2517 C CA . ASP A 1 322 ? -19.676 -20.503 2.156 1.00 40.22 322 ASP A CA 1
ATOM 2518 C C . ASP A 1 322 ? -18.326 -20.033 1.556 1.00 40.22 322 ASP A C 1
ATOM 2520 O O . ASP A 1 322 ? -17.631 -19.200 2.140 1.00 40.22 322 ASP A O 1
ATOM 2524 N N . VAL A 1 323 ? -17.962 -20.507 0.357 1.00 42.34 323 VAL A N 1
ATOM 2525 C CA . VAL A 1 323 ? -16.706 -20.146 -0.348 1.00 42.34 323 VAL A CA 1
ATOM 2526 C C . VAL A 1 323 ? -16.785 -18.745 -0.928 1.00 42.34 323 VAL A C 1
ATOM 2528 O O . VAL A 1 323 ? -15.809 -17.992 -0.940 1.00 42.34 323 VAL A O 1
ATOM 2531 N N . ILE A 1 324 ? -17.973 -18.408 -1.426 1.00 42.91 324 ILE A N 1
ATOM 2532 C CA . ILE A 1 324 ? -18.319 -17.081 -1.913 1.00 42.91 324 ILE A CA 1
ATOM 2533 C C . ILE A 1 324 ? -18.231 -16.112 -0.727 1.00 42.91 324 ILE A C 1
ATOM 2535 O O . ILE A 1 324 ? -17.410 -15.192 -0.767 1.00 42.91 324 ILE A O 1
ATOM 2539 N N . ASP A 1 325 ? -18.934 -16.391 0.368 1.00 42.03 325 ASP A N 1
ATOM 2540 C CA . ASP A 1 325 ? -18.936 -15.557 1.576 1.00 42.03 325 ASP A CA 1
ATOM 2541 C C . ASP A 1 325 ? -17.519 -15.347 2.161 1.00 42.03 325 ASP A C 1
ATOM 2543 O O . ASP A 1 325 ? -17.168 -14.241 2.584 1.00 42.03 325 ASP A O 1
ATOM 2547 N N . GLU A 1 326 ? -16.655 -16.372 2.152 1.00 43.31 326 GLU A N 1
ATOM 2548 C CA . GLU A 1 326 ? -15.272 -16.262 2.643 1.00 43.31 326 GLU A CA 1
ATOM 2549 C C . GLU A 1 326 ? -14.321 -15.497 1.708 1.00 43.31 326 GLU A C 1
ATOM 2551 O O . GLU A 1 326 ? -13.364 -14.853 2.174 1.00 43.31 326 GLU A O 1
ATOM 2556 N N . ALA A 1 327 ? -14.521 -15.577 0.391 1.00 41.78 327 ALA A N 1
ATOM 2557 C CA . ALA A 1 327 ? -13.617 -14.965 -0.578 1.00 41.78 327 ALA A CA 1
ATOM 2558 C C . ALA A 1 327 ? -13.889 -13.467 -0.783 1.00 41.78 327 ALA A C 1
ATOM 2560 O O . ALA A 1 327 ? -12.967 -12.690 -1.094 1.00 41.78 327 ALA A O 1
ATOM 2561 N N . PHE A 1 328 ? -15.130 -13.033 -0.557 1.00 49.00 328 PHE A N 1
ATOM 2562 C CA . PHE A 1 328 ? -15.523 -11.634 -0.630 1.00 49.00 328 PHE A CA 1
ATOM 2563 C C . PHE A 1 328 ? -15.391 -10.936 0.731 1.00 49.00 328 PHE A C 1
ATOM 2565 O O . PHE A 1 328 ? -16.260 -10.955 1.588 1.00 49.00 328 PHE A O 1
ATOM 2572 N N . GLY A 1 329 ? -14.297 -10.188 0.912 1.00 40.94 329 GLY A N 1
ATOM 2573 C CA . GLY A 1 329 ? -14.149 -9.266 2.053 1.00 40.94 329 GLY A CA 1
ATOM 2574 C C . GLY A 1 329 ? -15.011 -7.993 1.963 1.00 40.94 329 GLY A C 1
ATOM 2575 O O . GLY A 1 329 ? -14.936 -7.145 2.855 1.00 40.94 329 GLY A O 1
ATOM 2576 N N . ASP A 1 330 ? -15.774 -7.835 0.877 1.00 54.50 330 ASP A N 1
ATOM 2577 C CA . ASP A 1 330 ? -16.653 -6.703 0.583 1.00 54.50 330 ASP A CA 1
ATOM 2578 C C . ASP A 1 330 ? -18.001 -7.226 0.066 1.00 54.50 330 ASP A C 1
ATOM 2580 O O . ASP A 1 330 ? -18.094 -7.734 -1.055 1.00 54.50 330 ASP A O 1
ATOM 2584 N N . LYS A 1 331 ? -19.039 -7.078 0.897 1.00 58.75 331 LYS A N 1
ATOM 2585 C CA . LYS A 1 331 ? -20.403 -7.546 0.616 1.00 58.75 331 LYS A CA 1
ATOM 2586 C C . LYS A 1 331 ? -21.010 -6.895 -0.629 1.00 58.75 331 LYS A C 1
ATOM 2588 O O . LYS A 1 331 ? -21.900 -7.477 -1.241 1.00 58.75 331 LYS A O 1
ATOM 2593 N N . ASP A 1 332 ? -20.544 -5.709 -1.026 1.00 62.19 332 ASP A N 1
ATOM 2594 C CA . ASP A 1 332 ? -21.057 -5.037 -2.222 1.00 62.19 332 ASP A CA 1
ATOM 2595 C C . ASP A 1 332 ? -20.537 -5.687 -3.511 1.00 62.19 332 ASP A C 1
ATOM 2597 O O . ASP A 1 332 ? -21.280 -5.788 -4.489 1.00 62.19 332 ASP A O 1
ATOM 2601 N N . ILE A 1 333 ? -19.283 -6.159 -3.514 1.00 68.44 333 ILE A N 1
ATOM 2602 C CA . ILE A 1 333 ? -18.691 -6.881 -4.653 1.00 68.44 333 ILE A CA 1
ATOM 2603 C C . ILE A 1 333 ? -19.399 -8.224 -4.831 1.00 68.44 333 ILE A C 1
ATOM 2605 O O . ILE A 1 333 ? -19.790 -8.566 -5.945 1.00 68.44 333 ILE A O 1
ATOM 2609 N N . GLU A 1 334 ? -19.596 -8.953 -3.734 1.00 69.56 334 GLU A N 1
ATOM 2610 C CA . GLU A 1 334 ? -20.321 -10.223 -3.726 1.00 69.56 334 GLU A CA 1
ATOM 2611 C C . GLU A 1 334 ? -21.747 -10.060 -4.261 1.00 69.56 334 GLU A C 1
ATOM 2613 O O . GLU A 1 334 ? -22.145 -10.751 -5.200 1.00 69.56 334 GLU A O 1
ATOM 2618 N N . LEU A 1 335 ? -22.487 -9.083 -3.723 1.00 75.06 335 LEU A N 1
ATOM 2619 C CA . LEU A 1 335 ? -23.855 -8.805 -4.138 1.00 75.06 335 LEU A CA 1
ATOM 2620 C C . LEU A 1 335 ? -23.923 -8.455 -5.624 1.00 75.06 335 LEU A C 1
ATOM 2622 O O . LEU A 1 335 ? -24.779 -8.980 -6.324 1.00 75.06 335 LEU A O 1
ATOM 2626 N N . MET A 1 336 ? -23.049 -7.575 -6.124 1.00 83.94 336 MET A N 1
ATOM 2627 C CA . MET A 1 336 ? -23.049 -7.204 -7.544 1.00 83.94 336 MET A CA 1
ATOM 2628 C C . MET A 1 336 ? -22.693 -8.383 -8.450 1.00 83.94 336 MET A C 1
ATOM 2630 O O . MET A 1 336 ? -23.314 -8.537 -9.500 1.00 83.94 336 MET A O 1
ATOM 2634 N N . TYR A 1 337 ? -21.741 -9.226 -8.049 1.00 86.25 337 TYR A N 1
ATOM 2635 C CA . TYR A 1 337 ? -21.402 -10.455 -8.764 1.00 86.25 337 TYR A CA 1
ATOM 2636 C C . TYR A 1 337 ? -22.598 -11.414 -8.847 1.00 86.25 337 TYR A C 1
ATOM 2638 O O . TYR A 1 337 ? -23.005 -11.771 -9.954 1.00 86.25 337 TYR A O 1
ATOM 2646 N N . GLN A 1 338 ? -23.205 -11.762 -7.707 1.00 82.50 338 GLN A N 1
ATOM 2647 C CA . GLN A 1 338 ? -24.378 -12.645 -7.642 1.00 82.50 338 GLN A CA 1
ATOM 2648 C C . GLN A 1 338 ? -25.546 -12.074 -8.457 1.00 82.50 338 GLN A C 1
ATOM 2650 O O . GLN A 1 338 ? -26.173 -12.780 -9.243 1.00 82.50 338 GLN A O 1
ATOM 2655 N N . LEU A 1 339 ? -25.802 -10.772 -8.308 1.00 85.50 339 LEU A N 1
ATOM 2656 C CA . LEU A 1 339 ? -26.878 -10.056 -8.985 1.00 85.50 339 LEU A CA 1
ATOM 2657 C C . LEU A 1 339 ? -26.734 -10.105 -10.509 1.00 85.50 339 LEU A C 1
ATOM 2659 O O . LEU A 1 339 ? -27.691 -10.423 -11.211 1.00 85.50 339 LEU A O 1
ATOM 2663 N N . LEU A 1 340 ? -25.548 -9.770 -11.022 1.00 90.38 340 LEU A N 1
ATOM 2664 C CA . LEU A 1 340 ? -25.277 -9.761 -12.459 1.00 90.38 340 LEU A CA 1
ATOM 2665 C C . LEU A 1 340 ? -25.326 -11.168 -13.043 1.00 90.38 340 LEU A C 1
ATOM 2667 O O . LEU A 1 340 ? -25.873 -11.351 -14.129 1.00 90.38 340 LEU A O 1
ATOM 2671 N N . LYS A 1 341 ? -24.778 -12.150 -12.324 1.00 88.19 341 LYS A N 1
ATOM 2672 C CA . LYS A 1 341 ? -24.768 -13.542 -12.765 1.00 88.19 341 LYS A CA 1
ATOM 2673 C C . LYS A 1 341 ? -26.186 -14.100 -12.881 1.00 88.19 341 LYS A C 1
ATOM 2675 O O . LYS A 1 341 ? -26.573 -14.536 -13.962 1.00 88.19 341 LYS A O 1
ATOM 2680 N N . ALA A 1 342 ? -26.987 -13.955 -11.825 1.00 86.00 342 ALA A N 1
ATOM 2681 C CA . ALA A 1 342 ? -28.378 -14.399 -11.817 1.00 86.00 342 ALA A CA 1
ATOM 2682 C C . ALA A 1 342 ? -29.225 -13.705 -12.899 1.00 86.00 342 ALA A C 1
ATOM 2684 O O . ALA A 1 342 ? -30.065 -14.341 -13.534 1.00 86.00 342 ALA A O 1
ATOM 2685 N N . ASP A 1 343 ? -29.013 -12.408 -13.151 1.00 88.06 343 ASP A N 1
ATOM 2686 C CA . ASP A 1 343 ? -29.764 -11.699 -14.195 1.00 88.06 343 ASP A CA 1
ATOM 2687 C C . ASP A 1 343 ? -29.382 -12.144 -15.613 1.00 88.06 343 ASP A C 1
ATOM 2689 O O . ASP A 1 343 ? -30.257 -12.228 -16.478 1.00 88.06 343 ASP A O 1
ATOM 2693 N N . LEU A 1 344 ? -28.097 -12.442 -15.848 1.00 89.44 344 LEU A N 1
ATOM 2694 C CA . LEU A 1 344 ? -27.589 -12.938 -17.131 1.00 89.44 344 LEU A CA 1
ATOM 2695 C C . LEU A 1 344 ? -28.068 -14.357 -17.453 1.00 89.44 344 LEU A C 1
ATOM 2697 O O . LEU A 1 344 ? -28.328 -14.648 -18.620 1.00 89.44 344 LEU A O 1
ATOM 2701 N N . GLU A 1 345 ? -28.195 -15.215 -16.443 1.00 85.31 345 GLU A N 1
ATOM 2702 C CA . GLU A 1 345 ? -28.736 -16.576 -16.576 1.00 85.31 345 GLU A CA 1
ATOM 2703 C C . GLU A 1 345 ? -30.271 -16.584 -16.668 1.00 85.31 345 GLU A C 1
ATOM 2705 O O . GLU A 1 345 ? -30.861 -17.452 -17.313 1.00 85.31 345 GLU A O 1
ATOM 2710 N N . GLY A 1 346 ? -30.917 -15.602 -16.036 1.00 80.19 346 GLY A N 1
ATOM 2711 C CA . GLY A 1 346 ? -32.364 -15.467 -15.962 1.00 80.19 346 GLY A CA 1
ATOM 2712 C C . GLY A 1 346 ? -32.967 -14.591 -17.062 1.00 80.19 346 GLY A C 1
ATOM 2713 O O . GLY A 1 346 ? -32.995 -14.932 -18.244 1.00 80.19 346 GLY A O 1
ATOM 2714 N N . HIS A 1 347 ? -33.580 -13.479 -16.651 1.00 74.12 347 HIS A N 1
ATOM 2715 C CA . HIS A 1 347 ? -34.509 -12.719 -17.493 1.00 74.12 347 HIS A CA 1
ATOM 2716 C C . HIS A 1 347 ? -33.959 -11.392 -18.039 1.00 74.12 347 HIS A C 1
ATOM 2718 O O . HIS A 1 347 ? -34.708 -10.697 -18.733 1.00 74.12 347 HIS A O 1
ATOM 2724 N N . LEU A 1 348 ? -32.696 -11.034 -17.766 1.00 81.25 348 LEU A N 1
ATOM 2725 C CA . LEU A 1 348 ? -32.061 -9.787 -18.230 1.00 81.25 348 LEU A CA 1
ATOM 2726 C C . LEU A 1 348 ? -32.892 -8.538 -17.907 1.00 81.25 348 LEU A C 1
ATOM 2728 O O . LEU A 1 348 ? -33.155 -7.686 -18.766 1.00 81.25 348 LEU A O 1
ATOM 2732 N N . GLN A 1 349 ? -33.385 -8.466 -16.679 1.00 76.56 349 GLN A N 1
ATOM 2733 C CA . GLN A 1 349 ? -34.278 -7.405 -16.246 1.00 76.56 349 GLN A CA 1
ATOM 2734 C C . GLN A 1 349 ? -33.495 -6.256 -15.634 1.00 76.56 349 GLN A C 1
ATOM 2736 O O . GLN A 1 349 ? -33.759 -5.106 -15.974 1.00 76.56 349 GLN A O 1
ATOM 2741 N N . ILE A 1 350 ? -32.529 -6.537 -14.762 1.00 82.81 350 ILE A N 1
ATOM 2742 C CA . ILE A 1 350 ? -31.925 -5.529 -13.879 1.00 82.81 350 ILE A CA 1
ATOM 2743 C C . ILE A 1 350 ? -30.612 -4.933 -14.394 1.00 82.81 350 ILE A C 1
ATOM 2745 O O . ILE A 1 350 ? -30.185 -3.889 -13.886 1.00 82.81 350 ILE A O 1
ATOM 2749 N N . ILE A 1 351 ? -30.005 -5.530 -15.421 1.00 87.88 351 ILE A N 1
ATOM 2750 C CA . ILE A 1 351 ? -28.709 -5.115 -15.973 1.00 87.88 351 ILE A CA 1
ATOM 2751 C C . ILE A 1 351 ? -28.679 -3.676 -16.511 1.00 87.88 351 ILE A C 1
ATOM 2753 O O . ILE A 1 351 ? -27.646 -3.014 -16.464 1.00 87.88 351 ILE A O 1
ATOM 2757 N N . GLU A 1 352 ? -29.822 -3.149 -16.958 1.00 88.00 352 GLU A N 1
ATOM 2758 C CA . GLU A 1 352 ? -29.953 -1.757 -17.418 1.00 88.00 352 GLU A CA 1
ATOM 2759 C C . GLU A 1 352 ? -30.569 -0.823 -16.370 1.00 88.00 352 GLU A C 1
ATOM 2761 O O . GLU A 1 352 ? -31.000 0.289 -16.691 1.00 88.00 352 GLU A O 1
ATOM 2766 N N . THR A 1 353 ? -30.630 -1.228 -15.101 1.00 87.56 353 THR A N 1
ATOM 2767 C CA . THR A 1 353 ? -31.004 -0.287 -14.038 1.00 87.56 353 THR A CA 1
ATOM 2768 C C . THR A 1 353 ? -29.919 0.786 -13.871 1.00 87.56 353 THR A C 1
ATOM 2770 O O . THR A 1 353 ? -28.733 0.490 -14.020 1.00 87.56 353 THR A O 1
ATOM 2773 N N . PRO A 1 354 ? -30.268 2.032 -13.490 1.00 86.69 354 PRO A N 1
ATOM 2774 C CA . PRO A 1 354 ? -29.283 3.099 -13.294 1.00 86.69 354 PRO A CA 1
ATOM 2775 C C . PRO A 1 354 ? -28.130 2.735 -12.350 1.00 86.69 354 PRO A C 1
ATOM 2777 O O . PRO A 1 354 ? -26.991 3.116 -12.604 1.00 86.69 354 PRO A O 1
ATOM 2780 N N . LYS A 1 355 ? -28.411 1.974 -11.280 1.00 85.56 355 LYS A N 1
ATOM 2781 C CA . LYS A 1 355 ? -27.385 1.526 -10.327 1.00 85.56 355 LYS A CA 1
ATOM 2782 C C . LYS A 1 355 ? -26.388 0.574 -10.992 1.00 85.56 355 LYS A C 1
ATOM 2784 O O . LYS A 1 355 ? -25.187 0.766 -10.836 1.00 85.56 355 LYS A O 1
ATOM 2789 N N . VAL A 1 356 ? -26.884 -0.416 -11.738 1.00 89.94 356 VAL A N 1
ATOM 2790 C CA . VAL A 1 356 ? -26.035 -1.397 -12.424 1.00 89.94 356 VAL A CA 1
ATOM 2791 C C . VAL A 1 356 ? -25.261 -0.742 -13.565 1.00 89.94 356 VAL A C 1
ATOM 2793 O O . VAL A 1 356 ? -24.061 -0.947 -13.666 1.00 89.94 356 VAL A O 1
ATOM 2796 N N . ILE A 1 357 ? -25.886 0.127 -14.360 1.00 91.88 357 ILE A N 1
ATOM 2797 C CA . ILE A 1 357 ? -25.184 0.851 -15.429 1.00 91.88 357 ILE A CA 1
ATOM 2798 C C . ILE A 1 357 ? -24.061 1.732 -14.880 1.00 91.88 357 ILE A C 1
ATOM 2800 O O . ILE A 1 357 ? -22.965 1.718 -15.438 1.00 91.88 357 ILE A O 1
ATOM 2804 N N . ASN A 1 358 ? -24.282 2.457 -13.778 1.00 88.69 358 ASN A N 1
ATOM 2805 C CA . ASN A 1 358 ? -23.212 3.237 -13.153 1.00 88.69 358 ASN A CA 1
ATOM 2806 C C . ASN A 1 358 ? -22.062 2.334 -12.687 1.00 88.69 358 ASN A C 1
ATOM 2808 O O . ASN A 1 358 ? -20.904 2.626 -12.962 1.00 88.69 358 ASN A O 1
ATOM 2812 N N . PHE A 1 359 ? -22.385 1.203 -12.058 1.00 90.81 359 PHE A N 1
ATOM 2813 C CA . PHE A 1 359 ? -21.391 0.214 -11.648 1.00 90.81 359 PHE A CA 1
ATOM 2814 C C . PHE A 1 359 ? -20.583 -0.344 -12.832 1.00 90.81 359 PHE A C 1
ATOM 2816 O O . PHE A 1 359 ? -19.358 -0.353 -12.795 1.00 90.81 359 PHE A O 1
ATOM 2823 N N . LEU A 1 360 ? -21.249 -0.762 -13.912 1.00 93.31 360 LEU A N 1
ATOM 2824 C CA . LEU A 1 360 ? -20.588 -1.275 -15.117 1.00 93.31 360 LEU A CA 1
ATOM 2825 C C . LEU A 1 360 ? -19.738 -0.194 -15.804 1.00 93.31 360 LEU A C 1
ATOM 2827 O O . LEU A 1 360 ? -18.696 -0.493 -16.383 1.00 93.31 360 LEU A O 1
ATOM 2831 N N . SER A 1 361 ? -20.151 1.070 -15.697 1.00 91.56 361 SER A N 1
ATOM 2832 C CA . SER A 1 361 ? -19.384 2.216 -16.190 1.00 91.56 361 SER A CA 1
ATOM 2833 C C . SER A 1 361 ? -18.109 2.453 -15.386 1.00 91.56 361 SER A C 1
ATOM 2835 O O . SER A 1 361 ? -17.053 2.690 -15.968 1.00 91.56 361 SER A O 1
ATOM 2837 N N . GLU A 1 362 ? -18.191 2.350 -14.059 1.00 90.06 362 GLU A N 1
ATOM 2838 C CA . GLU A 1 362 ? -17.033 2.403 -13.160 1.00 90.06 362 GLU A CA 1
ATOM 2839 C C . GLU A 1 362 ? -16.093 1.205 -13.380 1.00 90.06 362 GLU A C 1
ATOM 2841 O O . GLU A 1 362 ? -14.873 1.380 -13.363 1.00 90.06 362 GLU A O 1
ATOM 2846 N N . HIS A 1 363 ? -16.636 0.015 -13.671 1.00 93.06 363 HIS A N 1
ATOM 2847 C CA . HIS A 1 363 ? -15.842 -1.155 -14.064 1.00 93.06 363 HIS A CA 1
ATOM 2848 C C . HIS A 1 363 ? -15.068 -0.892 -15.358 1.00 93.06 363 HIS A C 1
ATOM 2850 O O . HIS A 1 363 ? -13.849 -1.040 -15.361 1.00 93.06 363 HIS A O 1
ATOM 2856 N N . LEU A 1 364 ? -15.720 -0.424 -16.433 1.00 93.31 364 LEU A N 1
ATOM 2857 C CA . LEU A 1 364 ? -15.032 -0.066 -17.685 1.00 93.31 364 LEU A CA 1
ATOM 2858 C C . LEU A 1 364 ? -13.949 0.990 -17.462 1.00 93.31 364 LEU A C 1
ATOM 2860 O O . LEU A 1 364 ? -12.825 0.833 -17.940 1.00 93.31 364 LEU A O 1
ATOM 2864 N N . GLN A 1 365 ? -14.262 2.035 -16.692 1.00 93.06 365 GLN A N 1
ATOM 2865 C CA . GLN A 1 365 ? -13.289 3.050 -16.300 1.00 93.06 365 GLN A CA 1
ATOM 2866 C C . GLN A 1 365 ? -12.055 2.412 -15.643 1.00 93.06 365 GLN A C 1
ATOM 2868 O O . GLN A 1 365 ? -10.917 2.764 -15.967 1.00 93.06 365 GLN A O 1
ATOM 2873 N N . GLU A 1 366 ? -12.258 1.497 -14.693 1.00 92.62 366 GLU A N 1
ATOM 2874 C CA . GLU A 1 366 ? -11.168 0.776 -14.041 1.00 92.62 366 GLU A CA 1
ATOM 2875 C C . GLU A 1 366 ? -10.379 -0.084 -15.030 1.00 92.62 366 GLU A C 1
ATOM 2877 O O . GLU A 1 366 ? -9.153 -0.048 -14.978 1.00 92.62 366 GLU A O 1
ATOM 2882 N N . GLN A 1 367 ? -11.031 -0.758 -15.983 1.00 95.19 367 GLN A N 1
ATOM 2883 C CA . GLN A 1 367 ? -10.341 -1.553 -17.005 1.00 95.19 367 GLN A CA 1
ATOM 2884 C C . GLN A 1 367 ? -9.429 -0.701 -17.904 1.00 95.19 367 GLN A C 1
ATOM 2886 O O . GLN A 1 367 ? -8.275 -1.075 -18.131 1.00 95.19 367 GLN A O 1
ATOM 2891 N N . TYR A 1 368 ? -9.890 0.467 -18.366 1.00 96.12 368 TYR A N 1
ATOM 2892 C CA . TYR A 1 368 ? -9.049 1.392 -19.138 1.00 96.12 368 TYR A CA 1
ATOM 2893 C C . TYR A 1 368 ? -7.898 1.960 -18.295 1.00 96.12 368 TYR A C 1
ATOM 2895 O O . TYR A 1 368 ? -6.760 2.024 -18.765 1.00 96.12 368 TYR A O 1
ATOM 2903 N N . ARG A 1 369 ? -8.140 2.309 -17.021 1.00 95.81 369 ARG A N 1
ATOM 2904 C CA . ARG A 1 369 ? -7.058 2.710 -16.099 1.00 95.81 369 ARG A CA 1
ATOM 2905 C C . ARG A 1 369 ? -6.054 1.583 -15.869 1.00 95.81 369 ARG A C 1
ATOM 2907 O O . ARG A 1 369 ? -4.852 1.846 -15.784 1.00 95.81 369 ARG A O 1
ATOM 2914 N N . ASP A 1 370 ? -6.518 0.343 -15.768 1.00 95.94 370 ASP A N 1
ATOM 2915 C CA . ASP A 1 370 ? -5.659 -0.820 -15.581 1.00 95.94 370 ASP A CA 1
ATOM 2916 C C . ASP A 1 370 ? -4.768 -1.055 -16.810 1.00 95.94 370 ASP A C 1
ATOM 2918 O O . ASP A 1 370 ? -3.588 -1.377 -16.650 1.00 95.94 370 ASP A O 1
ATOM 2922 N N . CYS A 1 371 ? -5.282 -0.815 -18.019 1.00 97.44 371 CYS A N 1
ATOM 2923 C CA . CYS A 1 371 ? -4.492 -0.806 -19.254 1.00 97.44 371 CYS A CA 1
ATOM 2924 C C . CYS A 1 371 ? -3.435 0.309 -19.230 1.00 97.44 371 CYS A C 1
ATOM 2926 O O . CYS A 1 371 ? -2.238 0.035 -19.321 1.00 97.44 371 CYS A O 1
ATOM 2928 N N . ALA A 1 372 ? -3.858 1.548 -18.972 1.00 97.31 372 ALA A N 1
ATOM 2929 C CA . ALA A 1 372 ? -3.000 2.734 -19.000 1.00 97.31 372 ALA A CA 1
ATOM 2930 C C . ALA A 1 372 ? -1.888 2.735 -17.939 1.00 97.31 372 ALA A C 1
ATOM 2932 O O . ALA A 1 372 ? -0.888 3.437 -18.061 1.00 97.31 372 ALA A O 1
ATOM 2933 N N . THR A 1 373 ? -2.054 1.954 -16.872 1.00 94.75 373 THR A N 1
ATOM 2934 C CA . THR A 1 373 ? -1.073 1.831 -15.785 1.00 94.75 373 THR A CA 1
ATOM 2935 C C . THR A 1 373 ? -0.339 0.491 -15.786 1.00 94.75 373 THR A C 1
ATOM 2937 O O . THR A 1 373 ? 0.447 0.228 -14.873 1.00 94.75 373 THR A O 1
ATOM 2940 N N . GLY A 1 374 ? -0.598 -0.373 -16.773 1.00 95.31 374 GLY A N 1
ATOM 2941 C CA . GLY A 1 374 ? -0.017 -1.713 -16.876 1.00 95.31 374 GLY A CA 1
ATOM 2942 C C . GLY A 1 374 ? -0.466 -2.684 -15.780 1.00 95.31 374 GLY A C 1
ATOM 2943 O O . GLY A 1 374 ? 0.157 -3.726 -15.583 1.00 95.31 374 GLY A O 1
ATOM 2944 N N . ARG A 1 375 ? -1.543 -2.363 -15.054 1.00 94.75 375 ARG A N 1
ATOM 2945 C CA . ARG A 1 375 ? -2.165 -3.241 -14.051 1.00 94.75 375 ARG A CA 1
ATOM 2946 C C . ARG A 1 375 ? -2.923 -4.406 -14.677 1.00 94.75 375 ARG A C 1
ATOM 2948 O O . ARG A 1 375 ? -3.209 -5.358 -13.953 1.00 94.75 375 ARG A O 1
ATOM 2955 N N . VAL A 1 376 ? -3.220 -4.366 -15.979 1.00 94.31 376 VAL A N 1
ATOM 2956 C CA . VAL A 1 376 ? -3.753 -5.527 -16.712 1.00 94.31 376 VAL A CA 1
ATOM 2957 C C . VAL A 1 376 ? -2.786 -6.714 -16.674 1.00 94.31 376 VAL A C 1
ATOM 2959 O O . VAL A 1 376 ? -3.225 -7.858 -16.628 1.00 94.31 376 VAL A O 1
ATOM 2962 N N . VAL A 1 377 ? -1.472 -6.459 -16.616 1.00 95.56 377 VAL A N 1
ATOM 2963 C CA . VAL A 1 377 ? -0.478 -7.523 -16.474 1.00 95.56 377 VAL A CA 1
ATOM 2964 C C . VAL A 1 377 ? -0.484 -8.013 -15.030 1.00 95.56 377 VAL A C 1
ATOM 2966 O O . VAL A 1 377 ? -0.192 -7.258 -14.094 1.00 95.56 377 VAL A O 1
ATOM 2969 N N . LYS A 1 378 ? -0.836 -9.286 -14.852 1.00 91.94 378 LYS A N 1
ATOM 2970 C CA . LYS A 1 378 ? -0.910 -9.937 -13.547 1.00 91.94 378 LYS A CA 1
ATOM 2971 C C . LYS A 1 378 ? 0.238 -10.918 -13.377 1.00 91.94 378 LYS A C 1
ATOM 2973 O O . LYS A 1 378 ? 0.522 -11.707 -14.274 1.00 91.94 378 LYS A O 1
ATOM 2978 N N . PHE A 1 379 ? 0.872 -10.870 -12.214 1.00 94.12 379 PHE A N 1
ATOM 2979 C CA . PHE A 1 379 ? 1.818 -11.878 -11.746 1.00 94.12 379 PHE A CA 1
ATOM 2980 C C . PHE A 1 379 ? 1.182 -12.678 -10.614 1.00 94.12 379 PHE A C 1
ATOM 2982 O O . PHE A 1 379 ? 0.204 -12.259 -9.991 1.00 94.12 379 PHE A O 1
ATOM 2989 N N . GLN A 1 380 ? 1.766 -13.830 -10.324 1.00 92.56 380 GLN A N 1
ATOM 2990 C CA . GLN A 1 380 ? 1.347 -14.673 -9.223 1.00 92.56 380 GLN A CA 1
ATOM 2991 C C . GLN A 1 380 ? 1.845 -14.094 -7.897 1.00 92.56 380 GLN A C 1
ATOM 2993 O O . GLN A 1 380 ? 3.040 -13.890 -7.728 1.00 92.56 380 GLN A O 1
ATOM 2998 N N . SER A 1 381 ? 0.960 -13.864 -6.935 1.00 92.19 381 SER A N 1
ATOM 2999 C CA . SER A 1 381 ? 1.312 -13.462 -5.574 1.00 92.19 381 SER A CA 1
ATOM 3000 C C . SER A 1 381 ? 1.068 -14.619 -4.614 1.00 92.19 381 SER A C 1
ATOM 3002 O O . SER A 1 381 ? -0.018 -15.198 -4.605 1.00 92.19 381 SER A O 1
ATOM 3004 N N . SER A 1 382 ? 2.084 -14.949 -3.821 1.00 92.69 382 SER A N 1
ATOM 3005 C CA . SER A 1 382 ? 2.082 -16.067 -2.871 1.00 92.69 382 SER A CA 1
ATOM 3006 C C . SER A 1 382 ? 2.746 -15.631 -1.567 1.00 92.69 382 SER A C 1
ATOM 3008 O O . SER A 1 382 ? 3.642 -14.790 -1.591 1.00 92.69 382 SER A O 1
ATOM 3010 N N . MET A 1 383 ? 2.335 -16.203 -0.434 1.00 93.88 383 MET A N 1
ATOM 3011 C CA . MET A 1 383 ? 2.936 -15.899 0.871 1.00 93.88 383 MET A CA 1
ATOM 3012 C C . MET A 1 383 ? 4.375 -16.423 0.943 1.00 93.88 383 MET A C 1
ATOM 3014 O O . MET A 1 383 ? 4.664 -17.536 0.502 1.00 93.88 383 MET A O 1
ATOM 3018 N N . LEU A 1 384 ? 5.291 -15.611 1.467 1.00 93.81 384 LEU A N 1
ATOM 3019 C CA . LEU A 1 384 ? 6.698 -15.979 1.567 1.00 93.81 384 LEU A CA 1
ATOM 3020 C C . LEU A 1 384 ? 6.977 -16.861 2.797 1.00 93.81 384 LEU A C 1
ATOM 3022 O O . LEU A 1 384 ? 6.449 -16.636 3.888 1.00 93.81 384 LEU A O 1
ATOM 3026 N N . MET A 1 385 ? 7.854 -17.843 2.603 1.00 91.62 385 MET A N 1
ATOM 3027 C CA . MET A 1 385 ? 8.466 -18.692 3.623 1.00 91.62 385 MET A CA 1
ATOM 3028 C C . MET A 1 385 ? 9.989 -18.672 3.488 1.00 91.62 385 MET A C 1
ATOM 3030 O O . MET A 1 385 ? 10.526 -18.571 2.380 1.00 91.62 385 MET A O 1
ATOM 3034 N N . THR A 1 386 ? 10.700 -18.848 4.601 1.00 88.12 386 THR A N 1
ATOM 3035 C CA . THR A 1 386 ? 12.150 -19.070 4.563 1.00 88.12 386 THR A CA 1
ATOM 3036 C C . THR A 1 386 ? 12.440 -20.562 4.404 1.00 88.12 386 THR A C 1
ATOM 3038 O O . THR A 1 386 ? 11.774 -21.406 4.998 1.00 88.12 386 THR A O 1
ATOM 3041 N N . CYS A 1 387 ? 13.456 -20.904 3.614 1.00 89.50 387 CYS A N 1
ATOM 3042 C CA . CYS A 1 387 ? 13.994 -22.256 3.537 1.00 89.50 387 CYS A CA 1
ATOM 3043 C C . CYS A 1 387 ? 15.518 -22.220 3.423 1.00 89.50 387 CYS A C 1
ATOM 3045 O O . CYS A 1 387 ? 16.075 -21.807 2.405 1.00 89.50 387 CYS A O 1
ATOM 3047 N N . ASN A 1 388 ? 16.197 -22.707 4.462 1.00 85.75 388 ASN A N 1
ATOM 3048 C CA . ASN A 1 388 ? 17.659 -22.727 4.526 1.00 85.75 388 ASN A CA 1
ATOM 3049 C C . ASN A 1 388 ? 18.303 -23.848 3.682 1.00 85.75 388 ASN A C 1
ATOM 3051 O O . ASN A 1 388 ? 19.524 -23.881 3.557 1.00 85.75 388 ASN A O 1
ATOM 3055 N N . ARG A 1 389 ? 17.509 -24.734 3.056 1.00 88.81 389 ARG A N 1
ATOM 3056 C CA . ARG A 1 389 ? 18.006 -25.737 2.088 1.00 88.81 389 ARG A CA 1
ATOM 3057 C C . ARG A 1 389 ? 18.241 -25.163 0.690 1.00 88.81 389 ARG A C 1
ATOM 3059 O O . ARG A 1 389 ? 18.997 -25.750 -0.079 1.00 88.81 389 ARG A O 1
ATOM 3066 N N . LEU A 1 390 ? 17.592 -24.047 0.356 1.00 92.94 390 LEU A N 1
ATOM 3067 C CA . LEU A 1 390 ? 17.806 -23.345 -0.909 1.00 92.94 390 LEU A CA 1
ATOM 3068 C C . LEU A 1 390 ? 19.145 -22.607 -0.880 1.00 92.94 390 LEU A C 1
ATOM 3070 O O . LEU A 1 390 ? 19.518 -22.038 0.150 1.00 92.94 390 LEU A O 1
ATOM 3074 N N . LYS A 1 391 ? 19.855 -22.565 -2.010 1.00 95.00 391 LYS A N 1
ATOM 3075 C CA . LYS A 1 391 ? 21.044 -21.714 -2.157 1.00 95.00 391 LYS A CA 1
ATOM 3076 C C . LYS A 1 391 ? 20.639 -20.255 -2.357 1.00 95.00 391 LYS A C 1
ATOM 3078 O O . LYS A 1 391 ? 19.480 -19.931 -2.619 1.00 95.00 391 LYS A O 1
ATOM 3083 N N . ASP A 1 392 ? 21.623 -19.367 -2.263 1.00 94.94 392 ASP A N 1
ATOM 3084 C CA . ASP A 1 392 ? 21.442 -17.966 -2.634 1.00 94.94 392 ASP A CA 1
ATOM 3085 C C . ASP A 1 392 ? 20.920 -17.870 -4.083 1.00 94.94 392 ASP A C 1
ATOM 3087 O O . ASP A 1 392 ? 21.411 -18.563 -4.977 1.00 94.94 392 ASP A O 1
ATOM 3091 N N . TRP A 1 393 ? 19.930 -17.002 -4.307 1.00 95.25 393 TRP A N 1
ATOM 3092 C CA . TRP A 1 393 ? 19.259 -16.767 -5.594 1.00 95.25 393 TRP A CA 1
ATOM 3093 C C . TRP A 1 393 ? 18.439 -17.947 -6.152 1.00 95.25 393 TRP A C 1
ATOM 3095 O O . TRP A 1 393 ? 18.070 -17.954 -7.335 1.00 95.25 393 TRP A O 1
ATOM 3105 N N . GLU A 1 394 ? 18.099 -18.920 -5.303 1.00 96.88 394 GLU A N 1
ATOM 3106 C CA . GLU A 1 394 ? 17.111 -19.963 -5.593 1.00 96.88 394 GLU A CA 1
ATOM 3107 C C . GLU A 1 394 ? 15.758 -19.659 -4.929 1.00 96.88 394 GLU A C 1
ATOM 3109 O O . GLU A 1 394 ? 15.675 -19.053 -3.857 1.00 96.88 394 GLU A O 1
ATOM 3114 N N . ILE A 1 395 ? 14.686 -20.095 -5.588 1.00 96.88 395 ILE A N 1
ATOM 3115 C CA . ILE A 1 395 ? 13.298 -20.033 -5.116 1.00 96.88 395 ILE A CA 1
ATOM 3116 C C . ILE A 1 395 ? 12.692 -21.431 -5.211 1.00 96.88 395 ILE A C 1
ATOM 3118 O O . ILE A 1 395 ? 13.020 -22.162 -6.135 1.00 96.88 395 ILE A O 1
ATOM 3122 N N . CYS A 1 396 ? 11.808 -21.808 -4.292 1.00 96.00 396 CYS A N 1
ATOM 3123 C CA . CYS A 1 396 ? 10.949 -22.979 -4.466 1.00 96.00 396 CYS A CA 1
ATOM 3124 C C . CYS A 1 396 ? 9.507 -22.513 -4.633 1.00 96.00 396 CYS A C 1
ATOM 3126 O O . CYS A 1 396 ? 8.879 -22.040 -3.682 1.00 96.00 396 CYS A O 1
ATOM 3128 N N . ASP A 1 397 ? 8.987 -22.676 -5.841 1.00 94.31 397 ASP A N 1
ATOM 3129 C CA . ASP A 1 397 ? 7.589 -22.485 -6.191 1.00 94.31 397 ASP A CA 1
ATOM 3130 C C . ASP A 1 397 ? 7.090 -23.747 -6.903 1.00 94.31 397 ASP A C 1
ATOM 3132 O O . ASP A 1 397 ? 7.429 -24.004 -8.060 1.00 94.31 397 ASP A O 1
ATOM 3136 N N . TYR A 1 398 ? 6.274 -24.539 -6.200 1.00 90.56 398 TYR A N 1
ATOM 3137 C CA . TYR A 1 398 ? 5.723 -25.797 -6.717 1.00 90.56 398 TYR A CA 1
ATOM 3138 C C . TYR A 1 398 ? 4.736 -25.603 -7.877 1.00 90.56 398 TYR A C 1
ATOM 3140 O O . TYR A 1 398 ? 4.355 -26.575 -8.524 1.00 90.56 398 TYR A O 1
ATOM 3148 N N . THR A 1 399 ? 4.324 -24.365 -8.166 1.00 89.50 399 THR A N 1
ATOM 3149 C CA . THR A 1 399 ? 3.500 -24.049 -9.344 1.00 89.50 399 THR A CA 1
ATOM 3150 C C . THR A 1 399 ? 4.326 -23.878 -10.620 1.00 89.50 399 THR A C 1
ATOM 3152 O O . THR A 1 399 ? 3.755 -23.700 -11.695 1.00 89.50 399 THR A O 1
ATOM 3155 N N . LYS A 1 400 ? 5.662 -23.924 -10.525 1.00 92.94 400 LYS A N 1
ATOM 3156 C CA . LYS A 1 400 ? 6.591 -23.693 -11.638 1.00 92.94 400 LYS A CA 1
ATOM 3157 C C . LYS A 1 400 ? 7.517 -24.901 -11.840 1.00 92.94 400 LYS A C 1
ATOM 3159 O O . LYS A 1 400 ? 7.812 -25.607 -10.875 1.00 92.94 400 LYS A O 1
ATOM 3164 N N . PRO A 1 401 ? 8.010 -25.153 -13.068 1.00 95.81 401 PRO A N 1
ATOM 3165 C CA . PRO A 1 401 ? 8.921 -26.269 -13.331 1.00 95.81 401 PRO A CA 1
ATOM 3166 C C . PRO A 1 401 ? 10.250 -26.143 -12.572 1.00 95.81 401 PRO A C 1
ATOM 3168 O O . PRO A 1 401 ? 10.744 -25.031 -12.358 1.00 95.81 401 PRO A O 1
ATOM 3171 N N . ASP A 1 402 ? 10.860 -27.272 -12.200 1.00 96.75 402 ASP A N 1
ATOM 3172 C CA . ASP A 1 402 ? 12.225 -27.276 -11.659 1.00 96.75 402 ASP A CA 1
ATOM 3173 C C . ASP A 1 402 ? 13.223 -26.718 -12.688 1.00 96.75 402 ASP A C 1
ATOM 3175 O O . ASP A 1 402 ? 13.120 -26.982 -13.887 1.00 96.75 402 ASP A O 1
ATOM 3179 N N . GLY A 1 403 ? 14.181 -25.911 -12.234 1.00 97.56 403 GLY A N 1
ATOM 3180 C CA . GLY A 1 403 ? 15.189 -25.272 -13.082 1.00 97.56 403 GLY A CA 1
ATOM 3181 C C . GLY A 1 403 ? 14.703 -24.051 -13.872 1.00 97.56 403 GLY A C 1
ATOM 3182 O O . GLY A 1 403 ? 15.535 -23.364 -14.472 1.00 97.56 403 GLY A O 1
ATOM 3183 N N . ALA A 1 404 ? 13.402 -23.737 -13.854 1.00 98.12 404 ALA A N 1
ATOM 3184 C CA . ALA A 1 404 ? 12.847 -22.575 -14.543 1.00 98.12 404 ALA A CA 1
ATOM 3185 C C . ALA A 1 404 ? 13.418 -21.253 -14.005 1.00 98.12 404 ALA A C 1
ATOM 3187 O O . ALA A 1 404 ? 13.757 -21.124 -12.826 1.00 98.12 404 ALA A O 1
ATOM 3188 N N . LYS A 1 405 ? 13.493 -20.237 -14.870 1.00 98.50 405 LYS A N 1
ATOM 3189 C CA . LYS A 1 405 ? 13.811 -18.865 -14.458 1.00 98.50 405 LYS A CA 1
ATOM 3190 C C . LYS A 1 405 ? 12.533 -18.137 -14.065 1.00 98.50 405 LYS A C 1
ATOM 3192 O O . LYS A 1 405 ? 11.544 -18.179 -14.793 1.00 98.50 405 LYS A O 1
ATOM 3197 N N . VAL A 1 406 ? 12.565 -17.476 -12.913 1.00 98.38 406 VAL A N 1
ATOM 3198 C CA . VAL A 1 406 ? 11.390 -16.862 -12.289 1.00 98.38 406 VAL A CA 1
ATOM 3199 C C . VAL A 1 406 ? 11.672 -15.393 -12.017 1.00 98.38 406 VAL A C 1
ATOM 3201 O O . VAL A 1 406 ? 12.620 -15.065 -11.304 1.00 98.38 406 VAL A O 1
ATOM 3204 N N . LEU A 1 407 ? 10.854 -14.509 -12.584 1.00 97.81 407 LEU A N 1
ATOM 3205 C CA . LEU A 1 407 ? 10.837 -13.099 -12.210 1.00 97.81 407 LEU A CA 1
ATOM 3206 C C . LEU A 1 407 ? 10.332 -12.965 -10.778 1.00 97.81 407 LEU A C 1
ATOM 3208 O O . LEU A 1 407 ? 9.376 -13.637 -10.400 1.00 97.81 407 LEU A O 1
ATOM 3212 N N . TYR A 1 408 ? 10.949 -12.082 -10.004 1.00 96.19 408 TYR A N 1
ATOM 3213 C CA . TYR A 1 408 ? 10.573 -11.794 -8.625 1.00 96.19 408 TYR A CA 1
ATOM 3214 C C . TYR A 1 408 ? 10.577 -10.288 -8.381 1.00 96.19 408 TYR A C 1
ATOM 3216 O O . TYR A 1 408 ? 11.544 -9.608 -8.733 1.00 96.19 408 TYR A O 1
ATOM 3224 N N . HIS A 1 409 ? 9.547 -9.772 -7.711 1.00 91.81 409 HIS A N 1
ATOM 3225 C CA . HIS A 1 409 ? 9.621 -8.467 -7.054 1.00 91.81 409 HIS A CA 1
ATOM 3226 C C . HIS A 1 409 ? 8.700 -8.384 -5.831 1.00 91.81 409 HIS A C 1
ATOM 3228 O O . HIS A 1 409 ? 7.660 -9.042 -5.770 1.00 91.81 409 HIS A O 1
ATOM 3234 N N . ARG A 1 410 ? 9.049 -7.521 -4.868 1.00 85.44 410 ARG A N 1
ATOM 3235 C CA . ARG A 1 410 ? 8.207 -7.215 -3.702 1.00 85.44 410 ARG A CA 1
ATOM 3236 C C . ARG A 1 410 ? 7.734 -5.753 -3.735 1.00 85.44 410 ARG A C 1
ATOM 3238 O O . ARG A 1 410 ? 8.574 -4.859 -3.666 1.00 85.44 410 ARG A O 1
ATOM 3245 N N . PRO A 1 411 ? 6.422 -5.476 -3.832 1.00 81.06 411 PRO A N 1
ATOM 3246 C CA . PRO A 1 411 ? 5.893 -4.116 -3.713 1.00 81.06 411 PRO A CA 1
ATOM 3247 C C . PRO A 1 411 ? 6.052 -3.519 -2.294 1.00 81.06 411 PRO A C 1
ATOM 3249 O O . PRO A 1 411 ? 6.028 -4.272 -1.318 1.00 81.06 411 PRO A O 1
ATOM 3252 N N . PRO A 1 412 ? 6.126 -2.178 -2.146 1.00 74.69 412 PRO A N 1
ATOM 3253 C CA . PRO A 1 412 ? 6.266 -1.184 -3.212 1.00 74.69 412 PRO A CA 1
ATOM 3254 C C . PRO A 1 412 ? 7.668 -1.212 -3.835 1.00 74.69 412 PRO A C 1
ATOM 3256 O O . PRO A 1 412 ? 8.655 -1.502 -3.163 1.00 74.69 412 PRO A O 1
ATOM 3259 N N . VAL A 1 413 ? 7.748 -0.872 -5.120 1.00 77.19 413 VAL A N 1
ATOM 3260 C CA . VAL A 1 413 ? 9.010 -0.826 -5.870 1.00 77.19 413 VAL A CA 1
ATOM 3261 C C . VAL A 1 413 ? 9.528 0.613 -5.866 1.00 77.19 413 VAL A C 1
ATOM 3263 O O . VAL A 1 413 ? 8.917 1.487 -6.479 1.00 77.19 413 VAL A O 1
ATOM 3266 N N . GLY A 1 414 ? 10.631 0.866 -5.154 1.00 77.94 414 GLY A N 1
ATOM 3267 C CA . GLY A 1 414 ? 11.328 2.159 -5.191 1.00 77.94 414 GLY A CA 1
ATOM 3268 C C . GLY A 1 414 ? 12.126 2.345 -6.483 1.00 77.94 414 GLY A C 1
ATOM 3269 O O . GLY A 1 414 ? 12.070 3.402 -7.101 1.00 77.94 414 GLY A O 1
ATOM 3270 N N . ASN A 1 415 ? 12.822 1.288 -6.908 1.00 89.31 415 ASN A N 1
ATOM 3271 C CA . ASN A 1 415 ? 13.557 1.169 -8.167 1.00 89.31 415 ASN A CA 1
ATOM 3272 C C . ASN A 1 415 ? 13.813 -0.326 -8.476 1.00 89.31 415 ASN A C 1
ATOM 3274 O O . ASN A 1 415 ? 13.316 -1.207 -7.770 1.00 89.31 415 ASN A O 1
ATOM 3278 N N . THR A 1 416 ? 14.590 -0.643 -9.514 1.00 91.69 416 THR A N 1
ATOM 3279 C CA . THR A 1 416 ? 14.824 -2.033 -9.950 1.00 91.69 416 THR A CA 1
ATOM 3280 C C . THR A 1 416 ? 15.711 -2.867 -9.015 1.00 91.69 416 THR A C 1
ATOM 3282 O O . THR A 1 416 ? 15.803 -4.075 -9.216 1.00 91.69 416 THR A O 1
ATOM 3285 N N . ASN A 1 417 ? 16.324 -2.296 -7.969 1.00 89.50 417 ASN A N 1
ATOM 3286 C CA . ASN A 1 417 ? 17.205 -3.039 -7.051 1.00 89.50 417 ASN A CA 1
ATOM 3287 C C . ASN A 1 417 ? 16.465 -4.100 -6.214 1.00 89.50 417 ASN A C 1
ATOM 3289 O O . ASN A 1 417 ? 17.107 -4.999 -5.672 1.00 89.50 417 ASN A O 1
ATOM 3293 N N . VAL A 1 418 ? 15.132 -4.009 -6.108 1.00 86.44 418 VAL A N 1
ATOM 3294 C CA . VAL A 1 418 ? 14.271 -4.993 -5.416 1.00 86.44 418 VAL A CA 1
ATOM 3295 C C . VAL A 1 418 ? 13.652 -6.034 -6.358 1.00 86.44 418 VAL A C 1
ATOM 3297 O O . VAL A 1 418 ? 12.749 -6.775 -5.962 1.00 86.44 418 VAL A O 1
ATOM 3300 N N . MET A 1 419 ? 14.103 -6.073 -7.613 1.00 93.38 419 MET A N 1
ATOM 3301 C CA . MET A 1 419 ? 13.696 -7.061 -8.610 1.00 93.38 419 MET A CA 1
ATOM 3302 C C . MET A 1 419 ? 14.808 -8.087 -8.831 1.00 93.38 419 MET A C 1
ATOM 3304 O O . MET A 1 419 ? 15.990 -7.768 -8.705 1.00 93.38 419 MET A O 1
ATOM 3308 N N . ALA A 1 420 ? 14.442 -9.315 -9.194 1.00 95.56 420 ALA A N 1
ATOM 3309 C CA . ALA A 1 420 ? 15.409 -10.361 -9.507 1.00 95.56 420 ALA A CA 1
ATOM 3310 C C . ALA A 1 420 ? 14.880 -11.373 -10.525 1.00 95.56 420 ALA A C 1
ATOM 3312 O O . ALA A 1 420 ? 13.674 -11.515 -10.728 1.00 95.56 420 ALA A O 1
ATOM 3313 N N . VAL A 1 421 ? 15.817 -12.117 -11.117 1.00 97.50 421 VAL A N 1
ATOM 3314 C CA . VAL A 1 421 ? 15.545 -13.345 -11.870 1.00 97.50 421 VAL A CA 1
ATOM 3315 C C . VAL A 1 421 ? 16.158 -14.510 -11.099 1.00 97.50 421 VAL A C 1
ATOM 3317 O O . VAL A 1 421 ? 17.379 -14.643 -11.028 1.00 97.50 421 VAL A O 1
ATOM 3320 N N . LEU A 1 422 ? 15.308 -15.339 -10.503 1.00 97.75 422 LEU A N 1
ATOM 3321 C CA . LEU A 1 422 ? 15.688 -16.451 -9.632 1.00 97.75 422 LEU A CA 1
ATOM 3322 C C . LEU A 1 422 ? 15.643 -17.783 -10.386 1.00 97.75 422 LEU A C 1
ATOM 3324 O O . LEU A 1 422 ? 15.017 -17.891 -11.443 1.00 97.75 422 LEU A O 1
ATOM 3328 N N . THR A 1 423 ? 16.310 -18.807 -9.851 1.00 98.25 423 THR A N 1
ATOM 3329 C CA . THR A 1 423 ? 16.211 -20.184 -10.374 1.00 98.25 423 THR A CA 1
ATOM 3330 C C . THR A 1 423 ? 15.270 -20.996 -9.499 1.00 98.25 423 THR A C 1
ATOM 3332 O O . THR A 1 423 ? 15.508 -21.103 -8.297 1.00 98.25 423 THR A O 1
ATOM 3335 N N . ASN A 1 424 ? 14.222 -21.571 -10.087 1.00 98.00 424 ASN A N 1
ATOM 3336 C CA . ASN A 1 424 ? 13.298 -22.427 -9.358 1.00 98.00 424 ASN A CA 1
ATOM 3337 C C . ASN A 1 424 ? 13.955 -23.770 -9.023 1.00 98.00 424 ASN A C 1
ATOM 3339 O O . ASN A 1 424 ? 14.574 -24.385 -9.895 1.00 98.00 424 ASN A O 1
ATOM 3343 N N . ARG A 1 425 ? 13.811 -24.217 -7.778 1.00 97.12 425 ARG A N 1
ATOM 3344 C CA . ARG A 1 425 ? 14.277 -25.504 -7.268 1.00 97.12 425 ARG A CA 1
ATOM 3345 C C . ARG A 1 425 ? 13.200 -26.160 -6.429 1.00 97.12 425 ARG A C 1
ATOM 3347 O O . ARG A 1 425 ? 12.827 -25.628 -5.387 1.00 97.12 425 ARG A O 1
ATOM 3354 N N . LEU A 1 426 ? 12.724 -27.319 -6.871 1.00 94.56 426 LEU A N 1
ATOM 3355 C CA . LEU A 1 426 ? 11.781 -28.121 -6.099 1.00 94.56 426 LEU A CA 1
ATOM 3356 C C . LEU A 1 426 ? 12.536 -28.919 -5.031 1.00 94.56 426 LEU A C 1
ATOM 3358 O O . LEU A 1 426 ? 13.582 -29.510 -5.294 1.00 94.56 426 LEU A O 1
ATOM 3362 N N . LEU A 1 427 ? 12.006 -28.925 -3.810 1.00 90.44 427 LEU A N 1
ATOM 3363 C CA . LEU A 1 427 ? 12.626 -29.599 -2.672 1.00 90.44 427 LEU A CA 1
ATOM 3364 C C . LEU A 1 427 ? 12.044 -31.006 -2.519 1.00 90.44 427 LEU A C 1
ATOM 3366 O O . LEU A 1 427 ? 10.861 -31.167 -2.216 1.00 90.44 427 LEU A O 1
ATOM 3370 N N . GLU A 1 428 ? 12.885 -32.024 -2.717 1.00 86.00 428 GLU A N 1
ATOM 3371 C CA . GLU A 1 428 ? 12.508 -33.425 -2.515 1.00 86.00 428 GLU A CA 1
ATOM 3372 C C . GLU A 1 428 ? 12.214 -33.722 -1.037 1.00 86.00 428 GLU A C 1
ATOM 3374 O O . GLU A 1 428 ? 12.951 -33.297 -0.135 1.00 86.00 428 GLU A O 1
ATOM 3379 N N . GLY A 1 429 ? 11.137 -34.482 -0.811 1.00 78.56 429 GLY A N 1
ATOM 3380 C CA . GLY A 1 429 ? 10.710 -34.944 0.511 1.00 78.56 429 GLY A CA 1
ATOM 3381 C C . GLY A 1 429 ? 10.073 -33.874 1.400 1.00 78.56 429 GLY A C 1
ATOM 3382 O O . GLY A 1 429 ? 9.743 -34.182 2.539 1.00 78.56 429 GLY A O 1
ATOM 3383 N N . GLU A 1 430 ? 9.896 -32.641 0.915 1.00 79.25 430 GLU A N 1
ATOM 3384 C CA . GLU A 1 430 ? 9.134 -31.624 1.644 1.00 79.25 430 GLU A CA 1
ATOM 3385 C C . GLU A 1 430 ? 7.681 -31.593 1.206 1.00 79.25 430 GLU A C 1
ATOM 3387 O O . GLU A 1 430 ? 7.368 -31.631 0.013 1.00 79.25 430 GLU A O 1
ATOM 3392 N N . GLU A 1 431 ? 6.800 -31.442 2.188 1.00 77.56 431 GLU A N 1
ATOM 3393 C CA . GLU A 1 431 ? 5.405 -31.132 1.937 1.00 77.56 431 GLU A CA 1
ATOM 3394 C C . GLU A 1 431 ? 5.277 -29.790 1.205 1.00 77.56 431 GLU A C 1
ATOM 3396 O O . GLU A 1 431 ? 5.919 -28.778 1.533 1.00 77.56 431 GLU A O 1
ATOM 3401 N N . ALA A 1 432 ? 4.442 -29.798 0.168 1.00 82.62 432 ALA A N 1
ATOM 3402 C CA . ALA A 1 432 ? 4.053 -28.588 -0.523 1.00 82.62 432 ALA A CA 1
ATOM 3403 C C . ALA A 1 432 ? 3.067 -27.818 0.359 1.00 82.62 432 ALA A C 1
ATOM 3405 O O . ALA A 1 432 ? 2.067 -28.377 0.796 1.00 82.62 432 ALA A O 1
ATOM 3406 N N . ASN A 1 433 ? 3.331 -26.528 0.564 1.00 87.50 433 ASN A N 1
ATOM 3407 C CA . ASN A 1 433 ? 2.411 -25.604 1.223 1.00 87.50 433 ASN A CA 1
ATOM 3408 C C . ASN A 1 433 ? 1.697 -24.793 0.132 1.00 87.50 433 ASN A C 1
ATOM 3410 O O . ASN A 1 433 ? 2.312 -23.882 -0.438 1.00 87.50 433 ASN A O 1
ATOM 3414 N N . PRO A 1 434 ? 0.444 -25.121 -0.236 1.00 87.69 434 PRO A N 1
ATOM 3415 C CA . PRO A 1 434 ? -0.255 -24.409 -1.293 1.00 87.69 434 PRO A CA 1
ATOM 3416 C C . PRO A 1 434 ? -0.384 -22.925 -0.949 1.00 87.69 434 PRO A C 1
ATOM 3418 O O . PRO A 1 434 ? -0.739 -22.558 0.167 1.00 87.69 434 PRO A O 1
ATOM 3421 N N . GLY A 1 435 ? -0.191 -22.046 -1.934 1.00 88.94 435 GLY A N 1
ATOM 3422 C CA . GLY A 1 435 ? -0.261 -20.597 -1.705 1.00 88.94 435 GLY A CA 1
ATOM 3423 C C . GLY A 1 435 ? 1.018 -19.957 -1.192 1.00 88.94 435 GLY A C 1
ATOM 3424 O O . GLY A 1 435 ? 1.028 -18.739 -1.001 1.00 88.94 435 GLY A O 1
ATOM 3425 N N . SER A 1 436 ? 2.070 -20.749 -0.992 1.00 93.06 436 SER A N 1
ATOM 3426 C CA . SER A 1 436 ? 3.343 -20.288 -0.457 1.00 93.06 436 SER A CA 1
ATOM 3427 C C . SER A 1 436 ? 4.484 -20.501 -1.443 1.00 93.06 436 SER A C 1
ATOM 3429 O O . SER A 1 436 ? 4.461 -21.410 -2.274 1.00 93.06 436 SER A O 1
ATOM 3431 N N . ILE A 1 437 ? 5.510 -19.666 -1.324 1.00 94.81 437 ILE A N 1
ATOM 3432 C CA . ILE A 1 437 ? 6.804 -19.841 -1.989 1.00 94.81 437 ILE A CA 1
ATOM 3433 C C . ILE A 1 437 ? 7.916 -19.800 -0.947 1.00 94.81 437 ILE A C 1
ATOM 3435 O O . ILE A 1 437 ? 7.767 -19.158 0.093 1.00 94.81 437 ILE A O 1
ATOM 3439 N N . LYS A 1 438 ? 9.045 -20.455 -1.223 1.00 94.12 438 LYS A N 1
ATOM 3440 C CA . LYS A 1 438 ? 10.190 -20.483 -0.302 1.00 94.12 438 LYS A CA 1
ATOM 3441 C C . LYS A 1 438 ? 11.392 -19.755 -0.900 1.00 94.12 438 LYS A C 1
ATOM 3443 O O . LYS A 1 438 ? 11.695 -19.942 -2.078 1.00 94.12 438 LYS A O 1
ATOM 3448 N N . LEU A 1 439 ? 12.099 -18.975 -0.083 1.00 94.12 439 LEU A N 1
ATOM 3449 C CA . LEU A 1 439 ? 13.390 -18.364 -0.422 1.00 94.12 439 LEU A CA 1
ATOM 3450 C C . LEU A 1 439 ? 14.449 -18.684 0.628 1.00 94.12 439 LEU A C 1
ATOM 3452 O O . LEU A 1 439 ? 14.149 -18.834 1.813 1.00 94.12 439 LEU A O 1
ATOM 3456 N N . ASN A 1 440 ? 15.713 -18.692 0.207 1.00 91.12 440 ASN A N 1
ATOM 3457 C CA . ASN A 1 440 ? 16.820 -18.602 1.150 1.00 91.12 440 ASN A CA 1
ATOM 3458 C C . ASN A 1 440 ? 16.759 -17.266 1.920 1.00 91.12 440 ASN A C 1
ATOM 3460 O O . ASN A 1 440 ? 16.517 -16.209 1.327 1.00 91.12 440 ASN A O 1
ATOM 3464 N N . ARG A 1 441 ? 17.051 -17.295 3.227 1.00 86.81 441 ARG A N 1
ATOM 3465 C CA . ARG A 1 441 ? 17.022 -16.116 4.109 1.00 86.81 441 ARG A CA 1
ATOM 3466 C C . ARG A 1 441 ? 17.841 -14.934 3.583 1.00 86.81 441 ARG A C 1
ATOM 3468 O O . ARG A 1 441 ? 17.380 -13.796 3.628 1.00 86.81 441 ARG A O 1
ATOM 3475 N N . ARG A 1 442 ? 19.053 -15.181 3.078 1.00 88.38 442 ARG A N 1
ATOM 3476 C CA . ARG A 1 442 ? 19.936 -14.130 2.545 1.00 88.38 442 ARG A CA 1
ATOM 3477 C C . ARG A 1 442 ? 19.346 -13.491 1.297 1.00 88.38 442 ARG A C 1
ATOM 3479 O O . ARG A 1 442 ? 19.435 -12.279 1.133 1.00 88.38 442 ARG A O 1
ATOM 3486 N N . THR A 1 443 ? 18.705 -14.299 0.454 1.00 91.56 443 THR A N 1
ATOM 3487 C CA . THR A 1 443 ? 18.034 -13.819 -0.762 1.00 91.56 443 THR A CA 1
ATOM 3488 C C . THR A 1 443 ? 16.808 -12.980 -0.411 1.00 91.56 443 THR A C 1
ATOM 3490 O O . THR A 1 443 ? 16.654 -11.886 -0.948 1.00 91.56 443 THR A O 1
ATOM 3493 N N . ALA A 1 444 ? 15.982 -13.432 0.540 1.00 89.94 444 ALA A N 1
ATOM 3494 C CA . ALA A 1 444 ? 14.847 -12.654 1.036 1.00 89.94 444 ALA A CA 1
ATOM 3495 C C . ALA A 1 444 ? 15.300 -11.290 1.589 1.00 89.94 444 ALA A C 1
ATOM 3497 O O . ALA A 1 444 ? 14.786 -10.256 1.162 1.00 89.94 444 ALA A O 1
ATOM 3498 N N . ALA A 1 445 ? 16.334 -11.270 2.439 1.00 85.69 445 ALA A N 1
ATOM 3499 C CA . ALA A 1 445 ? 16.890 -10.038 2.997 1.00 85.69 445 ALA A CA 1
ATOM 3500 C C . ALA A 1 445 ? 17.457 -9.094 1.918 1.00 85.69 445 ALA A C 1
ATOM 3502 O O . ALA A 1 445 ? 17.173 -7.897 1.944 1.00 85.69 445 ALA A O 1
ATOM 3503 N N . ALA A 1 446 ? 18.207 -9.619 0.940 1.00 85.88 446 ALA A N 1
ATOM 3504 C CA . ALA A 1 446 ? 18.759 -8.832 -0.169 1.00 85.88 446 ALA A CA 1
ATOM 3505 C C . ALA A 1 446 ? 17.670 -8.195 -1.053 1.00 85.88 446 ALA A C 1
ATOM 3507 O O . ALA A 1 446 ? 17.880 -7.129 -1.627 1.00 85.88 446 ALA A O 1
ATOM 3508 N N . LEU A 1 447 ? 16.494 -8.824 -1.128 1.00 87.31 447 LEU A N 1
ATOM 3509 C CA . LEU A 1 447 ? 15.320 -8.339 -1.858 1.00 87.31 447 LEU A CA 1
ATOM 3510 C C . LEU A 1 447 ? 14.323 -7.598 -0.951 1.00 87.31 447 LEU A C 1
ATOM 3512 O O . LEU A 1 447 ? 13.160 -7.426 -1.319 1.00 87.31 447 LEU A O 1
ATOM 3516 N N . ASN A 1 448 ? 14.766 -7.156 0.233 1.00 83.19 448 ASN A N 1
ATOM 3517 C CA . ASN A 1 448 ? 13.970 -6.428 1.228 1.00 83.19 448 ASN A CA 1
ATOM 3518 C C . ASN A 1 448 ? 12.642 -7.125 1.587 1.00 83.19 448 ASN A C 1
ATOM 3520 O O . ASN A 1 448 ? 11.615 -6.461 1.733 1.00 83.19 448 ASN A O 1
ATOM 3524 N N . SER A 1 449 ? 12.655 -8.454 1.687 1.00 86.56 449 SER A N 1
ATOM 3525 C CA . SER A 1 449 ? 11.503 -9.292 2.040 1.00 86.56 449 SER A CA 1
ATOM 3526 C C . SER A 1 449 ? 11.708 -9.960 3.406 1.00 86.56 449 SER A C 1
ATOM 3528 O O . SER A 1 449 ? 12.836 -10.317 3.750 1.00 86.56 449 SER A O 1
ATOM 3530 N N . ASP A 1 450 ? 10.631 -10.152 4.167 1.00 83.50 450 ASP A N 1
ATOM 3531 C CA . ASP A 1 450 ? 10.592 -10.928 5.416 1.00 83.50 450 ASP A CA 1
ATOM 3532 C C . ASP A 1 450 ? 9.458 -11.972 5.387 1.00 83.50 450 ASP A C 1
ATOM 3534 O O . ASP A 1 450 ? 8.679 -12.026 4.439 1.00 83.50 450 ASP A O 1
ATOM 3538 N N . CYS A 1 451 ? 9.371 -12.858 6.383 1.00 87.56 451 CYS A N 1
ATOM 3539 C CA . CYS A 1 451 ? 8.337 -13.905 6.414 1.00 87.56 451 CYS A CA 1
ATOM 3540 C C . CYS A 1 451 ? 7.214 -13.602 7.415 1.00 87.56 451 CYS A C 1
ATOM 3542 O O . CYS A 1 451 ? 6.532 -14.516 7.883 1.00 87.56 451 CYS A O 1
ATOM 3544 N N . ASP A 1 452 ? 6.973 -12.320 7.732 1.00 84.44 452 ASP A N 1
ATOM 3545 C CA . ASP A 1 452 ? 5.905 -11.920 8.659 1.00 84.44 452 ASP A CA 1
ATOM 3546 C C . ASP A 1 452 ? 4.514 -11.783 8.001 1.00 84.44 452 ASP A C 1
ATOM 3548 O O . ASP A 1 452 ? 3.515 -11.468 8.665 1.00 84.44 452 ASP A O 1
ATOM 3552 N N . GLY A 1 453 ? 4.449 -12.113 6.706 1.00 88.00 453 GLY A N 1
ATOM 3553 C CA . GLY A 1 453 ? 3.259 -12.129 5.856 1.00 88.00 453 GLY A CA 1
ATOM 3554 C C . GLY A 1 453 ? 3.458 -11.484 4.480 1.00 88.00 453 GLY A C 1
ATOM 3555 O O . GLY A 1 453 ? 2.457 -11.211 3.813 1.00 88.00 453 GLY A O 1
ATOM 3556 N N . ASP A 1 454 ? 4.702 -11.204 4.066 1.00 90.38 454 ASP A N 1
ATOM 3557 C CA . ASP A 1 454 ? 4.997 -10.670 2.734 1.00 90.38 454 ASP A CA 1
ATOM 3558 C C . ASP A 1 454 ? 4.479 -11.592 1.624 1.00 90.38 454 ASP A C 1
ATOM 3560 O O . ASP A 1 454 ? 4.511 -12.821 1.726 1.00 90.38 454 ASP A O 1
ATOM 3564 N N . LYS A 1 455 ? 4.018 -10.967 0.535 1.00 92.19 455 LYS A N 1
ATOM 3565 C CA . LYS A 1 455 ? 3.504 -11.653 -0.655 1.00 92.19 455 LYS A CA 1
ATOM 3566 C C . LYS A 1 455 ? 4.145 -11.089 -1.922 1.00 92.19 455 LYS A C 1
ATOM 3568 O O . LYS A 1 455 ? 3.547 -10.229 -2.576 1.00 92.19 455 LYS A O 1
ATOM 3573 N N . PRO A 1 456 ? 5.382 -11.488 -2.249 1.00 93.56 456 PRO A N 1
ATOM 3574 C CA . PRO A 1 456 ? 6.022 -11.067 -3.488 1.00 93.56 456 PRO A CA 1
ATOM 3575 C C . PRO A 1 456 ? 5.257 -11.572 -4.715 1.00 93.56 456 PRO A C 1
ATOM 3577 O O . PRO A 1 456 ? 4.430 -12.482 -4.627 1.00 93.56 456 PRO A O 1
ATOM 3580 N N . LEU A 1 457 ? 5.536 -10.953 -5.859 1.00 94.44 457 LEU A N 1
ATOM 3581 C CA . LEU A 1 457 ? 4.949 -11.289 -7.149 1.00 94.44 457 LEU A CA 1
ATOM 3582 C C . LEU A 1 457 ? 5.978 -12.046 -7.994 1.00 94.44 45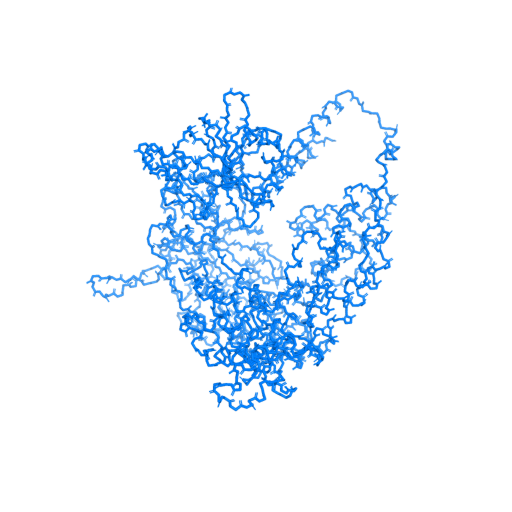7 LEU A C 1
ATOM 3584 O O . LEU A 1 457 ? 7.134 -11.623 -8.092 1.00 94.44 457 LEU A O 1
ATOM 3588 N N . THR A 1 458 ? 5.546 -13.145 -8.615 1.00 96.44 458 THR A N 1
ATOM 3589 C CA . THR A 1 458 ? 6.369 -14.008 -9.462 1.00 96.44 458 THR A CA 1
ATOM 3590 C C . THR A 1 458 ? 5.723 -14.321 -10.811 1.00 96.44 458 THR A C 1
ATOM 3592 O O . THR A 1 458 ? 4.504 -14.424 -10.937 1.00 96.44 458 THR A O 1
ATOM 3595 N N . ALA A 1 459 ? 6.556 -14.500 -11.834 1.00 97.12 459 ALA A N 1
ATOM 3596 C CA . ALA A 1 459 ? 6.148 -14.936 -13.172 1.00 97.12 459 ALA A CA 1
ATOM 3597 C C . ALA A 1 459 ? 7.254 -15.785 -13.812 1.00 97.12 459 ALA A C 1
ATOM 3599 O O . ALA A 1 459 ? 8.417 -15.686 -13.411 1.00 97.12 459 ALA A O 1
ATOM 3600 N N . LEU A 1 460 ? 6.914 -16.626 -14.791 1.00 98.19 460 LEU A N 1
ATOM 3601 C CA . LEU A 1 460 ? 7.933 -17.318 -15.581 1.00 98.19 460 LEU A CA 1
ATOM 3602 C C . LEU A 1 460 ? 8.668 -16.300 -16.456 1.00 98.19 460 LEU A C 1
ATOM 3604 O O . LEU A 1 460 ? 8.058 -15.447 -17.096 1.00 98.19 460 LEU A O 1
ATOM 3608 N N . ALA A 1 461 ? 9.996 -16.377 -16.471 1.00 97.88 461 ALA A N 1
ATOM 3609 C CA . ALA A 1 461 ? 10.826 -15.440 -17.224 1.00 97.88 461 ALA A CA 1
ATOM 3610 C C . ALA A 1 461 ? 10.629 -15.560 -18.746 1.00 97.88 461 ALA A C 1
ATOM 3612 O O . ALA A 1 461 ? 10.770 -14.576 -19.467 1.00 97.88 461 ALA A O 1
ATOM 3613 N N . GLU A 1 462 ? 10.285 -16.753 -19.238 1.00 97.50 462 GLU A N 1
ATOM 3614 C CA . GLU A 1 462 ? 10.035 -17.000 -20.664 1.00 97.50 462 GLU A CA 1
ATOM 3615 C C . GLU A 1 462 ? 8.788 -16.282 -21.199 1.00 97.50 462 GLU A C 1
ATOM 3617 O O . GLU A 1 462 ? 8.762 -15.919 -22.372 1.00 97.50 462 GLU A O 1
ATOM 3622 N N . ASP A 1 463 ? 7.811 -15.985 -20.334 1.00 97.25 463 ASP A N 1
ATOM 3623 C CA . ASP A 1 463 ? 6.611 -15.221 -20.699 1.00 97.25 463 ASP A CA 1
ATOM 3624 C C . ASP A 1 463 ? 6.906 -13.720 -20.884 1.00 97.25 463 ASP A C 1
ATOM 3626 O O . ASP A 1 463 ? 6.113 -12.992 -21.493 1.00 97.25 463 ASP A O 1
ATOM 3630 N N . PHE A 1 464 ? 8.036 -13.252 -20.343 1.00 98.12 464 PHE A N 1
ATOM 3631 C CA . PHE A 1 464 ? 8.448 -11.848 -20.293 1.00 98.12 464 PHE A CA 1
ATOM 3632 C C . PHE A 1 464 ? 9.939 -11.703 -20.658 1.00 98.12 464 PHE A C 1
ATOM 3634 O O . PHE A 1 464 ? 10.763 -11.321 -19.813 1.00 98.12 464 PHE A O 1
ATOM 3641 N N . PRO A 1 465 ? 10.336 -12.058 -21.894 1.00 97.94 465 PRO A N 1
ATOM 3642 C CA . PRO A 1 465 ? 11.742 -12.145 -22.277 1.00 97.94 465 PRO A CA 1
ATOM 3643 C C . PRO A 1 465 ? 12.455 -10.788 -22.238 1.00 97.94 465 PRO A C 1
ATOM 3645 O O . PRO A 1 465 ? 13.602 -10.716 -21.788 1.00 97.94 465 PRO A O 1
ATOM 3648 N N . SER A 1 466 ? 11.794 -9.705 -22.654 1.00 98.19 466 SER A N 1
ATOM 3649 C CA . SER A 1 466 ? 12.405 -8.368 -22.687 1.00 98.19 466 SER A CA 1
ATOM 3650 C C . SER A 1 466 ? 12.571 -7.799 -21.283 1.00 98.19 466 SER A C 1
ATOM 3652 O O . SER A 1 466 ? 13.618 -7.248 -20.946 1.00 98.19 466 SER A O 1
ATOM 3654 N N . THR A 1 467 ? 11.565 -8.004 -20.438 1.00 98.00 467 THR A N 1
ATOM 3655 C CA . THR A 1 467 ? 11.565 -7.656 -19.017 1.00 98.00 467 THR A CA 1
ATOM 3656 C C . THR A 1 467 ? 12.660 -8.415 -18.280 1.00 98.00 467 THR A C 1
ATOM 3658 O O . THR A 1 467 ? 13.406 -7.828 -17.502 1.00 98.00 467 THR A O 1
ATOM 3661 N N . THR A 1 468 ? 12.808 -9.711 -18.560 1.00 98.12 468 THR A N 1
ATOM 3662 C CA . THR A 1 468 ? 13.861 -10.554 -17.979 1.00 98.12 468 THR A CA 1
ATOM 3663 C C . THR A 1 468 ? 15.247 -10.024 -18.324 1.00 98.12 468 THR A C 1
ATOM 3665 O O . THR A 1 468 ? 16.069 -9.833 -17.426 1.00 98.12 468 THR A O 1
ATOM 3668 N N . GLN A 1 469 ? 15.507 -9.750 -19.605 1.00 98.12 469 GLN A N 1
ATOM 3669 C CA . GLN A 1 469 ? 16.790 -9.201 -20.051 1.00 98.12 469 GLN A CA 1
ATOM 3670 C C . GLN A 1 469 ? 17.058 -7.821 -19.443 1.00 98.12 469 GLN A C 1
ATOM 3672 O O . GLN A 1 469 ? 18.179 -7.536 -19.024 1.00 98.12 469 GLN A O 1
ATOM 3677 N N . GLU A 1 470 ? 16.037 -6.968 -19.360 1.00 97.69 470 GLU A N 1
ATOM 3678 C CA . GLU A 1 470 ? 16.162 -5.631 -18.786 1.00 97.69 470 GLU A CA 1
ATOM 3679 C C . GLU A 1 470 ? 16.435 -5.667 -17.277 1.00 97.69 470 GLU A C 1
ATOM 3681 O O . GLU A 1 470 ? 17.330 -4.962 -16.815 1.00 97.69 470 GLU A O 1
ATOM 3686 N N . ILE A 1 471 ? 15.746 -6.523 -16.513 1.00 96.81 471 ILE A N 1
ATOM 3687 C CA . ILE A 1 471 ? 16.026 -6.729 -15.083 1.00 96.81 471 ILE A CA 1
ATOM 3688 C C . ILE A 1 471 ? 17.449 -7.256 -14.899 1.00 96.81 471 ILE A C 1
ATOM 3690 O O . ILE A 1 471 ? 18.186 -6.733 -14.067 1.00 96.81 471 ILE A O 1
ATOM 3694 N N . GLN A 1 472 ? 17.874 -8.250 -15.682 1.00 96.25 472 GLN A N 1
ATOM 3695 C CA . GLN A 1 472 ? 19.244 -8.770 -15.616 1.00 96.25 472 GLN A CA 1
ATOM 3696 C C . GLN A 1 472 ? 20.280 -7.682 -15.909 1.00 96.25 472 GLN A C 1
ATOM 3698 O O . GLN A 1 472 ? 21.245 -7.559 -15.164 1.00 96.25 472 GLN A O 1
ATOM 3703 N N . PHE A 1 473 ? 20.058 -6.856 -16.933 1.00 96.44 473 PHE A N 1
ATOM 3704 C CA . PHE A 1 473 ? 20.933 -5.730 -17.260 1.00 96.44 473 PHE A CA 1
ATOM 3705 C C . PHE A 1 473 ? 20.986 -4.699 -16.125 1.00 96.44 473 PHE A C 1
ATOM 3707 O O . PHE A 1 473 ? 22.069 -4.339 -15.670 1.00 96.44 473 PHE A O 1
ATOM 3714 N N . LYS A 1 474 ? 19.829 -4.259 -15.616 1.00 94.38 474 LYS A N 1
ATOM 3715 C CA . LYS A 1 474 ? 19.728 -3.223 -14.572 1.00 94.38 474 LYS A CA 1
ATOM 3716 C C . LYS A 1 474 ? 20.179 -3.684 -13.186 1.00 94.38 474 LYS A C 1
ATOM 3718 O O . LYS A 1 474 ? 20.448 -2.853 -12.328 1.00 94.38 474 LYS A O 1
ATOM 3723 N N . THR A 1 475 ? 20.251 -4.991 -12.946 1.00 91.25 475 THR A N 1
ATOM 3724 C CA . THR A 1 475 ? 20.717 -5.559 -11.669 1.00 91.25 475 THR A CA 1
ATOM 3725 C C . THR A 1 475 ? 22.210 -5.893 -11.659 1.00 91.25 475 THR A C 1
ATOM 3727 O O . THR A 1 475 ? 22.724 -6.293 -10.612 1.00 91.25 475 THR A O 1
ATOM 3730 N N . GLN A 1 476 ? 22.928 -5.678 -12.770 1.00 92.62 476 GLN A N 1
ATOM 3731 C CA . GLN A 1 476 ? 24.393 -5.721 -12.799 1.00 92.62 476 GLN A CA 1
ATOM 3732 C C . GLN A 1 476 ? 24.994 -4.582 -11.955 1.00 92.62 476 GLN A C 1
ATOM 3734 O O . GLN A 1 476 ? 24.445 -3.479 -11.974 1.00 92.62 476 GLN A O 1
ATOM 3739 N N . PRO A 1 477 ? 26.112 -4.806 -11.234 1.00 91.06 477 PRO A N 1
ATOM 3740 C CA . PRO A 1 477 ? 26.701 -3.812 -10.329 1.00 91.06 477 PRO A CA 1
ATOM 3741 C C . PRO A 1 477 ? 26.904 -2.414 -10.931 1.00 91.06 477 PRO A C 1
ATOM 3743 O O . PRO A 1 477 ? 26.720 -1.422 -10.235 1.00 91.06 477 PRO A O 1
ATOM 3746 N N . GLU A 1 478 ? 27.259 -2.329 -12.210 1.00 91.62 478 GLU A N 1
ATOM 3747 C CA . GLU A 1 478 ? 27.509 -1.089 -12.948 1.00 91.62 478 GLU A CA 1
ATOM 3748 C C . GLU A 1 478 ? 26.244 -0.322 -13.368 1.00 91.62 478 GLU A C 1
ATOM 3750 O O . GLU A 1 478 ? 26.330 0.874 -13.637 1.00 91.62 478 GLU A O 1
ATOM 3755 N N . ASN A 1 479 ? 25.085 -0.989 -13.416 1.00 92.75 479 ASN A N 1
ATOM 3756 C CA . ASN A 1 479 ? 23.809 -0.415 -13.868 1.00 92.75 479 ASN A CA 1
ATOM 3757 C C . ASN A 1 479 ? 22.781 -0.266 -12.736 1.00 92.75 479 ASN A C 1
ATOM 3759 O O . ASN A 1 479 ? 21.711 0.310 -12.951 1.00 92.75 479 ASN A O 1
ATOM 3763 N N . ARG A 1 480 ? 23.071 -0.829 -11.555 1.00 92.19 480 ARG A N 1
ATOM 3764 C CA . ARG A 1 480 ? 22.207 -0.725 -10.377 1.00 92.19 480 ARG A CA 1
ATOM 3765 C C . ARG A 1 480 ? 22.114 0.718 -9.914 1.00 92.19 480 ARG A C 1
ATOM 3767 O O . ARG A 1 480 ? 23.107 1.442 -9.881 1.00 92.19 480 ARG A O 1
ATOM 3774 N N . TYR A 1 481 ? 20.927 1.073 -9.432 1.00 92.50 481 TYR A N 1
ATOM 3775 C CA . TYR A 1 481 ? 20.744 2.314 -8.693 1.00 92.50 481 TYR A CA 1
ATOM 3776 C C . TYR A 1 481 ? 21.643 2.327 -7.450 1.00 92.50 481 TYR A C 1
ATOM 3778 O O . TYR A 1 481 ? 21.911 1.254 -6.892 1.00 92.50 481 TYR A O 1
ATOM 3786 N N . PRO A 1 482 ? 22.069 3.511 -6.969 1.00 90.50 482 PRO A N 1
ATOM 3787 C CA . PRO A 1 482 ? 22.853 3.608 -5.746 1.00 90.50 482 PRO A CA 1
ATOM 3788 C C . PRO A 1 482 ? 22.186 2.855 -4.591 1.00 90.50 482 PRO A C 1
ATOM 3790 O O . PRO A 1 482 ? 20.993 3.024 -4.333 1.00 90.50 482 PRO A O 1
ATOM 3793 N N . GLU A 1 483 ? 22.960 2.015 -3.903 1.00 85.75 483 GLU A N 1
ATOM 3794 C CA . GLU A 1 483 ? 22.443 1.225 -2.790 1.00 85.75 483 GLU A CA 1
ATOM 3795 C C . GLU A 1 483 ? 22.036 2.131 -1.628 1.00 85.75 483 GLU A C 1
ATOM 3797 O O . GLU A 1 483 ? 22.828 2.918 -1.105 1.00 85.75 483 GLU A O 1
ATOM 3802 N N . SER A 1 484 ? 20.791 1.982 -1.196 1.00 81.38 484 SER A N 1
ATOM 3803 C CA . SER A 1 484 ? 20.267 2.629 -0.001 1.00 81.38 484 SER A CA 1
ATOM 3804 C C . SER A 1 484 ? 20.370 1.668 1.185 1.00 81.38 484 SER A C 1
ATOM 3806 O O . SER A 1 484 ? 20.061 0.475 1.090 1.00 81.38 484 SER A O 1
ATOM 3808 N N . VAL A 1 485 ? 20.784 2.176 2.341 1.00 80.94 485 VAL A N 1
ATOM 3809 C CA . VAL A 1 485 ? 20.969 1.373 3.554 1.00 80.94 485 VAL A CA 1
ATOM 3810 C C . VAL A 1 485 ? 19.730 1.506 4.420 1.00 80.94 485 VAL A C 1
ATOM 3812 O O . VAL A 1 485 ? 19.302 2.613 4.745 1.00 80.94 485 VAL A O 1
ATOM 3815 N N . LEU A 1 486 ? 19.154 0.377 4.836 1.00 80.56 486 LEU A N 1
ATOM 3816 C CA . LEU A 1 486 ? 18.064 0.395 5.803 1.00 80.56 486 LEU A CA 1
ATOM 3817 C C . LEU A 1 486 ? 18.595 0.969 7.132 1.00 80.56 486 LEU A C 1
ATOM 3819 O O . LEU A 1 486 ? 19.464 0.349 7.748 1.00 80.56 486 LEU A O 1
ATOM 3823 N N . PRO A 1 487 ? 18.125 2.144 7.585 1.00 80.75 487 PRO A N 1
ATOM 3824 C CA . PRO A 1 487 ? 18.677 2.763 8.778 1.00 80.75 487 PRO A CA 1
ATOM 3825 C C . PRO A 1 487 ? 18.275 1.984 10.032 1.00 80.75 487 PRO A C 1
ATOM 3827 O O . PRO A 1 487 ? 17.203 1.370 10.105 1.00 80.75 487 PRO A O 1
ATOM 3830 N N . THR A 1 488 ? 19.130 2.051 11.052 1.00 84.62 488 THR A N 1
ATOM 3831 C CA . THR A 1 488 ? 18.802 1.547 12.386 1.00 84.62 488 THR A CA 1
ATOM 3832 C C . THR A 1 488 ? 17.618 2.328 12.941 1.00 84.62 488 THR A C 1
ATOM 3834 O O . THR A 1 488 ? 17.646 3.557 12.999 1.00 84.62 488 THR A O 1
ATOM 3837 N N . LYS A 1 489 ? 16.583 1.612 13.389 1.00 84.62 489 LYS A N 1
ATOM 3838 C CA . LYS A 1 489 ? 15.371 2.218 13.951 1.00 84.62 489 LYS A CA 1
ATOM 3839 C C . LYS A 1 489 ? 15.725 3.121 15.134 1.00 84.62 489 LYS A C 1
ATOM 3841 O O . LYS A 1 489 ? 16.291 2.660 16.124 1.00 84.62 489 LYS A O 1
ATOM 3846 N N . ALA A 1 490 ? 15.321 4.386 15.065 1.00 85.75 490 ALA A N 1
ATOM 3847 C CA . ALA A 1 490 ? 15.282 5.266 16.227 1.00 85.75 490 ALA A CA 1
ATOM 3848 C C . ALA A 1 490 ? 14.002 5.013 17.034 1.00 85.75 490 ALA A C 1
ATOM 3850 O O . ALA A 1 490 ? 12.917 4.931 16.450 1.00 85.75 490 ALA A O 1
ATOM 3851 N N . ALA A 1 491 ? 14.124 4.905 18.358 1.00 83.25 491 ALA A N 1
ATOM 3852 C CA . ALA A 1 491 ? 12.976 4.874 19.258 1.00 83.25 491 ALA A CA 1
ATOM 3853 C C . ALA A 1 491 ? 12.339 6.267 19.352 1.00 83.25 491 ALA A C 1
ATOM 3855 O O . ALA A 1 491 ? 13.027 7.281 19.245 1.00 83.25 491 ALA A O 1
ATOM 3856 N N . TYR A 1 492 ? 11.029 6.312 19.577 1.00 85.19 492 TYR A N 1
ATOM 3857 C CA . TYR A 1 492 ? 10.358 7.569 19.885 1.00 85.19 492 TYR A CA 1
ATOM 3858 C C . TYR A 1 492 ? 10.567 7.951 21.350 1.00 85.19 492 TYR A C 1
ATOM 3860 O O . TYR A 1 492 ? 10.676 7.077 22.213 1.00 85.19 492 TYR A O 1
ATOM 3868 N N . CYS A 1 493 ? 10.560 9.254 21.631 1.00 84.44 493 CYS A N 1
ATOM 3869 C CA . CYS A 1 493 ? 10.807 9.805 22.960 1.00 84.44 493 CYS A CA 1
ATOM 3870 C C . CYS A 1 493 ? 9.652 10.707 23.412 1.00 84.44 493 CYS A C 1
ATOM 3872 O O . CYS A 1 493 ? 9.160 11.529 22.640 1.00 84.44 493 CYS A O 1
ATOM 3874 N N . GLY A 1 494 ? 9.285 10.624 24.692 1.00 88.88 494 GLY A N 1
ATOM 3875 C CA . GLY A 1 494 ? 8.269 11.479 25.311 1.00 88.88 494 GLY A CA 1
ATOM 3876 C C . GLY A 1 494 ? 7.091 10.703 25.896 1.00 88.88 494 GLY A C 1
ATOM 3877 O O . GLY A 1 494 ? 7.197 9.507 26.174 1.00 88.88 494 GLY A O 1
ATOM 3878 N N . SER A 1 495 ? 5.983 11.416 26.111 1.00 91.50 495 SER A N 1
ATOM 3879 C CA . SER A 1 495 ? 4.698 10.851 26.535 1.00 91.50 495 SER A CA 1
ATOM 3880 C C . SER A 1 495 ? 4.155 9.878 25.481 1.00 91.50 495 SER A C 1
ATOM 3882 O O . SER A 1 495 ? 4.542 9.929 24.311 1.00 91.50 495 SER A O 1
ATOM 3884 N N . PHE A 1 496 ? 3.248 8.978 25.867 1.00 92.12 496 PHE A N 1
ATOM 3885 C CA . PHE A 1 496 ? 2.658 8.061 24.890 1.00 92.12 496 PHE A CA 1
ATOM 3886 C C . PHE A 1 496 ? 1.805 8.811 23.860 1.00 92.12 496 PHE A C 1
ATOM 3888 O O . PHE A 1 496 ? 1.823 8.485 22.678 1.00 92.12 496 PHE A O 1
ATOM 3895 N N . GLU A 1 497 ? 1.128 9.860 24.307 1.00 92.75 497 GLU A N 1
ATOM 3896 C CA . GLU A 1 497 ? 0.315 10.783 23.529 1.00 92.75 497 GLU A CA 1
ATOM 3897 C C . GLU A 1 497 ? 1.138 11.452 22.424 1.00 92.75 497 GLU A C 1
ATOM 3899 O O . GLU A 1 497 ? 0.748 11.414 21.255 1.00 92.75 497 GLU A O 1
ATOM 3904 N N . LYS A 1 498 ? 2.317 11.990 22.764 1.00 90.81 498 LYS A N 1
ATOM 3905 C CA . LYS A 1 498 ? 3.244 12.577 21.788 1.00 90.81 498 LYS A CA 1
ATOM 3906 C C . LYS A 1 498 ? 3.645 11.570 20.723 1.00 90.81 498 LYS A C 1
ATOM 3908 O O . LYS A 1 498 ? 3.561 11.840 19.528 1.00 90.81 498 LYS A O 1
ATOM 3913 N N . ILE A 1 499 ? 4.060 10.393 21.175 1.00 90.44 499 ILE A N 1
ATOM 3914 C CA . ILE A 1 499 ? 4.529 9.316 20.309 1.00 90.44 499 ILE A CA 1
ATOM 3915 C C . ILE A 1 499 ? 3.411 8.858 19.373 1.00 90.44 499 ILE A C 1
ATOM 3917 O O . ILE A 1 499 ? 3.648 8.653 18.185 1.00 90.44 499 ILE A O 1
ATOM 3921 N N . ALA A 1 500 ? 2.189 8.720 19.885 1.00 90.31 500 ALA A N 1
ATOM 3922 C CA . ALA A 1 500 ? 1.034 8.326 19.096 1.00 90.31 500 ALA A CA 1
ATOM 3923 C C . ALA A 1 500 ? 0.691 9.365 18.015 1.00 90.31 500 ALA A C 1
ATOM 3925 O O . ALA A 1 500 ? 0.365 8.972 16.897 1.00 90.31 500 ALA A O 1
ATOM 3926 N N . LEU A 1 501 ? 0.819 10.666 18.307 1.00 87.62 501 LEU A N 1
ATOM 3927 C CA . LEU A 1 501 ? 0.651 11.735 17.311 1.00 87.62 501 LEU A CA 1
ATOM 3928 C C . LEU A 1 501 ? 1.718 11.675 16.219 1.00 87.62 501 LEU A C 1
ATOM 3930 O O . LEU A 1 501 ? 1.393 11.770 15.035 1.00 87.62 501 LEU A O 1
ATOM 3934 N N . GLU A 1 502 ? 2.981 11.501 16.607 1.00 85.19 502 GLU A N 1
ATOM 3935 C CA . GLU A 1 502 ? 4.094 11.406 15.661 1.00 85.19 502 GLU A CA 1
ATOM 3936 C C . GLU A 1 502 ? 3.961 10.158 14.773 1.00 85.19 502 GLU A C 1
ATOM 3938 O O . GLU A 1 502 ? 4.185 10.241 13.566 1.00 85.19 502 GLU A O 1
ATOM 3943 N N . ALA A 1 503 ? 3.544 9.018 15.336 1.00 85.56 503 ALA A N 1
ATOM 3944 C CA . ALA A 1 503 ? 3.367 7.741 14.635 1.00 85.56 503 ALA A CA 1
ATOM 3945 C C . ALA A 1 503 ? 2.084 7.641 13.788 1.00 85.56 503 ALA A C 1
ATOM 3947 O O . ALA A 1 503 ? 1.915 6.668 13.050 1.00 85.56 503 ALA A O 1
ATOM 3948 N N . ALA A 1 504 ? 1.171 8.611 13.886 1.00 81.81 504 ALA A N 1
ATOM 3949 C CA . ALA A 1 504 ? -0.124 8.537 13.214 1.00 81.81 504 ALA A CA 1
ATOM 3950 C C . ALA A 1 504 ? -0.057 8.720 11.688 1.00 81.81 504 ALA A C 1
ATOM 3952 O O . ALA A 1 504 ? -0.983 8.310 10.990 1.00 81.81 504 ALA A O 1
ATOM 3953 N N . HIS A 1 505 ? 1.025 9.309 11.170 1.00 76.31 505 HIS A N 1
ATOM 3954 C CA . HIS A 1 505 ? 1.145 9.704 9.765 1.00 76.31 505 HIS A CA 1
ATOM 3955 C C . HIS A 1 505 ? 2.480 9.267 9.160 1.00 76.31 505 HIS A C 1
ATOM 3957 O O . HIS A 1 505 ? 3.513 9.286 9.833 1.00 76.31 505 HIS A O 1
ATOM 3963 N N . ASP A 1 506 ? 2.442 8.921 7.873 1.00 80.31 506 ASP A N 1
ATOM 3964 C CA . ASP A 1 506 ? 3.598 8.539 7.065 1.00 80.31 506 ASP A CA 1
ATOM 3965 C C . ASP A 1 506 ? 3.560 9.231 5.693 1.00 80.31 506 ASP A C 1
ATOM 3967 O O . ASP A 1 506 ? 2.493 9.634 5.220 1.00 80.31 506 ASP A O 1
ATOM 3971 N N . ASN A 1 507 ? 4.726 9.396 5.064 1.00 83.56 507 ASN A N 1
ATOM 3972 C CA . ASN A 1 507 ? 4.854 10.002 3.733 1.00 83.56 507 ASN A CA 1
ATOM 3973 C C . ASN A 1 507 ? 5.140 8.963 2.637 1.00 83.56 507 ASN A C 1
ATOM 3975 O O . ASN A 1 507 ? 5.569 9.339 1.545 1.00 83.56 507 ASN A O 1
ATOM 3979 N N . ILE A 1 508 ? 4.896 7.667 2.878 1.00 84.38 508 ILE A N 1
ATOM 3980 C CA . ILE A 1 508 ? 5.302 6.576 1.970 1.00 84.38 508 ILE A CA 1
ATOM 3981 C C . ILE A 1 508 ? 4.781 6.820 0.550 1.00 84.38 508 ILE A C 1
ATOM 3983 O O . ILE A 1 508 ? 5.546 6.776 -0.412 1.00 84.38 508 ILE A O 1
ATOM 3987 N N . GLY A 1 509 ? 3.489 7.134 0.411 1.00 82.00 509 GLY A N 1
ATOM 3988 C CA . GLY A 1 509 ? 2.871 7.383 -0.895 1.00 82.00 509 GLY A CA 1
ATOM 3989 C C . GLY A 1 509 ? 3.438 8.610 -1.618 1.00 82.00 509 GLY A C 1
ATOM 3990 O O . GLY A 1 509 ? 3.584 8.591 -2.839 1.00 82.00 509 GLY A O 1
ATOM 3991 N N . ILE A 1 510 ? 3.798 9.663 -0.876 1.00 85.12 510 ILE A N 1
ATOM 3992 C CA . ILE A 1 510 ? 4.397 10.885 -1.434 1.00 85.12 510 ILE A CA 1
ATOM 3993 C C . ILE A 1 510 ? 5.796 10.572 -1.973 1.00 85.12 510 ILE A C 1
ATOM 3995 O O . ILE A 1 510 ? 6.095 10.896 -3.123 1.00 85.12 510 ILE A O 1
ATOM 3999 N N . VAL A 1 511 ? 6.627 9.900 -1.174 1.00 90.62 511 VAL A N 1
ATOM 4000 C CA . VAL A 1 511 ? 8.010 9.576 -1.550 1.00 90.62 511 VAL A CA 1
ATOM 4001 C C . VAL A 1 511 ? 8.051 8.540 -2.680 1.00 90.62 511 VAL A C 1
ATOM 4003 O O . VAL A 1 511 ? 8.806 8.714 -3.632 1.00 90.62 511 VAL A O 1
ATOM 4006 N N . ALA A 1 512 ? 7.183 7.523 -2.658 1.00 88.56 512 ALA A N 1
ATOM 4007 C CA . ALA A 1 512 ? 7.089 6.536 -3.739 1.00 88.56 512 ALA A CA 1
ATOM 4008 C C . ALA A 1 512 ? 6.655 7.167 -5.075 1.00 88.56 512 ALA A C 1
ATOM 4010 O O . ALA A 1 512 ? 7.173 6.813 -6.133 1.00 88.56 512 ALA A O 1
ATOM 4011 N N . ASN A 1 513 ? 5.729 8.135 -5.048 1.00 89.69 513 ASN A N 1
ATOM 4012 C CA . ASN A 1 513 ? 5.362 8.895 -6.246 1.00 89.69 513 ASN A CA 1
ATOM 4013 C C . ASN A 1 513 ? 6.523 9.734 -6.780 1.00 89.69 513 ASN A C 1
ATOM 4015 O O . ASN A 1 513 ? 6.683 9.844 -7.994 1.00 89.69 513 ASN A O 1
ATOM 4019 N N . LEU A 1 514 ? 7.330 10.310 -5.890 1.00 93.31 514 LEU A N 1
ATOM 4020 C CA . LEU A 1 514 ? 8.512 11.069 -6.276 1.00 93.31 514 LEU A CA 1
ATOM 4021 C C . LEU A 1 514 ? 9.585 10.172 -6.912 1.00 93.31 514 LEU A C 1
ATOM 4023 O O . LEU A 1 514 ? 10.173 10.570 -7.913 1.00 93.31 514 LEU A O 1
ATOM 4027 N N . ALA A 1 515 ? 9.772 8.948 -6.403 1.00 93.81 515 ALA A N 1
ATOM 4028 C CA . ALA A 1 515 ? 10.679 7.958 -6.990 1.00 93.81 515 ALA A CA 1
ATOM 4029 C C . ALA A 1 515 ? 10.272 7.606 -8.430 1.00 93.81 515 ALA A C 1
ATOM 4031 O O . ALA A 1 515 ? 11.090 7.690 -9.344 1.00 93.81 515 ALA A O 1
ATOM 4032 N N . MET A 1 516 ? 8.982 7.322 -8.661 1.00 94.25 516 MET A N 1
ATOM 4033 C CA . MET A 1 516 ? 8.476 7.075 -10.017 1.00 94.25 516 MET A CA 1
ATOM 4034 C C . MET A 1 516 ? 8.695 8.270 -10.948 1.00 94.25 516 MET A C 1
ATOM 4036 O O . MET A 1 516 ? 9.047 8.067 -12.105 1.00 94.25 516 MET A O 1
ATOM 4040 N N . LYS A 1 517 ? 8.514 9.510 -10.466 1.00 96.00 517 LYS A N 1
ATOM 4041 C CA . LYS A 1 517 ? 8.783 10.709 -11.276 1.00 96.00 517 LYS A CA 1
ATOM 4042 C C . LYS A 1 517 ? 10.258 10.806 -11.664 1.00 96.00 517 LYS A C 1
ATOM 4044 O O . LYS A 1 517 ? 10.540 11.033 -12.832 1.00 96.00 517 LYS A O 1
ATOM 4049 N N . ALA A 1 518 ? 11.184 10.595 -10.729 1.00 96.88 518 ALA A N 1
ATOM 4050 C CA . ALA A 1 518 ? 12.616 10.629 -11.030 1.00 96.88 518 ALA A CA 1
ATOM 4051 C C . ALA A 1 518 ? 13.004 9.579 -12.088 1.00 96.88 518 ALA A C 1
ATOM 4053 O O . ALA A 1 518 ? 13.682 9.913 -13.056 1.00 96.88 518 ALA A O 1
ATOM 4054 N N . ILE A 1 519 ? 12.501 8.347 -11.955 1.00 96.75 519 ILE A N 1
ATOM 4055 C CA . ILE A 1 519 ? 12.743 7.257 -12.917 1.00 96.75 519 ILE A CA 1
ATOM 4056 C C . ILE A 1 519 ? 12.103 7.558 -14.282 1.00 96.75 519 ILE A C 1
ATOM 4058 O O . ILE A 1 519 ? 12.700 7.296 -15.324 1.00 96.75 519 ILE A O 1
ATOM 4062 N N . ALA A 1 520 ? 10.904 8.144 -14.302 1.00 97.06 520 ALA A N 1
ATOM 4063 C CA . ALA A 1 520 ? 10.248 8.552 -15.541 1.00 97.06 520 ALA A CA 1
ATOM 4064 C C . ALA A 1 520 ? 11.065 9.621 -16.289 1.00 97.06 520 ALA A C 1
ATOM 4066 O O . ALA A 1 520 ? 11.247 9.512 -17.499 1.00 97.06 520 ALA A O 1
ATOM 4067 N N . ILE A 1 521 ? 11.609 10.613 -15.576 1.00 97.56 521 ILE A N 1
ATOM 4068 C CA . ILE A 1 521 ? 12.452 11.664 -16.169 1.00 97.56 521 ILE A CA 1
ATOM 4069 C C . ILE A 1 521 ? 13.801 11.097 -16.636 1.00 97.56 521 ILE A C 1
ATOM 4071 O O . ILE A 1 521 ? 14.265 11.452 -17.720 1.00 97.56 521 ILE A O 1
ATOM 4075 N N . GLU A 1 522 ? 14.412 10.186 -15.870 1.00 97.00 522 GLU A N 1
ATOM 4076 C CA . GLU A 1 522 ? 15.599 9.430 -16.300 1.00 97.00 522 GLU A CA 1
ATOM 4077 C C . GLU A 1 522 ? 15.334 8.714 -17.633 1.00 97.00 522 GLU A C 1
ATOM 4079 O O . GLU A 1 522 ? 16.120 8.840 -18.573 1.00 97.00 522 GLU A O 1
ATOM 4084 N N . SER A 1 523 ? 14.202 8.007 -17.736 1.00 95.56 523 SER A N 1
ATOM 4085 C CA . SER A 1 523 ? 13.795 7.328 -18.968 1.00 95.56 523 SER A CA 1
ATOM 4086 C C . SER A 1 523 ? 13.574 8.316 -20.113 1.00 95.56 523 SER A C 1
ATOM 4088 O O . SER A 1 523 ? 14.014 8.037 -21.228 1.00 95.56 523 SER A O 1
ATOM 4090 N N . GLU A 1 524 ? 12.929 9.458 -19.867 1.00 97.19 524 GLU A N 1
ATOM 4091 C CA . GLU A 1 524 ? 12.672 10.471 -20.899 1.00 97.19 524 GLU A CA 1
ATOM 4092 C C . GLU A 1 524 ? 13.968 10.992 -21.516 1.00 97.19 524 GLU A C 1
ATOM 4094 O O . GLU A 1 524 ? 14.078 11.062 -22.737 1.00 97.19 524 GLU A O 1
ATOM 4099 N N . CYS A 1 525 ? 14.991 11.253 -20.694 1.00 96.69 525 CYS A N 1
ATOM 4100 C CA . CYS A 1 525 ? 16.301 11.710 -21.170 1.00 96.69 525 CYS A CA 1
ATOM 4101 C C . CYS A 1 525 ? 16.934 10.747 -22.188 1.00 96.69 525 CYS A C 1
ATOM 4103 O O . CYS A 1 525 ? 17.722 11.176 -23.026 1.00 96.69 525 CYS A O 1
ATOM 4105 N N . SER A 1 526 ? 16.589 9.457 -22.122 1.00 92.56 526 SER A N 1
ATOM 4106 C CA . SER A 1 526 ? 17.091 8.427 -23.037 1.00 92.56 526 SER A CA 1
ATOM 4107 C C . SER A 1 526 ? 16.199 8.173 -24.257 1.00 92.56 526 SER A C 1
ATOM 4109 O O . SER A 1 526 ? 16.689 7.666 -25.265 1.00 92.56 526 SER A O 1
ATOM 4111 N N . LYS A 1 527 ? 14.901 8.491 -24.170 1.00 93.69 527 LYS A N 1
ATOM 4112 C CA . LYS A 1 527 ? 13.892 8.136 -25.181 1.00 93.69 527 LYS A CA 1
ATOM 4113 C C . LYS A 1 527 ? 13.421 9.301 -26.042 1.00 93.69 527 LYS A C 1
ATOM 4115 O O . LYS A 1 527 ? 12.823 9.059 -27.086 1.00 93.69 527 LYS A O 1
ATOM 4120 N N . ILE A 1 528 ? 13.679 10.532 -25.618 1.00 95.62 528 ILE A N 1
ATOM 4121 C CA . ILE A 1 528 ? 13.196 11.720 -26.312 1.00 95.62 528 ILE A CA 1
ATOM 4122 C C . ILE A 1 528 ? 13.664 11.775 -27.792 1.00 95.62 528 ILE A C 1
ATOM 4124 O O . ILE A 1 528 ? 14.862 11.591 -28.069 1.00 95.62 528 ILE A O 1
ATOM 4128 N N . PRO A 1 529 ? 12.755 12.049 -28.753 1.00 95.81 529 PRO A N 1
ATOM 4129 C CA . PRO A 1 529 ? 13.084 12.188 -30.171 1.00 95.81 529 PRO A CA 1
ATOM 4130 C C . PRO A 1 529 ? 14.133 13.267 -30.449 1.00 95.81 529 PRO A C 1
ATOM 4132 O O . PRO A 1 529 ? 14.151 14.322 -29.815 1.00 95.81 529 PRO A O 1
ATOM 4135 N N . ALA A 1 530 ? 15.016 13.011 -31.419 1.00 94.19 530 ALA A N 1
ATOM 4136 C CA . ALA A 1 530 ? 16.183 13.851 -31.707 1.00 94.19 530 ALA A CA 1
ATOM 4137 C C . ALA A 1 530 ? 15.839 15.318 -32.033 1.00 94.19 530 ALA A C 1
ATOM 4139 O O . ALA A 1 530 ? 16.619 16.220 -31.724 1.00 94.19 530 ALA A O 1
ATOM 4140 N N . ASP A 1 531 ? 14.682 15.564 -32.640 1.00 94.62 531 ASP A N 1
ATOM 4141 C CA . ASP A 1 531 ? 14.162 16.890 -32.972 1.00 94.62 531 ASP A CA 1
ATOM 4142 C C . ASP A 1 531 ? 13.630 17.664 -31.753 1.00 94.62 531 ASP A C 1
ATOM 4144 O O . ASP A 1 531 ? 13.652 18.896 -31.760 1.00 94.62 531 ASP A O 1
ATOM 4148 N N . GLU A 1 532 ? 13.260 16.974 -30.672 1.00 95.62 532 GLU A N 1
ATOM 4149 C CA . GLU A 1 532 ? 12.766 17.570 -29.421 1.00 95.62 532 GLU A CA 1
ATOM 4150 C C . GLU A 1 532 ? 13.860 17.737 -28.351 1.00 95.62 532 GLU A C 1
ATOM 4152 O O . GLU A 1 532 ? 13.766 18.604 -27.473 1.00 95.62 532 GLU A O 1
ATOM 4157 N N . GLN A 1 533 ? 14.941 16.953 -28.442 1.00 96.31 533 GLN A N 1
ATOM 4158 C CA . GLN A 1 533 ? 16.042 16.902 -27.465 1.00 96.31 533 GLN A CA 1
ATOM 4159 C C . GLN A 1 533 ? 16.566 18.275 -27.045 1.00 96.31 533 GLN A C 1
ATOM 4161 O O . GLN A 1 533 ? 16.840 18.525 -25.869 1.00 96.31 533 GLN A O 1
ATOM 4166 N N . ARG A 1 534 ? 16.719 19.178 -28.014 1.00 95.19 534 ARG A N 1
ATOM 4167 C CA . ARG A 1 534 ? 17.305 20.500 -27.795 1.00 95.19 534 ARG A CA 1
ATOM 4168 C C . ARG A 1 534 ? 16.418 21.392 -26.935 1.00 95.19 534 ARG A C 1
ATOM 4170 O O . ARG A 1 534 ? 16.912 22.025 -26.004 1.00 95.19 534 ARG A O 1
ATOM 4177 N N . GLU A 1 535 ? 15.127 21.453 -27.250 1.00 95.12 535 GLU A N 1
ATOM 4178 C CA . GLU A 1 535 ? 14.163 22.243 -26.481 1.00 95.12 535 GLU A CA 1
ATOM 4179 C C . GLU A 1 535 ? 13.982 21.656 -25.082 1.00 95.12 535 GLU A C 1
ATOM 4181 O O . GLU A 1 535 ? 14.006 22.386 -24.086 1.00 95.12 535 GLU A O 1
ATOM 4186 N N . PHE A 1 536 ? 13.889 20.331 -24.994 1.00 97.06 536 PHE A N 1
ATOM 4187 C CA . PHE A 1 536 ? 13.776 19.640 -23.722 1.00 97.06 536 PHE A CA 1
ATOM 4188 C C . PHE A 1 536 ? 14.976 19.894 -22.814 1.00 97.06 536 PHE A C 1
ATOM 4190 O O . PHE A 1 536 ? 14.785 20.292 -21.664 1.00 97.06 536 PHE A O 1
ATOM 4197 N N . LEU A 1 537 ? 16.205 19.746 -23.324 1.00 97.50 537 LEU A N 1
ATOM 4198 C CA . LEU A 1 537 ? 17.416 20.030 -22.555 1.00 97.50 537 LEU A CA 1
ATOM 4199 C C . LEU A 1 537 ? 17.485 21.505 -22.140 1.00 97.50 537 LEU A C 1
ATOM 4201 O O . LEU A 1 537 ? 17.901 21.808 -21.020 1.00 97.50 537 LEU A O 1
ATOM 4205 N N . ALA A 1 538 ? 17.052 22.435 -22.995 1.00 95.50 538 ALA A N 1
ATOM 4206 C CA . ALA A 1 538 ? 17.005 23.853 -22.647 1.00 95.50 538 ALA A CA 1
ATOM 4207 C C . ALA A 1 538 ? 16.074 24.115 -21.452 1.00 95.50 538 ALA A C 1
ATOM 4209 O O . ALA A 1 538 ? 16.471 24.771 -20.489 1.00 95.50 538 ALA A O 1
ATOM 4210 N N . ASN A 1 539 ? 14.864 23.561 -21.468 1.00 96.56 539 ASN A N 1
ATOM 4211 C CA . ASN A 1 539 ? 13.902 23.727 -20.377 1.00 96.56 539 ASN A CA 1
ATOM 4212 C C . ASN A 1 539 ? 14.330 22.977 -19.103 1.00 96.56 539 ASN A C 1
ATOM 4214 O O . ASN A 1 539 ? 14.220 23.516 -17.998 1.00 96.56 539 ASN A O 1
ATOM 4218 N N . LEU A 1 540 ? 14.882 21.770 -19.251 1.00 96.88 540 LEU A N 1
ATOM 4219 C CA . LEU A 1 540 ? 15.406 20.981 -18.140 1.00 96.88 540 LEU A CA 1
ATOM 4220 C C . LEU A 1 540 ? 16.581 21.690 -17.466 1.00 96.88 540 LEU A C 1
ATOM 4222 O O . LEU A 1 540 ? 16.577 21.861 -16.248 1.00 96.88 540 LEU A O 1
ATOM 4226 N N . SER A 1 541 ? 17.551 22.173 -18.246 1.00 96.44 541 SER A N 1
ATOM 4227 C CA . SER A 1 541 ? 18.699 22.918 -17.721 1.00 96.44 541 SER A CA 1
ATOM 4228 C C . SER A 1 541 ? 18.270 24.198 -17.003 1.00 96.44 541 SER A C 1
ATOM 4230 O O . SER A 1 541 ? 18.820 24.503 -15.948 1.00 96.44 541 SER A O 1
ATOM 4232 N N . ALA A 1 542 ? 17.238 24.901 -17.481 1.00 94.69 542 ALA A N 1
ATOM 4233 C CA . ALA A 1 542 ? 16.676 26.053 -16.777 1.00 94.69 542 ALA A CA 1
ATOM 4234 C C . ALA A 1 542 ? 16.099 25.680 -15.398 1.00 94.69 542 ALA A C 1
ATOM 4236 O O . ALA A 1 542 ? 16.336 26.395 -14.418 1.00 94.69 542 ALA A O 1
ATOM 4237 N N . ASN A 1 543 ? 15.387 24.550 -15.286 1.00 94.75 543 ASN A N 1
ATOM 4238 C CA . ASN A 1 543 ? 14.896 24.068 -13.990 1.00 94.75 543 ASN A CA 1
ATOM 4239 C C . ASN A 1 543 ? 16.041 23.626 -13.062 1.00 94.75 543 ASN A C 1
ATOM 4241 O O . ASN A 1 543 ? 16.061 23.999 -11.887 1.00 94.75 543 ASN A O 1
ATOM 4245 N N . LEU A 1 544 ? 17.009 22.867 -13.579 1.00 95.19 544 LEU A N 1
ATOM 4246 C CA . LEU A 1 544 ? 18.130 22.341 -12.796 1.00 95.19 544 LEU A CA 1
ATOM 4247 C C . LEU A 1 544 ? 19.086 23.451 -12.335 1.00 95.19 544 LEU A C 1
ATOM 4249 O O . LEU A 1 544 ? 19.480 23.468 -11.170 1.00 95.19 544 LEU A O 1
ATOM 4253 N N . ALA A 1 545 ? 19.383 24.438 -13.185 1.00 92.12 545 ALA A N 1
ATOM 4254 C CA . ALA A 1 545 ? 20.219 25.589 -12.837 1.00 92.12 545 ALA A CA 1
ATOM 4255 C C . ALA A 1 545 ? 19.610 26.431 -11.705 1.00 92.12 545 ALA A C 1
ATOM 4257 O O . ALA A 1 545 ? 20.323 26.913 -10.826 1.00 92.12 545 ALA A O 1
ATOM 4258 N N . ARG A 1 546 ? 18.276 26.568 -11.668 1.00 90.19 546 ARG A N 1
ATOM 4259 C CA . ARG A 1 546 ? 17.575 27.193 -10.534 1.00 90.19 546 ARG A CA 1
ATOM 4260 C C . ARG A 1 546 ? 17.856 26.437 -9.230 1.00 90.19 546 ARG A C 1
ATOM 4262 O O . ARG A 1 546 ? 18.076 27.070 -8.197 1.00 90.19 546 ARG A O 1
ATOM 4269 N N . CYS A 1 547 ? 17.889 25.108 -9.291 1.00 87.31 547 CYS A N 1
ATOM 4270 C CA . CYS A 1 547 ? 18.127 24.240 -8.139 1.00 87.31 547 CYS A CA 1
ATOM 4271 C C . CYS A 1 547 ? 19.602 24.169 -7.717 1.00 87.31 547 CYS A C 1
ATOM 4273 O O . CYS A 1 547 ? 19.873 23.946 -6.542 1.00 87.31 547 CYS A O 1
ATOM 4275 N N . ALA A 1 548 ? 20.555 24.418 -8.622 1.00 83.31 548 ALA A N 1
ATOM 4276 C CA . ALA A 1 548 ? 21.990 24.439 -8.307 1.00 83.31 548 ALA A CA 1
ATOM 4277 C C . ALA A 1 548 ? 22.365 25.517 -7.269 1.00 83.31 548 ALA A C 1
ATOM 4279 O O . ALA A 1 548 ? 23.378 25.409 -6.582 1.00 83.31 548 ALA A O 1
ATOM 4280 N N . SER A 1 549 ? 21.521 26.544 -7.109 1.00 77.94 549 SER A N 1
ATOM 4281 C CA . SER A 1 549 ? 21.674 27.571 -6.071 1.00 77.94 549 SER A CA 1
ATOM 4282 C C . SER A 1 549 ? 21.295 27.104 -4.657 1.00 77.94 549 SER A C 1
ATOM 4284 O O . SER A 1 549 ? 21.528 27.827 -3.685 1.00 77.94 549 SER A O 1
ATOM 4286 N N . PHE A 1 550 ? 20.689 25.922 -4.517 1.00 81.56 550 PHE A N 1
ATOM 4287 C CA . PHE A 1 550 ? 20.250 25.401 -3.228 1.00 81.56 550 PHE A CA 1
ATOM 4288 C C . PHE A 1 550 ? 21.423 24.800 -2.446 1.00 81.56 550 PHE A C 1
ATOM 4290 O O . PHE A 1 550 ? 22.319 24.174 -3.007 1.00 81.56 550 PHE A O 1
ATOM 4297 N N . GLY A 1 551 ? 21.398 24.954 -1.119 1.00 81.12 551 GLY A N 1
ATOM 4298 C CA . GLY A 1 551 ? 22.258 24.155 -0.250 1.00 81.12 551 GLY A CA 1
ATOM 4299 C C . GLY A 1 551 ? 21.844 22.690 -0.360 1.00 81.12 551 GLY A C 1
ATOM 4300 O O . GLY A 1 551 ? 20.709 22.357 -0.017 1.00 81.12 551 GLY A O 1
ATOM 4301 N N . LEU A 1 552 ? 22.732 21.839 -0.878 1.00 83.94 552 LEU A N 1
ATOM 4302 C CA . LEU A 1 552 ? 22.456 20.413 -1.011 1.00 83.94 552 LEU A CA 1
ATOM 4303 C C . LEU A 1 552 ? 22.602 19.730 0.358 1.00 83.94 552 LEU A C 1
ATOM 4305 O O . LEU A 1 552 ? 23.600 19.967 1.041 1.00 83.94 552 LEU A O 1
ATOM 4309 N N . PRO A 1 553 ? 21.632 18.898 0.769 1.00 86.12 553 PRO A N 1
ATOM 4310 C CA . PRO A 1 553 ? 21.782 18.042 1.934 1.00 86.12 553 PRO A CA 1
ATOM 4311 C C . PRO A 1 553 ? 22.880 17.006 1.674 1.00 86.12 553 PRO A C 1
ATOM 4313 O O . PRO A 1 553 ? 23.169 16.670 0.522 1.00 86.12 553 PRO A O 1
ATOM 4316 N N . LYS A 1 554 ? 23.468 16.476 2.750 1.00 87.38 554 LYS A N 1
ATOM 4317 C CA . LYS A 1 554 ? 24.611 15.550 2.707 1.00 87.38 554 LYS A CA 1
ATOM 4318 C C . LYS A 1 554 ? 24.372 14.362 1.770 1.00 87.38 554 LYS A C 1
ATOM 4320 O O . LYS A 1 554 ? 25.254 13.959 1.020 1.00 87.38 554 LYS A O 1
ATOM 4325 N N . GLU A 1 555 ? 23.161 13.822 1.789 1.00 85.06 555 GLU A N 1
ATOM 4326 C CA . GLU A 1 555 ? 22.721 12.683 0.984 1.00 85.06 555 GLU A CA 1
ATOM 4327 C C . GLU A 1 555 ? 22.775 12.976 -0.522 1.00 85.06 555 GLU A C 1
ATOM 4329 O O . GLU A 1 555 ? 22.983 12.061 -1.312 1.00 85.06 555 GLU A O 1
ATOM 4334 N N . ALA A 1 556 ? 22.635 14.242 -0.922 1.00 88.69 556 ALA A N 1
ATOM 4335 C CA . ALA A 1 556 ? 22.631 14.692 -2.312 1.00 88.69 556 ALA A CA 1
ATOM 4336 C C . ALA A 1 556 ? 23.917 15.438 -2.721 1.00 88.69 556 ALA A C 1
ATOM 4338 O O . ALA A 1 556 ? 24.005 15.905 -3.855 1.00 88.69 556 ALA A O 1
ATOM 4339 N N . GLU A 1 557 ? 24.925 15.558 -1.846 1.00 89.69 557 GLU A N 1
ATOM 4340 C CA . GLU A 1 557 ? 26.173 16.282 -2.153 1.00 89.69 557 GLU A CA 1
ATOM 4341 C C . GLU A 1 557 ? 26.901 15.715 -3.377 1.00 89.69 557 GLU A C 1
ATOM 4343 O O . GLU A 1 557 ? 27.458 16.471 -4.170 1.00 89.69 557 GLU A O 1
ATOM 4348 N N . HIS A 1 558 ? 26.835 14.399 -3.577 1.00 90.31 558 HIS A N 1
ATOM 4349 C CA . HIS A 1 558 ? 27.429 13.723 -4.731 1.00 90.31 558 HIS A CA 1
ATOM 4350 C C . HIS A 1 558 ? 26.807 14.139 -6.079 1.00 90.31 558 HIS A C 1
ATOM 4352 O O . HIS A 1 558 ? 27.410 13.913 -7.123 1.00 90.31 558 HIS A O 1
ATOM 4358 N N . LEU A 1 559 ? 25.626 14.772 -6.076 1.00 91.62 559 LEU A N 1
ATOM 4359 C CA . LEU A 1 559 ? 24.957 15.282 -7.279 1.00 91.62 559 LEU A CA 1
ATOM 4360 C C . LEU A 1 559 ? 25.405 16.702 -7.653 1.00 91.62 559 LEU A C 1
ATOM 4362 O O . LEU A 1 559 ? 25.026 17.206 -8.710 1.00 91.62 559 LEU A O 1
ATOM 4366 N N . LYS A 1 560 ? 26.188 17.373 -6.797 1.00 91.25 560 LYS A N 1
ATOM 4367 C CA . LYS A 1 560 ? 26.527 18.796 -6.940 1.00 91.25 560 LYS A CA 1
ATOM 4368 C C . LYS A 1 560 ? 27.221 19.116 -8.255 1.00 91.25 560 LYS A C 1
ATOM 4370 O O . LYS A 1 560 ? 26.855 20.088 -8.909 1.00 91.25 560 LYS A O 1
ATOM 4375 N N . ASP A 1 561 ? 28.204 18.310 -8.634 1.00 90.25 561 ASP A N 1
ATOM 4376 C CA . ASP A 1 561 ? 28.995 18.565 -9.838 1.00 90.25 561 ASP A CA 1
ATOM 4377 C C . ASP A 1 561 ? 28.133 18.413 -11.097 1.00 90.25 561 ASP A C 1
ATOM 4379 O O . ASP A 1 561 ? 28.127 19.303 -11.946 1.00 90.25 561 ASP A O 1
ATOM 4383 N N . LEU A 1 562 ? 27.293 17.372 -11.150 1.00 91.38 562 LEU A N 1
ATOM 4384 C CA . LEU A 1 562 ? 26.310 17.195 -12.223 1.00 91.38 562 LEU A CA 1
ATOM 4385 C C . LEU A 1 562 ? 25.311 18.359 -12.281 1.00 91.38 562 LEU A C 1
ATOM 4387 O O . LEU A 1 562 ? 25.003 18.843 -13.365 1.00 91.38 562 LEU A O 1
ATOM 4391 N N . LEU A 1 563 ? 24.821 18.853 -11.139 1.00 91.62 563 LEU A N 1
ATOM 4392 C CA . LEU A 1 563 ? 23.918 20.012 -11.098 1.00 91.62 563 LEU A CA 1
ATOM 4393 C C . LEU A 1 563 ? 24.588 21.303 -11.583 1.00 91.62 563 LEU A C 1
ATOM 4395 O O . LEU A 1 563 ? 23.955 22.106 -12.273 1.00 91.62 563 LEU A O 1
ATOM 4399 N N . ASN A 1 564 ? 25.863 21.503 -11.248 1.00 91.00 564 ASN A N 1
ATOM 4400 C CA . ASN A 1 564 ? 26.619 22.675 -11.680 1.00 91.00 564 ASN A CA 1
ATOM 4401 C C . ASN A 1 564 ? 26.795 22.706 -13.202 1.00 91.00 564 ASN A C 1
ATOM 4403 O O . ASN A 1 564 ? 26.662 23.780 -13.791 1.00 91.00 564 ASN A O 1
ATOM 4407 N N . ASP A 1 565 ? 26.987 21.553 -13.849 1.00 91.25 565 ASP A N 1
ATOM 4408 C CA . ASP A 1 565 ? 27.060 21.464 -15.313 1.00 91.25 565 ASP A CA 1
ATOM 4409 C C . ASP A 1 565 ? 25.808 22.052 -15.988 1.00 91.25 565 ASP A C 1
ATOM 4411 O O . ASP A 1 565 ? 25.904 22.750 -17.000 1.00 91.25 565 ASP A O 1
ATOM 4415 N N . PHE A 1 566 ? 24.619 21.852 -15.408 1.00 94.88 566 PHE A N 1
ATOM 4416 C CA . PHE A 1 566 ? 23.374 22.400 -15.963 1.00 94.88 566 PHE A CA 1
ATOM 4417 C C . PHE A 1 566 ? 23.254 23.920 -15.835 1.00 94.88 566 PHE A C 1
ATOM 4419 O O . PHE A 1 566 ? 22.511 24.533 -16.605 1.00 94.88 566 PHE A O 1
ATOM 4426 N N . THR A 1 567 ? 24.021 24.550 -14.941 1.00 91.81 567 THR A N 1
ATOM 4427 C CA . THR A 1 567 ? 24.138 26.017 -14.904 1.00 91.81 567 THR A CA 1
ATOM 4428 C C . THR A 1 567 ? 24.803 26.532 -16.178 1.00 91.81 567 THR A C 1
ATOM 4430 O O . THR A 1 567 ? 24.350 27.527 -16.748 1.00 91.81 567 THR A O 1
ATOM 4433 N N . GLU A 1 568 ? 25.819 25.823 -16.672 1.00 89.94 568 GLU A N 1
ATOM 4434 C CA . GLU A 1 568 ? 26.516 26.172 -17.909 1.00 89.94 568 GLU A CA 1
ATOM 4435 C C . GLU A 1 568 ? 25.655 25.901 -19.151 1.00 89.94 568 GLU A C 1
ATOM 4437 O O . GLU A 1 568 ? 25.539 26.776 -20.012 1.00 89.94 568 GLU A O 1
ATOM 4442 N N . TYR A 1 569 ? 24.966 24.754 -19.218 1.00 92.69 569 TYR A N 1
ATOM 4443 C CA . TYR A 1 569 ? 23.996 24.489 -20.294 1.00 92.69 569 TYR A CA 1
ATOM 4444 C C . TYR A 1 569 ? 22.922 25.584 -20.368 1.00 92.69 569 TYR A C 1
ATOM 4446 O O . TYR A 1 569 ? 22.687 26.155 -21.436 1.00 92.69 569 TYR A O 1
ATOM 4454 N N . ASN A 1 570 ? 22.321 25.945 -19.229 1.00 93.56 570 ASN A N 1
ATOM 4455 C CA . ASN A 1 570 ? 21.308 26.999 -19.169 1.00 93.56 570 ASN A CA 1
ATOM 4456 C C . ASN A 1 570 ? 21.868 28.372 -19.585 1.00 93.56 570 ASN A C 1
ATOM 4458 O O . ASN A 1 570 ? 21.202 29.130 -20.299 1.00 93.56 570 ASN A O 1
ATOM 4462 N N . ARG A 1 571 ? 23.106 28.696 -19.180 1.00 89.75 571 ARG A N 1
ATOM 4463 C CA . ARG A 1 571 ? 23.799 29.926 -19.594 1.00 89.75 571 ARG A CA 1
ATOM 4464 C C . ARG A 1 571 ? 23.954 29.978 -21.114 1.00 89.75 571 ARG A C 1
ATOM 4466 O O . ARG A 1 571 ? 23.584 30.984 -21.718 1.00 89.75 571 ARG A O 1
ATOM 4473 N N . ARG A 1 572 ? 24.432 28.897 -21.739 1.00 89.00 572 ARG A N 1
ATOM 4474 C CA . ARG A 1 572 ? 24.615 28.800 -23.199 1.00 89.00 572 ARG A CA 1
ATOM 4475 C C . ARG A 1 572 ? 23.298 28.933 -23.964 1.00 89.00 572 ARG A C 1
ATOM 4477 O O . ARG A 1 572 ? 23.214 29.768 -24.863 1.00 89.00 572 ARG A O 1
ATOM 4484 N N . PHE A 1 573 ? 22.241 28.227 -23.552 1.00 90.38 573 PHE A N 1
ATOM 4485 C CA . PHE A 1 573 ? 20.909 28.374 -24.160 1.00 90.38 573 PHE A CA 1
ATOM 4486 C C . PHE A 1 573 ? 20.331 29.788 -24.000 1.00 90.38 573 PHE A C 1
ATOM 4488 O O . PHE A 1 573 ? 19.691 30.311 -24.916 1.00 90.38 573 PHE A O 1
ATOM 4495 N N . THR A 1 574 ? 20.562 30.436 -22.854 1.00 86.50 574 THR A N 1
ATOM 4496 C CA . THR A 1 574 ? 20.127 31.823 -22.621 1.00 86.50 574 THR A CA 1
ATOM 4497 C C . THR A 1 574 ? 20.858 32.794 -23.548 1.00 86.50 574 THR A C 1
ATOM 4499 O O . THR A 1 574 ? 20.219 33.648 -24.168 1.00 86.50 574 THR A O 1
ATOM 4502 N N . LEU A 1 575 ? 22.178 32.643 -23.690 1.00 81.88 575 LEU A N 1
ATOM 4503 C CA . LEU A 1 575 ? 22.994 33.459 -24.590 1.00 81.88 575 LEU A CA 1
ATOM 4504 C C . LEU A 1 575 ? 22.623 33.253 -26.056 1.00 81.88 575 LEU A C 1
ATOM 4506 O O . LEU A 1 575 ? 22.598 34.221 -26.806 1.00 81.88 575 LEU A O 1
ATOM 4510 N N . GLU A 1 576 ? 22.279 32.036 -26.469 1.00 79.44 576 GLU A N 1
ATOM 4511 C CA . GLU A 1 576 ? 21.796 31.768 -27.824 1.00 79.44 576 GLU A CA 1
ATOM 4512 C C . GLU A 1 576 ? 20.472 32.499 -28.116 1.00 79.44 576 GLU A C 1
ATOM 4514 O O . GLU A 1 576 ? 20.349 33.200 -29.127 1.00 79.44 576 GLU A O 1
ATOM 4519 N N . LYS A 1 577 ? 19.501 32.427 -27.192 1.00 78.25 577 LYS A N 1
ATOM 4520 C CA . LYS A 1 577 ? 18.229 33.167 -27.307 1.00 78.25 577 LYS A CA 1
ATOM 4521 C C . LYS A 1 577 ? 18.459 34.684 -27.358 1.00 78.25 577 LYS A C 1
ATOM 4523 O O . LYS A 1 577 ? 17.796 35.381 -28.123 1.00 78.25 577 LYS A O 1
ATOM 4528 N N . GLN A 1 578 ? 19.412 35.203 -26.580 1.00 70.50 578 GLN A N 1
ATOM 4529 C CA . GLN A 1 578 ? 19.753 36.632 -26.538 1.00 70.50 578 GLN A CA 1
ATOM 4530 C C . GLN A 1 578 ? 20.627 37.094 -27.715 1.00 70.50 578 GLN A C 1
ATOM 4532 O O . GLN A 1 578 ? 20.497 38.234 -28.151 1.00 70.50 578 GLN A O 1
ATOM 4537 N N . GLY A 1 579 ? 21.469 36.229 -28.285 1.00 61.28 579 GLY A N 1
ATOM 4538 C CA . GLY A 1 579 ? 22.304 36.504 -29.464 1.00 61.28 579 GLY A CA 1
ATOM 4539 C C . GLY A 1 579 ? 21.502 36.730 -30.752 1.00 61.28 579 GLY A C 1
ATOM 4540 O O . GLY A 1 579 ? 22.030 37.256 -31.733 1.00 61.28 579 GLY A O 1
ATOM 4541 N N . SER A 1 580 ? 20.207 36.404 -30.717 1.00 56.28 580 SER A N 1
ATOM 4542 C CA . SER A 1 580 ? 19.211 36.751 -31.738 1.00 56.28 580 SER A CA 1
ATOM 4543 C C . SER A 1 580 ? 18.744 38.221 -31.652 1.00 56.28 580 SER A C 1
ATOM 4545 O O . SER A 1 580 ? 18.035 38.697 -32.535 1.00 56.28 580 SER A O 1
ATOM 4547 N N . ASN A 1 581 ? 19.136 38.959 -30.601 1.00 61.22 581 ASN A N 1
ATOM 4548 C CA . ASN A 1 581 ? 18.807 40.368 -30.372 1.00 61.22 581 ASN A CA 1
ATOM 4549 C C . ASN A 1 581 ? 19.980 41.289 -30.771 1.00 61.22 581 ASN A C 1
ATOM 4551 O O . ASN A 1 581 ? 21.068 41.234 -30.191 1.00 61.22 581 ASN A O 1
ATOM 4555 N N . ASN A 1 582 ? 19.741 42.192 -31.728 1.00 59.12 582 ASN A N 1
ATOM 4556 C CA . ASN A 1 582 ? 20.759 43.086 -32.295 1.00 59.12 582 ASN A CA 1
ATOM 4557 C C . ASN A 1 582 ? 21.464 43.987 -31.259 1.00 59.12 582 ASN A C 1
ATOM 4559 O O . ASN A 1 582 ? 22.646 44.284 -31.421 1.00 59.12 582 ASN A O 1
ATOM 4563 N N . ALA A 1 583 ? 20.782 44.394 -30.182 1.00 63.06 583 ALA A N 1
ATOM 4564 C CA . ALA A 1 583 ? 21.379 45.235 -29.138 1.00 63.06 583 ALA A CA 1
ATOM 4565 C C . ALA A 1 583 ? 22.390 44.470 -28.262 1.00 63.06 583 ALA A C 1
ATOM 4567 O O . ALA A 1 583 ? 23.385 45.037 -27.812 1.00 63.06 583 ALA A O 1
ATOM 4568 N N . PHE A 1 584 ? 22.159 43.171 -28.049 1.00 63.56 584 PHE A N 1
ATOM 4569 C CA . PHE A 1 584 ? 23.035 42.314 -27.250 1.00 63.56 584 PHE A CA 1
ATOM 4570 C C . PHE A 1 584 ? 24.285 41.894 -28.034 1.00 63.56 584 PHE A C 1
ATOM 4572 O O . PHE A 1 584 ? 25.385 41.906 -27.485 1.00 63.56 584 PHE A O 1
ATOM 4579 N N . LYS A 1 585 ? 24.142 41.640 -29.345 1.00 60.03 585 LYS A N 1
ATOM 4580 C CA . LYS A 1 585 ? 25.285 41.432 -30.252 1.00 60.03 585 LYS A CA 1
ATOM 4581 C C . LYS A 1 585 ? 26.278 42.592 -30.193 1.00 60.03 585 LYS A C 1
ATOM 4583 O O . LYS A 1 585 ? 27.462 42.341 -30.011 1.00 60.03 585 LYS A O 1
ATOM 4588 N N . TYR A 1 586 ? 25.787 43.833 -30.274 1.00 61.44 586 TYR A N 1
ATOM 4589 C CA . TYR A 1 586 ? 26.612 45.046 -30.190 1.00 61.44 586 TYR A CA 1
ATOM 4590 C C . TYR A 1 586 ? 27.328 45.181 -28.835 1.00 61.44 586 TYR A C 1
ATOM 4592 O O . TYR A 1 586 ? 28.504 45.542 -28.782 1.00 61.44 586 TYR A O 1
ATOM 4600 N N . TYR A 1 587 ? 26.650 44.845 -27.731 1.00 65.94 587 TYR A N 1
ATOM 4601 C CA . TYR A 1 587 ? 27.253 44.834 -26.395 1.00 65.94 587 TYR A CA 1
ATOM 4602 C C . TYR A 1 587 ? 28.422 43.844 -26.301 1.00 65.94 587 TYR A C 1
ATOM 4604 O O . TYR A 1 587 ? 29.509 44.250 -25.894 1.00 65.94 587 TYR A O 1
ATOM 4612 N N . LEU A 1 588 ? 28.238 42.596 -26.753 1.00 61.38 588 LEU A N 1
ATOM 4613 C CA . LEU A 1 588 ? 29.287 41.565 -26.748 1.00 61.38 588 LEU A CA 1
ATOM 4614 C C . LEU A 1 588 ? 30.510 41.968 -27.587 1.00 61.38 588 LEU A C 1
ATOM 4616 O O . LEU A 1 588 ? 31.641 41.786 -27.143 1.00 61.38 588 LEU A O 1
ATOM 4620 N N . THR A 1 589 ? 30.297 42.607 -28.746 1.00 61.50 589 THR A N 1
ATOM 4621 C CA . THR A 1 589 ? 31.405 43.135 -29.570 1.00 61.50 589 THR A CA 1
ATOM 4622 C C . THR A 1 589 ? 32.163 44.264 -28.869 1.00 61.50 589 THR A C 1
ATOM 4624 O O . THR A 1 589 ? 33.361 44.429 -29.081 1.00 61.50 589 THR A O 1
ATOM 4627 N N . THR A 1 590 ? 31.478 45.047 -28.030 1.00 63.41 590 THR A N 1
ATOM 4628 C CA . THR A 1 590 ? 32.060 46.206 -27.333 1.00 63.41 590 THR A CA 1
ATOM 4629 C C . THR A 1 590 ? 32.874 45.800 -26.098 1.00 63.41 590 THR A C 1
ATOM 4631 O O . THR A 1 590 ? 33.841 46.480 -25.762 1.00 63.41 590 THR A O 1
ATOM 4634 N N . VAL A 1 591 ? 32.520 44.696 -25.427 1.00 66.12 591 VAL A N 1
ATOM 4635 C CA . VAL A 1 591 ? 33.240 44.200 -24.232 1.00 66.12 591 VAL A CA 1
ATOM 4636 C C . VAL A 1 591 ? 34.403 43.252 -24.548 1.00 66.12 591 VAL A C 1
ATOM 4638 O O . VAL A 1 591 ? 35.102 42.830 -23.632 1.00 66.12 591 VAL A O 1
ATOM 4641 N N . GLY A 1 592 ? 34.658 42.952 -25.826 1.00 52.22 592 GLY A N 1
ATOM 4642 C CA . GLY A 1 592 ? 35.824 42.172 -26.252 1.00 52.22 592 GLY A CA 1
ATOM 4643 C C . GLY A 1 592 ? 35.773 40.688 -25.882 1.00 52.22 592 GLY A C 1
ATOM 4644 O O . GLY A 1 592 ? 36.815 40.034 -25.891 1.00 52.22 592 GLY A O 1
ATOM 4645 N N . GLU A 1 593 ? 34.593 40.144 -25.567 1.00 54.22 593 GLU A N 1
ATOM 4646 C CA . GLU A 1 593 ? 34.453 38.694 -25.454 1.00 54.22 593 GLU A CA 1
ATOM 4647 C C . GLU A 1 593 ? 34.522 38.072 -26.859 1.00 54.22 593 GLU A C 1
ATOM 4649 O O . GLU A 1 593 ? 33.863 38.576 -27.775 1.00 54.22 593 GLU A O 1
ATOM 4654 N N . PRO A 1 594 ? 35.336 37.018 -27.074 1.00 50.44 594 PRO A N 1
ATOM 4655 C CA . PRO A 1 594 ? 35.407 36.349 -28.370 1.00 50.44 594 PRO A CA 1
ATOM 4656 C C . PRO A 1 594 ? 34.008 35.877 -28.794 1.00 50.44 594 PRO A C 1
ATOM 4658 O O . PRO A 1 594 ? 33.163 35.620 -27.938 1.00 50.44 594 PRO A O 1
ATOM 4661 N N . GLU A 1 595 ? 33.752 35.743 -30.102 1.00 51.66 595 GLU A N 1
ATOM 4662 C CA . GLU A 1 595 ? 32.576 35.024 -30.617 1.00 51.66 595 GLU A CA 1
ATOM 4663 C C . GLU A 1 595 ? 32.642 33.566 -30.135 1.00 51.66 595 GLU A C 1
ATOM 4665 O O . GLU A 1 595 ? 33.088 32.662 -30.838 1.00 51.66 595 GLU A O 1
ATOM 4670 N N . ILE A 1 596 ? 32.246 33.324 -28.887 1.00 52.72 596 ILE A N 1
ATOM 4671 C CA . ILE A 1 596 ? 32.033 31.985 -28.370 1.00 52.72 596 ILE A CA 1
ATOM 4672 C C . ILE A 1 596 ? 30.802 31.498 -29.119 1.00 52.72 596 ILE A C 1
ATOM 4674 O O . ILE A 1 596 ? 29.720 32.080 -28.994 1.00 52.72 596 ILE A O 1
ATOM 4678 N N . ASN A 1 597 ? 30.973 30.458 -29.934 1.00 59.44 597 ASN A N 1
ATOM 4679 C CA . ASN A 1 597 ? 29.865 29.724 -30.523 1.00 59.44 597 ASN A CA 1
ATOM 4680 C C . ASN A 1 597 ? 29.051 29.093 -29.378 1.00 59.44 597 ASN A C 1
ATOM 4682 O O . ASN A 1 597 ? 29.291 27.966 -28.958 1.00 59.44 597 ASN A O 1
ATOM 4686 N N . ASN A 1 598 ? 28.152 29.887 -28.791 1.00 67.25 598 ASN A N 1
ATOM 4687 C CA . ASN A 1 598 ? 27.369 29.521 -27.613 1.00 67.25 598 ASN A CA 1
ATOM 4688 C C . ASN A 1 598 ? 26.270 28.510 -27.961 1.00 67.25 598 ASN A C 1
ATOM 4690 O O . ASN A 1 598 ? 25.754 27.847 -27.063 1.00 67.25 598 ASN A O 1
ATOM 4694 N N . THR A 1 599 ? 25.956 28.369 -29.251 1.00 80.38 599 THR A N 1
ATOM 4695 C CA . THR A 1 599 ? 25.045 27.366 -29.795 1.00 80.38 599 THR A CA 1
ATOM 4696 C C . THR A 1 599 ? 25.599 25.973 -29.515 1.00 80.38 599 THR A C 1
ATOM 4698 O O . THR A 1 599 ? 26.709 25.639 -29.921 1.00 80.38 599 THR A O 1
ATOM 4701 N N . LEU A 1 600 ? 24.825 25.167 -28.793 1.00 85.12 600 LEU A N 1
ATOM 4702 C CA . LEU A 1 600 ? 25.163 23.770 -28.526 1.00 85.12 600 LEU A CA 1
ATOM 4703 C C . LEU A 1 600 ? 25.012 22.926 -29.796 1.00 85.12 600 LEU A C 1
ATOM 4705 O O . LEU A 1 600 ? 23.984 23.041 -30.474 1.00 85.12 600 LEU A O 1
ATOM 4709 N N . THR A 1 601 ? 26.000 22.076 -30.092 1.00 90.56 601 THR A N 1
ATOM 4710 C CA . THR A 1 601 ? 25.891 21.067 -31.161 1.00 90.56 601 THR A CA 1
ATOM 4711 C C . THR A 1 601 ? 24.955 19.928 -30.753 1.00 90.56 601 THR A C 1
ATOM 4713 O O . THR A 1 601 ? 24.633 19.757 -29.575 1.00 90.56 601 THR A O 1
ATOM 4716 N N . THR A 1 602 ? 24.522 19.114 -31.718 1.00 91.31 602 THR A N 1
ATOM 4717 C CA . THR A 1 602 ? 23.692 17.928 -31.451 1.00 91.31 602 THR A CA 1
ATOM 4718 C C . THR A 1 602 ? 24.394 16.935 -30.518 1.00 91.31 602 THR A C 1
ATOM 4720 O O . THR A 1 602 ? 23.761 16.371 -29.624 1.00 91.31 602 THR A O 1
ATOM 4723 N N . GLU A 1 603 ? 25.709 16.759 -30.659 1.00 93.94 603 GLU A N 1
ATOM 4724 C CA . GLU A 1 603 ? 26.511 15.910 -29.774 1.00 93.94 603 GLU A CA 1
ATOM 4725 C C . GLU A 1 603 ? 26.557 16.472 -28.348 1.00 93.94 603 GLU A C 1
ATOM 4727 O O . GLU A 1 603 ? 26.419 15.718 -27.386 1.00 93.94 603 GLU A O 1
ATOM 4732 N N . GLU A 1 604 ? 26.695 17.793 -28.190 1.00 93.94 604 GLU A N 1
ATOM 4733 C CA . GLU A 1 604 ? 26.688 18.441 -26.873 1.00 93.94 604 GLU A CA 1
ATOM 4734 C C . GLU A 1 604 ? 25.316 18.356 -26.188 1.00 93.94 604 GLU A C 1
ATOM 4736 O O . GLU A 1 604 ? 25.255 18.193 -24.964 1.00 93.94 604 GLU A O 1
ATOM 4741 N N . VAL A 1 605 ? 24.224 18.434 -26.960 1.00 95.44 605 VAL A N 1
ATOM 4742 C CA . VAL A 1 605 ? 22.854 18.207 -26.467 1.00 95.44 605 VAL A CA 1
ATOM 4743 C C . VAL A 1 605 ? 22.689 16.758 -26.007 1.00 95.44 605 VAL A C 1
ATOM 4745 O O . VAL A 1 605 ? 22.250 16.520 -24.884 1.00 95.44 605 VAL A O 1
ATOM 4748 N N . THR A 1 606 ? 23.120 15.794 -26.821 1.00 96.06 606 THR A N 1
ATOM 4749 C CA . THR A 1 606 ? 23.064 14.362 -26.479 1.00 96.06 606 THR A CA 1
ATOM 4750 C C . THR A 1 606 ? 23.870 14.065 -25.210 1.00 96.06 606 THR A C 1
ATOM 4752 O O . THR A 1 606 ? 23.393 13.382 -24.304 1.00 96.06 606 THR A O 1
ATOM 4755 N N . ALA A 1 607 ? 25.070 14.640 -25.085 1.00 96.19 607 ALA A N 1
ATOM 4756 C CA . ALA A 1 607 ? 25.889 14.523 -23.881 1.00 96.19 607 ALA A CA 1
ATOM 4757 C C . ALA A 1 607 ? 25.215 15.159 -22.651 1.00 96.19 607 ALA A C 1
ATOM 4759 O O . ALA A 1 607 ? 25.304 14.615 -21.550 1.00 96.19 607 ALA A O 1
ATOM 4760 N N . GLY A 1 608 ? 24.510 16.280 -22.830 1.00 96.94 608 GLY A N 1
ATOM 4761 C CA . GLY A 1 608 ? 23.731 16.921 -21.768 1.00 96.94 608 GLY A CA 1
ATOM 4762 C C . GLY A 1 608 ? 22.586 16.043 -21.264 1.00 96.94 608 GLY A C 1
ATOM 4763 O O . GLY A 1 608 ? 22.374 15.946 -20.056 1.00 96.94 608 GLY A O 1
ATOM 4764 N N . LEU A 1 609 ? 21.893 15.342 -22.164 1.00 98.00 609 LEU A N 1
ATOM 4765 C CA . LEU A 1 609 ? 20.847 14.381 -21.804 1.00 98.00 609 LEU A CA 1
ATOM 4766 C C . LEU A 1 609 ? 21.409 13.145 -21.095 1.00 98.00 609 LEU A C 1
ATOM 4768 O O . LEU A 1 609 ? 20.841 12.713 -20.095 1.00 98.00 609 LEU A O 1
ATOM 4772 N N . ALA A 1 610 ? 22.563 12.629 -21.526 1.00 97.06 610 ALA A N 1
ATOM 4773 C CA . ALA A 1 610 ? 23.246 11.540 -20.824 1.00 97.06 610 ALA A CA 1
ATOM 4774 C C . ALA A 1 610 ? 23.662 11.942 -19.394 1.00 97.06 610 ALA A C 1
ATOM 4776 O O . ALA A 1 610 ? 23.503 11.165 -18.452 1.00 97.06 610 ALA A O 1
ATOM 4777 N N . LYS A 1 611 ? 24.130 13.183 -19.195 1.00 97.12 611 LYS A N 1
ATOM 4778 C CA . LYS A 1 611 ? 24.390 13.731 -17.851 1.00 97.12 611 LYS A CA 1
ATOM 4779 C C . LYS A 1 611 ? 23.112 13.874 -17.026 1.00 97.12 611 LYS A C 1
ATOM 4781 O O . LYS A 1 611 ? 23.129 13.613 -15.825 1.00 97.12 611 LYS A O 1
ATOM 4786 N N . ALA A 1 612 ? 22.001 14.268 -17.650 1.00 97.50 612 ALA A N 1
ATOM 4787 C CA . ALA A 1 612 ? 20.715 14.379 -16.965 1.00 97.50 612 ALA A CA 1
ATOM 4788 C C . ALA A 1 612 ? 20.229 13.002 -16.507 1.00 97.50 612 ALA A C 1
ATOM 4790 O O . ALA A 1 612 ? 19.813 12.845 -15.362 1.00 97.50 612 ALA A O 1
ATOM 4791 N N . GLN A 1 613 ? 20.371 11.989 -17.362 1.00 96.69 613 GLN A N 1
ATOM 4792 C CA . GLN A 1 613 ? 20.085 10.602 -17.017 1.00 96.69 613 GLN A CA 1
ATOM 4793 C C . GLN A 1 613 ? 20.889 10.160 -15.784 1.00 96.69 613 GLN A C 1
ATOM 4795 O O . GLN A 1 613 ? 20.302 9.671 -14.823 1.00 96.69 613 GLN A O 1
ATOM 4800 N N . GLN A 1 614 ? 22.203 10.410 -15.753 1.00 96.00 614 GLN A N 1
ATOM 4801 C CA . GLN A 1 614 ? 23.051 10.105 -14.588 1.00 96.00 614 GLN A CA 1
ATOM 4802 C C . GLN A 1 614 ? 22.603 10.843 -13.318 1.00 96.00 614 GLN A C 1
ATOM 4804 O O . GLN A 1 614 ? 22.582 10.257 -12.235 1.00 96.00 614 GLN A O 1
ATOM 4809 N N . LEU A 1 615 ? 22.212 12.115 -13.443 1.00 96.44 615 LEU A N 1
ATOM 4810 C CA . LEU A 1 615 ? 21.707 12.911 -12.326 1.00 96.44 615 LEU A CA 1
ATOM 4811 C C . LEU A 1 615 ? 20.436 12.295 -11.725 1.00 96.44 615 LEU A C 1
ATOM 4813 O O . LEU A 1 615 ? 20.366 12.120 -10.509 1.00 96.44 615 LEU A O 1
ATOM 4817 N N . PHE A 1 616 ? 19.440 11.956 -12.551 1.00 97.06 616 PHE A N 1
ATOM 4818 C CA . PHE A 1 616 ? 18.184 11.367 -12.072 1.00 97.06 616 PHE A CA 1
ATOM 4819 C C . PHE A 1 616 ? 18.360 9.929 -11.571 1.00 97.06 616 PHE A C 1
ATOM 4821 O O . PHE A 1 616 ? 17.709 9.543 -10.598 1.00 97.06 616 PHE A O 1
ATOM 4828 N N . HIS A 1 617 ? 19.302 9.180 -12.146 1.00 95.38 617 HIS A N 1
ATOM 4829 C CA . HIS A 1 617 ? 19.713 7.874 -11.642 1.00 95.38 617 HIS A CA 1
ATOM 4830 C C . HIS A 1 617 ? 20.285 7.970 -10.215 1.00 95.38 617 HIS A C 1
ATOM 4832 O O . HIS A 1 617 ? 19.863 7.243 -9.315 1.00 95.38 617 HIS A O 1
ATOM 4838 N N . GLY A 1 618 ? 21.181 8.933 -9.965 1.00 94.62 618 GLY A N 1
ATOM 4839 C CA . GLY A 1 618 ? 21.696 9.222 -8.622 1.00 94.62 618 GLY A CA 1
ATOM 4840 C C . GLY A 1 618 ? 20.612 9.729 -7.660 1.00 94.62 618 GLY A C 1
ATOM 4841 O O . GLY A 1 618 ? 20.513 9.271 -6.520 1.00 94.62 618 GLY A O 1
ATOM 4842 N N . LEU A 1 619 ? 19.736 10.620 -8.138 1.00 95.31 619 LEU A N 1
ATOM 4843 C CA . LEU A 1 619 ? 18.611 11.159 -7.367 1.00 95.31 619 LEU A CA 1
ATOM 4844 C C . LEU A 1 619 ? 17.636 10.064 -6.912 1.00 95.31 619 LEU A C 1
ATOM 4846 O O . LEU A 1 619 ? 17.138 10.123 -5.788 1.00 95.31 619 LEU A O 1
ATOM 4850 N N . SER A 1 620 ? 17.389 9.050 -7.747 1.00 93.88 620 SER A N 1
ATOM 4851 C CA . SER A 1 620 ? 16.563 7.888 -7.396 1.00 93.88 620 SER A CA 1
ATOM 4852 C C . SER A 1 620 ? 17.092 7.174 -6.145 1.00 93.88 620 SER A C 1
ATOM 4854 O O . SER A 1 620 ? 16.310 6.860 -5.249 1.00 93.88 620 SER A O 1
ATOM 4856 N N . GLY A 1 621 ? 18.415 7.020 -6.005 1.00 91.94 621 GLY A N 1
ATOM 4857 C CA . GLY A 1 621 ? 19.033 6.458 -4.796 1.00 91.94 621 GLY A CA 1
ATOM 4858 C C . GLY A 1 621 ? 18.796 7.310 -3.541 1.00 91.94 621 GLY A C 1
ATOM 4859 O O . GLY A 1 621 ? 18.490 6.781 -2.469 1.00 91.94 621 GLY A O 1
ATOM 4860 N N . VAL A 1 622 ? 18.849 8.641 -3.675 1.00 93.62 622 VAL A N 1
ATOM 4861 C CA . VAL A 1 622 ? 18.525 9.577 -2.580 1.00 93.62 622 VAL A CA 1
ATOM 4862 C C . VAL A 1 622 ? 17.064 9.428 -2.152 1.00 93.62 622 VAL A C 1
ATOM 4864 O O . VAL A 1 622 ? 16.774 9.371 -0.956 1.00 93.62 622 VAL A O 1
ATOM 4867 N N . ILE A 1 623 ? 16.138 9.339 -3.110 1.00 94.56 623 ILE A N 1
ATOM 4868 C CA . ILE A 1 623 ? 14.705 9.185 -2.832 1.00 94.56 623 ILE A CA 1
ATOM 4869 C C . ILE A 1 623 ? 14.414 7.811 -2.214 1.00 94.56 623 ILE A C 1
ATOM 4871 O O . ILE A 1 623 ? 13.655 7.734 -1.247 1.00 94.56 623 ILE A O 1
ATOM 4875 N N . ASP A 1 624 ? 15.035 6.739 -2.710 1.00 90.56 624 ASP A N 1
ATOM 4876 C CA . ASP A 1 624 ? 14.865 5.381 -2.179 1.00 90.56 624 ASP A CA 1
ATOM 4877 C C . ASP A 1 624 ? 15.330 5.276 -0.716 1.00 90.56 624 ASP A C 1
ATOM 4879 O O . ASP A 1 624 ? 14.653 4.670 0.117 1.00 90.56 624 ASP A O 1
ATOM 4883 N N . GLN A 1 625 ? 16.411 5.972 -0.343 1.00 90.50 625 GLN A N 1
ATOM 4884 C CA . GLN A 1 625 ? 16.825 6.097 1.059 1.00 90.50 625 GLN A CA 1
ATOM 4885 C C . GLN A 1 625 ? 15.733 6.738 1.933 1.00 90.50 625 GLN A C 1
ATOM 4887 O O . GLN A 1 625 ? 15.459 6.257 3.038 1.00 90.50 625 GLN A O 1
ATOM 4892 N N . GLN A 1 626 ? 15.078 7.799 1.447 1.00 92.31 626 GLN A N 1
ATOM 4893 C CA . GLN A 1 626 ? 13.958 8.433 2.155 1.00 92.31 626 GLN A CA 1
ATOM 4894 C C . GLN A 1 626 ? 12.729 7.515 2.215 1.00 92.31 626 GLN A C 1
ATOM 4896 O O . GLN A 1 626 ? 12.045 7.468 3.239 1.00 92.31 626 GLN A O 1
ATOM 4901 N N . LEU A 1 627 ? 12.467 6.740 1.158 1.00 89.81 627 LEU A N 1
ATOM 4902 C CA . LEU A 1 627 ? 11.369 5.774 1.117 1.00 89.81 627 LEU A CA 1
ATOM 4903 C C . LEU A 1 627 ? 11.578 4.652 2.141 1.00 89.81 627 LEU A C 1
ATOM 4905 O O . LEU A 1 627 ? 10.634 4.288 2.842 1.00 89.81 627 LEU A O 1
ATOM 4909 N N . LYS A 1 628 ? 12.811 4.151 2.293 1.00 86.81 628 LYS A N 1
ATOM 4910 C CA . LYS A 1 628 ? 13.165 3.167 3.331 1.00 86.81 628 LYS A CA 1
ATOM 4911 C C . LYS A 1 628 ? 12.969 3.716 4.745 1.00 86.81 628 LYS A C 1
ATOM 4913 O O . LYS A 1 628 ? 12.490 2.983 5.609 1.00 86.81 628 LYS A O 1
ATOM 4918 N N . ILE A 1 629 ? 13.286 4.993 4.981 1.00 89.50 629 ILE A N 1
ATOM 4919 C CA . ILE A 1 629 ? 13.003 5.669 6.260 1.00 89.50 629 ILE A CA 1
ATOM 4920 C C . ILE A 1 629 ? 11.487 5.714 6.518 1.00 89.50 629 ILE A C 1
ATOM 4922 O O . ILE A 1 629 ? 11.026 5.290 7.578 1.00 89.50 629 ILE A O 1
ATOM 4926 N N . GLU A 1 630 ? 10.696 6.167 5.543 1.00 87.69 630 GLU A N 1
ATOM 4927 C CA . GLU A 1 630 ? 9.233 6.271 5.675 1.00 87.69 630 GLU A CA 1
ATOM 4928 C C . GLU A 1 630 ? 8.543 4.911 5.810 1.00 87.69 630 GLU A C 1
ATOM 4930 O O . GLU A 1 630 ? 7.588 4.777 6.576 1.00 87.69 630 GLU A O 1
ATOM 4935 N N . GLY A 1 631 ? 9.058 3.869 5.154 1.00 82.56 631 GLY A N 1
ATOM 4936 C CA . GLY A 1 631 ? 8.582 2.492 5.309 1.00 82.56 631 GLY A CA 1
ATOM 4937 C C . GLY A 1 631 ? 8.703 1.964 6.744 1.00 82.56 631 GLY A C 1
ATOM 4938 O O . GLY A 1 631 ? 7.971 1.055 7.138 1.00 82.56 631 GLY A O 1
ATOM 4939 N N . GLN A 1 632 ? 9.579 2.562 7.561 1.00 81.19 632 GLN A N 1
ATOM 4940 C CA . GLN A 1 632 ? 9.719 2.255 8.984 1.00 81.19 632 GLN A CA 1
ATOM 4941 C C . GLN A 1 632 ? 8.939 3.199 9.907 1.00 81.19 632 GLN A C 1
ATOM 4943 O O . GLN A 1 632 ? 8.950 2.960 11.113 1.00 81.19 632 GLN A O 1
ATOM 4948 N N . SER A 1 633 ? 8.259 4.230 9.396 1.00 76.62 633 SER A N 1
ATOM 4949 C CA . SER A 1 633 ? 7.614 5.298 10.186 1.00 76.62 633 SER A CA 1
ATOM 4950 C C . SER A 1 633 ? 6.743 4.773 11.330 1.00 76.62 633 SER A C 1
ATOM 4952 O O . SER A 1 633 ? 6.880 5.229 12.457 1.00 76.62 633 SER A O 1
ATOM 4954 N N . GLY A 1 634 ? 5.933 3.733 11.121 1.00 73.12 634 GLY A N 1
ATOM 4955 C CA . GLY A 1 634 ? 5.146 3.133 12.207 1.00 73.12 634 GLY A CA 1
ATOM 4956 C C . GLY A 1 634 ? 5.997 2.554 13.351 1.00 73.12 634 GLY A C 1
ATOM 4957 O O . GLY A 1 634 ? 5.582 2.578 14.501 1.00 73.12 634 GLY A O 1
ATOM 4958 N N . LYS A 1 635 ? 7.208 2.064 13.062 1.00 78.38 635 LYS A N 1
ATOM 4959 C CA . LYS A 1 635 ? 8.106 1.364 14.002 1.00 78.38 635 LYS A CA 1
ATOM 4960 C C . LYS A 1 635 ? 9.347 2.176 14.394 1.00 78.38 635 LYS A C 1
ATOM 4962 O O . LYS A 1 635 ? 10.157 1.683 15.173 1.00 78.38 635 LYS A O 1
ATOM 4967 N N . SER A 1 636 ? 9.530 3.380 13.861 1.00 85.38 636 SER A N 1
ATOM 4968 C CA . SER A 1 636 ? 10.694 4.226 14.121 1.00 85.38 636 SER A CA 1
ATOM 4969 C C . SER A 1 636 ? 10.322 5.703 14.155 1.00 85.38 636 SER A C 1
ATOM 4971 O O . SER A 1 636 ? 9.444 6.136 13.419 1.00 85.38 636 SER A O 1
ATOM 4973 N N . ALA A 1 637 ? 11.007 6.481 14.994 1.00 86.00 637 ALA A N 1
ATOM 4974 C CA . ALA A 1 637 ? 10.884 7.936 15.046 1.00 86.00 637 ALA A CA 1
ATOM 4975 C C . ALA A 1 637 ? 11.561 8.642 13.861 1.00 86.00 637 ALA A C 1
ATOM 4977 O O . ALA A 1 637 ? 11.370 9.841 13.673 1.00 86.00 637 ALA A O 1
ATOM 4978 N N . LEU A 1 638 ? 12.355 7.920 13.060 1.00 88.25 638 LEU A N 1
ATOM 4979 C CA . LEU A 1 638 ? 12.949 8.480 11.852 1.00 88.25 638 LEU A CA 1
ATOM 4980 C C . LEU A 1 638 ? 11.852 8.898 10.868 1.00 88.25 638 LEU A C 1
ATOM 4982 O O . LEU A 1 638 ? 10.843 8.210 10.699 1.00 88.25 638 LEU A O 1
ATOM 4986 N N . ARG A 1 639 ? 12.058 10.041 10.222 1.00 87.62 639 ARG A N 1
ATOM 4987 C CA . ARG A 1 639 ? 11.185 10.584 9.181 1.00 87.62 639 ARG A CA 1
ATOM 4988 C C . ARG A 1 639 ? 12.025 11.012 8.002 1.00 87.62 639 ARG A C 1
ATOM 4990 O O . ARG A 1 639 ? 13.194 11.354 8.184 1.00 87.62 639 ARG A O 1
ATOM 4997 N N . SER A 1 640 ? 11.425 10.977 6.817 1.00 89.19 640 SER A N 1
ATOM 4998 C CA . SER A 1 640 ? 12.058 11.576 5.650 1.00 89.19 640 SER A CA 1
ATOM 4999 C C . SER A 1 640 ? 12.407 13.032 5.944 1.00 89.19 640 SER A C 1
ATOM 5001 O O . SER A 1 640 ? 11.643 13.750 6.598 1.00 89.19 640 SER A O 1
ATOM 5003 N N . ASP A 1 641 ? 13.581 13.457 5.489 1.00 90.81 641 ASP A N 1
ATOM 5004 C CA . ASP A 1 641 ? 14.040 14.828 5.669 1.00 90.81 641 ASP A CA 1
ATOM 5005 C C . ASP A 1 641 ? 13.218 15.756 4.753 1.00 90.81 641 ASP A C 1
ATOM 5007 O O . ASP A 1 641 ? 13.306 15.648 3.521 1.00 90.81 641 ASP A O 1
ATOM 5011 N N . PRO A 1 642 ? 12.437 16.708 5.306 1.00 89.44 642 PRO A N 1
ATOM 5012 C CA . PRO A 1 642 ? 11.628 17.617 4.501 1.00 89.44 642 PRO A CA 1
ATOM 5013 C C . PRO A 1 642 ? 12.446 18.471 3.523 1.00 89.44 642 PRO A C 1
ATOM 5015 O O . PRO A 1 642 ? 11.922 18.868 2.482 1.00 89.44 642 PRO A O 1
ATOM 5018 N N . GLN A 1 643 ? 13.711 18.774 3.834 1.00 90.88 643 GLN A N 1
ATOM 5019 C CA . GLN A 1 643 ? 14.607 19.515 2.944 1.00 90.88 643 GLN A CA 1
ATOM 5020 C C . GLN A 1 643 ? 15.039 18.653 1.757 1.00 90.88 643 GLN A C 1
ATOM 5022 O O . GLN A 1 643 ? 14.996 19.135 0.624 1.00 90.88 643 GLN A O 1
ATOM 5027 N N . VAL A 1 644 ? 15.369 17.378 1.994 1.00 93.06 644 VAL A N 1
ATOM 5028 C CA . VAL A 1 644 ? 15.687 16.409 0.929 1.00 93.06 644 VAL A CA 1
ATOM 5029 C C . VAL A 1 644 ? 14.472 16.197 0.030 1.00 93.06 644 VAL A C 1
ATOM 5031 O O . VAL A 1 644 ? 14.587 16.321 -1.189 1.00 93.06 644 VAL A O 1
ATOM 5034 N N . ILE A 1 645 ? 13.289 15.952 0.605 1.00 92.94 645 ILE A N 1
ATOM 5035 C CA . ILE A 1 645 ? 12.051 15.758 -0.168 1.00 92.94 645 ILE A CA 1
ATOM 5036 C C . ILE A 1 645 ? 11.711 17.002 -0.989 1.00 92.94 645 ILE A C 1
ATOM 5038 O O . ILE A 1 645 ? 11.358 16.887 -2.165 1.00 92.94 645 ILE A O 1
ATOM 5042 N N . LYS A 1 646 ? 11.855 18.199 -0.408 1.00 92.25 646 LYS A N 1
ATOM 5043 C CA . LYS A 1 646 ? 11.650 19.456 -1.133 1.00 92.25 646 LYS A CA 1
ATOM 5044 C C . LYS A 1 646 ? 12.635 19.598 -2.292 1.00 92.25 646 LYS A C 1
ATOM 5046 O O . LYS A 1 646 ? 12.195 19.892 -3.397 1.00 92.25 646 LYS A O 1
ATOM 5051 N N . LEU A 1 647 ? 13.929 19.366 -2.068 1.00 92.69 647 LEU A N 1
ATOM 5052 C CA . LEU A 1 647 ? 14.939 19.404 -3.129 1.00 92.69 647 LEU A CA 1
ATOM 5053 C C . LEU A 1 647 ? 14.592 18.430 -4.260 1.00 92.69 647 LEU A C 1
ATOM 5055 O O . LEU A 1 647 ? 14.537 18.839 -5.415 1.00 92.69 647 LEU A O 1
ATOM 5059 N N . CYS A 1 648 ? 14.306 17.169 -3.932 1.00 94.62 648 CYS A N 1
ATOM 5060 C CA . CYS A 1 648 ? 13.956 16.146 -4.918 1.00 94.62 648 CYS A CA 1
ATOM 5061 C C . CYS A 1 648 ? 12.695 16.534 -5.709 1.00 94.62 648 CYS A C 1
ATOM 5063 O O . CYS A 1 648 ? 12.642 16.341 -6.921 1.00 94.62 648 CYS A O 1
ATOM 5065 N N . THR A 1 649 ? 11.705 17.140 -5.043 1.00 94.94 649 THR A N 1
ATOM 5066 C CA . THR A 1 649 ? 10.485 17.657 -5.686 1.00 94.94 649 THR A CA 1
ATOM 5067 C C . THR A 1 649 ? 10.794 18.791 -6.665 1.00 94.94 649 THR A C 1
ATOM 5069 O O . THR A 1 649 ? 10.251 18.804 -7.764 1.00 94.94 649 THR A O 1
ATOM 5072 N N . GLU A 1 650 ? 11.669 19.729 -6.297 1.00 94.56 650 GLU A N 1
ATOM 5073 C CA . GLU A 1 650 ? 12.073 20.849 -7.162 1.00 94.56 650 GLU A CA 1
ATOM 5074 C C . GLU A 1 650 ? 12.908 20.376 -8.363 1.00 94.56 650 GLU A C 1
ATOM 5076 O O . GLU A 1 650 ? 12.714 20.853 -9.484 1.00 94.56 650 GLU A O 1
ATOM 5081 N N . LEU A 1 651 ? 13.790 19.392 -8.157 1.00 95.00 651 LEU A N 1
ATOM 5082 C CA . LEU A 1 651 ? 14.556 18.757 -9.233 1.00 95.00 651 LEU A CA 1
ATOM 5083 C C . LEU A 1 651 ? 13.640 18.019 -10.219 1.00 95.00 651 LEU A C 1
ATOM 5085 O O . LEU A 1 651 ? 13.848 18.115 -11.424 1.00 95.00 651 LEU A O 1
ATOM 5089 N N . CYS A 1 652 ? 12.584 17.370 -9.721 1.00 95.81 652 CYS A N 1
ATOM 5090 C CA . CYS A 1 652 ? 11.571 16.689 -10.534 1.00 95.81 652 CYS A CA 1
ATOM 5091 C C . CYS A 1 652 ? 10.409 17.602 -10.973 1.00 95.81 652 CYS A C 1
ATOM 5093 O O . CYS A 1 652 ? 9.371 17.102 -11.405 1.00 95.81 652 CYS A O 1
ATOM 5095 N N . ALA A 1 653 ? 10.530 18.928 -10.834 1.00 94.50 653 ALA A N 1
ATOM 5096 C CA . ALA A 1 653 ? 9.466 19.860 -11.220 1.00 94.50 653 ALA A CA 1
ATOM 5097 C C . ALA A 1 653 ? 9.315 20.002 -12.746 1.00 94.50 653 ALA A C 1
ATOM 5099 O O . ALA A 1 653 ? 8.267 20.444 -13.216 1.00 94.50 653 ALA A O 1
ATOM 5100 N N . TYR A 1 654 ? 10.351 19.640 -13.509 1.00 94.94 654 TYR A N 1
ATOM 5101 C CA . TYR A 1 654 ? 10.318 19.577 -14.966 1.00 94.94 654 TYR A CA 1
ATOM 5102 C C . TYR A 1 654 ? 11.031 18.309 -15.473 1.00 94.94 654 TYR A C 1
ATOM 5104 O O . TYR A 1 654 ? 12.129 18.021 -14.990 1.00 94.94 654 TYR A O 1
ATOM 5112 N N . PRO A 1 655 ? 10.475 17.624 -16.490 1.00 94.69 655 PRO A N 1
ATOM 5113 C CA . PRO A 1 655 ? 9.133 17.827 -17.042 1.00 94.69 655 PRO A CA 1
ATOM 5114 C C . PRO A 1 655 ? 8.034 17.434 -16.045 1.00 94.69 655 PRO A C 1
ATOM 5116 O O . PRO A 1 655 ? 8.254 16.659 -15.116 1.00 94.69 655 PRO A O 1
ATOM 5119 N N . GLN A 1 656 ? 6.827 17.957 -16.253 1.00 94.31 656 GLN A N 1
ATOM 5120 C CA . GLN A 1 656 ? 5.650 17.427 -15.572 1.00 94.31 656 GLN A CA 1
ATOM 5121 C C . GLN A 1 656 ? 5.284 16.076 -16.199 1.00 94.31 656 GLN A C 1
ATOM 5123 O O . GLN A 1 656 ? 5.200 15.972 -17.422 1.00 94.31 656 GLN A O 1
ATOM 5128 N N . VAL A 1 657 ? 5.079 15.052 -15.367 1.00 95.12 657 VAL A N 1
ATOM 5129 C CA . VAL A 1 657 ? 4.777 13.679 -15.809 1.00 95.12 657 VAL A CA 1
ATOM 5130 C C . VAL A 1 657 ? 3.280 13.417 -15.630 1.00 95.12 657 VAL A C 1
ATOM 5132 O O . VAL A 1 657 ? 2.859 12.848 -14.616 1.00 95.12 657 VAL A O 1
ATOM 5135 N N . TYR A 1 658 ? 2.454 13.874 -16.578 1.00 95.19 658 TYR A N 1
ATOM 5136 C CA . TYR A 1 658 ? 0.993 13.819 -16.425 1.00 95.19 658 TYR A CA 1
ATOM 5137 C C . TYR A 1 658 ? 0.448 12.394 -16.322 1.00 95.19 658 TYR A C 1
ATOM 5139 O O . TYR A 1 658 ? -0.440 12.148 -15.506 1.00 95.19 658 TYR A O 1
ATOM 5147 N N . ALA A 1 659 ? 1.039 11.451 -17.060 1.00 94.75 659 ALA A N 1
ATOM 5148 C CA . ALA A 1 659 ? 0.663 10.040 -17.031 1.00 94.75 659 ALA A CA 1
ATOM 5149 C C . ALA A 1 659 ? 0.708 9.449 -15.607 1.00 94.75 659 ALA A C 1
ATOM 5151 O O . ALA A 1 659 ? -0.103 8.599 -15.243 1.00 94.75 659 ALA A O 1
ATOM 5152 N N . LEU A 1 660 ? 1.621 9.937 -14.758 1.00 93.50 660 LEU A N 1
ATOM 5153 C CA . LEU A 1 660 ? 1.682 9.552 -13.351 1.00 93.50 660 LEU A CA 1
ATOM 5154 C C . LEU A 1 660 ? 0.722 10.364 -12.472 1.00 93.50 660 LEU A C 1
ATOM 5156 O O . LEU A 1 660 ? 0.189 9.811 -11.516 1.00 93.50 660 LEU A O 1
ATOM 5160 N N . GLU A 1 661 ? 0.518 11.650 -12.731 1.00 91.25 661 GLU A N 1
ATOM 5161 C CA . GLU A 1 661 ? -0.322 12.511 -11.884 1.00 91.25 661 GLU A CA 1
ATOM 5162 C C . GLU A 1 661 ? -1.813 12.190 -12.023 1.00 91.25 661 GLU A C 1
ATOM 5164 O O . GLU A 1 661 ? -2.507 12.061 -11.016 1.00 91.25 661 GLU A O 1
ATOM 5169 N N . ASP A 1 662 ? -2.275 11.972 -13.252 1.00 93.56 662 ASP A N 1
ATOM 5170 C CA . ASP A 1 662 ? -3.694 11.814 -13.575 1.00 93.56 662 ASP A CA 1
ATOM 5171 C C . ASP A 1 662 ? -4.222 10.389 -13.312 1.00 93.56 662 ASP A C 1
ATOM 5173 O O . ASP A 1 662 ? -5.429 10.176 -13.226 1.00 93.56 662 ASP A O 1
ATOM 5177 N N . ARG A 1 663 ? -3.347 9.386 -13.147 1.00 90.12 663 ARG A N 1
ATOM 5178 C CA . ARG A 1 663 ? -3.742 7.959 -13.080 1.00 90.12 663 ARG A CA 1
ATOM 5179 C C . ARG A 1 663 ? -4.681 7.584 -11.931 1.00 90.12 663 ARG A C 1
ATOM 5181 O O . ARG A 1 663 ? -5.360 6.565 -11.999 1.00 90.12 663 ARG A O 1
ATOM 5188 N N . ASN A 1 664 ? -4.678 8.375 -10.860 1.00 84.44 664 ASN A N 1
ATOM 5189 C CA . ASN A 1 664 ? -5.517 8.157 -9.679 1.00 84.44 664 ASN A CA 1
ATOM 5190 C C . ASN A 1 664 ? -6.731 9.099 -9.646 1.00 84.44 664 ASN A C 1
ATOM 5192 O O . ASN A 1 664 ? -7.482 9.097 -8.665 1.00 84.44 664 ASN A O 1
ATOM 5196 N N . GLU A 1 665 ? -6.911 9.921 -10.680 1.00 86.81 665 GLU A N 1
ATOM 5197 C CA . GLU A 1 665 ? -8.008 10.872 -10.757 1.00 86.81 665 GLU A CA 1
ATOM 5198 C C . GLU A 1 665 ? -9.332 10.171 -11.072 1.00 86.81 665 GLU A C 1
ATOM 5200 O O . GLU A 1 665 ? -9.412 9.229 -11.864 1.00 86.81 665 GLU A O 1
ATOM 5205 N N . LYS A 1 666 ? -10.413 10.661 -10.458 1.00 82.56 666 LYS A N 1
ATOM 5206 C CA . LYS A 1 666 ? -11.756 10.083 -10.625 1.00 82.56 666 LYS A CA 1
ATOM 5207 C C . LYS A 1 666 ? -12.343 10.285 -12.017 1.00 82.56 666 LYS A C 1
ATOM 5209 O O . LYS A 1 666 ? -13.206 9.515 -12.410 1.00 82.56 666 LYS A O 1
ATOM 5214 N N . TRP A 1 667 ? -11.903 11.310 -12.740 1.00 88.25 667 TRP A N 1
ATOM 5215 C CA . TRP A 1 667 ? -12.388 11.603 -14.089 1.00 88.25 667 TRP A CA 1
ATOM 5216 C C . TRP A 1 667 ? -11.684 10.758 -15.163 1.00 88.25 667 TRP A C 1
ATOM 5218 O O . TRP A 1 667 ? -12.199 10.647 -16.278 1.00 88.25 667 TRP A O 1
ATOM 5228 N N . ALA A 1 668 ? -10.522 10.171 -14.843 1.00 90.94 668 ALA A N 1
ATOM 5229 C CA . ALA A 1 668 ? -9.685 9.443 -15.793 1.00 90.94 668 ALA A CA 1
ATOM 5230 C C . ALA A 1 668 ? -10.435 8.227 -16.350 1.00 90.94 668 ALA A C 1
ATOM 5232 O O . ALA A 1 668 ? -10.817 7.346 -15.580 1.00 90.94 668 ALA A O 1
ATOM 5233 N N . TYR A 1 669 ? -10.662 8.216 -17.664 1.00 92.19 669 TYR A N 1
ATOM 5234 C CA . TYR A 1 669 ? -11.453 7.235 -18.421 1.00 92.19 669 TYR A CA 1
ATOM 5235 C C . TYR A 1 669 ? -12.916 7.064 -17.982 1.00 92.19 669 TYR A C 1
ATOM 5237 O O . TYR A 1 669 ? -13.554 6.073 -18.322 1.00 92.19 669 TYR A O 1
ATOM 5245 N N . LEU A 1 670 ? -13.461 8.023 -17.229 1.00 86.94 670 LEU A N 1
ATOM 5246 C CA . LEU A 1 670 ? -14.910 8.167 -17.059 1.00 86.94 670 LEU A CA 1
ATOM 5247 C C . LEU A 1 670 ? -15.409 9.261 -17.998 1.00 86.94 670 LEU A C 1
ATOM 5249 O O . LEU A 1 670 ? -16.225 9.014 -18.879 1.00 86.94 670 LEU A O 1
ATOM 5253 N N . ASP A 1 671 ? -14.817 10.448 -17.853 1.00 83.88 671 ASP A N 1
ATOM 5254 C CA . ASP A 1 671 ? -15.169 11.625 -18.643 1.00 83.88 671 ASP A CA 1
ATOM 5255 C C . ASP A 1 671 ? -14.114 11.926 -19.712 1.00 83.88 671 ASP A C 1
ATOM 5257 O O . ASP A 1 671 ? -14.443 12.388 -20.804 1.00 83.88 671 ASP A O 1
ATOM 5261 N N . LYS A 1 672 ? -12.826 11.744 -19.377 1.00 90.75 672 LYS A N 1
ATOM 5262 C CA . LYS A 1 672 ? -11.693 12.189 -20.204 1.00 90.75 672 LYS A CA 1
ATOM 5263 C C . LYS A 1 672 ? -10.511 11.218 -20.134 1.00 90.75 672 LYS A C 1
ATOM 5265 O O . LYS A 1 672 ? -10.283 10.637 -19.070 1.00 90.75 672 LYS A O 1
ATOM 5270 N N . PRO A 1 673 ? -9.721 11.096 -21.214 1.00 94.81 673 PRO A N 1
ATOM 5271 C CA . PRO A 1 673 ? -8.494 10.305 -21.209 1.00 94.81 673 PRO A CA 1
ATOM 5272 C C . PRO A 1 673 ? -7.416 10.926 -20.314 1.00 94.81 673 PRO A C 1
ATOM 5274 O O . PRO A 1 673 ? -7.366 12.147 -20.138 1.00 94.81 673 PRO A O 1
ATOM 5277 N N . ILE A 1 674 ? -6.525 10.086 -19.786 1.00 95.75 674 ILE A N 1
ATOM 5278 C CA . ILE A 1 674 ? -5.328 10.516 -19.046 1.00 95.75 674 ILE A CA 1
ATOM 5279 C C . ILE A 1 674 ? -4.425 11.334 -19.976 1.00 95.75 674 ILE A C 1
ATOM 5281 O O . ILE A 1 674 ? -4.218 10.970 -21.134 1.00 95.75 674 ILE A O 1
ATOM 5285 N N . ARG A 1 675 ? -3.847 12.435 -19.485 1.00 96.19 675 ARG A N 1
ATOM 5286 C CA . ARG A 1 675 ? -2.894 13.217 -20.283 1.00 96.19 675 ARG A CA 1
ATOM 5287 C C . ARG A 1 675 ? -1.554 12.485 -20.387 1.00 96.19 675 ARG A C 1
ATOM 5289 O O . ARG A 1 675 ? -1.030 11.992 -19.392 1.00 96.19 675 ARG A O 1
ATOM 5296 N N . SER A 1 676 ? -0.975 12.497 -21.582 1.00 95.38 676 SER A N 1
ATOM 5297 C CA . SER A 1 676 ? 0.388 12.043 -21.859 1.00 95.38 676 SER A CA 1
ATOM 5298 C C . SER A 1 676 ? 1.126 13.126 -22.639 1.00 95.38 676 SER A C 1
ATOM 5300 O O . SER A 1 676 ? 0.533 13.791 -23.490 1.00 95.38 676 SER A O 1
ATOM 5302 N N . ASN A 1 677 ? 2.389 13.354 -22.290 1.00 94.00 677 ASN A N 1
ATOM 5303 C CA . ASN A 1 677 ? 3.209 14.430 -22.854 1.00 94.00 677 ASN A CA 1
ATOM 5304 C C . ASN A 1 677 ? 4.689 14.066 -23.001 1.00 94.00 677 ASN A C 1
ATOM 5306 O O . ASN A 1 677 ? 5.481 14.951 -23.308 1.00 94.00 677 ASN A O 1
ATOM 5310 N N . LEU A 1 678 ? 5.055 12.819 -22.708 1.00 95.62 678 LEU A N 1
ATOM 5311 C CA . LEU A 1 678 ? 6.426 12.321 -22.721 1.00 95.62 678 LEU A CA 1
ATOM 5312 C C . LEU A 1 678 ? 6.483 10.970 -23.456 1.00 95.62 678 LEU A C 1
ATOM 5314 O O . LEU A 1 678 ? 5.464 10.455 -23.916 1.00 95.62 678 LEU A O 1
ATOM 5318 N N . HIS A 1 679 ? 7.671 10.380 -23.520 1.00 95.88 679 HIS A N 1
ATOM 5319 C CA . HIS A 1 679 ? 7.996 9.119 -24.192 1.00 95.88 679 HIS A CA 1
ATOM 5320 C C . HIS A 1 679 ? 8.372 8.018 -23.184 1.00 95.88 679 HIS A C 1
ATOM 5322 O O . HIS A 1 679 ? 9.115 7.078 -23.486 1.00 95.88 679 HIS A O 1
ATOM 5328 N N . THR A 1 680 ? 7.890 8.142 -21.946 1.00 95.56 680 THR A N 1
ATOM 5329 C CA . THR A 1 680 ? 8.174 7.192 -20.867 1.00 95.56 680 THR A CA 1
ATOM 5330 C C . THR A 1 680 ? 7.426 5.873 -21.057 1.00 95.56 680 THR A C 1
ATOM 5332 O O . THR A 1 680 ? 6.481 5.768 -21.837 1.00 95.56 680 THR A O 1
ATOM 5335 N N . ALA A 1 681 ? 7.819 4.849 -20.294 1.00 95.50 681 ALA A N 1
ATOM 5336 C CA . ALA A 1 681 ? 7.130 3.562 -20.289 1.00 95.50 681 ALA A CA 1
ATOM 5337 C C . ALA A 1 681 ? 5.629 3.697 -19.984 1.00 95.50 681 ALA A C 1
ATOM 5339 O O . ALA A 1 681 ? 4.825 3.017 -20.604 1.00 95.50 681 ALA A O 1
ATOM 5340 N N . ILE A 1 682 ? 5.245 4.576 -19.051 1.00 96.94 682 ILE A N 1
ATOM 5341 C CA . ILE A 1 682 ? 3.837 4.759 -18.673 1.00 96.94 682 ILE A CA 1
ATOM 5342 C C . ILE A 1 682 ? 3.102 5.621 -19.698 1.00 96.94 682 ILE A C 1
ATOM 5344 O O . ILE A 1 682 ? 1.952 5.328 -20.011 1.00 96.94 682 ILE A O 1
ATOM 5348 N N . ASP A 1 683 ? 3.758 6.641 -20.257 1.00 97.50 683 ASP A N 1
ATOM 5349 C CA . ASP A 1 683 ? 3.185 7.432 -21.348 1.00 97.50 683 ASP A CA 1
ATOM 5350 C C . ASP A 1 683 ? 2.837 6.557 -22.555 1.00 97.50 683 ASP A C 1
ATOM 5352 O O . ASP A 1 683 ? 1.747 6.703 -23.093 1.00 97.50 683 ASP A O 1
ATOM 5356 N N . LEU A 1 684 ? 3.690 5.590 -22.909 1.00 97.50 684 LEU A N 1
ATOM 5357 C CA . LEU A 1 684 ? 3.407 4.611 -23.963 1.00 97.50 684 LEU A CA 1
ATOM 5358 C C . LEU A 1 684 ? 2.088 3.856 -23.711 1.00 97.50 684 LEU A C 1
ATOM 5360 O O . LEU A 1 684 ? 1.239 3.774 -24.595 1.00 97.50 684 LEU A O 1
ATOM 5364 N N . LEU A 1 685 ? 1.880 3.344 -22.492 1.00 98.06 685 LEU A N 1
ATOM 5365 C CA . LEU A 1 685 ? 0.662 2.594 -22.147 1.00 98.06 685 LEU A CA 1
ATOM 5366 C C . LEU A 1 685 ? -0.586 3.490 -22.121 1.00 98.06 685 LEU A C 1
ATOM 5368 O O . LEU A 1 685 ? -1.672 3.069 -22.529 1.00 98.06 685 LEU A O 1
ATOM 5372 N N . VAL A 1 686 ? -0.436 4.728 -21.639 1.00 98.25 686 VAL A N 1
ATOM 5373 C CA . VAL A 1 686 ? -1.497 5.745 -21.642 1.00 98.25 686 VAL A CA 1
ATOM 5374 C C . VAL A 1 686 ? -1.878 6.121 -23.069 1.00 98.25 686 VAL A C 1
ATOM 5376 O O . VAL A 1 686 ? -3.065 6.183 -23.374 1.00 98.25 686 VAL A O 1
ATOM 5379 N N . GLN A 1 687 ? -0.900 6.374 -23.940 1.00 97.62 687 GLN A N 1
ATOM 5380 C CA . GLN A 1 687 ? -1.133 6.735 -25.338 1.00 97.62 687 GLN A CA 1
ATOM 5381 C C . GLN A 1 687 ? -1.898 5.636 -26.064 1.00 97.62 687 GLN A C 1
ATOM 5383 O O . GLN A 1 687 ? -2.869 5.950 -26.747 1.00 97.62 687 GLN A O 1
ATOM 5388 N N . GLU A 1 688 ? -1.529 4.372 -25.853 1.00 97.81 688 GLU A N 1
ATOM 5389 C CA . GLU A 1 688 ? -2.267 3.243 -26.418 1.00 97.81 688 GLU A CA 1
ATOM 5390 C C . GLU A 1 688 ? -3.704 3.198 -25.889 1.00 97.81 688 GLU A C 1
ATOM 5392 O O . GLU A 1 688 ? -4.661 3.196 -26.655 1.00 97.81 688 GLU A O 1
ATOM 5397 N N . SER A 1 689 ? -3.884 3.275 -24.570 1.00 97.38 689 SER A N 1
ATOM 5398 C CA . SER A 1 689 ? -5.219 3.238 -23.954 1.00 97.38 689 SER A CA 1
ATOM 5399 C C . SER A 1 689 ? -6.104 4.408 -24.403 1.00 97.38 689 SER A C 1
ATOM 5401 O O . SER A 1 689 ? -7.310 4.253 -24.572 1.00 97.38 689 SER A O 1
ATOM 5403 N N . ASN A 1 690 ? -5.511 5.580 -24.639 1.00 96.88 690 ASN A N 1
ATOM 5404 C CA . ASN A 1 690 ? -6.211 6.765 -25.129 1.00 96.88 690 ASN A CA 1
ATOM 5405 C C . ASN A 1 690 ? -6.717 6.619 -26.567 1.00 96.88 690 ASN A C 1
ATOM 5407 O O . ASN A 1 690 ? -7.711 7.259 -26.896 1.00 96.88 690 ASN A O 1
ATOM 5411 N N . GLN A 1 691 ? -6.059 5.822 -27.415 1.00 95.62 691 GLN A N 1
ATOM 5412 C CA . GLN A 1 691 ? -6.512 5.585 -28.793 1.00 95.62 691 GLN A CA 1
ATOM 5413 C C . GLN A 1 691 ? -7.808 4.769 -28.845 1.00 95.62 691 GLN A C 1
ATOM 5415 O O . GLN A 1 691 ? -8.597 4.942 -29.768 1.00 95.62 691 GLN A O 1
ATOM 5420 N N . HIS A 1 692 ? -8.023 3.918 -27.842 1.00 94.00 692 HIS A N 1
ATOM 5421 C CA . HIS A 1 692 ? -9.183 3.032 -27.720 1.00 94.00 692 HIS A CA 1
ATOM 5422 C C . HIS A 1 692 ? -10.289 3.596 -26.819 1.00 94.00 692 HIS A C 1
ATOM 5424 O O . HIS A 1 692 ? -11.409 3.093 -26.790 1.00 94.00 692 HIS A O 1
ATOM 5430 N N . PHE A 1 693 ? -9.992 4.632 -26.035 1.00 91.38 693 PHE A N 1
ATOM 5431 C CA . PHE A 1 693 ? -10.981 5.206 -25.140 1.00 91.38 693 PHE A CA 1
ATOM 5432 C C . PHE A 1 693 ? -12.003 6.059 -25.897 1.00 91.38 693 PHE A C 1
ATOM 5434 O O . PHE A 1 693 ? -11.681 7.122 -26.432 1.00 91.38 693 PHE A O 1
ATOM 5441 N N . GLU A 1 694 ? -13.265 5.657 -25.801 1.00 83.81 694 GLU A N 1
ATOM 5442 C CA . GLU A 1 694 ? -14.421 6.490 -26.107 1.00 83.81 694 GLU A CA 1
ATOM 5443 C C . GLU A 1 694 ? -15.237 6.725 -24.830 1.00 83.81 694 GLU A C 1
ATOM 5445 O O . GLU A 1 694 ? -15.346 5.848 -23.968 1.00 83.81 694 GLU A O 1
ATOM 5450 N N . SER A 1 695 ? -15.817 7.922 -24.680 1.00 74.88 695 SER A N 1
ATOM 5451 C CA . SER A 1 695 ? -16.699 8.203 -23.545 1.00 74.88 695 SER A CA 1
ATOM 5452 C C . SER A 1 695 ? -17.861 7.210 -23.530 1.00 74.88 695 SER A C 1
ATOM 5454 O O . SER A 1 695 ? -18.574 7.061 -24.520 1.00 74.88 695 SER A O 1
ATOM 5456 N N . ASN A 1 696 ? -18.041 6.554 -22.385 1.00 68.88 696 ASN A N 1
ATOM 5457 C CA . ASN A 1 696 ? -18.969 5.447 -22.216 1.00 68.88 696 ASN A CA 1
ATOM 5458 C C . ASN A 1 696 ? -20.411 5.803 -22.641 1.00 68.88 696 ASN A C 1
ATOM 5460 O O . ASN A 1 696 ? -20.970 6.808 -22.195 1.00 68.88 696 ASN A O 1
ATOM 5464 N N . ALA A 1 697 ? -21.015 4.950 -23.474 1.00 69.50 697 ALA A N 1
ATOM 5465 C CA . ALA A 1 697 ? -22.366 5.107 -24.009 1.00 69.50 697 ALA A CA 1
ATOM 5466 C C . ALA A 1 697 ? -23.424 4.215 -23.331 1.00 69.50 697 ALA A C 1
ATOM 5468 O O . ALA A 1 697 ? -24.563 4.173 -23.799 1.00 69.50 697 ALA A O 1
ATOM 5469 N N . LEU A 1 698 ? -23.093 3.490 -22.253 1.00 87.81 698 LEU A N 1
ATOM 5470 C CA . LEU A 1 698 ? -24.057 2.650 -21.538 1.00 87.81 698 LEU A CA 1
ATOM 5471 C C . LEU A 1 698 ? -25.244 3.490 -21.030 1.00 87.81 698 LEU A C 1
ATOM 5473 O O . LEU A 1 698 ? -25.107 4.341 -20.151 1.00 87.81 698 LEU A O 1
ATOM 5477 N N . THR A 1 699 ? -26.439 3.233 -21.569 1.00 84.88 699 THR A N 1
ATOM 5478 C CA . THR A 1 699 ? -27.664 3.959 -21.205 1.00 84.88 699 THR A CA 1
ATOM 5479 C C . THR A 1 699 ? -28.585 3.117 -20.323 1.00 84.88 699 THR A C 1
ATOM 5481 O O . THR A 1 699 ? -28.942 2.005 -20.721 1.00 84.88 699 THR A O 1
ATOM 5484 N N . PRO A 1 700 ? -29.055 3.635 -19.174 1.00 87.38 700 PRO A N 1
ATOM 5485 C CA . PRO A 1 700 ? -30.027 2.924 -18.355 1.00 87.38 700 PRO A CA 1
ATOM 5486 C C . PRO A 1 700 ? -31.429 2.940 -18.969 1.00 87.38 700 PRO A C 1
ATOM 5488 O O . PRO A 1 700 ? -31.857 3.930 -19.571 1.00 87.38 700 PRO A O 1
ATOM 5491 N N . ARG A 1 701 ? -32.190 1.865 -18.742 1.00 83.94 701 ARG A N 1
ATOM 5492 C CA . ARG A 1 701 ? -33.626 1.823 -19.038 1.00 83.94 701 ARG A CA 1
ATOM 5493 C C . ARG A 1 701 ? -34.404 2.663 -18.014 1.00 83.94 701 ARG A C 1
ATOM 5495 O O . ARG A 1 701 ? -34.054 2.686 -16.830 1.00 83.94 701 ARG A O 1
ATOM 5502 N N . PRO A 1 702 ? -35.499 3.330 -18.420 1.00 81.81 702 PRO A N 1
ATOM 5503 C CA . PRO A 1 702 ? -36.371 4.026 -17.481 1.00 81.81 702 PRO A CA 1
ATOM 5504 C C . PRO A 1 702 ? -36.945 3.076 -16.422 1.00 81.81 702 PRO A C 1
ATOM 5506 O O . PRO A 1 702 ? -37.522 2.042 -16.755 1.00 81.81 702 PRO A O 1
ATOM 5509 N N . LEU A 1 703 ? -36.882 3.475 -15.145 1.00 78.81 703 LEU A N 1
ATOM 5510 C CA . LEU A 1 703 ? -37.393 2.678 -14.017 1.00 78.81 703 LEU A CA 1
ATOM 5511 C C . LEU A 1 703 ? -38.888 2.319 -14.141 1.00 78.81 703 LEU A C 1
ATOM 5513 O O . LEU A 1 703 ? -39.343 1.344 -13.552 1.00 78.81 703 LEU A O 1
ATOM 5517 N N . SER A 1 704 ? -39.662 3.079 -14.921 1.00 78.94 704 SER A N 1
ATOM 5518 C CA . SER A 1 704 ? -41.082 2.804 -15.163 1.00 78.94 704 SER A CA 1
ATOM 5519 C C . SER A 1 704 ? -41.337 1.463 -15.854 1.00 78.94 704 SER A C 1
ATOM 5521 O O . SER A 1 704 ? -42.395 0.877 -15.639 1.00 78.94 704 SER A O 1
ATOM 5523 N N . GLN A 1 705 ? -40.382 0.959 -16.640 1.00 77.19 705 GLN A N 1
ATOM 5524 C CA . GLN A 1 705 ? -40.503 -0.321 -17.345 1.00 77.19 705 GLN A CA 1
ATOM 5525 C C . GLN A 1 705 ? -40.460 -1.531 -16.399 1.00 77.19 705 GLN A C 1
ATOM 5527 O O . GLN A 1 705 ? -40.959 -2.595 -16.742 1.00 77.19 705 GLN A O 1
ATOM 5532 N N . PHE A 1 706 ? -39.939 -1.358 -15.181 1.00 75.62 706 PHE A N 1
ATOM 5533 C CA . PHE A 1 706 ? -39.853 -2.410 -14.164 1.00 75.62 706 PHE A CA 1
ATOM 5534 C C . PHE A 1 706 ? -41.148 -2.590 -13.369 1.00 75.62 706 PHE A C 1
ATOM 5536 O O . PHE A 1 706 ? -41.292 -3.563 -12.635 1.00 75.62 706 PHE A O 1
ATOM 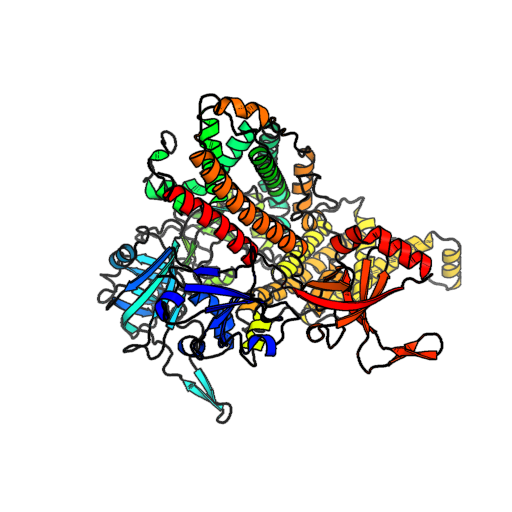5543 N N . ARG A 1 707 ? -42.108 -1.663 -13.503 1.00 75.94 707 ARG A N 1
ATOM 5544 C CA . ARG A 1 707 ? -43.390 -1.719 -12.782 1.00 75.94 707 ARG A CA 1
ATOM 5545 C C . ARG A 1 707 ? -44.169 -2.997 -13.094 1.00 75.94 707 ARG A C 1
ATOM 5547 O O . ARG A 1 707 ? -44.919 -3.482 -12.253 1.00 75.94 707 ARG A O 1
ATOM 5554 N N . ASP A 1 708 ? -43.971 -3.530 -14.292 1.00 77.38 708 ASP A N 1
ATOM 5555 C CA . ASP A 1 708 ? -44.706 -4.681 -14.798 1.00 77.38 708 ASP A CA 1
ATOM 5556 C C . ASP A 1 708 ? -44.332 -5.986 -14.088 1.00 77.38 708 ASP A C 1
ATOM 5558 O O . ASP A 1 708 ? -45.174 -6.874 -13.998 1.00 77.38 708 ASP A O 1
ATOM 5562 N N . LEU A 1 709 ? -43.139 -6.052 -13.482 1.00 72.62 709 LEU A N 1
ATOM 5563 C CA . LEU A 1 709 ? -42.673 -7.189 -12.677 1.00 72.62 709 LEU A CA 1
ATOM 5564 C C . LEU A 1 709 ? -43.474 -7.390 -11.385 1.00 72.62 709 LEU A C 1
ATOM 5566 O O . LEU A 1 709 ? -43.418 -8.454 -10.781 1.00 72.62 709 LEU A O 1
ATOM 5570 N N . PHE A 1 710 ? -44.220 -6.368 -10.964 1.00 76.44 710 PHE A N 1
ATOM 5571 C CA . PHE A 1 710 ? -44.949 -6.349 -9.697 1.00 76.44 710 PHE A CA 1
ATOM 5572 C C . PHE A 1 710 ? -46.462 -6.173 -9.899 1.00 76.44 710 PHE A C 1
ATOM 5574 O O . PHE A 1 710 ? -47.163 -5.807 -8.960 1.00 76.44 710 PHE A O 1
ATOM 5581 N N . ARG A 1 711 ? -46.980 -6.383 -11.121 1.00 76.62 711 ARG A N 1
ATOM 5582 C CA . ARG A 1 711 ? -48.403 -6.152 -11.453 1.00 76.62 711 ARG A CA 1
ATOM 5583 C C . ARG A 1 711 ? -49.374 -7.067 -10.711 1.00 76.62 711 ARG A C 1
ATOM 5585 O O . ARG A 1 711 ? -50.483 -6.625 -10.436 1.00 76.62 711 ARG A O 1
ATOM 5592 N N . ASP A 1 712 ? -48.945 -8.281 -10.380 1.00 81.88 712 ASP A N 1
ATOM 5593 C CA . ASP A 1 712 ? -49.780 -9.299 -9.728 1.00 81.88 712 ASP A CA 1
ATOM 5594 C C . ASP A 1 712 ? -49.524 -9.395 -8.213 1.00 81.88 712 ASP A C 1
ATOM 5596 O O . ASP A 1 712 ? -49.957 -10.343 -7.558 1.00 81.88 712 ASP A O 1
ATOM 5600 N N . ILE A 1 713 ? -48.794 -8.427 -7.645 1.00 77.75 713 ILE A N 1
ATOM 5601 C CA . ILE A 1 713 ? -48.462 -8.391 -6.221 1.00 77.75 713 ILE A CA 1
ATOM 5602 C C . ILE A 1 713 ? -49.270 -7.285 -5.545 1.00 77.75 713 ILE A C 1
ATOM 5604 O O . ILE A 1 713 ? -48.945 -6.101 -5.648 1.00 77.75 713 ILE A O 1
ATOM 5608 N N . ASP A 1 714 ? -50.302 -7.690 -4.808 1.00 79.69 714 ASP A N 1
ATOM 5609 C CA . ASP A 1 714 ? -51.073 -6.801 -3.946 1.00 79.69 714 ASP A CA 1
ATOM 5610 C C . ASP A 1 714 ? -50.507 -6.810 -2.522 1.00 79.69 714 ASP A C 1
ATOM 5612 O O . ASP A 1 714 ? -50.421 -7.848 -1.863 1.00 79.69 714 ASP A O 1
ATOM 5616 N N . PHE A 1 715 ? -50.156 -5.628 -2.020 1.00 79.44 715 PHE A N 1
ATOM 5617 C CA . PHE A 1 715 ? -49.721 -5.443 -0.639 1.00 79.44 715 PHE A CA 1
ATOM 5618 C C . PHE A 1 715 ? -50.880 -4.930 0.210 1.00 79.44 715 PHE A C 1
ATOM 5620 O O . PHE A 1 715 ? -51.542 -3.952 -0.148 1.00 79.44 715 PHE A O 1
ATOM 5627 N N . ASN A 1 716 ? -51.104 -5.539 1.374 1.00 86.06 716 ASN A N 1
ATOM 5628 C CA . ASN A 1 716 ? -52.057 -4.986 2.332 1.00 86.06 716 ASN A CA 1
ATOM 5629 C C . ASN A 1 716 ? -51.494 -3.714 3.002 1.00 86.06 716 ASN A C 1
ATOM 5631 O O . ASN A 1 716 ? -50.285 -3.472 3.011 1.00 86.06 716 ASN A O 1
ATOM 5635 N N . SER A 1 717 ? -52.367 -2.899 3.601 1.00 86.00 717 SER A N 1
ATOM 5636 C CA . SER A 1 717 ? -51.971 -1.616 4.202 1.00 86.00 717 SER A CA 1
ATOM 5637 C C . SER A 1 717 ? -50.885 -1.745 5.276 1.00 86.00 717 SER A C 1
ATOM 5639 O O . SER A 1 717 ? -50.034 -0.867 5.383 1.00 86.00 717 SER A O 1
ATOM 5641 N N . SER A 1 718 ? -50.879 -2.841 6.043 1.00 85.38 718 SER A N 1
ATOM 5642 C CA . SER A 1 718 ? -49.868 -3.083 7.079 1.00 85.38 718 SER A CA 1
ATOM 5643 C C . SER A 1 718 ? -48.504 -3.423 6.471 1.00 85.38 718 SER A C 1
ATOM 5645 O O . SER A 1 718 ? -47.492 -2.884 6.910 1.00 85.38 718 SER A O 1
ATOM 5647 N N . GLN A 1 719 ? -48.467 -4.240 5.415 1.00 83.50 719 GLN A N 1
ATOM 5648 C CA . GLN A 1 719 ? -47.241 -4.536 4.663 1.00 83.50 719 GLN A CA 1
ATOM 5649 C C . GLN A 1 719 ? -46.664 -3.276 4.013 1.00 83.50 719 GLN A C 1
ATOM 5651 O O . GLN A 1 719 ? -45.455 -3.059 4.072 1.00 83.50 719 GLN A O 1
ATOM 5656 N N . LEU A 1 720 ? -47.518 -2.417 3.447 1.00 85.00 720 LEU A N 1
ATOM 5657 C CA . LEU A 1 720 ? -47.101 -1.129 2.888 1.00 85.00 720 LEU A CA 1
ATOM 5658 C C . LEU A 1 720 ? -46.505 -0.206 3.956 1.00 85.00 720 LEU A C 1
ATOM 5660 O O . LEU A 1 720 ? -45.488 0.436 3.703 1.00 85.00 720 LEU A O 1
ATOM 5664 N N . GLU A 1 721 ? -47.100 -0.152 5.148 1.00 87.62 721 GLU A N 1
ATOM 5665 C CA . GLU A 1 721 ? -46.597 0.658 6.262 1.00 87.62 721 GLU A CA 1
ATOM 5666 C C . GLU A 1 721 ? -45.248 0.140 6.788 1.00 87.62 721 GLU A C 1
ATOM 5668 O O . GLU A 1 721 ? -44.314 0.924 6.976 1.00 87.62 721 GLU A O 1
ATOM 5673 N N . ILE A 1 722 ? -45.108 -1.181 6.949 1.00 85.81 722 ILE A N 1
ATOM 5674 C CA . ILE A 1 722 ? -43.849 -1.829 7.345 1.00 85.81 722 ILE A CA 1
ATOM 5675 C C . ILE A 1 722 ? -42.761 -1.562 6.299 1.00 85.81 722 ILE A C 1
ATOM 5677 O O . ILE A 1 722 ? -41.678 -1.089 6.651 1.00 85.81 722 ILE A O 1
ATOM 5681 N N . ALA A 1 723 ? -43.051 -1.796 5.016 1.00 83.19 723 ALA A N 1
ATOM 5682 C CA . ALA A 1 723 ? -42.110 -1.559 3.923 1.00 83.19 723 ALA A CA 1
ATOM 5683 C C . ALA A 1 723 ? -41.710 -0.080 3.826 1.00 83.19 723 ALA A C 1
ATOM 5685 O O . ALA A 1 723 ? -40.531 0.230 3.647 1.00 83.19 723 ALA A O 1
ATOM 5686 N N . ALA A 1 724 ? -42.662 0.843 3.997 1.00 87.00 724 ALA A N 1
ATOM 5687 C CA . ALA A 1 724 ? -42.388 2.275 4.022 1.00 87.00 724 ALA A CA 1
ATOM 5688 C C . ALA A 1 724 ? -41.466 2.655 5.188 1.00 87.00 724 ALA A C 1
ATOM 5690 O O . ALA A 1 724 ? -40.522 3.416 4.980 1.00 87.00 724 ALA A O 1
ATOM 5691 N N . ASN A 1 725 ? -41.685 2.102 6.386 1.00 88.56 725 ASN A N 1
ATOM 5692 C CA . ASN A 1 725 ? -40.827 2.353 7.544 1.00 88.56 725 ASN A CA 1
ATOM 5693 C C . ASN A 1 725 ? -39.414 1.799 7.317 1.00 88.56 725 ASN A C 1
ATOM 5695 O O . ASN A 1 725 ? -38.449 2.554 7.428 1.00 88.56 725 ASN A O 1
ATOM 5699 N N . ILE A 1 726 ? -39.292 0.531 6.903 1.00 89.31 726 ILE A N 1
ATOM 5700 C CA . ILE A 1 726 ? -38.002 -0.110 6.592 1.00 89.31 726 ILE A CA 1
ATOM 5701 C C . ILE A 1 726 ? -37.228 0.712 5.565 1.00 89.31 726 ILE A C 1
ATOM 5703 O O . ILE A 1 726 ? -36.082 1.098 5.806 1.00 89.31 726 ILE A O 1
ATOM 5707 N N . LYS A 1 727 ? -37.874 1.040 4.441 1.00 86.69 727 LYS A N 1
ATOM 5708 C CA . LYS A 1 727 ? -37.285 1.856 3.379 1.00 86.69 727 LYS A CA 1
ATOM 5709 C C . LYS A 1 727 ? -36.848 3.215 3.913 1.00 86.69 727 LYS A C 1
ATOM 5711 O O . LYS A 1 727 ? -35.727 3.631 3.654 1.00 86.69 727 LYS A O 1
ATOM 5716 N N . GLN A 1 728 ? -37.694 3.900 4.679 1.00 89.38 728 GLN A N 1
ATOM 5717 C CA . GLN A 1 728 ? -37.371 5.217 5.222 1.00 89.38 728 GLN A CA 1
ATOM 5718 C C . GLN A 1 728 ? -36.179 5.167 6.187 1.00 89.38 728 GLN A C 1
ATOM 5720 O O . GLN A 1 728 ? -35.398 6.115 6.225 1.00 89.38 728 GLN A O 1
ATOM 5725 N N . GLN A 1 729 ? -36.041 4.117 6.999 1.00 87.44 729 GLN A N 1
ATOM 5726 C CA . GLN A 1 729 ? -34.895 3.954 7.903 1.00 87.44 729 GLN A CA 1
ATOM 5727 C C . GLN A 1 729 ? -33.617 3.617 7.129 1.00 87.44 729 GLN A C 1
ATOM 5729 O O . GLN A 1 729 ? -32.598 4.276 7.326 1.00 87.44 729 GLN A O 1
ATOM 5734 N N . TYR A 1 730 ? -33.674 2.661 6.198 1.00 85.88 730 TYR A N 1
ATOM 5735 C CA . TYR A 1 730 ? -32.522 2.302 5.370 1.00 85.88 730 TYR A CA 1
ATOM 5736 C C . TYR A 1 730 ? -32.052 3.477 4.501 1.00 85.88 730 TYR A C 1
ATOM 5738 O O . TYR A 1 730 ? -30.867 3.799 4.491 1.00 85.88 730 TYR A O 1
ATOM 5746 N N . GLU A 1 731 ? -32.973 4.184 3.835 1.00 84.12 731 GLU A N 1
ATOM 5747 C CA . GLU A 1 731 ? -32.651 5.381 3.047 1.00 84.12 731 GLU A CA 1
ATOM 5748 C C . GLU A 1 731 ? -32.009 6.479 3.896 1.00 84.12 731 GLU A C 1
ATOM 5750 O O . GLU A 1 731 ? -31.143 7.200 3.407 1.00 84.12 731 GLU A O 1
ATOM 5755 N N . ARG A 1 732 ? -32.419 6.623 5.161 1.00 84.44 732 ARG A N 1
ATOM 5756 C CA . ARG A 1 732 ? -31.791 7.569 6.090 1.00 84.44 732 ARG A CA 1
ATOM 5757 C C . ARG A 1 732 ? -30.349 7.177 6.397 1.00 84.44 732 ARG A C 1
ATOM 5759 O O . ARG A 1 732 ? -29.464 8.015 6.240 1.00 84.44 732 ARG A O 1
ATOM 5766 N N . LEU A 1 733 ? -30.111 5.917 6.767 1.00 81.81 733 LEU A N 1
ATOM 5767 C CA . LEU A 1 733 ? -28.768 5.411 7.072 1.00 81.81 733 LEU A CA 1
ATOM 5768 C C . LEU A 1 733 ? -27.840 5.499 5.856 1.00 81.81 733 LEU A C 1
ATOM 5770 O O . LEU A 1 733 ? -26.718 5.988 5.977 1.00 81.81 733 LEU A O 1
ATOM 5774 N N . ILE A 1 734 ? -28.310 5.089 4.673 1.00 82.44 734 ILE A N 1
ATOM 5775 C CA . ILE A 1 734 ? -27.467 5.073 3.477 1.00 82.44 734 ILE A CA 1
ATOM 5776 C C . ILE A 1 734 ? -27.166 6.483 2.964 1.00 82.44 734 ILE A C 1
ATOM 5778 O O . ILE A 1 734 ? -26.039 6.747 2.556 1.00 82.44 734 ILE A O 1
ATOM 5782 N N . ARG A 1 735 ? -28.129 7.418 3.029 1.00 80.50 735 ARG A N 1
ATOM 5783 C CA . ARG A 1 735 ? -27.872 8.830 2.698 1.00 80.50 735 ARG A CA 1
ATOM 5784 C C . ARG A 1 735 ? -26.823 9.415 3.631 1.00 80.50 735 ARG A C 1
ATOM 5786 O O . ARG A 1 735 ? -25.871 10.009 3.143 1.00 80.50 735 ARG A O 1
ATOM 5793 N N . ALA A 1 736 ? -26.937 9.159 4.934 1.00 76.56 736 ALA A N 1
ATOM 5794 C CA . ALA A 1 736 ? -25.928 9.596 5.891 1.00 76.56 736 ALA A CA 1
ATOM 5795 C C . ALA A 1 736 ? -24.541 9.007 5.570 1.00 76.56 736 ALA A C 1
ATOM 5797 O O . ALA A 1 736 ? -23.553 9.735 5.594 1.00 76.56 736 ALA A O 1
ATOM 5798 N N . ALA A 1 737 ? -24.453 7.724 5.203 1.00 78.31 737 ALA A N 1
ATOM 5799 C CA . ALA A 1 737 ? -23.195 7.101 4.785 1.00 78.31 737 ALA A CA 1
ATOM 5800 C C . ALA A 1 737 ? -22.606 7.735 3.506 1.00 78.31 737 ALA A C 1
ATOM 5802 O O . ALA A 1 737 ? -21.404 7.992 3.446 1.00 78.31 737 ALA A O 1
ATOM 5803 N N . TYR A 1 738 ? -23.435 8.054 2.506 1.00 78.00 738 TYR A N 1
ATOM 5804 C CA . TYR A 1 738 ? -22.988 8.757 1.297 1.00 78.00 738 TYR A CA 1
ATOM 5805 C C . TYR A 1 738 ? -22.550 10.199 1.568 1.00 78.00 738 TYR A C 1
ATOM 5807 O O . TYR A 1 738 ? -21.551 10.637 0.998 1.00 78.00 738 TYR A O 1
ATOM 5815 N N . ASP A 1 739 ? -23.244 10.922 2.446 1.00 74.88 739 ASP A N 1
ATOM 5816 C CA . ASP A 1 739 ? -22.845 12.270 2.860 1.00 74.88 739 ASP A CA 1
ATOM 5817 C C . ASP A 1 739 ? -21.465 12.233 3.540 1.00 74.88 739 ASP A C 1
ATOM 5819 O O . ASP A 1 739 ? -20.581 13.033 3.221 1.00 74.88 739 ASP A O 1
ATOM 5823 N N . ILE A 1 740 ? -21.243 11.236 4.407 1.00 76.62 740 ILE A N 1
ATOM 5824 C CA . ILE A 1 740 ? -19.940 10.953 5.024 1.00 76.62 740 ILE A CA 1
ATOM 5825 C C . ILE A 1 740 ? -18.891 10.656 3.946 1.00 76.62 740 ILE A C 1
ATOM 5827 O O . ILE A 1 740 ? -17.823 11.266 3.967 1.00 76.62 740 ILE A O 1
ATOM 5831 N N . LYS A 1 741 ? -19.183 9.772 2.983 1.00 80.88 741 LYS A N 1
ATOM 5832 C CA . LYS A 1 741 ? -18.276 9.432 1.873 1.00 80.88 741 LYS A CA 1
ATOM 5833 C C . LYS A 1 741 ? -17.856 10.666 1.079 1.00 80.88 741 LYS A C 1
ATOM 5835 O O . LYS A 1 741 ? -16.663 10.896 0.893 1.00 80.88 741 LYS A O 1
ATOM 5840 N N . GLN A 1 742 ? -18.811 11.487 0.641 1.00 72.88 742 GLN A N 1
ATOM 5841 C CA . GLN A 1 742 ? -18.512 12.704 -0.121 1.00 72.88 742 GLN A CA 1
ATOM 5842 C C . GLN A 1 742 ? -17.627 13.666 0.673 1.00 72.88 742 GLN A C 1
ATOM 5844 O O . GLN A 1 742 ? -16.696 14.263 0.129 1.00 72.88 742 GLN A O 1
ATOM 5849 N N . GLU A 1 743 ? -17.875 13.797 1.974 1.00 71.50 743 GLU A N 1
ATOM 5850 C CA . GLU A 1 743 ? -17.053 14.631 2.839 1.00 71.50 743 GLU A CA 1
ATOM 5851 C C . GLU A 1 743 ? -15.633 14.078 3.018 1.00 71.50 743 GLU A C 1
ATOM 5853 O O . GLU A 1 743 ? -14.661 14.837 2.946 1.00 71.50 743 GLU A O 1
ATOM 5858 N N . VAL A 1 744 ? -15.496 12.772 3.248 1.00 73.06 744 VAL A N 1
ATOM 5859 C CA . VAL A 1 744 ? -14.198 12.094 3.353 1.00 73.06 744 VAL A CA 1
ATOM 5860 C C . VAL A 1 744 ? -13.402 12.295 2.068 1.00 73.06 744 VAL A C 1
ATOM 5862 O O . VAL A 1 744 ? -12.231 12.670 2.118 1.00 73.06 744 VAL A O 1
ATOM 5865 N N . GLU A 1 745 ? -14.036 12.120 0.912 1.00 70.25 745 GLU A N 1
ATOM 5866 C CA . GLU A 1 745 ? -13.416 12.313 -0.397 1.00 70.25 745 GLU A CA 1
ATOM 5867 C C . GLU A 1 745 ? -12.977 13.763 -0.628 1.00 70.25 745 GLU A C 1
ATOM 5869 O O . GLU A 1 745 ? -11.832 14.004 -1.020 1.00 70.25 745 GLU A O 1
ATOM 5874 N N . ALA A 1 746 ? -13.834 14.738 -0.310 1.00 64.69 746 ALA A N 1
ATOM 5875 C CA . ALA A 1 746 ? -13.512 16.163 -0.413 1.00 64.69 746 ALA A CA 1
ATOM 5876 C C . ALA A 1 746 ? -12.335 16.582 0.490 1.00 64.69 746 ALA A C 1
ATOM 5878 O O . ALA A 1 746 ? -11.686 17.605 0.244 1.00 64.69 746 ALA A O 1
ATOM 5879 N N . ASN A 1 747 ? -12.046 15.791 1.526 1.00 63.00 747 ASN A N 1
ATOM 5880 C CA . ASN A 1 747 ? -10.965 16.017 2.480 1.00 63.00 747 ASN A CA 1
ATOM 5881 C C . ASN A 1 747 ? -9.838 14.970 2.386 1.00 63.00 747 ASN A C 1
ATOM 5883 O O . ASN A 1 747 ? -8.923 14.999 3.207 1.00 63.00 747 ASN A O 1
ATOM 5887 N N . ARG A 1 748 ? -9.838 14.093 1.368 1.00 57.38 748 ARG A N 1
ATOM 5888 C CA . ARG A 1 748 ? -8.938 12.923 1.243 1.00 57.38 748 ARG A CA 1
ATOM 5889 C C . ARG A 1 748 ? -7.451 13.256 1.368 1.00 57.38 748 ARG A C 1
ATOM 5891 O O . ARG A 1 748 ? -6.670 12.440 1.837 1.00 57.38 748 ARG A O 1
ATOM 5898 N N . HIS A 1 749 ? -7.068 14.456 0.944 1.00 51.84 749 HIS A N 1
ATOM 5899 C CA . HIS A 1 749 ? -5.677 14.902 0.929 1.00 51.84 749 HIS A CA 1
ATOM 5900 C C . HIS A 1 749 ? -5.271 15.612 2.230 1.00 51.84 749 HIS A C 1
ATOM 5902 O O . HIS A 1 749 ? -4.079 15.728 2.501 1.00 51.84 749 HIS A O 1
ATOM 5908 N N . GLN A 1 750 ? -6.241 16.097 3.018 1.00 57.25 750 GLN A N 1
ATOM 5909 C CA . GLN A 1 750 ? -6.044 16.767 4.308 1.00 57.25 750 GLN A CA 1
ATOM 5910 C C . GLN A 1 750 ? -7.340 16.685 5.151 1.00 57.25 750 GLN A C 1
ATOM 5912 O O . GLN A 1 750 ? -8.185 17.584 5.038 1.00 57.25 750 GLN A O 1
ATOM 5917 N N . PRO A 1 751 ? -7.534 15.644 5.987 1.00 60.16 751 PRO A N 1
ATOM 5918 C CA . PRO A 1 751 ? -8.651 15.593 6.927 1.00 60.16 751 PRO A CA 1
ATOM 5919 C C . PRO A 1 751 ? -8.520 16.750 7.925 1.00 60.16 751 PRO A C 1
ATOM 5921 O O . PRO A 1 751 ? -7.600 16.801 8.738 1.00 60.16 751 PRO A O 1
ATOM 5924 N N . ASN A 1 752 ? -9.428 17.717 7.819 1.00 71.56 752 ASN A N 1
ATOM 5925 C CA . ASN A 1 752 ? -9.330 19.023 8.463 1.00 71.56 752 ASN A CA 1
ATOM 5926 C C . ASN A 1 752 ? -10.604 19.304 9.257 1.00 71.56 752 ASN A C 1
ATOM 5928 O O . ASN A 1 752 ? -11.702 19.144 8.726 1.00 71.56 752 ASN A O 1
ATOM 5932 N N . LEU A 1 753 ? -10.475 19.765 10.503 1.00 80.44 753 LEU A N 1
ATOM 5933 C CA . LEU A 1 753 ? -11.635 20.155 11.306 1.00 80.44 753 LEU A CA 1
ATOM 5934 C C . LEU A 1 753 ? -12.448 21.240 10.598 1.00 80.44 753 LEU A C 1
ATOM 5936 O O . LEU A 1 753 ? -11.898 22.142 9.956 1.00 80.44 753 LEU A O 1
ATOM 5940 N N . ARG A 1 754 ? -13.769 21.175 10.759 1.00 83.12 754 ARG A N 1
ATOM 5941 C CA . ARG A 1 754 ? -14.691 22.144 10.167 1.00 83.12 754 ARG A CA 1
ATOM 5942 C C . ARG A 1 754 ? -15.212 23.073 11.239 1.00 83.12 754 ARG A C 1
ATOM 5944 O O . ARG A 1 754 ? -15.802 22.636 12.222 1.00 83.12 754 ARG A O 1
ATOM 5951 N N . MET A 1 755 ? -15.013 24.364 11.039 1.00 89.44 755 MET A N 1
ATOM 5952 C CA . MET A 1 755 ? -15.613 25.397 11.865 1.00 89.44 755 MET A CA 1
ATOM 5953 C C . MET A 1 755 ? -16.851 25.940 11.162 1.00 89.44 755 MET A C 1
ATOM 5955 O O . MET A 1 755 ? -16.750 26.572 10.112 1.00 89.44 755 MET A O 1
ATOM 5959 N N . VAL A 1 756 ? -18.013 25.729 11.769 1.00 90.44 756 VAL A N 1
ATOM 5960 C CA . VAL A 1 756 ? -19.263 26.372 11.374 1.00 90.44 756 VAL A CA 1
ATOM 5961 C C . VAL A 1 756 ? -19.400 27.656 12.179 1.00 90.44 756 VAL A C 1
ATOM 5963 O O . VAL A 1 756 ? -19.472 27.622 13.409 1.00 90.44 756 VAL A O 1
ATOM 5966 N N . ALA A 1 757 ? -19.429 28.788 11.481 1.00 92.38 757 ALA A N 1
ATOM 5967 C CA . ALA A 1 757 ? -19.673 30.090 12.083 1.00 92.38 757 ALA A CA 1
ATOM 5968 C C . ALA A 1 757 ? -21.079 30.570 11.716 1.00 92.38 757 ALA A C 1
ATOM 5970 O O . ALA A 1 757 ? -21.393 30.753 10.536 1.00 92.38 757 ALA A O 1
ATOM 5971 N N . LYS A 1 758 ? -21.928 30.772 12.724 1.00 93.56 758 LYS A N 1
ATOM 5972 C CA . LYS A 1 758 ? -23.352 31.074 12.568 1.00 93.56 758 LYS A CA 1
ATOM 5973 C C . LYS A 1 758 ? -23.683 32.472 13.077 1.00 93.56 758 LYS A C 1
ATOM 5975 O O . LYS A 1 758 ? -23.220 32.909 14.126 1.00 93.56 758 LYS A O 1
ATOM 5980 N N . SER A 1 759 ? -24.498 33.190 12.317 1.00 88.44 759 SER A N 1
ATOM 5981 C CA . SER A 1 759 ? -25.046 34.487 12.719 1.00 88.44 759 SER A CA 1
ATOM 5982 C C . SER A 1 759 ? -26.338 34.324 13.523 1.00 88.44 759 SER A C 1
ATOM 5984 O O . SER A 1 759 ? -27.049 33.329 13.382 1.00 88.44 759 SER A O 1
ATOM 5986 N N . CYS A 1 760 ? -26.727 35.363 14.266 1.00 83.06 760 CYS A N 1
ATOM 5987 C CA . CYS A 1 760 ? -28.007 35.403 14.983 1.00 83.06 760 CYS A CA 1
ATOM 5988 C C . CYS A 1 760 ? -29.245 35.260 14.075 1.00 83.06 760 CYS A C 1
ATOM 5990 O O . CYS A 1 760 ? -30.319 34.908 14.551 1.00 83.06 760 CYS A O 1
ATOM 5992 N N . LYS A 1 761 ? -29.103 35.510 12.764 1.00 81.25 761 LYS A N 1
ATOM 5993 C CA . LYS A 1 761 ? -30.164 35.345 11.756 1.00 81.25 761 LYS A CA 1
ATOM 5994 C C . LYS A 1 761 ? -30.205 33.946 11.135 1.00 81.25 761 LYS A C 1
ATOM 5996 O O . LYS A 1 761 ? -30.980 33.715 10.217 1.00 81.25 761 LYS A O 1
ATOM 6001 N N . GLY A 1 762 ? -29.346 33.032 11.582 1.00 81.25 762 GLY A N 1
ATOM 6002 C CA . GLY A 1 762 ? -29.287 31.658 11.089 1.00 81.25 762 GLY A CA 1
ATOM 6003 C C . GLY A 1 762 ? -28.348 31.428 9.904 1.00 81.25 762 GLY A C 1
ATOM 6004 O O . GLY A 1 762 ? -28.009 30.276 9.655 1.00 81.25 762 GLY A O 1
ATOM 6005 N N . ASN A 1 763 ? -27.864 32.480 9.228 1.00 85.88 763 ASN A N 1
ATOM 6006 C CA . ASN A 1 763 ? -26.874 32.335 8.152 1.00 85.88 763 ASN A CA 1
ATOM 6007 C C . ASN A 1 763 ? -25.585 31.724 8.698 1.00 85.88 763 ASN A C 1
ATOM 6009 O O . ASN A 1 763 ? -25.124 32.147 9.764 1.00 85.88 763 ASN A O 1
ATOM 6013 N N . GLN A 1 764 ? -24.995 30.799 7.945 1.00 91.88 764 GLN A N 1
ATOM 6014 C CA . GLN A 1 764 ? -23.782 30.096 8.335 1.00 91.88 764 GLN A CA 1
ATOM 6015 C C . GLN A 1 764 ? -22.742 30.095 7.219 1.00 91.88 764 GLN A C 1
ATOM 6017 O O . GLN A 1 764 ? -23.071 30.075 6.030 1.00 91.88 764 GLN A O 1
ATOM 6022 N N . ILE A 1 765 ? -21.482 30.095 7.635 1.00 91.62 765 ILE A N 1
ATOM 6023 C CA . ILE A 1 765 ? -20.341 29.807 6.775 1.00 91.62 765 ILE A CA 1
ATOM 6024 C C . ILE A 1 765 ? -19.553 28.646 7.363 1.00 91.62 765 ILE A C 1
ATOM 6026 O O . ILE A 1 765 ? -19.548 28.440 8.579 1.00 91.62 765 ILE A O 1
ATOM 6030 N N . GLU A 1 766 ? -18.859 27.925 6.496 1.00 89.75 766 GLU A N 1
ATOM 6031 C CA . GLU A 1 766 ? -17.997 26.820 6.892 1.00 89.75 766 GLU A CA 1
ATOM 6032 C C . GLU A 1 766 ? -16.542 27.125 6.534 1.00 89.75 766 GLU A C 1
ATOM 6034 O O . GLU A 1 766 ? -16.218 27.498 5.402 1.00 89.75 766 GLU A O 1
ATOM 6039 N N . ILE A 1 767 ? -15.669 26.986 7.530 1.00 89.75 767 ILE A N 1
ATOM 6040 C CA . ILE A 1 767 ? -14.239 27.269 7.452 1.00 89.75 767 ILE A CA 1
ATOM 6041 C C . ILE A 1 767 ? -13.482 25.964 7.707 1.00 89.75 767 ILE A C 1
ATOM 6043 O O . ILE A 1 767 ? -13.616 25.348 8.765 1.00 89.75 767 ILE A O 1
ATOM 6047 N N . ARG A 1 768 ? -12.648 25.565 6.750 1.00 86.19 768 ARG A N 1
ATOM 6048 C CA . ARG A 1 768 ? -11.703 24.454 6.862 1.00 86.19 768 ARG A CA 1
ATOM 6049 C C . ARG A 1 768 ? -10.487 24.897 7.676 1.00 86.19 768 ARG A C 1
ATOM 6051 O O . ARG A 1 768 ? -9.799 25.846 7.286 1.00 86.19 768 ARG A O 1
ATOM 6058 N N . LEU A 1 769 ? -10.220 24.206 8.780 1.00 85.38 769 LEU A N 1
ATOM 6059 C CA . LEU A 1 769 ? -9.083 24.456 9.669 1.00 85.38 769 LEU A CA 1
ATOM 6060 C C . LEU A 1 769 ? -7.952 23.471 9.369 1.00 85.38 769 LEU A C 1
ATOM 6062 O O . LEU A 1 769 ? -8.185 22.267 9.353 1.00 85.38 769 LEU A O 1
ATOM 6066 N N . ASN A 1 770 ? -6.733 23.965 9.155 1.00 77.00 770 ASN A N 1
ATOM 6067 C CA . ASN A 1 770 ? -5.567 23.124 8.880 1.00 77.00 770 ASN A CA 1
ATOM 6068 C C . ASN A 1 770 ? -4.295 23.712 9.507 1.00 77.00 770 ASN A C 1
ATOM 6070 O O . ASN A 1 770 ? -4.215 24.913 9.770 1.00 77.00 770 ASN A O 1
ATOM 6074 N N . GLN A 1 771 ? -3.267 22.886 9.704 1.00 74.56 771 GLN A N 1
ATOM 6075 C CA . GLN A 1 771 ? -2.009 23.313 10.334 1.00 74.56 771 GLN A CA 1
ATOM 6076 C C . GLN A 1 771 ? -1.326 24.492 9.604 1.00 74.56 771 GLN A C 1
ATOM 6078 O O . GLN A 1 771 ? -0.722 25.379 10.222 1.00 74.56 771 GLN A O 1
ATOM 6083 N N . LYS A 1 772 ? -1.398 24.520 8.270 1.00 76.19 772 LYS A N 1
ATOM 6084 C CA . LYS A 1 772 ? -0.713 25.520 7.443 1.00 76.19 772 LYS A CA 1
ATOM 6085 C C . LYS A 1 772 ? -1.370 26.898 7.537 1.00 76.19 772 LYS A C 1
ATOM 6087 O O . LYS A 1 772 ? -0.648 27.891 7.630 1.00 76.19 772 LYS A O 1
ATOM 6092 N N . ASP A 1 773 ? -2.694 26.956 7.566 1.00 80.31 773 ASP A N 1
ATOM 6093 C CA . ASP A 1 773 ? -3.503 28.168 7.424 1.00 80.31 773 ASP A CA 1
ATOM 6094 C C . ASP A 1 773 ? -4.053 28.689 8.756 1.00 80.31 773 ASP A C 1
ATOM 6096 O O . ASP A 1 773 ? -4.266 29.894 8.908 1.00 80.31 773 ASP A O 1
ATOM 6100 N N . THR A 1 774 ? -4.262 27.815 9.740 1.00 86.94 774 THR A N 1
ATOM 6101 C CA . THR A 1 774 ? -4.784 28.194 11.055 1.00 86.94 774 THR A CA 1
ATOM 6102 C C . THR A 1 774 ? -3.675 28.813 11.901 1.00 86.94 774 THR A C 1
ATOM 6104 O O . THR A 1 774 ? -2.786 28.131 12.405 1.00 86.94 774 THR A O 1
ATOM 6107 N N . LYS A 1 775 ? -3.711 30.140 12.047 1.00 89.62 775 LYS A N 1
ATOM 6108 C CA . LYS A 1 775 ? -2.729 30.937 12.809 1.00 89.62 775 LYS A CA 1
ATOM 6109 C C . LYS A 1 775 ? -3.313 31.604 14.049 1.00 89.62 775 LYS A C 1
ATOM 6111 O O . LYS A 1 775 ? -2.573 32.235 14.799 1.00 89.62 775 LYS A O 1
ATOM 6116 N N . HIS A 1 776 ? -4.627 31.531 14.245 1.00 90.81 776 HIS A N 1
ATOM 6117 C CA . HIS A 1 776 ? -5.279 32.145 15.391 1.00 90.81 776 HIS A CA 1
ATOM 6118 C C . HIS A 1 776 ? -5.061 31.293 16.663 1.00 90.81 776 HIS A C 1
ATOM 6120 O O . HIS A 1 776 ? -5.441 30.119 16.680 1.00 90.81 776 HIS A O 1
ATOM 6126 N N . PRO A 1 777 ? -4.491 31.857 17.747 1.00 86.38 777 PRO A N 1
ATOM 6127 C CA . PRO A 1 777 ? -4.057 31.082 18.916 1.00 86.38 777 PRO A CA 1
ATOM 6128 C C . PRO A 1 777 ? -5.217 30.458 19.703 1.00 86.38 777 PRO A C 1
ATOM 6130 O O . PRO A 1 777 ? -5.049 29.426 20.339 1.00 86.38 777 PRO A O 1
ATOM 6133 N N . GLN A 1 778 ? -6.414 31.047 19.629 1.00 87.81 778 GLN A N 1
ATOM 6134 C CA . GLN A 1 778 ? -7.607 30.569 20.340 1.00 87.81 778 GLN A CA 1
ATOM 6135 C C . GLN A 1 778 ? -8.654 29.950 19.400 1.00 87.81 778 GLN A C 1
ATOM 6137 O O . GLN A 1 778 ? -9.845 29.979 19.704 1.00 87.81 778 GLN A O 1
ATOM 6142 N N . THR A 1 779 ? -8.230 29.418 18.242 1.00 86.56 779 THR A N 1
ATOM 6143 C CA . THR A 1 779 ? -9.138 28.835 17.226 1.00 86.56 779 THR A CA 1
ATOM 6144 C C . THR A 1 779 ? -10.120 27.826 17.826 1.00 86.56 779 THR A C 1
ATOM 6146 O O . THR A 1 779 ? -11.288 27.820 17.458 1.00 86.56 779 THR A O 1
ATOM 6149 N N . TYR A 1 780 ? -9.661 27.006 18.773 1.00 85.38 780 TYR A N 1
ATOM 6150 C CA . TYR A 1 780 ? -10.441 25.903 19.341 1.00 85.38 780 TYR A CA 1
ATOM 6151 C C . TYR A 1 780 ? -11.103 26.226 20.690 1.00 85.38 780 TYR A C 1
ATOM 6153 O O . TYR A 1 780 ? -11.811 25.385 21.228 1.00 85.38 780 TYR A O 1
ATOM 6161 N N . ALA A 1 781 ? -10.874 27.422 21.247 1.00 83.25 781 ALA A N 1
ATOM 6162 C CA . ALA A 1 781 ? -11.267 27.759 22.620 1.00 83.25 781 ALA A CA 1
ATOM 6163 C C . ALA A 1 781 ? -12.472 28.710 22.716 1.00 83.25 781 ALA A C 1
ATOM 6165 O O . ALA A 1 781 ? -13.121 28.774 23.758 1.00 83.25 781 ALA A O 1
ATOM 6166 N N . LEU A 1 782 ? -12.764 29.481 21.664 1.00 83.31 782 LEU A N 1
ATOM 6167 C CA . LEU A 1 782 ? -13.819 30.496 21.702 1.00 83.31 782 LEU A CA 1
ATOM 6168 C C . LEU A 1 782 ? -15.119 29.969 21.092 1.00 83.31 782 LEU A C 1
ATOM 6170 O O . LEU A 1 782 ? -15.133 29.488 19.963 1.00 83.31 782 LEU A O 1
ATOM 6174 N N . SER A 1 783 ? -16.225 30.156 21.812 1.00 88.00 783 SER A N 1
ATOM 6175 C CA . SER A 1 783 ? -17.585 29.883 21.330 1.00 88.00 783 SER A CA 1
ATOM 6176 C C . SER A 1 783 ? -18.167 31.014 20.478 1.00 88.00 783 SER A C 1
ATOM 6178 O O . SER A 1 783 ? -19.184 30.825 19.819 1.00 88.00 783 SER A O 1
ATOM 6180 N N . GLN A 1 784 ? -17.531 32.189 20.472 1.00 91.88 784 GLN A N 1
ATOM 6181 C CA . GLN A 1 784 ? -17.890 33.320 19.621 1.00 91.88 784 GLN A CA 1
ATOM 6182 C C . GLN A 1 784 ? -16.638 34.031 19.113 1.00 91.88 784 GLN A C 1
ATOM 6184 O O . GLN A 1 784 ? -15.721 34.305 19.887 1.00 91.88 784 GLN A O 1
ATOM 6189 N N . MET A 1 785 ? -16.620 34.402 17.834 1.00 94.00 785 MET A N 1
ATOM 6190 C CA . MET A 1 785 ? -15.506 35.136 17.225 1.00 94.00 785 MET A CA 1
ATOM 6191 C C . MET A 1 785 ? -16.001 36.265 16.330 1.00 94.00 785 MET A C 1
ATOM 6193 O O . MET A 1 785 ? -17.026 36.144 15.664 1.00 94.00 785 MET A O 1
ATOM 6197 N N . GLN A 1 786 ? -15.249 37.367 16.284 1.00 94.31 786 GLN A N 1
ATOM 6198 C CA . GLN A 1 786 ? -15.465 38.413 15.288 1.00 94.31 786 GLN A CA 1
ATOM 6199 C C . GLN A 1 786 ? -14.715 38.051 14.005 1.00 94.31 786 GLN A C 1
ATOM 6201 O O . GLN A 1 786 ? -13.486 38.115 13.987 1.00 94.31 786 GLN A O 1
ATOM 6206 N N . ILE A 1 787 ? -15.454 37.671 12.958 1.00 94.62 787 ILE A N 1
ATOM 6207 C CA . ILE A 1 787 ? -14.902 37.096 11.728 1.00 94.62 787 ILE A CA 1
ATOM 6208 C C . ILE A 1 787 ? -14.920 38.097 10.571 1.00 94.62 787 ILE A C 1
ATOM 6210 O O . ILE A 1 787 ? -15.892 38.826 10.344 1.00 94.62 787 ILE A O 1
ATOM 6214 N N . SER A 1 788 ? -13.838 38.074 9.799 1.00 93.44 788 SER A N 1
ATOM 6215 C CA . SER A 1 788 ? -13.681 38.800 8.543 1.00 93.44 788 SER A CA 1
ATOM 6216 C C . SER A 1 788 ? -13.161 37.858 7.462 1.00 93.44 788 SER A C 1
ATOM 6218 O O . SER A 1 788 ? -12.352 36.976 7.743 1.00 93.44 788 SER A O 1
ATOM 6220 N N . LEU A 1 789 ? -13.578 38.055 6.215 1.00 93.12 789 LEU A N 1
ATOM 6221 C CA . LEU A 1 789 ? -13.096 37.290 5.069 1.00 93.12 789 LEU A CA 1
ATOM 6222 C C . LEU A 1 789 ? -12.215 38.163 4.183 1.00 93.12 789 LEU A C 1
ATOM 6224 O O . LEU A 1 789 ? -12.582 39.296 3.885 1.00 93.12 789 LEU A O 1
ATOM 6228 N N . LEU A 1 790 ? -11.095 37.623 3.721 1.00 91.69 790 LEU A N 1
ATOM 6229 C CA . LEU A 1 790 ? -10.256 38.214 2.685 1.00 91.69 790 LEU A CA 1
ATOM 6230 C C . LEU A 1 790 ? -10.418 37.405 1.399 1.00 91.69 790 LEU A C 1
ATOM 6232 O O . LEU A 1 790 ? -10.104 36.213 1.377 1.00 91.69 790 LEU A O 1
ATOM 6236 N N . LYS A 1 791 ? -10.866 38.058 0.327 1.00 88.25 791 LYS A N 1
ATOM 6237 C CA . LYS A 1 791 ? -10.883 37.455 -1.008 1.00 88.25 791 LYS A CA 1
ATOM 6238 C C . LYS A 1 791 ? -9.479 37.483 -1.612 1.00 88.25 791 LYS A C 1
ATOM 6240 O O . LYS A 1 791 ? -8.899 38.557 -1.774 1.00 88.25 791 LYS A O 1
ATOM 6245 N N . ASP A 1 792 ? -8.963 36.312 -1.964 1.00 82.25 792 ASP A N 1
ATOM 6246 C CA . ASP A 1 792 ? -7.668 36.115 -2.614 1.00 82.25 792 ASP A CA 1
ATOM 6247 C C . ASP A 1 792 ? -7.860 35.230 -3.852 1.00 82.25 792 ASP A C 1
ATOM 6249 O O . ASP A 1 792 ? -8.117 34.029 -3.748 1.00 82.25 792 ASP A O 1
ATOM 6253 N N . LYS A 1 793 ? -7.804 35.841 -5.042 1.00 81.19 793 LYS A N 1
ATOM 6254 C CA . LYS A 1 793 ? -8.162 35.203 -6.321 1.00 81.19 793 LYS A CA 1
ATOM 6255 C C . LYS A 1 793 ? -9.558 34.546 -6.251 1.00 81.19 793 LYS A C 1
ATOM 6257 O O . LYS A 1 793 ? -10.555 35.254 -6.091 1.00 81.19 793 LYS A O 1
ATOM 6262 N N . ASN A 1 794 ? -9.615 33.216 -6.352 1.00 71.56 794 ASN A N 1
ATOM 6263 C CA . ASN A 1 794 ? -10.836 32.406 -6.328 1.00 71.56 794 ASN A CA 1
ATOM 6264 C C . ASN A 1 794 ? -11.137 31.798 -4.945 1.00 71.56 794 ASN A C 1
ATOM 6266 O O . ASN A 1 794 ? -12.024 30.961 -4.833 1.00 71.56 794 ASN A O 1
ATOM 6270 N N . GLN A 1 795 ? -10.416 32.197 -3.894 1.00 83.81 795 GLN A N 1
ATOM 6271 C CA . GLN A 1 795 ? -10.575 31.654 -2.545 1.00 83.81 795 GLN A CA 1
ATOM 6272 C C . GLN A 1 795 ? -10.885 32.752 -1.523 1.00 83.81 795 GLN A C 1
ATOM 6274 O O . GLN A 1 795 ? -10.550 33.925 -1.703 1.00 83.81 795 GLN A O 1
ATOM 6279 N N . TYR A 1 796 ? -11.515 32.353 -0.420 1.00 90.00 796 TYR A N 1
ATOM 6280 C CA . TYR A 1 796 ? -11.785 33.217 0.725 1.00 90.00 796 TYR A CA 1
ATOM 6281 C C . TYR A 1 796 ? -11.023 32.708 1.947 1.00 90.00 796 TYR A C 1
ATOM 6283 O O . TYR A 1 796 ? -11.236 31.585 2.402 1.00 90.00 796 TYR A O 1
ATOM 6291 N N . LYS A 1 797 ? -10.146 33.552 2.493 1.00 93.69 797 LYS A N 1
ATOM 6292 C CA . LYS A 1 797 ? -9.434 33.311 3.754 1.00 93.69 797 LYS A CA 1
ATOM 6293 C C . LYS A 1 797 ? -10.239 33.908 4.902 1.00 93.69 797 LYS A C 1
ATOM 6295 O O . LYS A 1 797 ? -10.551 35.097 4.867 1.00 93.69 797 LYS A O 1
ATOM 6300 N N . ALA A 1 798 ? -10.558 33.112 5.915 1.00 94.25 798 ALA A N 1
ATOM 6301 C CA . ALA A 1 798 ? -11.240 33.588 7.113 1.00 94.25 798 ALA A CA 1
ATOM 6302 C C . ALA A 1 798 ? -10.228 34.048 8.165 1.00 94.25 798 ALA A C 1
ATOM 6304 O O . ALA A 1 798 ? -9.233 33.372 8.420 1.00 94.25 798 ALA A O 1
ATOM 6305 N N . PHE A 1 799 ? -10.504 35.180 8.804 1.00 95.12 799 PHE A N 1
ATOM 6306 C CA . PHE A 1 799 ? -9.718 35.762 9.886 1.00 95.12 799 PHE A CA 1
ATOM 6307 C C . PHE A 1 799 ? -10.619 36.045 11.083 1.00 95.12 799 PHE A C 1
ATOM 6309 O O . PHE A 1 799 ? -11.772 36.428 10.900 1.00 95.12 799 PHE A O 1
ATOM 6316 N N . ALA A 1 800 ? -10.074 35.926 12.291 1.00 95.50 800 ALA A N 1
ATOM 6317 C CA . ALA A 1 800 ? -10.735 36.350 13.519 1.00 95.50 800 ALA A CA 1
ATOM 6318 C C . ALA A 1 800 ? -9.880 37.341 14.308 1.00 95.50 800 ALA A C 1
ATOM 6320 O O . ALA A 1 800 ? -8.648 37.324 14.219 1.00 95.50 800 ALA A O 1
ATOM 6321 N N . VAL A 1 801 ? -10.556 38.213 15.058 1.00 93.62 801 VAL A N 1
ATOM 6322 C CA . VAL A 1 801 ? -9.932 39.125 16.025 1.00 93.62 801 VAL A CA 1
ATOM 6323 C C . VAL A 1 801 ? -9.387 38.338 17.213 1.00 93.62 801 VAL A C 1
ATOM 6325 O O . VAL A 1 801 ? -10.121 37.540 17.792 1.00 93.62 801 VAL A O 1
ATOM 6328 N N . ILE A 1 802 ? -8.148 38.634 17.614 1.00 91.44 802 ILE A N 1
ATOM 6329 C CA . ILE A 1 802 ? -7.556 38.131 18.855 1.00 91.44 802 ILE A CA 1
ATOM 6330 C C . ILE A 1 802 ? -8.011 39.027 20.018 1.00 91.44 802 ILE A C 1
ATOM 6332 O O . ILE A 1 802 ? -7.694 40.222 20.028 1.00 91.44 802 ILE A O 1
ATOM 6336 N N . PRO A 1 803 ? -8.744 38.490 21.009 1.00 86.38 803 PRO A N 1
ATOM 6337 C CA . PRO A 1 803 ? -9.122 39.233 22.204 1.00 86.38 803 PRO A CA 1
ATOM 6338 C C . PRO A 1 803 ? -7.907 39.841 22.920 1.00 86.38 803 PRO A C 1
ATOM 6340 O O . PRO A 1 803 ? -6.975 39.133 23.288 1.00 86.38 803 PRO A O 1
ATOM 6343 N N . GLY A 1 804 ? -7.931 41.158 23.141 1.00 84.81 804 GLY A N 1
ATOM 6344 C CA . GLY A 1 804 ? -6.897 41.874 23.900 1.00 84.81 804 GLY A CA 1
ATOM 6345 C C . GLY A 1 804 ? -5.621 42.229 23.126 1.00 84.81 804 GLY A C 1
ATOM 6346 O O . GLY A 1 804 ? -4.785 42.945 23.670 1.00 84.81 804 GLY A O 1
ATOM 6347 N N . GLU A 1 805 ? -5.476 41.806 21.867 1.00 90.19 805 GLU A N 1
ATOM 6348 C CA . GLU A 1 805 ? -4.315 42.143 21.034 1.00 90.19 805 GLU A CA 1
ATOM 6349 C C . GLU A 1 805 ? -4.668 43.225 20.000 1.00 90.19 805 GLU A C 1
ATOM 6351 O O . GLU A 1 805 ? -5.752 43.240 19.406 1.00 90.19 805 GLU A O 1
ATOM 6356 N N . THR A 1 806 ? -3.738 44.152 19.765 1.00 90.44 806 THR A N 1
ATOM 6357 C CA . THR A 1 806 ? -3.897 45.236 18.787 1.00 90.44 806 THR A CA 1
ATOM 6358 C C . THR A 1 806 ? -2.766 45.230 17.767 1.00 90.44 806 THR A C 1
ATOM 6360 O O . THR A 1 806 ? -1.664 44.760 18.031 1.00 90.44 806 THR A O 1
ATOM 6363 N N . ALA A 1 807 ? -3.049 45.742 16.575 1.00 88.19 807 ALA A N 1
ATOM 6364 C CA . ALA A 1 807 ? -2.113 45.896 15.475 1.00 88.19 807 ALA A CA 1
ATOM 6365 C C . ALA A 1 807 ? -2.214 47.314 14.904 1.00 88.19 807 ALA A C 1
ATOM 6367 O O . ALA A 1 807 ? -3.243 47.975 15.025 1.00 88.19 807 ALA A O 1
ATOM 6368 N N . ILE A 1 808 ? -1.157 47.781 14.244 1.00 87.00 808 ILE A N 1
ATOM 6369 C CA . ILE A 1 808 ? -1.156 49.076 13.560 1.00 87.00 808 ILE A CA 1
ATOM 6370 C C . ILE A 1 808 ? -1.494 48.840 12.086 1.00 87.00 808 ILE A C 1
ATOM 6372 O O . ILE A 1 808 ? -0.824 48.068 11.398 1.00 87.00 808 ILE A O 1
ATOM 6376 N N . ASN A 1 809 ? -2.553 49.479 11.586 1.00 82.19 809 ASN A N 1
ATOM 6377 C CA . ASN A 1 809 ? -2.935 49.367 10.178 1.00 82.19 809 ASN A CA 1
ATOM 6378 C C . ASN A 1 809 ? -2.036 50.235 9.268 1.00 82.19 809 ASN A C 1
ATOM 6380 O O . ASN A 1 809 ? -1.263 51.069 9.732 1.00 82.19 809 ASN A O 1
ATOM 6384 N N . LYS A 1 810 ? -2.181 50.103 7.939 1.00 76.81 810 LYS A N 1
ATOM 6385 C CA . LYS A 1 810 ? -1.412 50.889 6.943 1.00 76.81 810 LYS A CA 1
ATOM 6386 C C . LYS A 1 810 ? -1.573 52.418 7.060 1.00 76.81 810 LYS A C 1
ATOM 6388 O O . LYS A 1 810 ? -0.847 53.146 6.397 1.00 76.81 810 LYS A O 1
ATOM 6393 N N . ARG A 1 811 ? -2.534 52.904 7.853 1.00 79.88 811 ARG A N 1
ATOM 6394 C CA . ARG A 1 811 ? -2.796 54.328 8.123 1.00 79.88 811 ARG A CA 1
ATOM 6395 C C . ARG A 1 811 ? -2.266 54.777 9.493 1.00 79.88 811 ARG A C 1
ATOM 6397 O O . ARG A 1 811 ? -2.598 55.872 9.928 1.00 79.88 811 ARG A O 1
ATOM 6404 N N . GLY A 1 812 ? -1.495 53.937 10.188 1.00 82.12 812 GLY A N 1
ATOM 6405 C CA . GLY A 1 812 ? -0.947 54.244 11.512 1.00 82.12 812 GLY A CA 1
ATOM 6406 C C . GLY A 1 812 ? -1.956 54.140 12.661 1.00 82.12 812 GLY A C 1
ATOM 6407 O O . GLY A 1 812 ? -1.655 54.571 13.768 1.00 82.12 812 GLY A O 1
ATOM 6408 N N . GLN A 1 813 ? -3.151 53.587 12.432 1.00 86.62 813 GLN A N 1
ATOM 6409 C CA . GLN A 1 813 ? -4.192 53.483 13.460 1.00 86.62 813 GLN A CA 1
ATOM 6410 C C . GLN A 1 813 ? -4.103 52.147 14.197 1.00 86.62 813 GLN A C 1
ATOM 6412 O O . GLN A 1 813 ? -3.924 51.102 13.565 1.00 86.62 813 GLN A O 1
ATOM 6417 N N . ILE A 1 814 ? -4.302 52.185 15.515 1.00 85.88 814 ILE A N 1
ATOM 6418 C CA . ILE A 1 814 ? -4.435 50.994 16.356 1.00 85.88 814 ILE A CA 1
ATOM 6419 C C . ILE A 1 814 ? -5.788 50.341 16.053 1.00 85.88 814 ILE A C 1
ATOM 6421 O O . ILE A 1 814 ? -6.842 50.953 16.221 1.00 85.88 814 ILE A O 1
ATOM 6425 N N . VAL A 1 815 ? -5.756 49.098 15.588 1.00 86.56 815 VAL A N 1
ATOM 6426 C CA . VAL A 1 815 ? -6.927 48.268 15.291 1.00 86.56 815 VAL A CA 1
ATOM 6427 C C . VAL A 1 815 ? -6.808 46.925 16.013 1.00 86.56 815 VAL A C 1
ATOM 6429 O O . VAL A 1 815 ? -5.698 46.532 16.366 1.00 86.56 815 VAL A O 1
ATOM 6432 N N . PRO A 1 816 ? -7.906 46.182 16.231 1.00 88.69 816 PRO A N 1
ATOM 6433 C CA . PRO A 1 816 ? -7.813 44.831 16.777 1.00 88.69 816 PRO A CA 1
ATOM 6434 C C . PRO A 1 816 ? -6.940 43.938 15.887 1.00 88.69 816 PRO A C 1
ATOM 6436 O O . PRO A 1 816 ? -7.100 43.935 14.660 1.00 88.69 816 PRO A O 1
ATOM 6439 N N . ALA A 1 817 ? -6.017 43.189 16.491 1.00 91.44 817 ALA A N 1
ATOM 6440 C CA . ALA A 1 817 ? -5.182 42.251 15.753 1.00 91.44 817 ALA A CA 1
ATOM 6441 C C . ALA A 1 817 ? -6.047 41.105 15.218 1.00 91.44 817 ALA A C 1
ATOM 6443 O O . ALA A 1 817 ? -6.914 40.586 15.920 1.00 91.44 817 ALA A O 1
ATOM 6444 N N . LYS A 1 818 ? -5.819 40.708 13.962 1.00 92.69 818 LYS A N 1
ATOM 6445 C CA . LYS A 1 818 ? -6.528 39.595 13.322 1.00 92.69 818 LYS A CA 1
ATOM 6446 C C . LYS A 1 818 ? -5.536 38.527 12.881 1.00 92.69 818 LYS A C 1
ATOM 6448 O O . LYS A 1 818 ? -4.484 38.852 12.327 1.00 92.69 818 LYS A O 1
ATOM 6453 N N . LYS A 1 819 ? -5.888 37.255 13.059 1.00 94.56 819 LYS A N 1
ATOM 6454 C CA . LYS A 1 819 ? -5.136 36.112 12.514 1.00 94.56 819 LYS A CA 1
ATOM 6455 C C . LYS A 1 819 ? -6.053 35.189 11.733 1.00 94.56 819 LYS A C 1
ATOM 6457 O O . LYS A 1 819 ? -7.258 35.141 11.966 1.00 94.56 819 LYS A O 1
ATOM 6462 N N . GLN A 1 820 ? -5.459 34.489 10.774 1.00 94.44 820 GLN A N 1
ATOM 6463 C CA . GLN A 1 820 ? -6.175 33.575 9.899 1.00 94.44 820 GLN A CA 1
ATOM 6464 C C . GLN A 1 820 ? -6.689 32.371 10.700 1.00 94.44 820 GLN A C 1
ATOM 6466 O O . GLN A 1 820 ? -5.949 31.780 11.488 1.00 94.44 820 GLN A O 1
ATOM 6471 N N . LEU A 1 821 ? -7.960 32.033 10.499 1.00 92.12 821 LEU A N 1
ATOM 6472 C CA . LEU A 1 821 ? -8.589 30.809 10.988 1.00 92.12 821 LEU A CA 1
ATOM 6473 C C . LEU A 1 821 ? -8.386 29.666 9.993 1.00 92.12 821 LEU A C 1
ATOM 6475 O O . LEU A 1 821 ? -8.037 28.563 10.395 1.00 92.12 821 LEU A O 1
ATOM 6479 N N . GLY A 1 822 ? -8.587 29.932 8.701 1.00 90.69 822 GLY A N 1
ATOM 6480 C CA . GLY A 1 822 ? -8.564 28.905 7.665 1.00 90.69 822 GLY A CA 1
ATOM 6481 C C . GLY A 1 822 ? -9.103 29.401 6.326 1.00 90.69 822 GLY A C 1
ATOM 6482 O O . GLY A 1 822 ? -9.122 30.609 6.062 1.00 90.69 822 GLY A O 1
ATOM 6483 N N . LEU A 1 823 ? -9.540 28.465 5.487 1.00 89.44 823 LEU A N 1
ATOM 6484 C CA . LEU A 1 823 ? -10.128 28.726 4.168 1.00 89.44 823 LEU A CA 1
ATOM 6485 C C . LEU A 1 823 ? -11.619 28.390 4.181 1.00 89.44 823 LEU A C 1
ATOM 6487 O O . LEU A 1 823 ? -12.016 27.410 4.801 1.00 89.44 823 LEU A O 1
ATOM 6491 N N . LEU A 1 824 ? -12.450 29.175 3.496 1.00 88.50 824 LEU A N 1
ATOM 6492 C CA . LEU A 1 824 ? -13.853 28.797 3.297 1.00 88.50 824 LEU A CA 1
ATOM 6493 C C . LEU A 1 824 ? -13.954 27.574 2.390 1.00 88.50 824 LEU A C 1
ATOM 6495 O O . LEU A 1 824 ? -13.189 27.439 1.433 1.00 88.50 824 LEU A O 1
ATOM 6499 N N . THR A 1 825 ? -14.939 26.722 2.661 1.00 82.19 825 THR A N 1
ATOM 6500 C CA . THR A 1 825 ? -15.258 25.601 1.773 1.00 82.19 825 THR A CA 1
ATOM 6501 C C . THR A 1 825 ? -15.946 26.084 0.499 1.00 82.19 825 THR A C 1
ATOM 6503 O O . THR A 1 825 ? -16.648 27.099 0.500 1.00 82.19 825 THR A O 1
ATOM 6506 N N . GLU A 1 826 ? -15.772 25.348 -0.601 1.00 77.56 826 GLU A N 1
ATOM 6507 C CA . GLU A 1 826 ? -16.415 25.677 -1.881 1.00 77.56 826 GLU A CA 1
ATOM 6508 C C . GLU A 1 826 ? -17.940 25.707 -1.757 1.00 77.56 826 GLU A C 1
ATOM 6510 O O . GLU A 1 826 ? -18.571 26.657 -2.219 1.00 77.56 826 GLU A O 1
ATOM 6515 N N . ALA A 1 827 ? -18.525 24.749 -1.032 1.00 77.25 827 ALA A N 1
ATOM 6516 C CA . ALA A 1 827 ? -19.953 24.733 -0.724 1.00 77.25 827 ALA A CA 1
ATOM 6517 C C . ALA A 1 827 ? -20.400 26.024 -0.015 1.00 77.25 827 ALA A C 1
ATOM 6519 O O . ALA A 1 827 ? -21.375 26.657 -0.425 1.00 77.25 827 ALA A O 1
ATOM 6520 N N . SER A 1 828 ? -19.647 26.482 0.994 1.00 85.06 828 SER A N 1
ATOM 6521 C CA . SER A 1 828 ? -19.954 27.732 1.695 1.00 85.06 828 SER A CA 1
ATOM 6522 C C . SER A 1 828 ? -19.844 28.957 0.783 1.00 85.06 828 SER A C 1
ATOM 6524 O O . SER A 1 828 ? -20.604 29.910 0.972 1.00 85.06 828 SER A O 1
ATOM 6526 N N . ILE A 1 829 ? -18.914 28.958 -0.178 1.00 84.12 829 ILE A N 1
ATOM 6527 C CA . ILE A 1 829 ? -18.753 30.035 -1.168 1.00 84.12 829 ILE A CA 1
ATOM 6528 C C . ILE A 1 829 ? -19.937 30.052 -2.137 1.00 84.12 829 ILE A C 1
ATOM 6530 O O . ILE A 1 829 ? -20.476 31.124 -2.407 1.00 84.12 829 ILE A O 1
ATOM 6534 N N . ILE A 1 830 ? -20.359 28.885 -2.630 1.00 80.38 830 ILE A N 1
ATOM 6535 C CA . ILE A 1 830 ? -21.481 28.742 -3.566 1.00 80.38 830 ILE A CA 1
ATOM 6536 C C . ILE A 1 830 ? -22.786 29.196 -2.908 1.00 80.38 830 ILE A C 1
ATOM 6538 O O . ILE A 1 830 ? -23.469 30.063 -3.449 1.00 80.38 830 ILE A O 1
ATOM 6542 N N . VAL A 1 831 ? -23.094 28.685 -1.711 1.00 84.31 831 VAL A N 1
ATOM 6543 C CA . VAL A 1 831 ? -24.339 28.997 -0.985 1.00 84.31 831 VAL A CA 1
ATOM 6544 C C . VAL A 1 831 ? -24.443 30.483 -0.625 1.00 84.31 831 VAL A C 1
ATOM 6546 O O . VAL A 1 831 ? -25.533 31.049 -0.632 1.00 84.31 831 VAL A O 1
ATOM 6549 N N . ASN A 1 832 ? -23.320 31.146 -0.334 1.00 85.69 832 ASN A N 1
ATOM 6550 C CA . ASN A 1 832 ? -23.301 32.550 0.092 1.00 85.69 832 ASN A CA 1
ATOM 6551 C C . ASN A 1 832 ? -22.865 33.530 -1.012 1.00 85.69 832 ASN A C 1
ATOM 6553 O O . ASN A 1 832 ? -22.584 34.695 -0.714 1.00 85.69 832 ASN A O 1
ATOM 6557 N N . LYS A 1 833 ? -22.805 33.093 -2.276 1.00 85.31 833 LYS A N 1
ATOM 6558 C CA . LYS A 1 833 ? -22.237 33.863 -3.395 1.00 85.31 833 LYS A CA 1
ATOM 6559 C C . LYS A 1 833 ? -22.828 35.270 -3.513 1.00 85.31 833 LYS A C 1
ATOM 6561 O O . LYS A 1 833 ? -22.075 36.246 -3.516 1.00 85.31 833 LYS A O 1
ATOM 6566 N N . ASP A 1 834 ? -24.152 35.387 -3.534 1.00 84.62 834 ASP A N 1
ATOM 6567 C CA . ASP A 1 834 ? -24.846 36.670 -3.724 1.00 84.62 834 ASP A CA 1
ATOM 6568 C C . ASP A 1 834 ? -24.660 37.610 -2.522 1.00 84.62 834 ASP A C 1
ATOM 6570 O O . ASP A 1 834 ? -24.450 38.820 -2.673 1.00 84.62 834 ASP A O 1
ATOM 6574 N N . ASN A 1 835 ? -24.644 37.042 -1.311 1.00 83.94 835 ASN A N 1
ATOM 6575 C CA . ASN A 1 835 ? -24.370 37.779 -0.079 1.00 83.94 835 ASN A CA 1
ATOM 6576 C C . ASN A 1 835 ? -22.942 38.339 -0.081 1.00 83.94 835 ASN A C 1
ATOM 6578 O O . ASN A 1 835 ? -22.734 39.519 0.214 1.00 83.94 835 ASN A O 1
ATOM 6582 N N . PHE A 1 836 ? -21.952 37.525 -0.454 1.00 86.00 836 PHE A N 1
ATOM 6583 C CA . PHE A 1 836 ? -20.554 37.950 -0.520 1.00 86.00 836 PHE A CA 1
ATOM 6584 C C . PHE A 1 836 ? -20.316 38.991 -1.613 1.00 86.00 836 PHE A C 1
ATOM 6586 O O . PHE A 1 836 ? -19.599 39.964 -1.370 1.00 86.00 836 PHE A O 1
ATOM 6593 N N . GLN A 1 837 ? -20.946 38.848 -2.783 1.00 81.50 837 GLN A N 1
ATOM 6594 C CA . GLN A 1 837 ? -20.896 39.861 -3.842 1.00 81.50 837 GLN A CA 1
ATOM 6595 C C . GLN A 1 837 ? -21.471 41.197 -3.360 1.00 81.50 837 GLN A C 1
ATOM 6597 O O . GLN A 1 837 ? -20.814 42.234 -3.473 1.00 81.50 837 GLN A O 1
ATOM 6602 N N . THR A 1 838 ? -22.649 41.171 -2.735 1.00 82.50 838 THR A N 1
ATOM 6603 C CA . THR A 1 838 ? -23.298 42.371 -2.186 1.00 82.50 838 THR A CA 1
ATOM 6604 C C . THR A 1 838 ? -22.423 43.063 -1.138 1.00 82.50 838 THR A C 1
ATOM 6606 O O . THR A 1 838 ? -22.268 44.288 -1.157 1.00 82.50 838 THR A O 1
ATOM 6609 N N . LEU A 1 839 ? -21.825 42.296 -0.222 1.00 79.81 839 LEU A N 1
ATOM 6610 C CA . LEU A 1 839 ? -20.960 42.835 0.830 1.00 79.81 839 LEU A CA 1
ATOM 6611 C C . LEU A 1 839 ? -19.654 43.418 0.272 1.00 79.81 839 LEU A C 1
ATOM 6613 O O . LEU A 1 839 ? -19.236 44.483 0.726 1.00 79.81 839 LEU A O 1
ATOM 6617 N N . HIS A 1 840 ? -19.053 42.794 -0.745 1.00 78.62 840 HIS A N 1
ATOM 6618 C CA . HIS A 1 840 ? -17.883 43.346 -1.438 1.00 78.62 840 HIS A CA 1
ATOM 6619 C C . HIS A 1 840 ? -18.179 44.678 -2.130 1.00 78.62 840 HIS A C 1
ATOM 6621 O O . HIS A 1 840 ? -17.406 45.629 -1.991 1.00 78.62 840 HIS A O 1
ATOM 6627 N N . HIS A 1 841 ? -19.302 44.774 -2.851 1.00 76.62 841 HIS A N 1
ATOM 6628 C CA . HIS A 1 841 ? -19.694 46.019 -3.517 1.00 76.62 841 HIS A CA 1
ATOM 6629 C C . HIS A 1 841 ? -19.903 47.161 -2.515 1.00 76.62 841 HIS A C 1
ATOM 6631 O O . HIS A 1 841 ? -19.539 48.303 -2.799 1.00 76.62 841 HIS A O 1
ATOM 6637 N N . LYS A 1 842 ? -20.429 46.854 -1.322 1.00 74.88 842 LYS A N 1
ATOM 6638 C CA . LYS A 1 842 ? -20.608 47.833 -0.241 1.00 74.88 842 LYS A CA 1
ATOM 6639 C C . LYS A 1 842 ? -19.295 48.239 0.433 1.00 74.88 842 LYS A C 1
ATOM 6641 O O . LYS A 1 842 ? -19.128 49.418 0.732 1.00 74.88 842 LYS A O 1
ATOM 6646 N N . SER A 1 843 ? -18.373 47.305 0.681 1.00 70.75 843 SER A N 1
ATOM 6647 C CA . SER A 1 843 ? -17.143 47.592 1.438 1.00 70.75 843 SER A CA 1
ATOM 6648 C C . SER A 1 843 ? -16.063 48.308 0.621 1.00 70.75 843 SER A C 1
ATOM 6650 O O . SER A 1 843 ? -15.163 48.906 1.212 1.00 70.75 843 SER A O 1
ATOM 6652 N N . LYS A 1 844 ? -16.127 48.245 -0.723 1.00 71.31 844 LYS A N 1
ATOM 6653 C CA . LYS A 1 844 ? -15.067 48.720 -1.641 1.00 71.31 844 LYS A CA 1
ATOM 6654 C C . LYS A 1 844 ? -13.670 48.203 -1.244 1.00 71.31 844 LYS A C 1
ATOM 6656 O O . LYS A 1 844 ? -12.662 48.874 -1.453 1.00 71.31 844 LYS A O 1
ATOM 6661 N N . SER A 1 845 ? -13.620 47.018 -0.635 1.00 76.88 845 SER A N 1
ATOM 6662 C CA . SER A 1 845 ? -12.423 46.380 -0.091 1.00 76.88 845 SER A CA 1
ATOM 6663 C C . SER A 1 845 ? -12.436 44.887 -0.418 1.00 76.88 845 SER A C 1
ATOM 6665 O O . SER A 1 845 ? -13.495 44.264 -0.535 1.00 76.88 845 SER A O 1
ATOM 6667 N N . ASN A 1 846 ? -11.249 44.282 -0.498 1.00 82.69 846 ASN A N 1
ATOM 6668 C CA . ASN A 1 846 ? -11.115 42.822 -0.575 1.00 82.69 846 ASN A CA 1
ATOM 6669 C C . ASN A 1 846 ? -11.497 42.132 0.747 1.00 82.69 846 ASN A C 1
ATOM 6671 O O . ASN A 1 846 ? -11.566 40.905 0.794 1.00 82.69 846 ASN A O 1
ATOM 6675 N N . TRP A 1 847 ? -11.757 42.914 1.800 1.00 87.00 847 TRP A N 1
ATOM 6676 C CA . TRP A 1 847 ? -12.262 42.443 3.081 1.00 87.00 847 TRP A CA 1
ATOM 6677 C C . TRP A 1 847 ? -13.791 42.517 3.166 1.00 87.00 847 TRP A C 1
ATOM 6679 O O . TRP A 1 847 ? -14.403 43.535 2.821 1.00 87.00 847 TRP A O 1
ATOM 6689 N N . ILE A 1 848 ? -14.388 41.449 3.693 1.00 89.00 848 ILE A N 1
ATOM 6690 C CA . ILE A 1 848 ? -15.781 41.370 4.136 1.00 89.00 848 ILE A CA 1
ATOM 6691 C C . ILE A 1 848 ? -15.779 41.241 5.658 1.00 89.00 848 ILE A C 1
ATOM 6693 O O . ILE A 1 848 ? -15.168 40.326 6.199 1.00 89.00 848 ILE A O 1
ATOM 6697 N N . GLU A 1 849 ? -16.486 42.120 6.357 1.00 89.25 849 GLU A N 1
ATOM 6698 C CA . GLU A 1 849 ? -16.683 42.014 7.805 1.00 89.25 849 GLU A CA 1
ATOM 6699 C C . GLU A 1 849 ? -18.009 41.298 8.081 1.00 89.25 849 GLU A C 1
ATOM 6701 O O . GLU A 1 849 ? -19.066 41.793 7.689 1.00 89.25 849 GLU A O 1
ATOM 6706 N N . LEU A 1 850 ? -17.963 40.137 8.739 1.00 88.19 850 LEU A N 1
ATOM 6707 C CA . LEU A 1 850 ? -19.164 39.367 9.097 1.00 88.19 850 LEU A CA 1
ATOM 6708 C C . LEU A 1 850 ? -19.645 39.655 10.524 1.00 88.19 850 LEU A C 1
ATOM 6710 O O . LEU A 1 850 ? -20.779 39.336 10.873 1.00 88.19 850 LEU A O 1
ATOM 6714 N N . GLY A 1 851 ? -18.803 40.295 11.337 1.00 88.88 851 GLY A N 1
ATOM 6715 C CA . GLY A 1 851 ? -19.117 40.618 12.724 1.00 88.88 851 GLY A CA 1
ATOM 6716 C C . GLY A 1 851 ? -18.948 39.416 13.650 1.00 88.88 851 GLY A C 1
ATOM 6717 O O . GLY A 1 851 ? -18.180 38.500 13.362 1.00 88.88 851 GLY A O 1
ATOM 6718 N N . LYS A 1 852 ? -19.618 39.462 14.805 1.00 92.69 852 LYS A N 1
ATOM 6719 C CA . LYS A 1 852 ? -19.538 38.420 15.833 1.00 92.69 852 LYS A CA 1
ATOM 6720 C C . LYS A 1 852 ? -20.435 37.241 15.451 1.00 92.69 852 LYS A C 1
ATOM 6722 O O . LYS A 1 852 ? -21.635 37.433 15.264 1.00 92.69 852 LYS A O 1
ATOM 6727 N N . LEU A 1 853 ? -19.851 36.053 15.345 1.00 93.69 853 LEU A N 1
ATOM 6728 C CA . LEU A 1 853 ? -20.526 34.810 14.980 1.00 93.69 853 LEU A CA 1
ATOM 6729 C C . LEU A 1 853 ? -20.345 33.766 16.083 1.00 93.69 853 LEU A C 1
ATOM 6731 O O . LEU A 1 853 ? -19.291 33.724 16.722 1.00 93.69 853 LEU A O 1
ATOM 6735 N N . ASP A 1 854 ? -21.363 32.931 16.271 1.00 94.38 854 ASP A N 1
ATOM 6736 C CA . ASP A 1 854 ? -21.310 31.742 17.119 1.00 94.38 854 ASP A CA 1
ATOM 6737 C C . ASP A 1 854 ? -20.502 30.657 16.418 1.00 94.38 854 ASP A C 1
ATOM 6739 O O . ASP A 1 854 ? -20.693 30.402 15.228 1.00 94.38 854 ASP A O 1
ATOM 6743 N N . ILE A 1 855 ? -19.592 30.030 17.152 1.00 93.12 855 ILE A N 1
ATOM 6744 C CA . ILE A 1 855 ? -18.611 29.093 16.619 1.00 93.12 855 ILE A CA 1
ATOM 6745 C C . ILE A 1 855 ? -18.920 27.694 17.123 1.00 93.12 855 ILE A C 1
ATOM 6747 O O . ILE A 1 855 ? -18.978 27.447 18.328 1.00 93.12 855 ILE A O 1
ATOM 6751 N N . ASN A 1 856 ? -19.062 26.763 16.185 1.00 89.75 856 ASN A N 1
ATOM 6752 C CA . ASN A 1 856 ? -19.100 25.340 16.471 1.00 89.75 856 ASN A CA 1
ATOM 6753 C C . ASN A 1 856 ? -18.051 24.619 15.624 1.00 89.75 856 ASN A C 1
ATOM 6755 O O . ASN A 1 856 ? -18.014 24.773 14.405 1.00 89.75 856 ASN A O 1
ATOM 6759 N N . ILE A 1 857 ? -17.202 23.827 16.274 1.00 86.69 857 ILE A N 1
ATOM 6760 C CA . ILE A 1 857 ? -16.208 23.001 15.593 1.00 86.69 857 ILE A CA 1
ATOM 6761 C C . ILE A 1 857 ? -16.743 21.582 15.536 1.00 86.69 857 ILE A C 1
ATOM 6763 O O . ILE A 1 857 ? -17.048 20.972 16.567 1.00 86.69 857 ILE A O 1
ATOM 6767 N N . ASN A 1 858 ? -16.856 21.090 14.312 1.00 81.06 858 ASN A N 1
ATOM 6768 C CA . ASN A 1 858 ? -17.294 19.750 14.003 1.00 81.06 858 ASN A CA 1
ATOM 6769 C C . ASN A 1 858 ? -16.082 18.888 13.625 1.00 81.06 858 ASN A C 1
ATOM 6771 O O . ASN A 1 858 ? -15.137 19.388 12.997 1.00 81.06 858 ASN A O 1
ATOM 6775 N N . PRO A 1 859 ? -16.105 17.598 13.997 1.00 76.19 859 PRO A N 1
ATOM 6776 C CA . PRO A 1 859 ? -15.130 16.628 13.525 1.00 76.19 859 PRO A CA 1
ATOM 6777 C C . PRO A 1 859 ? -15.025 16.628 11.996 1.00 76.19 859 PRO A C 1
ATOM 6779 O O . PRO A 1 859 ? -16.021 16.847 11.300 1.00 76.19 859 PRO A O 1
ATOM 6782 N N . ALA A 1 860 ? -13.824 16.362 11.482 1.00 71.94 860 ALA A N 1
ATOM 6783 C CA . ALA A 1 860 ? -13.690 15.938 10.095 1.00 71.94 860 ALA A CA 1
ATOM 6784 C C . ALA A 1 860 ? -13.925 14.435 10.035 1.00 71.94 860 ALA A C 1
ATOM 6786 O O . ALA A 1 860 ? -13.506 13.694 10.931 1.00 71.94 860 ALA A O 1
ATOM 6787 N N . LEU A 1 861 ? -14.575 13.988 8.973 1.00 74.25 861 LEU A N 1
ATOM 6788 C CA . LEU A 1 861 ? -14.764 12.570 8.749 1.00 74.25 861 LEU A CA 1
ATOM 6789 C C . LEU A 1 861 ? -13.537 11.958 8.055 1.00 74.25 861 LEU A C 1
ATOM 6791 O O . LEU A 1 861 ? -12.829 12.636 7.311 1.00 74.25 861 LEU A O 1
ATOM 6795 N N . ASN A 1 862 ? -13.272 10.675 8.311 1.00 69.31 862 ASN A N 1
ATOM 6796 C CA . ASN A 1 862 ? -12.199 9.907 7.680 1.00 69.31 862 ASN A CA 1
ATOM 6797 C C . ASN A 1 862 ? -12.757 8.588 7.093 1.00 69.31 862 ASN A C 1
ATOM 6799 O O . ASN A 1 862 ? -13.912 8.245 7.366 1.00 69.31 862 ASN A O 1
ATOM 6803 N N . PRO A 1 863 ? -11.964 7.817 6.325 1.00 70.56 863 PRO A N 1
ATOM 6804 C CA . PRO A 1 863 ? -12.437 6.571 5.711 1.00 70.56 863 PRO A CA 1
ATOM 6805 C C . PRO A 1 863 ? -12.937 5.507 6.703 1.00 70.56 863 PRO A C 1
ATOM 6807 O O . PRO A 1 863 ? -13.748 4.659 6.338 1.00 70.56 863 PRO A O 1
ATOM 6810 N N . SER A 1 864 ? -12.494 5.537 7.968 1.00 67.50 864 SER A N 1
ATOM 6811 C CA . SER A 1 864 ? -13.022 4.612 8.982 1.00 67.50 864 SER A CA 1
ATOM 6812 C C . SER A 1 864 ? -14.490 4.914 9.303 1.00 67.50 864 SER A C 1
ATOM 6814 O O . SER A 1 864 ? -15.269 3.984 9.495 1.00 67.50 864 SER A O 1
ATOM 6816 N N . HIS A 1 865 ? -14.893 6.191 9.293 1.00 76.19 865 HIS A N 1
ATOM 6817 C CA . HIS A 1 865 ? -16.297 6.572 9.473 1.00 76.19 865 HIS A CA 1
ATOM 6818 C C . HIS A 1 865 ? -17.176 6.170 8.308 1.00 76.19 865 HIS A C 1
ATOM 6820 O O . HIS A 1 865 ? -18.290 5.712 8.530 1.00 76.19 865 HIS A O 1
ATOM 6826 N N . GLU A 1 866 ? -16.673 6.342 7.085 1.00 78.56 866 GLU A N 1
ATOM 6827 C CA . GLU A 1 866 ? -17.352 5.876 5.880 1.00 78.56 866 GLU A CA 1
ATOM 6828 C C . GLU A 1 866 ? -17.656 4.382 6.015 1.00 78.56 866 GLU A C 1
ATOM 6830 O O . GLU A 1 866 ? -18.821 3.985 5.992 1.00 78.56 866 GLU A O 1
ATOM 6835 N N . LYS A 1 867 ? -16.627 3.567 6.289 1.00 74.50 867 LYS A N 1
ATOM 6836 C CA . LYS A 1 867 ? -16.784 2.117 6.456 1.00 74.50 867 LYS A CA 1
ATOM 6837 C C . LYS A 1 867 ? -17.781 1.761 7.562 1.00 74.50 867 LYS A C 1
ATOM 6839 O O . LYS A 1 867 ? -18.636 0.904 7.357 1.00 74.50 867 LYS A O 1
ATOM 6844 N N . ALA A 1 868 ? -17.686 2.405 8.725 1.00 73.31 868 ALA A N 1
ATOM 6845 C CA . ALA A 1 868 ? -18.577 2.122 9.847 1.00 73.31 868 ALA A CA 1
ATOM 6846 C C . ALA A 1 868 ? -20.032 2.560 9.574 1.00 73.31 868 ALA A C 1
ATOM 6848 O O . ALA A 1 868 ? -20.960 1.842 9.937 1.00 73.31 868 ALA A O 1
ATOM 6849 N N . ALA A 1 869 ? -20.253 3.686 8.889 1.00 79.62 869 ALA A N 1
ATOM 6850 C CA . ALA A 1 869 ? -21.590 4.151 8.522 1.00 79.62 869 ALA A CA 1
ATOM 6851 C C . ALA A 1 869 ? -22.265 3.235 7.488 1.00 79.62 869 ALA A C 1
ATOM 6853 O O . ALA A 1 869 ? -23.441 2.904 7.643 1.00 79.62 869 ALA A O 1
ATOM 6854 N N . PHE A 1 870 ? -21.522 2.768 6.476 1.00 79.69 870 PHE A N 1
ATOM 6855 C CA . PHE A 1 870 ? -22.023 1.750 5.546 1.00 79.69 870 PHE A CA 1
ATOM 6856 C C . PHE A 1 870 ? -22.306 0.424 6.263 1.00 79.69 870 PHE A C 1
ATOM 6858 O O . PHE A 1 870 ? -23.380 -0.146 6.072 1.00 79.69 870 PHE A O 1
ATOM 6865 N N . LYS A 1 871 ? -21.413 -0.025 7.162 1.00 77.94 871 LYS A N 1
ATOM 6866 C CA . LYS A 1 871 ? -21.623 -1.235 7.979 1.00 77.94 871 LYS A CA 1
ATOM 6867 C C . LYS A 1 871 ? -22.940 -1.165 8.763 1.00 77.94 871 LYS A C 1
ATOM 6869 O O . LYS A 1 871 ? -23.711 -2.113 8.694 1.00 77.94 871 LYS A O 1
ATOM 6874 N N . LEU A 1 872 ? -23.257 -0.034 9.402 1.00 79.31 872 LEU A N 1
ATOM 6875 C CA . LEU A 1 872 ? -24.536 0.161 10.106 1.00 79.31 872 LEU A CA 1
ATOM 6876 C C . LEU A 1 872 ? -25.759 0.028 9.185 1.00 79.31 872 LEU A C 1
ATOM 6878 O O . LEU A 1 872 ? -26.759 -0.584 9.566 1.00 79.31 872 LEU A O 1
ATOM 6882 N N . ALA A 1 873 ? -25.701 0.596 7.977 1.00 79.81 873 ALA A N 1
ATOM 6883 C CA . ALA A 1 873 ? -26.784 0.467 7.003 1.00 79.81 873 ALA A CA 1
ATOM 6884 C C . ALA A 1 873 ? -26.976 -0.996 6.563 1.00 79.81 873 ALA A C 1
ATOM 6886 O O . ALA A 1 873 ? -28.112 -1.465 6.448 1.00 79.81 873 ALA A O 1
ATOM 6887 N N . TYR A 1 874 ? -25.877 -1.727 6.364 1.00 79.19 874 TYR A N 1
ATOM 6888 C CA . TYR A 1 874 ? -25.898 -3.138 5.976 1.00 79.19 874 TYR A CA 1
ATOM 6889 C C . TYR A 1 874 ? -26.350 -4.064 7.105 1.00 79.19 874 TYR A C 1
ATOM 6891 O O . TYR A 1 874 ? -27.143 -4.967 6.858 1.00 79.19 874 TYR A O 1
ATOM 6899 N N . GLU A 1 875 ? -25.933 -3.818 8.345 1.00 78.69 875 GLU A N 1
ATOM 6900 C CA . GLU A 1 875 ? -26.412 -4.554 9.522 1.00 78.69 875 GLU A CA 1
ATOM 6901 C C . GLU A 1 875 ? -27.912 -4.349 9.744 1.00 78.69 875 GLU A C 1
ATOM 6903 O O . GLU A 1 875 ? -28.628 -5.305 10.036 1.00 78.69 875 GLU A O 1
ATOM 6908 N N . TYR A 1 876 ? -28.417 -3.123 9.550 1.00 83.25 876 TYR A N 1
ATOM 6909 C CA . TYR A 1 876 ? -29.857 -2.870 9.578 1.00 83.25 876 TYR A CA 1
ATOM 6910 C C . TYR A 1 876 ? -30.587 -3.692 8.510 1.00 83.25 876 TYR A C 1
ATOM 6912 O O . TYR A 1 876 ? -31.572 -4.357 8.823 1.00 83.25 876 TYR A O 1
ATOM 6920 N N . ALA A 1 877 ? -30.095 -3.685 7.268 1.00 78.00 877 ALA A N 1
ATOM 6921 C CA . ALA A 1 877 ? -30.694 -4.453 6.180 1.00 78.00 877 ALA A CA 1
ATOM 6922 C C . ALA A 1 877 ? -30.669 -5.968 6.450 1.00 78.00 877 ALA A C 1
ATOM 6924 O O . ALA A 1 877 ? -31.690 -6.629 6.268 1.00 78.00 877 ALA A O 1
ATOM 6925 N N . ALA A 1 878 ? -29.545 -6.503 6.936 1.00 75.38 878 ALA A N 1
ATOM 6926 C CA . ALA A 1 878 ? -29.396 -7.915 7.290 1.00 75.38 878 ALA A CA 1
ATOM 6927 C C . ALA A 1 878 ? -30.363 -8.320 8.409 1.00 75.38 878 ALA A C 1
ATOM 6929 O O . ALA A 1 878 ? -31.142 -9.256 8.243 1.00 75.38 878 ALA A O 1
ATOM 6930 N N . LYS A 1 879 ? -30.419 -7.538 9.494 1.00 83.44 879 LYS A N 1
ATOM 6931 C CA . LYS A 1 879 ? -31.354 -7.780 10.596 1.00 83.44 879 LYS A CA 1
ATOM 6932 C C . LYS A 1 879 ? -32.804 -7.742 10.128 1.00 83.44 879 LYS A C 1
ATOM 6934 O O . LYS A 1 879 ? -33.615 -8.536 10.588 1.00 83.44 879 LYS A O 1
ATOM 6939 N N . ILE A 1 880 ? -33.165 -6.813 9.246 1.00 84.69 880 ILE A N 1
ATOM 6940 C CA . ILE A 1 880 ? -34.515 -6.790 8.681 1.00 84.69 880 ILE A CA 1
ATOM 6941 C C . ILE A 1 880 ? -34.767 -8.050 7.850 1.00 84.69 880 ILE A C 1
ATOM 6943 O O . ILE A 1 880 ? -35.804 -8.669 8.049 1.00 84.69 880 ILE A O 1
ATOM 6947 N N . ARG A 1 881 ? -33.829 -8.468 6.991 1.00 76.69 881 ARG A N 1
ATOM 6948 C CA . ARG A 1 881 ? -33.947 -9.687 6.171 1.00 76.69 881 ARG A CA 1
ATOM 6949 C C . ARG A 1 881 ? -34.203 -10.935 7.018 1.00 76.69 881 ARG A C 1
ATOM 6951 O O . ARG A 1 881 ? -35.083 -11.708 6.675 1.00 76.69 881 ARG A O 1
ATOM 6958 N N . GLU A 1 882 ? -33.496 -11.090 8.134 1.00 76.88 882 GLU A N 1
ATOM 6959 C CA . GLU A 1 882 ? -33.675 -12.207 9.078 1.00 76.88 882 GLU A CA 1
ATOM 6960 C C . GLU A 1 882 ? -35.026 -12.188 9.813 1.00 76.88 882 GLU A C 1
ATOM 6962 O O . GLU A 1 882 ? -35.472 -13.213 10.318 1.00 76.88 882 GLU A O 1
ATOM 6967 N N . ASN A 1 883 ? -35.669 -11.020 9.905 1.00 72.00 883 ASN A N 1
ATOM 6968 C CA . ASN A 1 883 ? -36.931 -10.822 10.624 1.00 72.00 883 ASN A CA 1
ATOM 6969 C C . ASN A 1 883 ? -38.139 -10.630 9.689 1.00 72.00 883 ASN A C 1
ATOM 6971 O O . ASN A 1 883 ? -39.248 -10.393 10.177 1.00 72.00 883 ASN A O 1
ATOM 6975 N N . ILE A 1 884 ? -37.941 -10.697 8.368 1.00 64.50 884 ILE A N 1
ATOM 6976 C CA . ILE A 1 884 ? -39.038 -10.801 7.405 1.00 64.50 884 ILE A CA 1
ATOM 6977 C C . ILE A 1 884 ? -39.456 -12.283 7.383 1.00 64.50 884 ILE A C 1
ATOM 6979 O O . ILE A 1 884 ? -38.612 -13.121 7.074 1.00 64.50 884 ILE A O 1
ATOM 6983 N N . PRO A 1 885 ? -40.703 -12.605 7.772 1.00 50.00 885 PRO A N 1
ATOM 6984 C CA . PRO A 1 885 ? -41.184 -13.981 7.889 1.00 50.00 885 PRO A CA 1
ATOM 6985 C C . PRO A 1 885 ? -41.312 -14.715 6.554 1.00 50.00 885 PRO A C 1
ATOM 6987 O O . PRO A 1 885 ? -41.524 -14.041 5.517 1.00 50.00 885 PRO A O 1
#

Mean predicted aligned error: 10.17 Å

Sequence (885 aa):
MSIALEYFCTKTGKPIEVDGKPLIEALENTAAEYLYGSDVKWSIGIVYPGISTEDDLTKHQGKYLQFSKKDRLYFSDKPGLRSQIFDEPHFGAAYGSLLFGECKYFSEVEDIKVLIVDDETGECGGILPEEQALLLVGDGDGRIDHKLHEQLGNIPSTQFQVRGVIKSQEGINANQTIKGTLAPVNLSDIGSGYDLVLSKSQLGKGRKNKLYDEKTGIRINRQTEVQPGEYILTIGIGNRENARTVEAATGAQYWVGLPKGAENDALPRIQQRLIELDSIANDPRKVAIDYIQMVERRLKGDFKRETGNKLIDDFDLDDFGDVIDEAFGDKDIELMYQLLKADLEGHLQIIETPKVINFLSEHLQEQYRDCATGRVVKFQSSMLMTCNRLKDWEICDYTKPDGAKVLYHRPPVGNTNVMAVLTNRLLEGEEANPGSIKLNRRTAAALNSDCDGDKPLTALAEDFPSTTQEIQFKTQPENRYPESVLPTKAAYCGSFEKIALEAAHDNIGIVANLAMKAIAIESECSKIPADEQREFLANLSANLARCASFGLPKEAEHLKDLLNDFTEYNRRFTLEKQGSNNAFKYYLTTVGEPEINNTLTTEEVTAGLAKAQQLFHGLSGVIDQQLKIEGQSGKSALRSDPQVIKLCTELCAYPQVYALEDRNEKWAYLDKPIRSNLHTAIDLLVQESNQHFESNALTPRPLSQFRDLFRDIDFNSSQLEIAANIKQQYERLIRAAYDIKQEVEANRHQPNLRMVAKSCKGNQIEIRLNQKDTKHPQTYALSQMQISLLKDKNQYKAFAVIPGETAINKRGQIVPAKKQLGLLTEASIIVNKDNFQTLHHKSKSNWIELGKLDININPALNPSHEKAAFKLAYEYAAKIRENIP